Protein AF-A0A351WJM1-F1 (afdb_monomer)

pLDDT: mean 84.01, std 18.06, range [20.97, 98.75]

Sequence (1213 aa):
MSFNAVVCPFIAVACLSMVAAAKGDIVDPRYSNTIAQATAYITNAMAEQQVTGCSVALLDDQTVVWAQGFGLADAEAGLPATTSTVFHIGSVSKAFTAAAVLQYVGEDLLNLDEPLTNILPSLSWKLRYPSARPITLRDVLSHHSGLPGDLLRGGFVTRPMDNGYANITNDLAQTYPIFEPDTVYSYCNVGFVLAEAVIEAAAQSQGDFRPFTELVDSRIFEALGMEATSYLKDKPAIVDSLAVPYVAGQREPEEFISIYGTGSMYSRPTDLALFMSALFRGGAPILSNELFQAMVTDQSSNSLYDAWLWLKTGLGWDTVRDPRLDYAGRLCFKTGGTMAYSAMMELLLDHKLGVAIMTSSSCDIPVSGAPFILQRALYDKTGIPWPTNAVAFPTAAQTVSQVELDALAGIYVGAIGYDVVEANEGTLTYRMNVPENGLEVSNLVLRTNGWFMTDDSPASIVCFTNIHGQDVVLKKTAQGAAILPTILATRYDPPPLSAAWSNRLGKTWVARNIPVCDYMARVGGEPWLTLRQSNGVLHVLTGGYGANRALDPQNDQLAFLVGLNNRGDSSLQILSDGGQDYVLYAGYVFGPAPESLPATMSLTGSIARAGFSEWYEINPAAPAAPVGGVSNVFYELALSGAPSNFLLRLHGDGNVLLDELRGNGGLTVASGRGPLTLEVQPDVDGVQTGSFHVAFNIPLLVREMRKAGNASEIVWQGASNSTFGIESAERLTTADAFVPSITNIAATGLLGLHNQPASPDGALFYRLRDASAPANRLGRVIMLSDFHMSPFANAAITESLRTSAISEWDDLLAAATNGYFTKDATGQSVTTPMLFNSALTNAWAACPQPDGILMGGDFPYYDFGLYYQQVTGDSDPAHWKQLLIKTIGYSLLKINQTWPGAPVYFCMGNNDTYLADYDITVGDAFYADTAASLYDAGLGGLMNYSDFTATFTNAGNYTAPFGTGNVIALQSLYVSANYPRGMAEGSNQLAYLQERLADCDAQGKPAWLLFHIPPGVNAYDTWSHWRTGDTHTVCTDWHADYLQPFCEIVARYSNTVAGIFCGHSHLRNWALINDPSTSNAVAAAQIANGLLFNHGNNPAFSVFTYDRATLALRREYSYSLDYNAWKGRTGSAVWDLRYSESQGYDLADLSPSSLLTAWNNMAVAGSAGYGYYSAEYTGGRTPYAPTTTNWPVYHGALRWILPEQFIENVTSP

Structure (mmCIF, N/CA/C/O backbone):
data_AF-A0A351WJM1-F1
#
_entry.id   AF-A0A351WJM1-F1
#
loop_
_atom_site.group_PDB
_atom_site.id
_atom_site.type_symbol
_atom_site.label_atom_id
_atom_site.label_alt_id
_atom_site.label_comp_id
_atom_site.label_asym_id
_atom_site.label_entity_id
_atom_site.label_seq_id
_atom_site.pdbx_PDB_ins_code
_atom_site.Cartn_x
_atom_site.Cartn_y
_atom_site.Cartn_z
_atom_site.occupancy
_atom_site.B_iso_or_equiv
_atom_site.auth_seq_id
_atom_site.auth_comp_id
_atom_site.auth_asym_id
_atom_site.auth_atom_id
_atom_site.pdbx_PDB_model_num
ATOM 1 N N . MET A 1 1 ? -72.136 -23.032 14.921 1.00 30.28 1 MET A N 1
ATOM 2 C CA . MET A 1 1 ? -71.385 -24.206 15.413 1.00 30.28 1 MET A CA 1
ATOM 3 C C . MET A 1 1 ? -69.915 -23.841 15.216 1.00 30.28 1 MET A C 1
ATOM 5 O O . MET A 1 1 ? -69.556 -23.641 14.069 1.00 30.28 1 MET A O 1
ATOM 9 N N . SER A 1 2 ? -69.177 -23.348 16.223 1.00 23.69 2 SER A N 1
ATOM 10 C CA . SER A 1 2 ? -68.610 -24.074 17.393 1.00 23.69 2 SER A CA 1
ATOM 11 C C . SER A 1 2 ? -67.555 -25.099 16.929 1.00 23.69 2 SER A C 1
ATOM 13 O O . SER A 1 2 ? -67.934 -25.940 16.125 1.00 23.69 2 SER A O 1
ATOM 15 N N . PHE A 1 3 ? -66.274 -25.138 17.338 1.00 22.30 3 PHE A N 1
ATOM 16 C CA . PHE A 1 3 ? -65.437 -24.470 18.374 1.00 22.30 3 PHE A CA 1
ATOM 17 C C . PHE A 1 3 ? -64.092 -24.010 17.727 1.00 22.30 3 PHE A C 1
ATOM 19 O O . PHE A 1 3 ? -63.745 -24.554 16.688 1.00 22.30 3 PHE A O 1
ATOM 26 N N . ASN A 1 4 ? -63.339 -22.969 18.125 1.00 23.95 4 ASN A N 1
ATOM 27 C CA . ASN A 1 4 ? -62.715 -22.532 19.401 1.00 23.95 4 ASN A CA 1
ATOM 28 C C . ASN A 1 4 ? -61.429 -23.282 19.860 1.00 23.95 4 ASN A C 1
ATOM 30 O O . ASN A 1 4 ? -61.553 -24.334 20.470 1.00 23.95 4 ASN A O 1
ATOM 34 N N . ALA A 1 5 ? -60.265 -22.621 19.658 1.00 24.78 5 ALA A N 1
ATOM 35 C CA . ALA A 1 5 ? -59.020 -22.541 20.475 1.00 24.78 5 ALA A CA 1
ATOM 36 C C . ALA A 1 5 ? -58.294 -23.843 20.941 1.00 24.78 5 ALA A C 1
ATOM 38 O O . ALA A 1 5 ? -58.923 -24.821 21.309 1.00 24.78 5 ALA A O 1
ATOM 39 N N . VAL A 1 6 ? -56.952 -23.929 21.001 1.00 23.97 6 VAL A N 1
ATOM 40 C CA . VAL A 1 6 ? -56.023 -23.119 21.830 1.00 23.97 6 VAL A CA 1
ATOM 41 C C . VAL A 1 6 ? -54.570 -23.160 21.299 1.00 23.97 6 VAL A C 1
ATOM 43 O O . VAL A 1 6 ? -54.143 -24.119 20.666 1.00 23.97 6 VAL A O 1
ATOM 46 N N . VAL A 1 7 ? -53.820 -22.097 21.608 1.00 24.81 7 VAL A N 1
ATOM 47 C CA . VAL A 1 7 ? -52.394 -21.836 21.325 1.00 24.81 7 VAL A CA 1
ATOM 48 C C . VAL A 1 7 ? -51.444 -22.605 22.265 1.00 24.81 7 VAL A C 1
ATOM 50 O O . VAL A 1 7 ? -51.676 -22.621 23.471 1.00 24.81 7 VAL A O 1
ATOM 53 N N . CYS A 1 8 ? -50.325 -23.140 21.752 1.00 20.97 8 CYS A N 1
ATOM 54 C CA . CYS A 1 8 ? -49.148 -23.490 22.568 1.00 20.97 8 CYS A CA 1
ATOM 55 C C . CYS A 1 8 ? -47.836 -23.459 21.738 1.00 20.97 8 CYS A C 1
ATOM 57 O O . CYS A 1 8 ? -47.586 -24.391 20.975 1.00 20.97 8 CYS A O 1
ATOM 59 N N . PRO A 1 9 ? -47.018 -22.391 21.836 1.00 32.12 9 PRO A N 1
ATOM 60 C CA . PRO A 1 9 ? -45.698 -22.281 21.218 1.00 32.12 9 PRO A CA 1
ATOM 61 C C . PRO A 1 9 ? -44.565 -22.407 22.260 1.00 32.12 9 PRO A C 1
ATOM 63 O O . PRO A 1 9 ? -44.816 -22.335 23.459 1.00 32.12 9 PRO A O 1
ATOM 66 N N . PHE A 1 10 ? -43.318 -22.508 21.782 1.00 28.64 10 PHE A N 1
ATOM 67 C CA . PHE A 1 10 ? -42.062 -22.539 22.559 1.00 28.64 10 PHE A CA 1
ATOM 68 C C . PHE A 1 10 ? -41.860 -23.733 23.518 1.00 28.64 10 PHE A C 1
ATOM 70 O O . PHE A 1 10 ? -42.374 -23.736 24.627 1.00 28.64 10 PHE A O 1
ATOM 77 N N . ILE A 1 11 ? -41.008 -24.686 23.105 1.00 26.27 11 ILE A N 1
ATOM 78 C CA . ILE A 1 11 ? -39.930 -25.373 23.867 1.00 26.27 11 ILE A CA 1
ATOM 79 C C . ILE A 1 11 ? -39.202 -26.264 22.835 1.00 26.27 11 ILE A C 1
ATOM 81 O O . ILE A 1 11 ? -39.638 -27.376 22.561 1.00 26.27 11 ILE A O 1
ATOM 85 N N . ALA A 1 12 ? -38.151 -25.733 22.189 1.00 26.73 12 ALA A N 1
ATOM 86 C CA . ALA A 1 12 ? -37.248 -26.485 21.285 1.00 26.73 12 ALA A CA 1
ATOM 87 C C . ALA A 1 12 ? -35.977 -25.720 20.833 1.00 26.73 12 ALA A C 1
ATOM 89 O O . ALA A 1 12 ? -35.058 -26.346 20.324 1.00 26.73 12 ALA A O 1
ATOM 90 N N . VAL A 1 13 ? -35.899 -24.390 21.000 1.00 30.25 13 VAL A N 1
ATOM 91 C CA . VAL A 1 13 ? -34.789 -23.552 20.466 1.00 30.25 13 VAL A CA 1
ATOM 92 C C . VAL A 1 13 ? -33.751 -23.153 21.541 1.00 30.25 13 VAL A C 1
ATOM 94 O O . VAL A 1 13 ? -32.679 -22.639 21.241 1.00 30.25 13 VAL A O 1
ATOM 97 N N . ALA A 1 14 ? -34.018 -23.433 22.820 1.00 27.17 14 ALA A N 1
ATOM 98 C CA . ALA A 1 14 ? -33.304 -22.852 23.967 1.00 27.17 14 ALA A CA 1
ATOM 99 C C . ALA A 1 14 ? -31.943 -23.498 24.341 1.00 27.17 14 ALA A C 1
ATOM 101 O O . ALA A 1 14 ? -31.578 -23.502 25.515 1.00 27.17 14 ALA A O 1
ATOM 102 N N . CYS A 1 15 ? -31.187 -24.031 23.373 1.00 27.91 15 CYS A N 1
ATOM 103 C CA . CYS A 1 15 ? -29.820 -24.548 23.589 1.00 27.91 15 CYS A CA 1
ATOM 104 C C . CYS A 1 15 ? -28.769 -24.025 22.588 1.00 27.91 15 CYS A C 1
ATOM 106 O O . CYS A 1 15 ? -27.628 -24.471 22.638 1.00 27.91 15 CYS A O 1
ATOM 108 N N . LEU A 1 16 ? -29.122 -23.074 21.715 1.00 35.19 16 LEU A N 1
ATOM 109 C CA . LEU A 1 16 ? -28.201 -22.447 20.747 1.00 35.19 16 LEU A CA 1
ATOM 110 C C . LEU A 1 16 ? -27.914 -20.961 21.043 1.00 35.19 16 LEU A C 1
ATOM 112 O O . LEU A 1 16 ? -27.252 -20.292 20.263 1.00 35.19 16 LEU A O 1
ATOM 116 N N . SER A 1 17 ? -28.388 -20.440 22.180 1.00 30.98 17 SER A N 1
ATOM 117 C CA . SER A 1 17 ? -28.382 -19.005 22.497 1.00 30.98 17 SER A CA 1
ATOM 118 C C . SER A 1 17 ? -27.725 -18.681 23.850 1.00 30.98 17 SER A C 1
ATOM 120 O O . SER A 1 17 ? -28.373 -18.124 24.736 1.00 30.98 17 SER A O 1
ATOM 122 N N . MET A 1 18 ? -26.447 -19.040 24.021 1.00 32.28 18 MET A N 1
ATOM 123 C CA . MET A 1 18 ? -25.558 -18.481 25.061 1.00 32.28 18 MET A CA 1
ATOM 124 C C . MET A 1 18 ? -24.098 -18.394 24.580 1.00 32.28 18 MET A C 1
ATOM 126 O O . MET A 1 18 ? -23.186 -18.919 25.212 1.00 32.28 18 MET A O 1
ATOM 130 N N . VAL A 1 19 ? -23.867 -17.670 23.484 1.00 38.19 19 VAL A N 1
ATOM 131 C CA . VAL A 1 19 ? -22.588 -16.975 23.267 1.00 38.19 19 VAL A CA 1
ATOM 132 C C . VAL A 1 19 ? -22.895 -15.484 23.283 1.00 38.19 19 VAL A C 1
ATOM 134 O O . VAL A 1 19 ? -23.081 -14.851 22.251 1.00 38.19 19 VAL A O 1
ATOM 137 N N . ALA A 1 20 ? -23.020 -14.920 24.485 1.00 31.03 20 ALA A N 1
ATOM 138 C CA . ALA A 1 20 ? -22.952 -13.473 24.622 1.00 31.03 20 ALA A CA 1
ATOM 139 C C . ALA A 1 20 ? -21.519 -13.063 24.262 1.00 31.03 20 ALA A C 1
ATOM 141 O O . ALA A 1 20 ? -20.581 -13.528 24.911 1.00 31.03 20 ALA A O 1
ATOM 142 N N . ALA A 1 21 ? -21.354 -12.234 23.229 1.00 36.59 21 ALA A N 1
ATOM 143 C CA . ALA A 1 21 ? -20.049 -11.755 22.789 1.00 36.59 21 ALA A CA 1
ATOM 144 C C . ALA A 1 21 ? -19.373 -10.947 23.911 1.00 36.59 21 ALA A C 1
ATOM 146 O O . ALA A 1 21 ? -19.646 -9.762 24.116 1.00 36.59 21 ALA A O 1
ATOM 147 N N . ALA A 1 22 ? -18.507 -11.609 24.677 1.00 34.47 22 ALA A N 1
ATOM 148 C CA . ALA A 1 22 ? -17.698 -10.961 25.692 1.00 34.47 22 ALA A CA 1
ATOM 149 C C . ALA A 1 22 ? -16.661 -10.073 24.992 1.00 34.47 22 ALA A C 1
ATOM 151 O O . ALA A 1 22 ? -15.846 -10.564 24.217 1.00 34.47 22 ALA A O 1
ATOM 152 N N . LYS A 1 23 ? -16.669 -8.767 25.289 1.00 52.59 23 LYS A N 1
ATOM 153 C CA . LYS A 1 23 ? -15.697 -7.780 24.775 1.00 52.59 23 LYS A CA 1
ATOM 154 C C . LYS A 1 23 ? -14.290 -7.926 25.394 1.00 52.59 23 LYS A C 1
ATOM 156 O O . LYS A 1 23 ? -13.622 -6.930 25.643 1.00 52.59 23 LYS A O 1
ATOM 161 N N . GLY A 1 24 ? -13.873 -9.142 25.727 1.00 64.56 24 GLY A N 1
ATOM 162 C CA . GLY A 1 24 ? -12.612 -9.422 26.404 1.00 64.56 24 GLY A CA 1
ATOM 163 C C . GLY A 1 24 ? -12.032 -10.762 25.978 1.00 64.56 24 GLY A C 1
ATOM 164 O O . GLY A 1 24 ? -12.702 -11.557 25.314 1.00 64.56 24 GLY A O 1
ATOM 165 N N . ASP A 1 25 ? -10.783 -10.990 26.370 1.00 84.25 25 ASP A N 1
ATOM 166 C CA . ASP A 1 25 ? -10.061 -12.210 26.034 1.00 84.25 25 ASP A CA 1
ATOM 167 C C . ASP A 1 25 ? -10.747 -13.445 26.632 1.00 84.25 25 ASP A C 1
ATOM 169 O O . ASP A 1 25 ? -11.191 -13.456 27.786 1.00 84.25 25 ASP A O 1
ATOM 173 N N . ILE A 1 26 ? -10.797 -14.515 25.845 1.00 90.94 26 ILE A N 1
ATOM 174 C CA . ILE A 1 26 ? -11.225 -15.837 26.298 1.00 90.94 26 ILE A CA 1
ATOM 175 C C . ILE A 1 26 ? -9.957 -16.611 26.649 1.00 90.94 26 ILE A C 1
ATOM 177 O O . ILE A 1 26 ? -9.034 -16.654 25.842 1.00 90.94 26 ILE A O 1
ATOM 181 N N . VAL A 1 27 ? -9.891 -17.214 27.839 1.00 92.12 27 VAL A N 1
ATOM 182 C CA . VAL A 1 27 ? -8.724 -17.978 28.315 1.00 92.12 27 VAL A CA 1
ATOM 183 C C . VAL A 1 27 ? -9.192 -19.189 29.122 1.00 92.12 27 VAL A C 1
ATOM 185 O O . VAL A 1 27 ? -9.691 -19.047 30.239 1.00 92.12 27 VAL A O 1
ATOM 188 N N . ASP A 1 28 ? -8.996 -20.393 28.587 1.00 95.12 28 ASP A N 1
ATOM 189 C CA . ASP A 1 28 ? -9.181 -21.648 29.314 1.00 95.12 28 ASP A CA 1
ATOM 190 C C . ASP A 1 28 ? -7.860 -22.073 29.994 1.00 95.12 28 ASP A C 1
ATOM 192 O O . ASP A 1 28 ? -6.855 -22.296 29.307 1.00 95.12 28 ASP A O 1
ATOM 196 N N . PRO A 1 29 ? -7.827 -22.247 31.333 1.00 93.69 29 PRO A N 1
ATOM 197 C CA . PRO A 1 29 ? -6.627 -22.668 32.058 1.00 93.69 29 PRO A CA 1
ATOM 198 C C . PRO A 1 29 ? -5.992 -23.976 31.563 1.00 93.69 29 PRO A C 1
ATOM 200 O O . PRO A 1 29 ? -4.782 -24.153 31.740 1.00 93.69 29 PRO A O 1
ATOM 203 N N . ARG A 1 30 ? -6.763 -24.873 30.923 1.00 96.56 30 ARG A N 1
ATOM 204 C CA . ARG A 1 30 ? -6.265 -26.125 30.320 1.00 96.56 30 ARG A CA 1
ATOM 205 C C . ARG A 1 30 ? -5.191 -25.882 29.255 1.00 96.56 30 ARG A C 1
ATOM 207 O O . ARG A 1 30 ? -4.314 -26.721 29.103 1.00 96.56 30 ARG A O 1
ATOM 214 N N . TYR A 1 31 ? -5.238 -24.734 28.578 1.00 97.81 31 TYR A N 1
ATOM 215 C CA . TYR A 1 31 ? -4.323 -24.346 27.498 1.00 97.81 31 TYR A CA 1
ATOM 216 C C . TYR A 1 31 ? -3.339 -23.243 27.920 1.00 97.81 31 TYR A C 1
ATOM 218 O O . TYR A 1 31 ? -2.709 -22.607 27.080 1.00 97.81 31 TYR A O 1
ATOM 226 N N . SER A 1 32 ? -3.190 -22.987 29.225 1.00 95.69 32 SER A N 1
ATOM 227 C CA . SER A 1 32 ? -2.366 -21.886 29.756 1.00 95.69 32 SER A CA 1
ATOM 228 C C . SER A 1 32 ? -0.906 -21.895 29.273 1.00 95.69 32 SER A C 1
ATOM 230 O O . SER A 1 32 ? -0.330 -20.829 29.055 1.00 95.69 32 SER A O 1
ATOM 232 N N . ASN A 1 33 ? -0.320 -23.074 29.046 1.00 95.69 33 ASN A N 1
ATOM 233 C CA . ASN A 1 33 ? 1.017 -23.226 28.470 1.00 95.69 33 ASN A CA 1
ATOM 234 C C . ASN A 1 33 ? 1.041 -22.854 26.975 1.00 95.69 33 ASN A C 1
ATOM 236 O O . ASN A 1 33 ? 1.857 -22.025 26.569 1.00 95.69 33 ASN A O 1
ATOM 240 N N . THR A 1 34 ? 0.115 -23.395 26.174 1.00 97.88 34 THR A N 1
ATOM 241 C CA . THR A 1 34 ? -0.092 -22.997 24.769 1.00 97.88 34 THR A CA 1
ATOM 242 C C . THR A 1 34 ? -0.243 -21.485 24.629 1.00 97.88 34 THR A C 1
ATOM 244 O O . THR A 1 34 ? 0.490 -20.873 23.856 1.00 97.88 34 THR A O 1
ATOM 247 N N . ILE A 1 35 ? -1.139 -20.884 25.415 1.00 98.25 35 ILE A N 1
ATOM 248 C CA . ILE A 1 35 ? -1.466 -19.454 25.374 1.00 98.25 35 ILE A CA 1
ATOM 249 C C . ILE A 1 35 ? -0.234 -18.608 25.714 1.00 98.25 35 ILE A C 1
ATOM 251 O O . ILE A 1 35 ? 0.121 -17.716 24.950 1.00 98.25 35 ILE A O 1
ATOM 255 N N . ALA A 1 36 ? 0.481 -18.914 26.802 1.00 97.62 36 ALA A N 1
ATOM 256 C CA . ALA A 1 36 ? 1.675 -18.159 27.188 1.00 97.62 36 ALA A CA 1
ATOM 257 C C . ALA A 1 36 ? 2.781 -18.201 26.114 1.00 97.62 36 ALA A C 1
ATOM 259 O O . ALA A 1 36 ? 3.409 -17.182 25.823 1.00 97.62 36 ALA A O 1
ATOM 260 N N . GLN A 1 37 ? 3.005 -19.370 25.504 1.00 98.00 37 GLN A N 1
ATOM 261 C CA . GLN A 1 37 ? 4.002 -19.547 24.443 1.00 98.00 37 GLN A CA 1
ATOM 262 C C . GLN A 1 37 ? 3.580 -18.864 23.134 1.00 98.00 37 GLN A C 1
ATOM 264 O O . GLN A 1 37 ? 4.415 -18.259 22.465 1.00 98.00 37 GLN A O 1
ATOM 269 N N . ALA A 1 38 ? 2.298 -18.944 22.770 1.00 98.06 38 ALA A N 1
ATOM 270 C CA . ALA A 1 38 ? 1.753 -18.331 21.563 1.00 98.06 38 ALA A CA 1
ATOM 271 C C . ALA A 1 38 ? 1.710 -16.801 21.657 1.00 98.06 38 ALA A C 1
ATOM 273 O O . ALA A 1 38 ? 2.114 -16.132 20.714 1.00 98.06 38 ALA A O 1
ATOM 274 N N . THR A 1 39 ? 1.329 -16.243 22.808 1.00 98.06 39 THR A N 1
ATOM 275 C CA . THR A 1 39 ? 1.406 -14.801 23.079 1.00 98.06 39 THR A CA 1
ATOM 276 C C . THR A 1 39 ? 2.836 -14.278 22.950 1.00 98.06 39 THR A C 1
ATOM 278 O O . THR A 1 39 ? 3.060 -13.277 22.277 1.00 98.06 39 THR A O 1
ATOM 281 N N . ALA A 1 40 ? 3.826 -14.964 23.534 1.00 97.75 40 ALA A N 1
ATOM 282 C CA . ALA A 1 40 ? 5.229 -14.569 23.387 1.00 97.75 40 ALA A CA 1
ATOM 283 C C . ALA A 1 40 ? 5.703 -14.640 21.922 1.00 97.75 40 ALA A C 1
ATOM 285 O O . ALA A 1 40 ? 6.416 -13.751 21.462 1.00 97.75 40 ALA A O 1
ATOM 286 N N . TYR A 1 41 ? 5.279 -15.671 21.186 1.00 97.69 41 TYR A N 1
ATOM 287 C CA . TYR A 1 41 ? 5.584 -15.824 19.766 1.00 97.69 41 TYR A CA 1
ATOM 288 C C . TYR A 1 41 ? 4.989 -14.693 18.912 1.00 97.69 41 TYR A C 1
ATOM 290 O O . TYR A 1 41 ? 5.728 -14.036 18.182 1.00 97.69 41 TYR A O 1
ATOM 298 N N . ILE A 1 42 ? 3.682 -14.433 19.041 1.00 97.94 42 ILE A N 1
ATOM 299 C CA . ILE A 1 42 ? 2.973 -13.402 18.271 1.00 97.94 42 ILE A CA 1
ATOM 300 C C . ILE A 1 42 ? 3.559 -12.019 18.568 1.00 97.94 42 ILE A C 1
ATOM 302 O O . ILE A 1 42 ? 3.912 -11.310 17.632 1.00 97.94 42 ILE A O 1
ATOM 306 N N . THR A 1 43 ? 3.747 -11.651 19.840 1.00 97.25 43 THR A N 1
ATOM 307 C CA . THR A 1 43 ? 4.303 -10.337 20.211 1.00 97.25 43 THR A CA 1
ATOM 308 C C . THR A 1 43 ? 5.704 -10.109 19.634 1.00 97.25 43 THR A C 1
ATOM 310 O O . THR A 1 43 ? 5.981 -9.022 19.128 1.00 97.25 43 THR A O 1
ATOM 313 N N . ASN A 1 44 ? 6.579 -11.121 19.660 1.00 96.44 44 ASN A N 1
ATOM 314 C CA . ASN A 1 44 ? 7.913 -11.006 19.066 1.00 96.44 44 ASN A CA 1
ATOM 315 C C . ASN A 1 44 ? 7.835 -10.874 17.538 1.00 96.44 44 ASN A C 1
ATOM 317 O O . ASN A 1 44 ? 8.437 -9.966 16.973 1.00 96.44 44 ASN A O 1
ATOM 321 N N . ALA A 1 45 ? 7.046 -11.726 16.875 1.00 95.00 45 ALA A N 1
ATOM 322 C CA . ALA A 1 45 ? 6.912 -11.704 15.422 1.00 95.00 45 ALA A CA 1
ATOM 323 C C . ALA A 1 45 ? 6.262 -10.403 14.908 1.00 95.00 45 ALA A C 1
ATOM 325 O O . ALA A 1 45 ? 6.658 -9.900 13.860 1.00 95.00 45 ALA A O 1
ATOM 326 N N . MET A 1 46 ? 5.321 -9.814 15.660 1.00 95.00 46 MET A N 1
ATOM 327 C CA . MET A 1 46 ? 4.751 -8.498 15.343 1.00 95.00 46 MET A CA 1
ATOM 328 C C . MET A 1 46 ? 5.805 -7.389 15.394 1.00 95.00 46 MET A C 1
ATOM 330 O O . MET A 1 46 ? 5.831 -6.540 14.507 1.00 95.00 46 MET A O 1
ATOM 334 N N . ALA A 1 47 ? 6.694 -7.414 16.392 1.00 91.44 47 ALA A N 1
ATOM 335 C CA . ALA A 1 47 ? 7.785 -6.448 16.503 1.00 91.44 47 ALA A CA 1
ATOM 336 C C . ALA A 1 47 ? 8.846 -6.631 15.401 1.00 91.44 47 ALA A C 1
ATOM 338 O O . ALA A 1 47 ? 9.338 -5.645 14.859 1.00 91.44 47 ALA A O 1
ATOM 339 N N . GLU A 1 48 ? 9.178 -7.877 15.047 1.00 90.50 48 GLU A N 1
ATOM 340 C CA . GLU A 1 48 ? 10.140 -8.206 13.984 1.00 90.50 48 GLU A CA 1
ATOM 341 C C . GLU A 1 48 ? 9.632 -7.842 12.580 1.00 90.50 48 GLU A C 1
ATOM 343 O O . GLU A 1 48 ? 10.416 -7.394 11.747 1.00 90.50 48 GLU A O 1
ATOM 348 N N . GLN A 1 49 ? 8.332 -8.020 12.317 1.00 89.75 49 GLN A N 1
ATOM 349 C CA . GLN A 1 49 ? 7.714 -7.835 10.994 1.00 89.75 49 GLN A CA 1
ATOM 350 C C . GLN A 1 49 ? 6.904 -6.530 10.869 1.00 89.75 49 GLN A C 1
ATOM 352 O O . GLN A 1 49 ? 6.206 -6.340 9.877 1.00 89.75 49 GLN A O 1
ATOM 357 N N . GLN A 1 50 ? 6.987 -5.633 11.861 1.00 89.06 50 GLN A N 1
ATOM 358 C CA . GLN A 1 50 ? 6.276 -4.344 11.904 1.00 89.06 50 GLN A CA 1
ATOM 359 C C . GLN A 1 50 ? 4.750 -4.464 11.701 1.00 89.06 50 GLN A C 1
ATOM 361 O O . GLN A 1 50 ? 4.137 -3.666 10.995 1.00 89.06 50 GLN A O 1
ATOM 366 N N . VAL A 1 51 ? 4.133 -5.473 12.322 1.00 94.12 51 VAL A N 1
ATOM 367 C CA . VAL A 1 51 ? 2.691 -5.746 12.199 1.00 94.12 51 VAL A CA 1
ATOM 368 C C . VAL A 1 51 ? 1.911 -4.917 13.211 1.00 94.12 51 VAL A C 1
ATOM 370 O O . VAL A 1 51 ? 2.127 -5.049 14.416 1.00 94.12 51 VAL A O 1
ATOM 373 N N . THR A 1 52 ? 0.971 -4.105 12.730 1.00 95.00 52 THR A N 1
ATOM 374 C CA . THR A 1 52 ? 0.220 -3.164 13.574 1.00 95.00 52 THR A CA 1
ATOM 375 C C . THR A 1 52 ? -0.772 -3.861 14.504 1.00 95.00 52 THR A C 1
ATOM 377 O O . THR A 1 52 ? -0.762 -3.628 15.715 1.00 95.00 52 THR A O 1
ATOM 380 N N . GLY A 1 53 ? -1.613 -4.739 13.952 1.00 96.81 53 GLY A N 1
ATOM 381 C CA . GLY A 1 53 ? -2.678 -5.429 14.674 1.00 96.81 53 GLY A CA 1
ATOM 382 C C . GLY A 1 53 ? -2.749 -6.906 14.322 1.00 96.81 53 GLY A C 1
ATOM 383 O O . GLY A 1 53 ? -2.545 -7.296 13.172 1.00 96.81 53 GLY A O 1
ATOM 384 N N . CYS A 1 54 ? -3.057 -7.731 15.319 1.00 98.25 54 CYS A N 1
ATOM 385 C CA . CYS A 1 54 ? -3.268 -9.167 15.182 1.00 98.25 54 CYS A CA 1
ATOM 386 C C . CYS A 1 54 ? -4.432 -9.617 16.078 1.00 98.25 54 CYS A C 1
ATOM 388 O O . CYS A 1 54 ? -4.635 -9.074 17.163 1.00 98.25 54 CYS A O 1
ATOM 390 N N . SER A 1 55 ? -5.201 -10.616 15.653 1.00 98.38 55 SER A N 1
ATOM 391 C CA . SER A 1 55 ? -6.224 -11.266 16.477 1.00 98.38 55 SER A CA 1
ATOM 392 C C . SER A 1 55 ? -6.247 -12.769 16.209 1.00 98.38 55 SER A C 1
ATOM 394 O O . SER A 1 55 ? -6.029 -13.214 15.080 1.00 98.38 55 SER A O 1
ATOM 396 N N . VAL A 1 56 ? -6.491 -13.562 17.253 1.00 98.69 56 VAL A N 1
ATOM 397 C CA . VAL A 1 56 ? -6.442 -15.032 17.216 1.00 98.69 56 VAL A CA 1
ATOM 398 C C . VAL A 1 56 ? -7.625 -15.653 17.955 1.00 98.69 56 VAL A C 1
ATOM 400 O O . VAL A 1 56 ? -8.110 -15.100 18.942 1.00 98.69 56 VAL A O 1
ATOM 403 N N . ALA A 1 57 ? -8.061 -16.832 17.509 1.00 98.62 57 ALA A N 1
ATOM 404 C CA . ALA A 1 57 ? -8.935 -17.732 18.254 1.00 98.62 57 ALA A CA 1
ATOM 405 C C . ALA A 1 57 ? -8.483 -19.196 18.110 1.00 98.62 57 ALA A C 1
ATOM 407 O O . ALA A 1 57 ? -8.166 -19.650 17.013 1.00 98.62 57 ALA A O 1
ATOM 408 N N . LEU A 1 58 ? -8.503 -19.939 19.219 1.00 98.75 58 LEU A N 1
ATOM 409 C CA . LEU A 1 58 ? -8.295 -21.385 19.314 1.00 98.75 58 LEU A CA 1
ATOM 410 C C . LEU A 1 58 ? -9.599 -22.048 19.778 1.00 98.75 58 LEU A C 1
ATOM 412 O O . LEU A 1 58 ? -10.156 -21.707 20.824 1.00 98.75 58 LEU A O 1
ATOM 416 N N . LEU A 1 59 ? -10.056 -23.023 19.005 1.00 98.56 59 LEU A N 1
ATOM 417 C CA . LEU A 1 59 ? -11.273 -23.802 19.189 1.00 98.56 59 LEU A CA 1
ATOM 418 C C . LEU A 1 59 ? -10.929 -25.232 19.635 1.00 98.56 59 LEU A C 1
ATOM 420 O O . LEU A 1 59 ? -10.129 -25.910 18.990 1.00 98.56 59 LEU A O 1
ATOM 424 N N . ASP A 1 60 ? -11.583 -25.698 20.698 1.00 98.44 60 ASP A N 1
ATOM 425 C CA . ASP A 1 60 ? -11.571 -27.082 21.183 1.00 98.44 60 ASP A CA 1
ATOM 426 C C . ASP A 1 60 ? -12.980 -27.680 21.031 1.00 98.44 60 ASP A C 1
ATOM 428 O O . ASP A 1 60 ? -13.901 -27.342 21.778 1.00 98.44 60 ASP A O 1
ATOM 432 N N . ASP A 1 61 ? -13.155 -28.546 20.030 1.00 97.25 61 ASP A N 1
ATOM 433 C CA . ASP A 1 61 ? -14.434 -29.107 19.575 1.00 97.25 61 ASP A CA 1
ATOM 434 C C . ASP A 1 61 ? -15.501 -28.038 19.267 1.00 97.25 61 ASP A C 1
ATOM 436 O O . ASP A 1 61 ? -15.604 -27.571 18.138 1.00 97.25 61 ASP A O 1
ATOM 440 N N . GLN A 1 62 ? -16.305 -27.649 20.255 1.00 97.56 62 GLN A N 1
ATOM 441 C CA . GLN A 1 62 ? -17.406 -26.691 20.096 1.00 97.56 62 GLN A CA 1
ATOM 442 C C . GLN A 1 62 ? -17.192 -25.401 20.906 1.00 97.56 62 GLN A C 1
ATOM 444 O O . GLN A 1 62 ? -18.068 -24.539 20.915 1.00 97.56 62 GLN A O 1
ATOM 449 N N . THR A 1 63 ? -16.050 -25.264 21.587 1.00 97.19 63 THR A N 1
ATOM 450 C CA . THR A 1 63 ? -15.788 -24.192 22.555 1.00 97.19 63 THR A CA 1
ATOM 451 C C . THR A 1 63 ? -14.521 -23.436 22.187 1.00 97.19 63 THR A C 1
ATOM 453 O O . THR A 1 63 ? -13.446 -24.028 22.096 1.00 97.19 63 THR A O 1
ATOM 456 N N . VAL A 1 64 ? -14.621 -22.118 22.006 1.00 98.12 64 VAL A N 1
ATOM 457 C CA . VAL A 1 64 ? -13.439 -21.250 21.906 1.00 98.12 64 VAL A CA 1
ATOM 458 C C . VAL A 1 64 ? -12.739 -21.265 23.266 1.00 98.12 64 VAL A C 1
ATOM 460 O O . VAL A 1 64 ? -13.319 -20.848 24.266 1.00 98.12 64 VAL A O 1
ATOM 463 N N . VAL A 1 65 ? -11.524 -21.809 23.315 1.00 98.25 65 VAL A N 1
ATOM 464 C CA . VAL A 1 65 ? -10.718 -21.973 24.541 1.00 98.25 65 VAL A CA 1
ATOM 465 C C . VAL A 1 65 ? -9.651 -20.899 24.692 1.00 98.25 65 VAL A C 1
ATOM 467 O O . VAL A 1 65 ? -9.157 -20.671 25.793 1.00 98.25 65 VAL A O 1
ATOM 470 N N . TRP A 1 66 ? -9.321 -20.206 23.607 1.00 98.56 66 TRP A N 1
ATOM 471 C CA . TRP A 1 66 ? -8.571 -18.961 23.655 1.00 98.56 66 TRP A CA 1
ATOM 472 C C . TRP A 1 66 ? -9.061 -18.030 22.556 1.00 98.56 66 TRP A C 1
ATOM 474 O O . TRP A 1 66 ? -9.312 -18.482 21.443 1.00 98.56 66 TRP A O 1
ATOM 484 N N . ALA A 1 67 ? -9.205 -16.747 22.856 1.00 98.31 67 ALA A N 1
ATOM 485 C CA . ALA A 1 67 ? -9.332 -15.704 21.849 1.00 98.31 67 ALA A CA 1
ATOM 486 C C . ALA A 1 67 ? -8.746 -14.415 22.412 1.00 98.31 67 ALA A C 1
ATOM 488 O O . ALA A 1 67 ? -9.038 -14.078 23.559 1.00 98.31 67 ALA A O 1
ATOM 489 N N . GLN A 1 68 ? -7.922 -13.724 21.626 1.00 97.88 68 GLN A N 1
ATOM 490 C CA . GLN A 1 68 ? -7.171 -12.557 22.085 1.00 97.88 68 GLN A CA 1
ATOM 491 C C . GLN A 1 68 ? -6.775 -11.648 20.917 1.00 97.88 68 GLN A C 1
ATOM 493 O O . GLN A 1 68 ? -6.514 -12.131 19.814 1.00 97.88 68 GLN A O 1
ATOM 498 N N . GLY A 1 69 ? -6.711 -10.341 21.172 1.00 97.75 69 GLY A N 1
ATOM 499 C CA . GLY A 1 69 ? -6.115 -9.358 20.264 1.00 97.75 69 GLY A CA 1
ATOM 500 C C . GLY A 1 69 ? -4.738 -8.874 20.734 1.00 97.75 69 GLY A C 1
ATOM 501 O O . GLY A 1 69 ? -4.435 -8.886 21.928 1.00 97.75 69 GLY A O 1
ATOM 502 N N . PHE A 1 70 ? -3.904 -8.448 19.786 1.00 97.94 70 PHE A N 1
ATOM 503 C CA . PHE A 1 70 ? -2.545 -7.949 19.998 1.00 97.94 70 PHE A CA 1
ATOM 504 C C . PHE A 1 70 ? -2.286 -6.711 19.139 1.00 97.94 70 PHE A C 1
ATOM 506 O O . PHE A 1 70 ? -2.672 -6.669 17.971 1.00 97.94 70 PHE A O 1
ATOM 513 N N . GLY A 1 71 ? -1.587 -5.721 19.695 1.00 96.88 71 GLY A N 1
ATOM 514 C CA . GLY A 1 71 ? -1.346 -4.452 19.008 1.00 96.88 71 GLY A CA 1
ATOM 515 C C . GLY A 1 71 ? -2.629 -3.639 18.820 1.00 96.88 71 GLY A C 1
ATOM 516 O O . GLY A 1 71 ? -3.508 -3.640 19.687 1.00 96.88 71 GLY A O 1
ATOM 517 N N . LEU A 1 72 ? -2.720 -2.921 17.704 1.00 95.69 72 LEU A N 1
ATOM 518 C CA . LEU A 1 72 ? -3.753 -1.922 17.437 1.00 95.69 72 LEU A CA 1
ATOM 519 C C . LEU A 1 72 ? -4.554 -2.284 16.177 1.00 95.69 72 LEU A C 1
ATOM 521 O O . LEU A 1 72 ? -3.992 -2.683 15.162 1.00 95.69 72 LEU A O 1
ATOM 525 N N . ALA A 1 73 ? -5.876 -2.145 16.243 1.00 93.06 73 ALA A N 1
ATOM 526 C CA . ALA A 1 73 ? -6.757 -2.199 15.079 1.00 93.06 73 ALA A CA 1
ATOM 527 C C . ALA A 1 73 ? -6.639 -0.916 14.240 1.00 93.06 73 ALA A C 1
ATOM 529 O O . ALA A 1 73 ? -6.745 -0.971 13.022 1.00 93.06 73 ALA A O 1
ATOM 530 N N . ASP A 1 74 ? -6.393 0.217 14.896 1.00 93.25 74 ASP A N 1
ATOM 531 C CA . ASP A 1 74 ? -6.101 1.516 14.291 1.00 93.25 74 ASP A CA 1
ATOM 532 C C . ASP A 1 74 ? -4.991 2.153 15.143 1.00 93.25 74 ASP A C 1
ATOM 534 O O . ASP A 1 74 ? -5.186 2.424 16.335 1.00 93.25 74 ASP A O 1
ATOM 538 N N . ALA A 1 75 ? -3.795 2.273 14.560 1.00 86.38 75 ALA A N 1
ATOM 539 C CA . ALA A 1 75 ? -2.601 2.786 15.224 1.00 86.38 75 ALA A CA 1
ATOM 540 C C . ALA A 1 75 ? -2.714 4.271 15.541 1.00 86.38 75 ALA A C 1
ATOM 542 O O . ALA A 1 75 ? -2.323 4.690 16.630 1.00 86.38 75 ALA A O 1
ATOM 543 N N . GLU A 1 76 ? -3.272 5.044 14.611 1.00 86.62 76 GLU A N 1
ATOM 544 C CA . GLU A 1 76 ? -3.538 6.457 14.795 1.00 86.62 76 GLU A CA 1
ATOM 545 C C . GLU A 1 76 ? -4.540 6.629 15.944 1.00 86.62 76 GLU A C 1
ATOM 547 O O . GLU A 1 76 ? -4.208 7.249 16.950 1.00 86.62 76 GLU A O 1
ATOM 552 N N . ALA A 1 77 ? -5.727 6.013 15.872 1.00 77.25 77 ALA A N 1
ATOM 553 C CA . ALA A 1 77 ? -6.778 6.098 16.901 1.00 77.25 77 ALA A CA 1
ATOM 554 C C . ALA A 1 77 ? -6.413 5.468 18.254 1.00 77.25 77 ALA A C 1
ATOM 556 O O . ALA A 1 77 ? -7.143 5.655 19.234 1.00 77.25 77 ALA A O 1
ATOM 557 N N . GLY A 1 78 ? -5.302 4.730 18.334 1.00 86.12 78 GLY A N 1
ATOM 558 C CA . GLY A 1 78 ? -4.907 3.983 19.526 1.00 86.12 78 GLY A CA 1
ATOM 559 C C . GLY A 1 78 ? -5.919 2.898 19.906 1.00 86.12 78 GLY A C 1
ATOM 560 O O . GLY A 1 78 ? -5.991 2.505 21.073 1.00 86.12 78 GLY A O 1
ATOM 561 N N . LEU A 1 79 ? -6.729 2.435 18.947 1.00 89.06 79 LEU A N 1
ATOM 562 C CA . LEU A 1 79 ? -7.755 1.426 19.184 1.00 89.06 79 LEU A CA 1
ATOM 563 C C . LEU A 1 79 ? -7.086 0.050 19.253 1.00 89.06 79 LEU A C 1
ATOM 565 O O . LEU A 1 79 ? -6.463 -0.360 18.273 1.00 89.06 79 LEU A O 1
ATOM 569 N N . PRO A 1 80 ? -7.198 -0.692 20.368 1.00 95.25 80 PRO A N 1
ATOM 570 C CA . PRO A 1 80 ? -6.575 -2.004 20.486 1.00 95.25 80 PRO A CA 1
ATOM 571 C C . PRO A 1 80 ? -7.203 -2.999 19.509 1.00 95.25 80 PRO A C 1
ATOM 573 O O . PRO A 1 80 ? -8.415 -2.989 19.284 1.00 95.25 80 PRO A O 1
ATOM 576 N N . ALA A 1 81 ? -6.391 -3.910 18.974 1.00 96.50 81 ALA A N 1
ATOM 577 C CA . ALA A 1 81 ? -6.932 -5.114 18.361 1.00 96.50 81 ALA A CA 1
ATOM 578 C C . ALA A 1 81 ? -7.568 -5.983 19.458 1.00 96.50 81 ALA A C 1
ATOM 580 O O . ALA A 1 81 ? -7.026 -6.122 20.554 1.00 96.50 81 ALA A O 1
ATOM 581 N N . THR A 1 82 ? -8.730 -6.568 19.174 1.00 96.50 82 THR A N 1
ATOM 582 C CA . THR A 1 82 ? -9.519 -7.356 20.132 1.00 96.50 82 THR A CA 1
ATOM 583 C C . THR A 1 82 ? -10.079 -8.624 19.485 1.00 96.50 82 THR A C 1
ATOM 585 O O . THR A 1 82 ? -9.964 -8.840 18.277 1.00 96.50 82 THR A O 1
ATOM 588 N N . THR A 1 83 ? -10.766 -9.444 20.281 1.00 94.56 83 THR A N 1
ATOM 589 C CA . THR A 1 83 ? -11.571 -10.590 19.818 1.00 94.56 83 THR A CA 1
ATOM 590 C C . THR A 1 83 ? -12.751 -10.207 18.913 1.00 94.56 83 THR A C 1
ATOM 592 O O . THR A 1 83 ? -13.311 -11.082 18.247 1.00 94.56 83 THR A O 1
ATOM 595 N N . SER A 1 84 ? -13.122 -8.921 18.880 1.00 94.75 84 SER A N 1
ATOM 596 C CA . SER A 1 84 ? -14.181 -8.362 18.031 1.00 94.75 84 SER A CA 1
ATOM 597 C C . SER A 1 84 ? -13.659 -7.673 16.770 1.00 94.75 84 SER A C 1
ATOM 599 O O . SER A 1 84 ? -14.465 -7.372 15.896 1.00 94.75 84 SER A O 1
ATOM 601 N N . THR A 1 85 ? -12.351 -7.416 16.668 1.00 97.56 85 THR A N 1
ATOM 602 C CA . THR A 1 85 ? -11.754 -6.736 15.512 1.00 97.56 85 THR A CA 1
ATOM 603 C C . THR A 1 85 ? -11.892 -7.594 14.257 1.00 97.56 85 THR A C 1
ATOM 605 O O . THR A 1 85 ? -11.571 -8.784 14.264 1.00 97.56 85 THR A O 1
ATOM 608 N N . VAL A 1 86 ? -12.371 -6.965 13.190 1.00 98.31 86 VAL A N 1
ATOM 609 C CA . VAL A 1 86 ? -12.596 -7.553 11.871 1.00 98.31 86 VAL A CA 1
ATOM 610 C C . VAL A 1 86 ? -11.426 -7.202 10.955 1.00 98.31 86 VAL A C 1
ATOM 612 O O . VAL A 1 86 ? -10.863 -6.115 11.034 1.00 98.31 86 VAL A O 1
ATOM 615 N N . PHE A 1 87 ? -11.062 -8.125 10.074 1.00 97.81 87 PHE A N 1
ATOM 616 C CA . PHE A 1 87 ? -10.003 -7.964 9.080 1.00 97.81 87 PHE A CA 1
ATOM 617 C C . PHE A 1 87 ? -10.508 -8.487 7.732 1.00 97.81 87 PHE A C 1
ATOM 619 O O . PHE A 1 87 ? -11.396 -9.347 7.696 1.00 97.81 87 PHE A O 1
ATOM 626 N N . HIS A 1 88 ? -9.900 -8.042 6.630 1.00 96.75 88 HIS A N 1
ATOM 627 C CA . HIS A 1 88 ? -9.970 -8.807 5.383 1.00 96.75 88 HIS A CA 1
ATOM 628 C C . HIS A 1 88 ? -9.294 -10.163 5.587 1.00 96.75 88 HIS A C 1
ATOM 630 O O . HIS A 1 88 ? -8.183 -10.247 6.110 1.00 96.75 88 HIS A O 1
ATOM 636 N N . ILE A 1 89 ? -9.957 -11.237 5.164 1.00 96.88 89 ILE A N 1
ATOM 637 C CA . ILE A 1 89 ? -9.446 -12.610 5.311 1.00 96.88 89 ILE A CA 1
ATOM 638 C C . ILE A 1 89 ? -8.816 -13.138 4.028 1.00 96.88 89 ILE A C 1
ATOM 640 O O . ILE A 1 89 ? -8.360 -14.285 3.981 1.00 96.88 89 ILE A O 1
ATOM 644 N N . GLY A 1 90 ? -8.833 -12.328 2.966 1.00 95.31 90 GLY A N 1
ATOM 645 C CA . GLY A 1 90 ? -8.345 -12.694 1.650 1.00 95.31 90 GLY A CA 1
ATOM 646 C C . GLY A 1 90 ? -8.901 -14.044 1.210 1.00 95.31 90 GLY A C 1
ATOM 647 O O . GLY A 1 90 ? -10.098 -14.334 1.275 1.00 95.31 90 GLY A O 1
ATOM 648 N N . SER A 1 91 ? -7.993 -14.920 0.796 1.00 96.19 91 SER A N 1
ATOM 649 C CA . SER A 1 91 ? -8.317 -16.240 0.262 1.00 96.19 91 SER A CA 1
ATOM 650 C C . SER A 1 91 ? -8.830 -17.291 1.255 1.00 96.19 91 SER A C 1
ATOM 652 O O . SER A 1 91 ? -9.169 -18.383 0.797 1.00 96.19 91 SER A O 1
ATOM 654 N N . VAL A 1 92 ? -8.969 -17.002 2.557 1.00 98.12 92 VAL A N 1
ATOM 655 C CA . VAL A 1 92 ? -9.737 -17.889 3.463 1.00 98.12 92 VAL A CA 1
ATOM 656 C C . VAL A 1 92 ? -11.201 -18.002 2.997 1.00 98.12 92 VAL A C 1
ATOM 658 O O . VAL A 1 92 ? -11.810 -19.064 3.129 1.00 98.12 92 VAL A O 1
ATOM 661 N N . SER A 1 93 ? -11.714 -16.967 2.319 1.00 97.12 93 SER A N 1
ATOM 662 C CA . SER A 1 93 ? -13.004 -16.953 1.607 1.00 97.12 93 SER A CA 1
ATOM 663 C C . SER A 1 93 ? -13.257 -18.168 0.705 1.00 97.12 93 SER A C 1
ATOM 665 O O . SER A 1 93 ? -14.384 -18.650 0.636 1.00 97.12 93 SER A O 1
ATOM 667 N N . LYS A 1 94 ? -12.220 -18.730 0.068 1.00 97.94 94 LYS A N 1
ATOM 668 C CA . LYS A 1 94 ? -12.357 -19.855 -0.872 1.00 97.94 94 LYS A CA 1
ATOM 669 C C . LYS A 1 94 ? -12.972 -21.108 -0.239 1.00 97.94 94 LYS A C 1
ATOM 671 O O . LYS A 1 94 ? -13.717 -21.819 -0.912 1.00 97.94 94 LYS A O 1
ATOM 676 N N . ALA A 1 95 ? -12.732 -21.352 1.051 1.00 97.69 95 ALA A N 1
ATOM 677 C CA . ALA A 1 95 ? -13.364 -22.457 1.774 1.00 97.69 95 ALA A CA 1
ATOM 678 C C . ALA A 1 95 ? -14.888 -22.253 1.907 1.00 97.69 95 ALA A C 1
ATOM 680 O O . ALA A 1 95 ? -15.658 -23.204 1.783 1.00 97.69 95 ALA A O 1
ATOM 681 N N . PHE A 1 96 ? -15.337 -21.009 2.084 1.00 98.38 96 PHE A N 1
ATOM 682 C CA . PHE A 1 96 ? -16.755 -20.650 2.145 1.00 98.38 96 PHE A CA 1
ATOM 683 C C . PHE A 1 96 ? -17.412 -20.712 0.762 1.00 98.38 96 PHE A C 1
ATOM 685 O O . PHE A 1 96 ? -18.487 -21.292 0.633 1.00 98.38 96 PHE A O 1
ATOM 692 N N . THR A 1 97 ? -16.747 -20.206 -0.283 1.00 98.06 97 THR A N 1
ATOM 693 C CA . THR A 1 97 ? -17.189 -20.345 -1.684 1.00 98.06 97 THR A CA 1
ATOM 694 C C . THR A 1 97 ? -17.368 -21.818 -2.065 1.00 98.06 97 THR A C 1
ATOM 696 O O . THR A 1 97 ? -18.403 -22.197 -2.608 1.00 98.06 97 THR A O 1
ATOM 699 N N . ALA A 1 98 ? -16.407 -22.682 -1.717 1.00 98.25 98 ALA A N 1
ATOM 700 C CA . ALA A 1 98 ? -16.507 -24.120 -1.961 1.00 98.25 98 ALA A CA 1
ATOM 701 C C . ALA A 1 98 ? -17.642 -24.780 -1.158 1.00 98.25 98 ALA A C 1
ATOM 703 O O . ALA A 1 98 ? -18.367 -25.610 -1.705 1.00 98.25 98 ALA A O 1
ATOM 704 N N . ALA A 1 99 ? -17.844 -24.398 0.108 1.00 98.38 99 ALA A N 1
ATOM 705 C CA . ALA A 1 99 ? -18.968 -24.888 0.906 1.00 98.38 99 ALA A CA 1
ATOM 706 C C . ALA A 1 99 ? -20.327 -24.477 0.306 1.00 98.38 99 ALA A C 1
ATOM 708 O O . ALA A 1 99 ? -21.235 -25.302 0.248 1.00 98.38 99 ALA A O 1
ATOM 709 N N . ALA A 1 100 ? -20.451 -23.250 -0.208 1.00 98.25 100 ALA A N 1
ATOM 710 C CA . ALA A 1 100 ? -21.657 -22.786 -0.888 1.00 98.25 100 ALA A CA 1
ATOM 711 C C . ALA A 1 100 ? -21.918 -23.558 -2.194 1.00 98.25 100 ALA A C 1
ATOM 713 O O . ALA A 1 100 ? -23.039 -24.008 -2.411 1.00 98.25 100 ALA A O 1
ATOM 714 N N . VAL A 1 101 ? -20.894 -23.816 -3.021 1.00 98.44 101 VAL A N 1
ATOM 715 C CA . VAL A 1 101 ? -21.034 -24.714 -4.186 1.00 98.44 101 VAL A CA 1
ATOM 716 C C . VAL A 1 101 ? -21.510 -26.107 -3.752 1.00 98.44 101 VAL A C 1
ATOM 718 O O . VAL A 1 101 ? -22.441 -26.655 -4.340 1.00 98.44 101 VAL A O 1
ATOM 721 N N . LEU A 1 102 ? -20.910 -26.676 -2.702 1.00 98.62 102 LEU A N 1
ATOM 722 C CA . LEU A 1 102 ? -21.266 -28.008 -2.208 1.00 98.62 102 LEU A CA 1
ATOM 723 C C . LEU A 1 102 ? -22.693 -28.086 -1.641 1.00 98.62 102 LEU A C 1
ATOM 725 O O . LEU A 1 102 ? -23.291 -29.157 -1.711 1.00 98.62 102 LEU A O 1
ATOM 729 N N . GLN A 1 103 ? -23.276 -26.987 -1.149 1.00 98.44 103 GLN A N 1
ATOM 730 C CA . GLN A 1 103 ? -24.704 -26.941 -0.803 1.00 98.44 103 GLN A CA 1
ATOM 731 C C . GLN A 1 103 ? -25.589 -27.186 -2.031 1.00 98.44 103 GLN A C 1
ATOM 733 O O . GLN A 1 103 ? -26.463 -28.046 -1.976 1.00 98.44 103 GLN A O 1
ATOM 738 N N . TYR A 1 104 ? -25.316 -26.520 -3.157 1.00 98.31 104 TYR A N 1
ATOM 739 C CA . TYR A 1 104 ? -26.050 -26.743 -4.410 1.00 98.31 104 TYR A CA 1
ATOM 740 C C . TYR A 1 104 ? -25.796 -28.136 -5.017 1.00 98.31 104 TYR A C 1
ATOM 742 O O . TYR A 1 104 ? -26.699 -28.705 -5.628 1.00 98.31 104 TYR A O 1
ATOM 750 N N . VAL A 1 105 ? -24.618 -28.734 -4.792 1.00 98.44 105 VAL A N 1
ATOM 751 C CA . VAL A 1 105 ? -24.371 -30.157 -5.115 1.00 98.44 105 VAL A CA 1
ATOM 752 C C . VAL A 1 105 ? -25.244 -31.077 -4.250 1.00 98.44 105 VAL A C 1
ATOM 754 O O . VAL A 1 105 ? -25.812 -32.038 -4.753 1.00 98.44 105 VAL A O 1
ATOM 757 N N . GLY A 1 106 ? -25.411 -30.767 -2.960 1.00 97.62 106 GLY A N 1
ATOM 758 C CA . GLY A 1 106 ? -26.317 -31.489 -2.056 1.00 97.62 106 GLY A CA 1
ATOM 759 C C . GLY A 1 106 ? -27.811 -31.305 -2.342 1.00 97.62 106 GLY A C 1
ATOM 760 O O . GLY A 1 106 ? -28.622 -32.068 -1.821 1.00 97.62 106 GLY A O 1
ATOM 761 N N . GLU A 1 107 ? -28.167 -30.311 -3.156 1.00 97.38 107 GLU A N 1
ATOM 762 C CA . GLU A 1 107 ? -29.523 -30.049 -3.656 1.00 97.38 107 GLU A CA 1
ATOM 763 C C . GLU A 1 107 ? -29.774 -30.695 -5.040 1.00 97.38 107 GLU A C 1
ATOM 765 O O . GLU A 1 107 ? -30.828 -30.467 -5.630 1.00 97.38 107 GLU A O 1
ATOM 770 N N . ASP A 1 108 ? -28.832 -31.502 -5.558 1.00 96.88 108 ASP A N 1
ATOM 771 C CA . ASP A 1 108 ? -28.826 -32.082 -6.916 1.00 96.88 108 ASP A CA 1
ATOM 772 C C . ASP A 1 108 ? -28.888 -31.025 -8.052 1.00 96.88 108 ASP A C 1
ATOM 774 O O . ASP A 1 108 ? -29.284 -31.325 -9.182 1.00 96.88 108 ASP A O 1
ATOM 778 N N . LEU A 1 109 ? -28.486 -29.775 -7.771 1.00 97.50 109 LEU A N 1
ATOM 779 C CA . LEU A 1 109 ? -28.508 -28.648 -8.721 1.00 97.50 109 LEU A CA 1
ATOM 780 C C . LEU A 1 109 ? -27.179 -28.431 -9.456 1.00 97.50 109 LEU A C 1
ATOM 782 O O . LEU A 1 109 ? -27.160 -27.757 -10.484 1.00 97.50 109 LEU A O 1
ATOM 786 N N . LEU A 1 110 ? -26.086 -28.989 -8.934 1.00 97.69 110 LEU A N 1
ATOM 787 C CA . LEU A 1 110 ? -24.748 -28.961 -9.525 1.00 97.69 110 LEU A CA 1
ATOM 788 C C . LEU A 1 110 ? -24.087 -30.333 -9.399 1.00 97.69 110 LEU A C 1
ATOM 790 O O . LEU A 1 110 ? -24.302 -31.050 -8.422 1.00 97.69 110 LEU A O 1
ATOM 794 N N . ASN A 1 111 ? -23.201 -30.665 -10.331 1.00 97.00 111 ASN A N 1
ATOM 795 C CA . ASN A 1 111 ? -22.338 -31.835 -10.249 1.00 97.00 111 ASN A CA 1
ATOM 796 C C . ASN A 1 111 ? -20.863 -31.410 -10.322 1.00 97.00 111 ASN A C 1
ATOM 798 O O . ASN A 1 111 ? -20.438 -30.743 -11.260 1.00 97.00 111 ASN A O 1
ATOM 802 N N . LEU A 1 112 ? -20.053 -31.835 -9.348 1.00 97.12 112 LEU A N 1
ATOM 803 C CA . LEU A 1 112 ? -18.619 -31.520 -9.306 1.00 97.12 112 LEU A CA 1
ATOM 804 C C . LEU A 1 112 ? -17.875 -31.947 -10.582 1.00 97.12 112 LEU A C 1
ATOM 806 O O . LEU A 1 112 ? -16.948 -31.262 -11.001 1.00 97.12 112 LEU A O 1
ATOM 810 N N . ASP A 1 113 ? -18.283 -33.053 -11.201 1.00 95.94 113 ASP A N 1
ATOM 811 C CA . ASP A 1 113 ? -17.595 -33.650 -12.348 1.00 95.94 113 ASP A CA 1
ATOM 812 C C . ASP A 1 113 ? -18.187 -33.225 -13.707 1.00 95.94 113 ASP A C 1
ATOM 814 O O . ASP A 1 113 ? -17.800 -33.761 -14.749 1.00 95.94 113 ASP A O 1
ATOM 818 N N . GLU A 1 114 ? -19.124 -32.268 -13.735 1.00 93.12 114 GLU A N 1
ATOM 819 C CA . GLU A 1 114 ? -19.665 -31.747 -14.994 1.00 93.12 114 GLU A CA 1
ATOM 820 C C . GLU A 1 114 ? -18.803 -30.617 -15.592 1.00 93.12 114 GLU A C 1
ATOM 822 O O . GLU A 1 114 ? -18.191 -29.841 -14.853 1.00 93.12 114 GLU A O 1
ATOM 827 N N . PRO A 1 115 ? -18.746 -30.489 -16.934 1.00 95.69 115 PRO A N 1
ATOM 828 C CA . PRO A 1 115 ? -18.065 -29.381 -17.597 1.00 95.69 115 PRO A CA 1
ATOM 829 C C . PRO A 1 115 ? -18.603 -28.011 -17.170 1.00 95.69 115 PRO A C 1
ATOM 831 O O . PRO A 1 115 ? -19.794 -27.734 -17.299 1.00 95.69 115 PRO A O 1
ATOM 834 N N . LEU A 1 116 ? -17.709 -27.106 -16.771 1.00 94.81 116 LEU A N 1
ATOM 835 C CA . LEU A 1 116 ? -18.047 -25.757 -16.305 1.00 94.81 116 LEU A CA 1
ATOM 836 C C . LEU A 1 116 ? -18.836 -24.939 -17.347 1.00 94.81 116 LEU A C 1
ATOM 838 O O . LEU A 1 116 ? -19.716 -24.153 -17.002 1.00 94.81 116 LEU A O 1
ATOM 842 N N . THR A 1 117 ? -18.569 -25.163 -18.636 1.00 93.88 117 THR A N 1
ATOM 843 C CA . THR A 1 117 ? -19.274 -24.525 -19.760 1.00 93.88 117 THR A CA 1
ATOM 844 C C . THR A 1 117 ? -20.706 -25.029 -19.971 1.00 93.88 117 THR A C 1
ATOM 846 O O . THR A 1 117 ? -21.459 -24.388 -20.699 1.00 93.88 117 THR A O 1
ATOM 849 N N . ASN A 1 118 ? -21.119 -26.133 -19.334 1.00 94.69 118 ASN A N 1
ATOM 850 C CA . ASN A 1 118 ? -22.532 -26.526 -19.291 1.00 94.69 118 ASN A CA 1
ATOM 851 C C . ASN A 1 118 ? -23.320 -25.643 -18.312 1.00 94.69 118 ASN A C 1
ATOM 853 O O . ASN A 1 118 ? -24.467 -25.302 -18.594 1.00 94.69 118 ASN A O 1
ATOM 857 N N . ILE A 1 119 ? -22.694 -25.263 -17.190 1.00 93.94 119 ILE A N 1
ATOM 858 C CA . ILE A 1 119 ? -23.281 -24.403 -16.151 1.00 93.94 119 ILE A CA 1
ATOM 859 C C . ILE A 1 119 ? -23.251 -22.933 -16.596 1.00 93.94 119 ILE A C 1
ATOM 861 O O . ILE A 1 119 ? -24.223 -22.204 -16.407 1.00 93.94 119 ILE A O 1
ATOM 865 N N . LEU A 1 120 ? -22.152 -22.506 -17.232 1.00 93.81 120 LEU A N 1
ATOM 866 C CA . LEU A 1 120 ? -21.933 -21.141 -17.722 1.00 93.81 120 LEU A CA 1
ATOM 867 C C . LEU A 1 120 ? -21.712 -21.124 -19.254 1.00 93.81 120 LEU A C 1
ATOM 869 O O . LEU A 1 120 ? -20.571 -21.021 -19.705 1.00 93.81 120 LEU A O 1
ATOM 873 N N . PRO A 1 121 ? -22.767 -21.188 -20.096 1.00 91.62 121 PRO A N 1
ATOM 874 C CA . PRO A 1 121 ? -22.615 -21.328 -21.554 1.00 91.62 121 PRO A CA 1
ATOM 875 C C . PRO A 1 121 ? -21.979 -20.137 -22.287 1.00 91.62 121 PRO A C 1
ATOM 877 O O . PRO A 1 121 ? -21.569 -20.274 -23.437 1.00 91.62 121 PRO A O 1
ATOM 880 N N . SER A 1 122 ? -21.921 -18.959 -21.658 1.00 88.62 122 SER A N 1
ATOM 881 C CA . SER A 1 122 ? -21.240 -17.765 -22.186 1.00 88.62 122 SER A CA 1
ATOM 882 C C . SER A 1 122 ? -19.737 -17.733 -21.879 1.00 88.62 122 SER A C 1
ATOM 884 O O . SER A 1 122 ? -19.020 -16.887 -22.416 1.00 88.62 122 SER A O 1
ATOM 886 N N . LEU A 1 123 ? -19.254 -18.637 -21.023 1.00 92.44 123 LEU A N 1
ATOM 887 C CA . LEU A 1 123 ? -17.859 -18.717 -20.617 1.00 92.44 123 LEU A CA 1
ATOM 888 C C . LEU A 1 123 ? -16.980 -19.204 -21.775 1.00 92.44 123 LEU A C 1
ATOM 890 O O . LEU A 1 123 ? -17.290 -20.188 -22.445 1.00 92.44 123 LEU A O 1
ATOM 894 N N . SER A 1 124 ? -15.860 -18.521 -22.003 1.00 93.62 124 SER A N 1
ATOM 895 C CA . SER A 1 124 ? -14.905 -18.882 -23.050 1.00 93.62 124 SER A CA 1
ATOM 896 C C . SER A 1 124 ? -13.480 -18.452 -22.700 1.00 93.62 124 SER A C 1
ATOM 898 O O . SER A 1 124 ? -13.263 -17.607 -21.834 1.00 93.62 124 SER A O 1
ATOM 900 N N . TRP A 1 125 ? -12.518 -19.062 -23.389 1.00 94.56 125 TRP A N 1
ATOM 901 C CA . TRP A 1 125 ? -11.085 -18.758 -23.398 1.00 94.56 125 TRP A CA 1
ATOM 902 C C . TRP A 1 125 ? -10.500 -19.266 -24.723 1.00 94.56 125 TRP A C 1
ATOM 904 O O . TRP A 1 125 ? -11.138 -20.040 -25.447 1.00 94.56 125 TRP A O 1
ATOM 914 N N . LYS A 1 126 ? -9.280 -18.852 -25.070 1.00 95.06 126 LYS A N 1
ATOM 915 C CA . LYS A 1 126 ? -8.616 -19.288 -26.303 1.00 95.06 126 LYS A CA 1
ATOM 916 C C . LYS A 1 126 ? -8.109 -20.726 -26.183 1.00 95.06 126 LYS A C 1
ATOM 918 O O . LYS A 1 126 ? -7.594 -21.160 -25.152 1.00 95.06 126 LYS A O 1
ATOM 923 N N . LEU A 1 127 ? -8.239 -21.482 -27.271 1.00 93.50 127 LEU A N 1
ATOM 924 C CA . LEU A 1 127 ? -7.883 -22.897 -27.309 1.00 93.50 127 LEU A CA 1
ATOM 925 C C . LEU A 1 127 ? -6.359 -23.087 -27.381 1.00 93.50 127 LEU A C 1
ATOM 927 O O . LEU A 1 127 ? -5.734 -22.668 -28.354 1.00 93.50 127 LEU A O 1
ATOM 931 N N . ARG A 1 128 ? -5.780 -23.753 -26.373 1.00 94.06 128 ARG A N 1
ATOM 932 C CA . ARG A 1 128 ? -4.364 -24.181 -26.352 1.00 94.06 128 ARG A CA 1
ATOM 933 C C . ARG A 1 128 ? -4.204 -25.698 -26.439 1.00 94.06 128 ARG A C 1
ATOM 935 O O . ARG A 1 128 ? -3.372 -26.177 -27.200 1.00 94.06 128 ARG A O 1
ATOM 942 N N . TYR A 1 129 ? -5.043 -26.436 -25.713 1.00 95.25 129 TYR A N 1
ATOM 943 C CA . TYR A 1 129 ? -4.980 -27.893 -25.591 1.00 95.25 129 TYR A CA 1
ATOM 944 C C . TYR A 1 129 ? -6.235 -28.545 -26.201 1.00 95.25 129 TYR A C 1
ATOM 946 O O . TYR A 1 129 ? -7.196 -28.821 -25.486 1.00 95.25 129 TYR A O 1
ATOM 954 N N . PRO A 1 130 ? -6.284 -28.769 -27.529 1.00 92.06 130 PRO A N 1
ATOM 955 C CA . PRO A 1 130 ? -7.479 -29.281 -28.213 1.00 92.06 130 PRO A CA 1
ATOM 956 C C . PRO A 1 130 ? -7.834 -30.736 -27.867 1.00 92.06 130 PRO A C 1
ATOM 958 O O . PRO A 1 130 ? -8.953 -31.160 -28.140 1.00 92.06 130 PRO A O 1
ATOM 961 N N . SER A 1 131 ? -6.892 -31.491 -27.297 1.00 94.12 131 SER A N 1
ATOM 962 C CA . SER A 1 131 ? -7.077 -32.888 -26.879 1.00 94.12 131 SER A CA 1
ATOM 963 C C . SER A 1 131 ? -7.437 -33.042 -25.398 1.00 94.12 131 SER A C 1
ATOM 965 O O . SER A 1 131 ? -7.741 -34.156 -24.974 1.00 94.12 131 SER A O 1
ATOM 967 N N . ALA A 1 132 ? -7.383 -31.959 -24.615 1.00 93.75 132 ALA A N 1
ATOM 968 C CA . ALA A 1 132 ? -7.660 -31.997 -23.185 1.00 93.75 132 ALA A CA 1
ATOM 969 C C . ALA A 1 132 ? -9.143 -32.291 -22.911 1.00 93.75 132 ALA A C 1
ATOM 971 O O . ALA A 1 132 ? -10.031 -31.917 -23.685 1.00 93.75 132 ALA A O 1
ATOM 972 N N . ARG A 1 133 ? -9.423 -32.928 -21.769 1.00 94.50 133 ARG A N 1
ATOM 973 C CA . ARG A 1 133 ? -10.797 -33.052 -21.262 1.00 94.50 133 ARG A CA 1
ATOM 974 C C . ARG A 1 133 ? -11.372 -31.664 -20.916 1.00 94.50 133 ARG A C 1
ATOM 976 O O . ARG A 1 133 ? -10.600 -30.756 -20.606 1.00 94.50 133 ARG A O 1
ATOM 983 N N . PRO A 1 134 ? -12.705 -31.480 -20.916 1.00 95.12 134 PRO A N 1
ATOM 984 C CA . PRO A 1 134 ? -13.309 -30.255 -20.401 1.00 95.12 134 PRO A CA 1
ATOM 985 C C . PRO A 1 134 ? -12.909 -29.988 -18.944 1.00 95.12 134 PRO A C 1
ATOM 987 O O . PRO A 1 134 ? -12.739 -30.928 -18.164 1.00 95.12 134 PRO A O 1
ATOM 990 N N . ILE A 1 135 ? -12.809 -28.705 -18.591 1.00 96.94 135 ILE A N 1
ATOM 991 C CA . ILE A 1 135 ? -12.636 -28.240 -17.210 1.00 96.94 135 ILE A CA 1
ATOM 992 C C . ILE A 1 135 ? -13.950 -28.448 -16.458 1.00 96.94 135 ILE A C 1
ATOM 994 O O . ILE A 1 135 ? -15.007 -28.032 -16.938 1.00 96.94 135 ILE A O 1
ATOM 998 N N . THR A 1 136 ? -13.873 -29.072 -15.289 1.00 96.94 136 THR A N 1
ATOM 999 C CA . THR A 1 136 ? -14.997 -29.347 -14.392 1.00 96.94 136 THR A CA 1
ATOM 1000 C C . THR A 1 136 ? -15.025 -28.393 -13.200 1.00 96.94 136 THR A C 1
ATOM 1002 O O . THR A 1 136 ? -14.060 -27.677 -12.912 1.00 96.94 136 THR A O 1
ATOM 1005 N N . LEU A 1 137 ? -16.140 -28.403 -12.472 1.00 96.44 137 LEU A N 1
ATOM 1006 C CA . LEU A 1 137 ? -16.293 -27.657 -11.226 1.00 96.44 137 LEU A CA 1
ATOM 1007 C C . LEU A 1 137 ? -15.348 -28.164 -10.114 1.00 96.44 137 LEU A C 1
ATOM 1009 O O . LEU A 1 137 ? -14.854 -27.366 -9.315 1.00 96.44 137 LEU A O 1
ATOM 1013 N N . ARG A 1 138 ? -15.016 -29.463 -10.097 1.00 97.44 138 ARG A N 1
ATOM 1014 C CA . ARG A 1 138 ? -14.002 -30.051 -9.208 1.00 97.44 138 ARG A CA 1
ATOM 1015 C C . ARG A 1 138 ? -12.633 -29.422 -9.437 1.00 97.44 138 ARG A C 1
ATOM 1017 O O . ARG A 1 138 ? -11.995 -29.026 -8.467 1.00 97.44 138 ARG A O 1
ATOM 1024 N N . ASP A 1 139 ? -12.214 -29.293 -10.695 1.00 96.88 139 ASP A N 1
ATOM 1025 C CA . ASP A 1 139 ? -10.898 -28.749 -11.064 1.00 96.88 139 ASP A CA 1
ATOM 1026 C C . ASP A 1 139 ? -10.753 -27.285 -10.632 1.00 96.88 139 ASP A C 1
ATOM 1028 O O . ASP A 1 139 ? -9.679 -26.838 -10.231 1.00 96.88 139 ASP A O 1
ATOM 1032 N N . VAL A 1 140 ? -11.850 -26.527 -10.714 1.00 96.06 140 VAL A N 1
ATOM 1033 C CA . VAL A 1 140 ? -11.926 -25.147 -10.230 1.00 96.06 140 VAL A CA 1
ATOM 1034 C C . VAL A 1 140 ? -11.710 -25.090 -8.718 1.00 96.06 140 VAL A C 1
ATOM 1036 O O . VAL A 1 140 ? -10.833 -24.360 -8.255 1.00 96.06 140 VAL A O 1
ATOM 1039 N N . LEU A 1 141 ? -12.472 -25.878 -7.953 1.00 97.38 141 LEU A N 1
ATOM 1040 C CA . LEU A 1 141 ? -12.419 -25.855 -6.490 1.00 97.38 141 LEU A CA 1
ATOM 1041 C C . LEU A 1 141 ? -11.140 -26.475 -5.908 1.00 97.38 141 LEU A C 1
ATOM 1043 O O . LEU A 1 141 ? -10.796 -26.167 -4.768 1.00 97.38 141 LEU A O 1
ATOM 1047 N N . SER A 1 142 ? -10.448 -27.338 -6.656 1.00 96.81 142 SER A N 1
ATOM 1048 C CA . SER A 1 142 ? -9.205 -27.997 -6.238 1.00 96.81 142 SER A CA 1
ATOM 1049 C C . SER A 1 142 ? -7.927 -27.325 -6.756 1.00 96.81 142 SER A C 1
ATOM 1051 O O . SER A 1 142 ? -6.847 -27.837 -6.484 1.00 96.81 142 SER A O 1
ATOM 1053 N N . HIS A 1 143 ? -8.018 -26.217 -7.504 1.00 96.38 143 HIS A N 1
ATOM 1054 C CA . HIS A 1 143 ? -6.878 -25.556 -8.167 1.00 96.38 143 HIS A CA 1
ATOM 1055 C C . HIS A 1 143 ? -6.152 -26.415 -9.237 1.00 96.38 143 HIS A C 1
ATOM 1057 O O . HIS A 1 143 ? -4.945 -26.290 -9.438 1.00 96.38 143 HIS A O 1
ATOM 1063 N N . HIS A 1 144 ? -6.901 -27.250 -9.968 1.00 96.25 144 HIS A N 1
ATOM 1064 C CA . HIS A 1 144 ? -6.411 -28.121 -11.053 1.00 96.25 144 HIS A CA 1
ATOM 1065 C C . HIS A 1 144 ? -6.994 -27.798 -12.442 1.00 96.25 144 HIS A C 1
ATOM 1067 O O . HIS A 1 144 ? -6.767 -28.536 -13.399 1.00 96.25 144 HIS A O 1
ATOM 1073 N N . SER A 1 145 ? -7.732 -26.691 -12.589 1.00 95.69 145 SER A N 1
ATOM 1074 C CA . SER A 1 145 ? -8.384 -26.296 -13.853 1.00 95.69 145 SER A CA 1
ATOM 1075 C C . SER A 1 145 ? -7.419 -25.956 -14.993 1.00 95.69 145 SER A C 1
ATOM 1077 O O . SER A 1 145 ? -7.823 -25.948 -16.154 1.00 95.69 145 SER A O 1
ATOM 1079 N N . GLY A 1 146 ? -6.165 -25.621 -14.677 1.00 94.88 146 GLY A N 1
ATOM 1080 C CA . GLY A 1 146 ? -5.183 -25.140 -15.651 1.00 94.88 146 GLY A CA 1
ATOM 1081 C C . GLY A 1 146 ? -5.489 -23.750 -16.228 1.00 94.88 146 GLY A C 1
ATOM 1082 O O . GLY A 1 146 ? -4.794 -23.326 -17.146 1.00 94.88 146 GLY A O 1
ATOM 1083 N N . LEU A 1 147 ? -6.500 -23.028 -15.726 1.00 95.69 147 LEU A N 1
ATOM 1084 C CA . LEU A 1 147 ? -6.799 -21.645 -16.128 1.00 95.69 147 LEU A CA 1
ATOM 1085 C C . LEU A 1 147 ? -5.724 -20.656 -15.627 1.00 95.69 147 LEU A C 1
ATOM 1087 O O . LEU A 1 147 ? -5.010 -20.975 -14.676 1.00 95.69 147 LEU A O 1
ATOM 1091 N N . PRO A 1 148 ? -5.622 -19.445 -16.217 1.00 93.25 148 PRO A N 1
ATOM 1092 C CA . PRO A 1 148 ? -4.848 -18.341 -15.648 1.00 93.25 148 PRO A CA 1
ATOM 1093 C C . PRO A 1 148 ? -5.164 -18.140 -14.168 1.00 93.25 148 PRO A C 1
ATOM 1095 O O . PRO A 1 148 ? -6.334 -18.140 -13.775 1.00 93.25 148 PRO A O 1
ATOM 1098 N N . GLY A 1 149 ? -4.134 -17.995 -13.337 1.00 89.69 149 GLY A N 1
ATOM 1099 C CA . GLY A 1 149 ? -4.344 -17.919 -11.895 1.00 89.69 149 GLY A CA 1
ATOM 1100 C C . GLY A 1 149 ? -4.795 -16.530 -11.453 1.00 89.69 149 GLY A C 1
ATOM 1101 O O . GLY A 1 149 ? -5.775 -16.408 -10.716 1.00 89.69 149 GLY A O 1
ATOM 1102 N N . ASP A 1 150 ? -4.132 -15.496 -11.975 1.00 84.12 150 ASP A N 1
ATOM 1103 C CA . ASP A 1 150 ? -4.286 -14.092 -11.591 1.00 84.12 150 ASP A CA 1
ATOM 1104 C C . ASP A 1 150 ? -4.581 -13.192 -12.811 1.00 84.12 150 ASP A C 1
ATOM 1106 O O . ASP A 1 150 ? -3.697 -12.930 -13.624 1.00 84.12 150 ASP A O 1
ATOM 1110 N N . LEU A 1 151 ? -5.814 -12.674 -12.914 1.00 86.19 151 LEU A N 1
ATOM 1111 C CA . LEU A 1 151 ? -6.242 -11.655 -13.898 1.00 86.19 151 LEU A CA 1
ATOM 1112 C C . LEU A 1 151 ? -6.827 -10.423 -13.181 1.00 86.19 151 LEU A C 1
ATOM 1114 O O . LEU A 1 151 ? -7.943 -9.995 -13.441 1.00 86.19 151 LEU A O 1
ATOM 1118 N N . LEU A 1 152 ? -6.110 -9.891 -12.192 1.00 75.81 152 LEU A N 1
ATOM 1119 C CA . LEU A 1 152 ? -6.677 -9.093 -11.089 1.00 75.81 152 LEU A CA 1
ATOM 1120 C C . LEU A 1 152 ? -7.066 -7.635 -11.436 1.00 75.81 152 LEU A C 1
ATOM 1122 O O . LEU A 1 152 ? -7.185 -6.802 -10.537 1.00 75.81 152 LEU A O 1
ATOM 1126 N N . ARG A 1 153 ? -7.289 -7.308 -12.715 1.00 82.81 153 ARG A N 1
ATOM 1127 C CA . ARG A 1 153 ? -7.526 -5.939 -13.198 1.00 82.81 153 ARG A CA 1
ATOM 1128 C C . ARG A 1 153 ? -8.823 -5.333 -12.665 1.00 82.81 153 ARG A C 1
ATOM 1130 O O . ARG A 1 153 ? -9.920 -5.752 -13.032 1.00 82.81 153 ARG A O 1
ATOM 1137 N N . GLY A 1 154 ? -8.692 -4.309 -11.817 1.00 79.62 154 GLY A N 1
ATOM 1138 C CA . GLY A 1 154 ? -9.819 -3.734 -11.070 1.00 79.62 154 GLY A CA 1
ATOM 1139 C C . GLY A 1 154 ? -10.384 -4.659 -9.985 1.00 79.62 154 GLY A C 1
ATOM 1140 O O . GLY A 1 154 ? -11.447 -4.375 -9.438 1.00 79.62 154 GLY A O 1
ATOM 1141 N N . GLY A 1 155 ? -9.685 -5.758 -9.680 1.00 84.50 155 GLY A N 1
ATOM 1142 C CA . GLY A 1 155 ? -10.023 -6.707 -8.622 1.00 84.50 155 GLY A CA 1
ATOM 1143 C C . GLY A 1 155 ? -9.733 -6.168 -7.222 1.00 84.50 155 GLY A C 1
ATOM 1144 O O . GLY A 1 155 ? -10.482 -6.475 -6.304 1.00 84.50 155 GLY A O 1
ATOM 1145 N N . PHE A 1 156 ? -8.693 -5.338 -7.078 1.00 85.88 156 PHE A N 1
ATOM 1146 C CA . PHE A 1 156 ? -8.302 -4.650 -5.842 1.00 85.88 156 PHE A CA 1
ATOM 1147 C C . PHE A 1 156 ? -8.311 -3.140 -6.086 1.00 85.88 156 PHE A C 1
ATOM 1149 O O . PHE A 1 156 ? -7.583 -2.647 -6.950 1.00 85.88 156 PHE A O 1
ATOM 1156 N N . VAL A 1 157 ? -9.137 -2.401 -5.350 1.00 87.19 157 VAL A N 1
ATOM 1157 C CA . VAL A 1 157 ? -9.401 -0.978 -5.598 1.00 87.19 157 VAL A CA 1
ATOM 1158 C C . VAL A 1 157 ? -9.577 -0.181 -4.301 1.00 87.19 157 VAL A C 1
ATOM 1160 O O . VAL A 1 157 ? -9.990 -0.721 -3.282 1.00 87.19 157 VAL A O 1
ATOM 1163 N N . THR A 1 158 ? -9.279 1.122 -4.325 1.00 86.50 158 THR A N 1
ATOM 1164 C CA . THR A 1 158 ? -9.400 2.027 -3.157 1.00 86.50 158 THR A CA 1
ATOM 1165 C C . THR A 1 158 ? -10.814 2.599 -2.955 1.00 86.50 158 THR A C 1
ATOM 1167 O O . THR A 1 158 ? -11.006 3.508 -2.151 1.00 86.50 158 THR A O 1
ATOM 1170 N N . ARG A 1 159 ? -11.789 2.163 -3.760 1.00 85.19 159 ARG A N 1
ATOM 1171 C CA . ARG A 1 159 ? -13.230 2.452 -3.642 1.00 85.19 159 ARG A CA 1
ATOM 1172 C C . ARG A 1 159 ? -14.025 1.369 -4.387 1.00 85.19 159 ARG A C 1
ATOM 1174 O O . ARG A 1 159 ? -13.449 0.761 -5.290 1.00 85.19 159 ARG A O 1
ATOM 1181 N N . PRO A 1 160 ? -15.311 1.136 -4.070 1.00 82.50 160 PRO A N 1
ATOM 1182 C CA . PRO A 1 160 ? -16.141 0.150 -4.769 1.00 82.50 160 PRO A CA 1
ATOM 1183 C C . PRO A 1 160 ? -16.171 0.320 -6.300 1.00 82.50 160 PRO A C 1
ATOM 1185 O O . PRO A 1 160 ? -16.141 1.441 -6.808 1.00 82.50 160 PRO A O 1
ATOM 1188 N N . MET A 1 161 ? -16.262 -0.801 -7.026 1.00 76.00 161 MET A N 1
ATOM 1189 C CA . MET A 1 161 ? -16.447 -0.858 -8.484 1.00 76.00 161 MET A CA 1
ATOM 1190 C C . MET A 1 161 ? -17.359 -2.030 -8.879 1.00 76.00 161 MET A C 1
ATOM 1192 O O . MET A 1 161 ? -17.030 -3.191 -8.631 1.00 76.00 161 MET A O 1
ATOM 1196 N N . ASP A 1 162 ? -18.454 -1.735 -9.583 1.00 64.75 162 ASP A N 1
ATOM 1197 C CA . ASP A 1 162 ? -19.530 -2.692 -9.895 1.00 64.75 162 ASP A CA 1
ATOM 1198 C C . ASP A 1 162 ? -19.271 -3.532 -11.168 1.00 64.75 162 ASP A C 1
ATOM 1200 O O . ASP A 1 162 ? -20.124 -3.632 -12.053 1.00 64.75 162 ASP A O 1
ATOM 1204 N N . ASN A 1 163 ? -18.066 -4.096 -11.334 1.00 68.00 163 ASN A N 1
ATOM 1205 C CA . ASN A 1 163 ? -17.725 -4.850 -12.554 1.00 68.00 163 ASN A CA 1
ATOM 1206 C C . ASN A 1 163 ? -16.658 -5.958 -12.428 1.00 68.00 163 ASN A C 1
ATOM 1208 O O . ASN A 1 163 ? -16.235 -6.483 -13.461 1.00 68.00 163 ASN A O 1
ATOM 1212 N N . GLY A 1 164 ? -16.239 -6.355 -11.221 1.00 69.75 164 GLY A N 1
ATOM 1213 C CA . GLY A 1 164 ? -15.136 -7.311 -11.012 1.00 69.75 164 GLY A CA 1
ATOM 1214 C C . GLY A 1 164 ? -15.275 -8.627 -11.791 1.00 69.75 164 GLY A C 1
ATOM 1215 O O . GLY A 1 164 ? -14.444 -8.919 -12.654 1.00 69.75 164 GLY A O 1
ATOM 1216 N N . TYR A 1 165 ? -16.366 -9.375 -11.583 1.00 75.94 165 TYR A N 1
ATOM 1217 C CA . TYR A 1 165 ? -16.661 -10.606 -12.339 1.00 75.94 165 TYR A CA 1
ATOM 1218 C C . TYR A 1 165 ? -16.659 -10.386 -13.864 1.00 75.94 165 TYR A C 1
ATOM 1220 O O . TYR A 1 165 ? -16.043 -11.145 -14.615 1.00 75.94 165 TYR A O 1
ATOM 1228 N N . ALA A 1 166 ? -17.300 -9.309 -14.331 1.00 72.69 166 ALA A N 1
ATOM 1229 C CA . ALA A 1 166 ? -17.403 -8.999 -15.754 1.00 72.69 166 ALA A CA 1
ATOM 1230 C C . ALA A 1 166 ? -16.033 -8.680 -16.384 1.00 72.69 166 ALA A C 1
ATOM 1232 O O . ALA A 1 166 ? -15.783 -9.076 -17.526 1.00 72.69 166 ALA A O 1
ATOM 1233 N N . ASN A 1 167 ? -15.128 -8.014 -15.658 1.00 78.31 167 ASN A N 1
ATOM 1234 C CA . ASN A 1 167 ? -13.746 -7.808 -16.100 1.00 78.31 167 ASN A CA 1
ATOM 1235 C C . ASN A 1 167 ? -13.020 -9.152 -16.242 1.00 78.31 167 ASN A C 1
ATOM 1237 O O . ASN A 1 167 ? -12.479 -9.430 -17.312 1.00 78.31 167 ASN A O 1
ATOM 1241 N N . ILE A 1 168 ? -13.092 -10.009 -15.216 1.00 84.88 168 ILE A N 1
ATOM 1242 C CA . ILE A 1 168 ? -12.440 -11.327 -15.201 1.00 84.88 168 ILE A CA 1
ATOM 1243 C C . ILE A 1 168 ? -12.893 -12.191 -16.379 1.00 84.88 168 ILE A C 1
ATOM 1245 O O . ILE A 1 168 ? -12.051 -12.737 -17.088 1.00 84.88 168 ILE A O 1
ATOM 1249 N N . THR A 1 169 ? -14.199 -12.299 -16.644 1.00 86.62 169 THR A N 1
ATOM 1250 C CA . THR A 1 169 ? -14.690 -13.134 -17.754 1.00 86.62 169 THR A CA 1
ATOM 1251 C C . THR A 1 169 ? -14.315 -12.592 -19.133 1.00 86.62 169 THR A C 1
ATOM 1253 O O . THR A 1 169 ? -14.041 -13.375 -20.042 1.00 86.62 169 THR A O 1
ATOM 1256 N N . ASN A 1 170 ? -14.270 -11.265 -19.299 1.00 87.56 170 ASN A N 1
ATOM 1257 C CA . ASN A 1 170 ? -13.851 -10.644 -20.558 1.00 87.56 170 ASN A CA 1
ATOM 1258 C C . ASN A 1 170 ? -12.348 -10.828 -20.812 1.00 87.56 170 ASN A C 1
ATOM 1260 O O . ASN A 1 170 ? -11.953 -11.113 -21.944 1.00 87.56 170 ASN A O 1
ATOM 1264 N N . ASP A 1 171 ? -11.522 -10.707 -19.771 1.00 88.75 171 ASP A N 1
ATOM 1265 C CA . ASP A 1 171 ? -10.075 -10.902 -19.871 1.00 88.75 171 ASP A CA 1
ATOM 1266 C C . ASP A 1 171 ? -9.748 -12.392 -20.079 1.00 88.75 171 ASP A C 1
ATOM 1268 O O . ASP A 1 171 ? -8.966 -12.733 -20.970 1.00 88.75 171 ASP A O 1
ATOM 1272 N N . LEU A 1 172 ? -10.437 -13.299 -19.371 1.00 92.69 172 LEU A N 1
ATOM 1273 C CA . LEU A 1 172 ? -10.317 -14.749 -19.552 1.00 92.69 172 LEU A CA 1
ATOM 1274 C C . LEU A 1 172 ? -10.600 -15.174 -21.004 1.00 92.69 172 LEU A C 1
ATOM 1276 O O . LEU A 1 172 ? -9.811 -15.925 -21.581 1.00 92.69 172 LEU A O 1
ATOM 1280 N N . ALA A 1 173 ? -11.634 -14.610 -21.639 1.00 93.44 173 ALA A N 1
ATOM 1281 C CA . ALA A 1 173 ? -11.957 -14.855 -23.048 1.00 93.44 173 ALA A CA 1
ATOM 1282 C C . ALA A 1 173 ? -10.821 -14.487 -24.028 1.00 93.44 173 ALA A C 1
ATOM 1284 O O . ALA A 1 173 ? -10.794 -14.982 -25.158 1.00 93.44 173 ALA A O 1
ATOM 1285 N N . GLN A 1 174 ? -9.862 -13.649 -23.614 1.00 92.38 174 GLN A N 1
ATOM 1286 C CA . GLN A 1 174 ? -8.694 -13.265 -24.413 1.00 92.38 174 GLN A CA 1
ATOM 1287 C C . GLN A 1 174 ? -7.405 -14.029 -24.075 1.00 92.38 174 GLN A C 1
ATOM 1289 O O . GLN A 1 174 ? -6.422 -13.895 -24.814 1.00 92.38 174 GLN A O 1
ATOM 1294 N N . THR A 1 175 ? -7.407 -14.842 -23.022 1.00 93.25 175 THR A N 1
ATOM 1295 C CA . THR A 1 175 ? -6.254 -15.629 -22.544 1.00 93.25 175 THR A CA 1
ATOM 1296 C C . THR A 1 175 ? -6.391 -17.113 -22.895 1.00 93.25 175 THR A C 1
ATOM 1298 O O . THR A 1 175 ? -7.388 -17.532 -23.484 1.00 93.25 175 THR A O 1
ATOM 1301 N N . TYR A 1 176 ? -5.375 -17.912 -22.576 1.00 95.06 176 TYR A N 1
ATOM 1302 C CA . TYR A 1 176 ? -5.341 -19.359 -22.791 1.00 95.06 176 TYR A CA 1
ATOM 1303 C C . TYR A 1 176 ? -5.279 -20.089 -21.437 1.00 95.06 176 TYR A C 1
ATOM 1305 O O . TYR A 1 176 ? -4.897 -19.486 -20.440 1.00 95.06 176 TYR A O 1
ATOM 1313 N N . PRO A 1 177 ? -5.558 -21.399 -21.360 1.00 95.06 177 PRO A N 1
ATOM 1314 C CA . PRO A 1 177 ? -5.128 -22.202 -20.219 1.00 95.06 177 PRO A CA 1
ATOM 1315 C C . PRO A 1 177 ? -3.591 -22.211 -20.092 1.00 95.06 177 PRO A C 1
ATOM 1317 O O . PRO A 1 177 ? -2.871 -22.310 -21.093 1.00 95.06 177 PRO A O 1
ATOM 1320 N N . ILE A 1 178 ? -3.076 -22.130 -18.864 1.00 94.75 178 ILE A N 1
ATOM 1321 C CA . ILE A 1 178 ? -1.659 -22.345 -18.538 1.00 94.75 178 ILE A CA 1
ATOM 1322 C C . ILE A 1 178 ? -1.279 -23.818 -18.751 1.00 94.75 178 ILE A C 1
ATOM 1324 O O . ILE A 1 178 ? -0.198 -24.089 -19.273 1.00 94.75 178 ILE A O 1
ATOM 1328 N N . PHE A 1 179 ? -2.172 -24.743 -18.389 1.00 95.00 179 PHE A N 1
ATOM 1329 C CA . PHE A 1 179 ? -1.945 -26.190 -18.416 1.00 95.00 179 PHE A CA 1
ATOM 1330 C C . PHE A 1 179 ? -3.176 -26.952 -18.933 1.00 95.00 179 PHE A C 1
ATOM 1332 O O . PHE A 1 179 ? -4.261 -26.380 -19.064 1.00 95.00 179 PHE A O 1
ATOM 1339 N N . GLU A 1 180 ? -3.019 -28.251 -19.202 1.00 95.44 180 GLU A N 1
ATOM 1340 C CA . GLU A 1 180 ? -4.167 -29.164 -19.272 1.00 95.44 180 GLU A CA 1
ATOM 1341 C C . GLU A 1 180 ? -4.729 -29.390 -17.855 1.00 95.44 180 GLU A C 1
ATOM 1343 O O . GLU A 1 180 ? -3.953 -29.341 -16.889 1.00 95.44 180 GLU A O 1
ATOM 1348 N N . PRO A 1 181 ? -6.040 -29.651 -17.693 1.00 95.12 181 PRO A N 1
ATOM 1349 C CA . PRO A 1 181 ? -6.605 -29.997 -16.391 1.00 95.12 181 PRO A CA 1
ATOM 1350 C C . PRO A 1 181 ? -5.884 -31.205 -15.782 1.00 95.12 181 PRO A C 1
ATOM 1352 O O . PRO A 1 181 ? -5.481 -32.109 -16.513 1.00 95.12 181 PRO A O 1
ATOM 1355 N N . ASP A 1 182 ? -5.707 -31.207 -14.462 1.00 93.62 182 ASP A N 1
ATOM 1356 C CA . ASP A 1 182 ? -4.924 -32.210 -13.715 1.00 93.62 182 ASP A CA 1
ATOM 1357 C C . ASP A 1 182 ? -3.430 -32.325 -14.106 1.00 93.62 182 ASP A C 1
ATOM 1359 O O . ASP A 1 182 ? -2.777 -33.323 -13.801 1.00 93.62 182 ASP A O 1
ATOM 1363 N N . THR A 1 183 ? -2.825 -31.323 -14.758 1.00 94.56 183 THR A N 1
ATOM 1364 C CA . THR A 1 183 ? -1.360 -31.351 -14.964 1.00 94.56 183 THR A CA 1
ATOM 1365 C C . THR A 1 183 ? -0.623 -31.201 -13.631 1.00 94.56 183 THR A C 1
ATOM 1367 O O . THR A 1 183 ? 0.193 -32.040 -13.259 1.00 94.56 183 THR A O 1
ATOM 1370 N N . VAL A 1 184 ? -0.880 -30.100 -12.928 1.00 94.56 184 VAL A N 1
ATOM 1371 C CA . VAL A 1 184 ? -0.240 -29.729 -11.663 1.00 94.56 184 VAL A CA 1
ATOM 1372 C C . VAL A 1 184 ? -1.167 -28.775 -10.917 1.00 94.56 184 VAL A C 1
ATOM 1374 O O . VAL A 1 184 ? -1.882 -27.996 -11.555 1.00 94.56 184 VAL A O 1
ATOM 1377 N N . TYR A 1 185 ? -1.134 -28.800 -9.588 1.00 94.50 185 TYR A N 1
ATOM 1378 C CA . TYR A 1 185 ? -1.687 -27.739 -8.756 1.00 94.50 185 TYR A CA 1
ATOM 1379 C C . TYR A 1 185 ? -1.180 -26.362 -9.217 1.00 94.50 185 TYR A C 1
ATOM 1381 O O . TYR A 1 185 ? 0.019 -26.074 -9.174 1.00 94.50 185 TYR A O 1
ATOM 1389 N N . SER A 1 186 ? -2.104 -25.490 -9.623 1.00 93.50 186 SER A N 1
ATOM 1390 C CA . SER A 1 186 ? -1.820 -24.090 -9.943 1.00 93.50 186 SER A CA 1
ATOM 1391 C C . SER A 1 186 ? -2.878 -23.201 -9.301 1.00 93.50 186 SER A C 1
ATOM 1393 O O . SER A 1 186 ? -4.066 -23.255 -9.628 1.00 93.50 186 SER A O 1
ATOM 1395 N N . TYR A 1 187 ? -2.435 -22.398 -8.333 1.00 93.69 187 TYR A N 1
ATOM 1396 C CA . TYR A 1 187 ? -3.314 -21.552 -7.537 1.00 93.69 187 TYR A CA 1
ATOM 1397 C C . TYR A 1 187 ? -4.092 -20.574 -8.421 1.00 93.69 187 TYR A C 1
ATOM 1399 O O . TYR A 1 187 ? -3.500 -19.787 -9.158 1.00 93.69 187 TYR A O 1
ATOM 1407 N N . CYS A 1 188 ? -5.421 -20.615 -8.331 1.00 93.69 188 CYS A N 1
ATOM 1408 C CA . CYS A 1 188 ? -6.294 -19.952 -9.293 1.00 93.69 188 CYS A CA 1
ATOM 1409 C C . CYS A 1 188 ? -7.379 -19.117 -8.606 1.00 93.69 188 CYS A C 1
ATOM 1411 O O . CYS A 1 188 ? -8.301 -19.656 -7.993 1.00 93.69 188 CYS A O 1
ATOM 1413 N N . ASN A 1 189 ? -7.271 -17.794 -8.734 1.00 93.56 189 ASN A N 1
ATOM 1414 C CA . ASN A 1 189 ? -8.272 -16.830 -8.283 1.00 93.56 189 ASN A CA 1
ATOM 1415 C C . ASN A 1 189 ? -9.419 -16.718 -9.297 1.00 93.56 189 ASN A C 1
ATOM 1417 O O . ASN A 1 189 ? -10.581 -16.719 -8.899 1.00 93.56 189 ASN A O 1
ATOM 1421 N N . VAL A 1 190 ? -9.106 -16.733 -10.602 1.00 93.12 190 VAL A N 1
ATOM 1422 C CA . VAL A 1 190 ? -10.097 -16.721 -11.698 1.00 93.12 190 VAL A CA 1
ATOM 1423 C C . VAL A 1 190 ? -11.126 -17.844 -11.541 1.00 93.12 190 VAL A C 1
ATOM 1425 O O . VAL A 1 190 ? -12.321 -17.601 -11.664 1.00 93.12 190 VAL A O 1
ATOM 1428 N N . GLY A 1 191 ? -10.691 -19.060 -11.200 1.00 94.62 191 GLY A N 1
ATOM 1429 C CA . GLY A 1 191 ? -11.591 -20.190 -10.961 1.00 94.62 191 GLY A CA 1
ATOM 1430 C C . GLY A 1 191 ? -12.607 -19.915 -9.849 1.00 94.62 191 GLY A C 1
ATOM 1431 O O . GLY A 1 191 ? -13.789 -20.196 -10.017 1.00 94.62 191 GLY A O 1
ATOM 1432 N N . PHE A 1 192 ? -12.183 -19.306 -8.742 1.00 95.25 192 PHE A N 1
ATOM 1433 C CA . PHE A 1 192 ? -13.093 -18.980 -7.641 1.00 95.25 192 PHE A CA 1
ATOM 1434 C C . PHE A 1 192 ? -14.044 -17.827 -7.971 1.00 95.25 192 PHE A C 1
ATOM 1436 O O . PHE A 1 192 ? -15.176 -17.854 -7.503 1.00 95.25 192 PHE A O 1
ATOM 1443 N N . VAL A 1 193 ? -13.652 -16.905 -8.857 1.00 92.62 193 VAL A N 1
ATOM 1444 C CA . VAL A 1 193 ? -14.574 -15.914 -9.439 1.00 92.62 193 VAL A CA 1
ATOM 1445 C C . VAL A 1 193 ? -15.629 -16.581 -10.330 1.00 92.62 193 VAL A C 1
ATOM 1447 O O . VAL A 1 193 ? -16.797 -16.208 -10.300 1.00 92.62 193 VAL A O 1
ATOM 1450 N N . LEU A 1 194 ? -15.269 -17.629 -11.076 1.00 94.56 194 LEU A N 1
ATOM 1451 C CA . LEU A 1 194 ? -16.247 -18.426 -11.828 1.00 94.56 194 LEU A CA 1
ATOM 1452 C C . LEU A 1 194 ? -17.179 -19.229 -10.905 1.00 94.56 194 LEU A C 1
ATOM 1454 O O . LEU A 1 194 ? -18.342 -19.434 -11.250 1.00 94.56 194 LEU A O 1
ATOM 1458 N N . ALA A 1 195 ? -16.711 -19.641 -9.722 1.00 96.00 195 ALA A N 1
ATOM 1459 C CA . ALA A 1 195 ? -17.545 -20.308 -8.722 1.00 96.00 195 ALA A CA 1
ATOM 1460 C C . ALA A 1 195 ? -18.647 -19.390 -8.146 1.00 96.00 195 ALA A C 1
ATOM 1462 O O . ALA A 1 195 ? -19.724 -19.888 -7.821 1.00 96.00 195 ALA A O 1
ATOM 1463 N N . GLU A 1 196 ? -18.426 -18.068 -8.090 1.00 94.50 196 GLU A N 1
ATOM 1464 C CA . GLU A 1 196 ? -19.461 -17.077 -7.737 1.00 94.50 196 GLU A CA 1
ATOM 1465 C C . GLU A 1 196 ? -20.653 -17.171 -8.705 1.00 94.50 196 GLU A C 1
ATOM 1467 O O . GLU A 1 196 ? -21.791 -17.388 -8.290 1.00 94.50 196 GLU A O 1
ATOM 1472 N N . ALA A 1 197 ? -20.383 -17.121 -10.013 1.00 92.88 197 ALA A N 1
ATOM 1473 C CA . ALA A 1 197 ? -21.422 -17.215 -11.036 1.00 92.88 197 ALA A CA 1
ATOM 1474 C C . ALA A 1 197 ? -22.034 -18.617 -11.173 1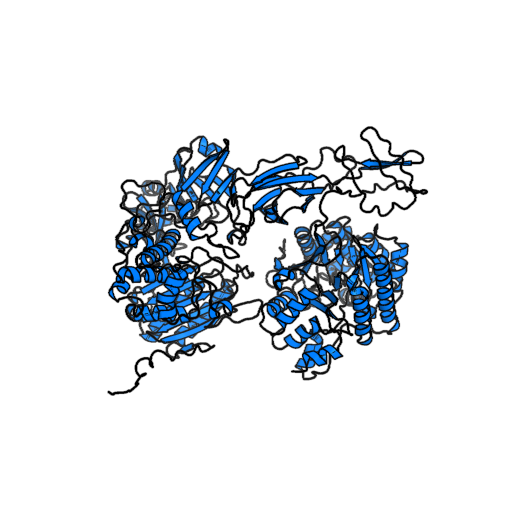.00 92.88 197 ALA A C 1
ATOM 1476 O O . ALA A 1 197 ? -23.193 -18.734 -11.560 1.00 92.88 197 ALA A O 1
ATOM 1477 N N . VAL A 1 198 ? -21.303 -19.687 -10.838 1.00 96.38 198 VAL A N 1
ATOM 1478 C CA . VAL A 1 198 ? -21.878 -21.042 -10.728 1.00 96.38 198 VAL A CA 1
ATOM 1479 C C . VAL A 1 198 ? -22.943 -21.095 -9.626 1.00 96.38 198 VAL A C 1
ATOM 1481 O O . VAL A 1 198 ? -24.008 -21.673 -9.840 1.00 96.38 198 VAL A O 1
ATOM 1484 N N . ILE A 1 199 ? -22.692 -20.459 -8.476 1.00 97.38 199 ILE A N 1
ATOM 1485 C CA . ILE A 1 199 ? -23.667 -20.334 -7.380 1.00 97.38 199 ILE A CA 1
ATOM 1486 C C . ILE A 1 199 ? -24.890 -19.521 -7.821 1.00 97.38 199 ILE A C 1
ATOM 1488 O O . ILE A 1 199 ? -26.021 -19.955 -7.598 1.00 97.38 199 ILE A O 1
ATOM 1492 N N . GLU A 1 200 ? -24.684 -18.381 -8.485 1.00 96.00 200 GLU A N 1
ATOM 1493 C CA . GLU A 1 200 ? -25.787 -17.564 -9.006 1.00 96.00 200 GLU A CA 1
ATOM 1494 C C . GLU A 1 200 ? -26.605 -18.308 -10.072 1.00 96.00 200 GLU A C 1
ATOM 1496 O O . GLU A 1 200 ? -27.832 -18.294 -10.019 1.00 96.00 200 GLU A O 1
ATOM 1501 N N . ALA A 1 201 ? -25.963 -19.014 -11.006 1.00 96.25 201 ALA A N 1
ATOM 1502 C CA . ALA A 1 201 ? -26.646 -19.801 -12.033 1.00 96.25 201 ALA A CA 1
ATOM 1503 C C . ALA A 1 201 ? -27.479 -20.948 -11.427 1.00 96.25 201 ALA A C 1
ATOM 1505 O O . ALA A 1 201 ? -28.621 -21.173 -11.841 1.00 96.25 201 ALA A O 1
ATOM 1506 N N . ALA A 1 202 ? -26.946 -21.638 -10.411 1.00 97.38 202 ALA A N 1
ATOM 1507 C CA . ALA A 1 202 ? -27.671 -22.674 -9.679 1.00 97.38 202 ALA A CA 1
ATOM 1508 C C . ALA A 1 202 ? -28.903 -22.103 -8.953 1.00 97.38 202 ALA A C 1
ATOM 1510 O O . ALA A 1 202 ? -29.997 -22.659 -9.075 1.00 97.38 202 ALA A O 1
ATOM 1511 N N . ALA A 1 203 ? -28.761 -20.962 -8.272 1.00 97.88 203 ALA A N 1
ATOM 1512 C CA . ALA A 1 203 ? -29.860 -20.262 -7.602 1.00 97.88 203 ALA A CA 1
ATOM 1513 C C . ALA A 1 203 ? -30.940 -19.778 -8.591 1.00 97.88 203 ALA A C 1
ATOM 1515 O O . ALA A 1 203 ? -32.134 -20.039 -8.401 1.00 97.88 203 ALA A O 1
ATOM 1516 N N . GLN A 1 204 ? -30.523 -19.170 -9.706 1.00 96.81 204 GLN A N 1
ATOM 1517 C CA . GLN A 1 204 ? -31.415 -18.683 -10.762 1.00 96.81 204 GLN A CA 1
ATOM 1518 C C . GLN A 1 204 ? -32.210 -19.817 -11.419 1.00 96.81 204 GLN A C 1
ATOM 1520 O O . GLN A 1 204 ? -33.366 -19.607 -11.793 1.00 96.81 204 GLN A O 1
ATOM 1525 N N . SER A 1 205 ? -31.656 -21.036 -11.492 1.00 96.31 205 SER A N 1
ATOM 1526 C CA . SER A 1 205 ? -32.390 -22.222 -11.968 1.00 96.31 205 SER A CA 1
ATOM 1527 C C . SER A 1 205 ? -33.645 -22.533 -11.134 1.00 96.31 205 SER A C 1
ATOM 1529 O O . SER A 1 205 ? -34.611 -23.084 -11.663 1.00 96.31 205 SER A O 1
ATOM 1531 N N . GLN A 1 206 ? -33.649 -22.137 -9.854 1.00 96.62 206 GLN A N 1
ATOM 1532 C CA . GLN A 1 206 ? -34.770 -22.276 -8.917 1.00 96.62 206 GLN A CA 1
ATOM 1533 C C . GLN A 1 206 ? -35.606 -20.991 -8.774 1.00 96.62 206 GLN A C 1
ATOM 1535 O O . GLN A 1 206 ? -36.579 -20.967 -8.021 1.00 96.62 206 GLN A O 1
ATOM 1540 N N . GLY A 1 207 ? -35.265 -19.929 -9.512 1.00 96.75 207 GLY A N 1
ATOM 1541 C CA . GLY A 1 207 ? -35.946 -18.634 -9.462 1.00 96.75 207 GLY A CA 1
ATOM 1542 C C . GLY A 1 207 ? -35.482 -17.698 -8.341 1.00 96.75 207 GLY A C 1
ATOM 1543 O O . GLY A 1 207 ? -36.179 -16.722 -8.063 1.00 96.75 207 GLY A O 1
ATOM 1544 N N . ASP A 1 208 ? -34.335 -17.967 -7.710 1.00 97.25 208 ASP A N 1
ATOM 1545 C CA . ASP A 1 208 ? -33.673 -17.032 -6.796 1.00 97.25 208 ASP A CA 1
ATOM 1546 C C . ASP A 1 208 ? -32.648 -16.192 -7.577 1.00 97.25 208 ASP A C 1
ATOM 1548 O O . ASP A 1 208 ? -31.700 -16.721 -8.152 1.00 97.25 208 ASP A O 1
ATOM 1552 N N . PHE A 1 209 ? -32.877 -14.880 -7.642 1.00 96.12 209 PHE A N 1
ATOM 1553 C CA . PHE A 1 209 ? -32.080 -13.929 -8.432 1.00 96.12 209 PHE A CA 1
ATOM 1554 C C . PHE A 1 209 ? -31.161 -13.056 -7.566 1.00 96.12 209 PHE A C 1
ATOM 1556 O O . PHE A 1 209 ? -30.671 -12.029 -8.037 1.00 96.12 209 PHE A O 1
ATOM 1563 N N . ARG A 1 210 ? -30.963 -13.422 -6.295 1.00 95.62 210 ARG A N 1
ATOM 1564 C CA . ARG A 1 210 ? -30.031 -12.725 -5.403 1.00 95.62 210 ARG A CA 1
ATOM 1565 C C . ARG A 1 210 ? -28.577 -12.910 -5.869 1.00 95.62 210 ARG A C 1
ATOM 1567 O O . ARG A 1 210 ? -28.254 -13.970 -6.409 1.00 95.62 210 ARG A O 1
ATOM 1574 N N . PRO A 1 211 ? -27.700 -11.913 -5.663 1.00 93.62 211 PRO A N 1
ATOM 1575 C CA . PRO A 1 211 ? -26.281 -12.026 -5.985 1.00 93.62 211 PRO A CA 1
ATOM 1576 C C . PRO A 1 211 ? -25.571 -13.033 -5.069 1.00 93.62 211 PRO A C 1
ATOM 1578 O O . PRO A 1 211 ? -26.030 -13.327 -3.961 1.00 93.62 211 PRO A O 1
ATOM 1581 N N . PHE A 1 212 ? -24.402 -13.507 -5.502 1.00 94.81 212 PHE A N 1
ATOM 1582 C CA . PHE A 1 212 ? -23.523 -14.421 -4.764 1.00 94.81 212 PHE A CA 1
ATOM 1583 C C . PHE A 1 212 ? -23.352 -14.036 -3.285 1.00 94.81 212 PHE A C 1
ATOM 1585 O O . PHE A 1 212 ? -23.437 -14.896 -2.407 1.00 94.81 212 PHE A O 1
ATOM 1592 N N . THR A 1 213 ? -23.157 -12.746 -3.000 1.00 94.31 213 THR A N 1
ATOM 1593 C CA . THR A 1 213 ? -22.925 -12.228 -1.646 1.00 94.31 213 THR A CA 1
ATOM 1594 C C . THR A 1 213 ? -24.103 -12.513 -0.705 1.00 94.31 213 THR A C 1
ATOM 1596 O O . THR A 1 213 ? -23.898 -13.096 0.357 1.00 94.31 213 THR A O 1
ATOM 1599 N N . GLU A 1 214 ? -25.338 -12.211 -1.120 1.00 96.25 214 GLU A N 1
ATOM 1600 C CA . GLU A 1 214 ? -26.574 -12.501 -0.370 1.00 96.25 214 GLU A CA 1
ATOM 1601 C C . GLU A 1 214 ? -26.883 -14.007 -0.280 1.00 96.25 214 GLU A C 1
ATOM 1603 O O . GLU A 1 214 ? -27.410 -14.499 0.729 1.00 96.25 214 GLU A O 1
ATOM 1608 N N . LEU A 1 215 ? -26.569 -14.761 -1.341 1.00 97.88 215 LEU A N 1
ATOM 1609 C CA . LEU A 1 215 ? -26.758 -16.212 -1.372 1.00 97.88 215 LEU A CA 1
ATOM 1610 C C . LEU A 1 215 ? -25.877 -16.905 -0.327 1.00 97.88 215 LEU A C 1
ATOM 1612 O O . LEU A 1 215 ? -26.374 -17.766 0.399 1.00 97.88 215 LEU A O 1
ATOM 1616 N N . VAL A 1 216 ? -24.599 -16.525 -0.210 1.00 97.62 216 VAL A N 1
ATOM 1617 C CA . VAL A 1 216 ? -23.703 -17.097 0.809 1.00 97.62 216 VAL A CA 1
ATOM 1618 C C . VAL A 1 216 ? -24.009 -16.558 2.206 1.00 97.62 216 VAL A C 1
ATOM 1620 O O . VAL A 1 216 ? -23.972 -17.336 3.161 1.00 97.62 216 VAL A O 1
ATOM 1623 N N . ASP A 1 217 ? -24.364 -15.276 2.337 1.00 96.75 217 ASP A N 1
ATOM 1624 C CA . ASP A 1 217 ? -24.711 -14.682 3.632 1.00 96.75 217 ASP A CA 1
ATOM 1625 C C . ASP A 1 217 ? -25.847 -15.451 4.317 1.00 96.75 217 ASP A C 1
ATOM 1627 O O . ASP A 1 217 ? -25.669 -16.012 5.400 1.00 96.75 217 ASP A O 1
ATOM 1631 N N . SER A 1 218 ? -26.969 -15.612 3.615 1.00 96.00 218 SER A N 1
ATOM 1632 C CA . SER A 1 218 ? -28.137 -16.330 4.140 1.00 96.00 218 SER A CA 1
ATOM 1633 C C . SER A 1 218 ? -27.922 -17.841 4.328 1.00 96.00 218 SER A C 1
ATOM 1635 O O . SER A 1 218 ? -28.435 -18.430 5.282 1.00 96.00 218 SER A O 1
ATOM 1637 N N . ARG A 1 219 ? -27.156 -18.501 3.446 1.00 96.12 219 ARG A N 1
ATOM 1638 C CA . ARG A 1 219 ? -26.952 -19.964 3.497 1.00 96.12 219 ARG A CA 1
ATOM 1639 C C . ARG A 1 219 ? -25.822 -20.420 4.426 1.00 96.12 219 ARG A C 1
ATOM 1641 O O . ARG A 1 219 ? -25.796 -21.600 4.792 1.00 96.12 219 ARG A O 1
ATOM 1648 N N . ILE A 1 220 ? -24.889 -19.536 4.791 1.00 98.31 220 ILE A N 1
ATOM 1649 C CA . ILE A 1 220 ? -23.731 -19.869 5.637 1.00 98.31 220 ILE A CA 1
ATOM 1650 C C . ILE A 1 220 ? -23.592 -18.920 6.830 1.00 98.31 220 ILE A C 1
ATOM 1652 O O . ILE A 1 220 ? -23.578 -19.404 7.960 1.00 98.31 220 ILE A O 1
ATOM 1656 N N . PHE A 1 221 ? -23.480 -17.604 6.627 1.00 98.25 221 PHE A N 1
ATOM 1657 C CA . PHE A 1 221 ? -23.138 -16.691 7.727 1.00 98.25 221 PHE A CA 1
ATOM 1658 C C . PHE A 1 221 ? -24.298 -16.533 8.718 1.00 98.25 221 PHE A C 1
ATOM 1660 O O . PHE A 1 221 ? -24.110 -16.776 9.911 1.00 98.25 221 PHE A O 1
ATOM 1667 N N . GLU A 1 222 ? -25.513 -16.238 8.244 1.00 97.31 222 GLU A N 1
ATOM 1668 C CA . GLU A 1 222 ? -26.723 -16.208 9.079 1.00 97.31 222 GLU A CA 1
ATOM 1669 C C . GLU A 1 222 ? -27.000 -17.581 9.713 1.00 97.31 222 GLU A C 1
ATOM 1671 O O . GLU A 1 222 ? -27.268 -17.680 10.912 1.00 97.31 222 GLU A O 1
ATOM 1676 N N . ALA A 1 223 ? -26.860 -18.659 8.932 1.00 97.19 223 ALA A N 1
ATOM 1677 C CA . ALA A 1 223 ? -27.090 -20.037 9.374 1.00 97.19 223 ALA A CA 1
ATOM 1678 C C . ALA A 1 223 ? -26.133 -20.509 10.491 1.00 97.19 223 ALA A C 1
ATOM 1680 O O . ALA A 1 223 ? -26.458 -21.446 11.227 1.00 97.19 223 ALA A O 1
ATOM 1681 N N . LEU A 1 224 ? -24.960 -19.878 10.620 1.00 98.06 224 LEU A N 1
ATOM 1682 C CA . LEU A 1 224 ? -23.963 -20.150 11.659 1.00 98.06 224 LEU A CA 1
ATOM 1683 C C . LEU A 1 224 ? -23.906 -19.084 12.766 1.00 98.06 224 LEU A C 1
ATOM 1685 O O . LEU A 1 224 ? -23.246 -19.325 13.776 1.00 98.06 224 LEU A O 1
ATOM 1689 N N . GLY A 1 225 ? -24.582 -17.941 12.610 1.00 97.31 225 GLY A N 1
ATOM 1690 C CA . GLY A 1 225 ? -24.494 -16.806 13.538 1.00 97.31 225 GLY A CA 1
ATOM 1691 C C . GLY A 1 225 ? -23.209 -15.977 13.397 1.00 97.31 225 GLY A C 1
ATOM 1692 O O . GLY A 1 225 ? -22.737 -15.400 14.374 1.00 97.31 225 GLY A O 1
ATOM 1693 N N . MET A 1 226 ? -22.620 -15.931 12.200 1.00 98.06 226 MET A N 1
ATOM 1694 C CA . MET A 1 226 ? -21.409 -15.160 11.887 1.00 98.06 226 MET A CA 1
ATOM 1695 C C . MET A 1 226 ? -21.756 -13.684 11.605 1.00 98.06 226 MET A C 1
ATOM 1697 O O . MET A 1 226 ? -21.719 -13.200 10.472 1.00 98.06 226 MET A O 1
ATOM 1701 N N . GLU A 1 227 ? -22.163 -12.971 12.658 1.00 94.38 227 GLU A N 1
ATOM 1702 C CA . GLU A 1 227 ? -22.666 -11.587 12.605 1.00 94.38 227 GLU A CA 1
ATOM 1703 C C . GLU A 1 227 ? -21.632 -10.549 12.124 1.00 94.38 227 GLU A C 1
ATOM 1705 O O . GLU A 1 227 ? -22.016 -9.478 11.655 1.00 94.38 227 GLU A O 1
ATOM 1710 N N . ALA A 1 228 ? -20.334 -10.848 12.225 1.00 97.12 228 ALA A N 1
ATOM 1711 C CA . ALA A 1 228 ? -19.231 -9.971 11.829 1.00 97.12 228 ALA A CA 1
ATOM 1712 C C . ALA A 1 228 ? -18.519 -10.460 10.553 1.00 97.12 228 ALA A C 1
ATOM 1714 O O . ALA A 1 228 ? -17.358 -10.121 10.325 1.00 97.12 228 ALA A O 1
ATOM 1715 N N . THR A 1 229 ? -19.211 -11.265 9.737 1.00 98.31 229 THR A N 1
ATOM 1716 C CA . THR A 1 229 ? -18.684 -11.853 8.499 1.00 98.31 229 THR A CA 1
ATOM 1717 C C . THR A 1 229 ? -19.552 -11.499 7.297 1.00 98.31 229 THR A C 1
ATOM 1719 O O . THR A 1 229 ? -20.771 -11.656 7.355 1.00 98.31 229 THR A O 1
ATOM 1722 N N . SER A 1 230 ? -18.941 -11.030 6.208 1.00 97.19 230 SER A N 1
ATOM 1723 C CA . SER A 1 230 ? -19.607 -10.744 4.925 1.00 97.19 230 SER A CA 1
ATOM 1724 C C . SER A 1 230 ? -18.574 -10.631 3.799 1.00 97.19 230 SER A C 1
ATOM 1726 O O . SER A 1 230 ? -17.394 -10.400 4.056 1.00 97.19 230 SER A O 1
ATOM 1728 N N . TYR A 1 231 ? -19.005 -10.764 2.543 1.00 94.56 231 TYR A N 1
ATOM 1729 C CA . TYR A 1 231 ? -18.188 -10.416 1.367 1.00 94.56 231 TYR A CA 1
ATOM 1730 C C . TYR A 1 231 ? -18.157 -8.907 1.077 1.00 94.56 231 TYR A C 1
ATOM 1732 O O . TYR A 1 231 ? -17.358 -8.464 0.252 1.00 94.56 231 TYR A O 1
ATOM 1740 N N . LEU A 1 232 ? -19.023 -8.134 1.734 1.00 92.75 232 LEU A N 1
ATOM 1741 C CA . LEU A 1 232 ? -19.165 -6.688 1.593 1.00 92.75 232 LEU A CA 1
ATOM 1742 C C . LEU A 1 232 ? -18.977 -6.007 2.957 1.00 92.75 232 LEU A C 1
ATOM 1744 O O . LEU A 1 232 ? -19.106 -6.629 4.009 1.00 92.75 232 LEU A O 1
ATOM 1748 N N . LYS A 1 233 ? -18.709 -4.699 2.954 1.00 92.25 233 LYS A N 1
ATOM 1749 C CA . LYS A 1 233 ? -18.696 -3.875 4.172 1.00 92.25 233 LYS A CA 1
ATOM 1750 C C . LYS A 1 233 ? -20.105 -3.349 4.469 1.00 92.25 233 LYS A C 1
ATOM 1752 O O . LYS A 1 233 ? -20.372 -2.155 4.382 1.00 92.25 233 LYS A O 1
ATOM 1757 N N . ASP A 1 234 ? -21.024 -4.268 4.751 1.00 91.62 234 ASP A N 1
ATOM 1758 C CA . ASP A 1 234 ? -22.470 -4.015 4.840 1.00 91.62 234 ASP A CA 1
ATOM 1759 C C . ASP A 1 234 ? -23.075 -4.232 6.240 1.00 91.62 234 ASP A C 1
ATOM 1761 O O . ASP A 1 234 ? -24.169 -3.741 6.522 1.00 91.62 234 ASP A O 1
ATOM 1765 N N . LYS A 1 235 ? -22.359 -4.904 7.152 1.00 93.56 235 LYS A N 1
ATOM 1766 C CA . LYS A 1 235 ? -22.811 -5.151 8.534 1.00 93.56 235 LYS A CA 1
ATOM 1767 C C . LYS A 1 235 ? -22.204 -4.154 9.531 1.00 93.56 235 LYS A C 1
ATOM 1769 O O . LYS A 1 235 ? -20.999 -3.901 9.455 1.00 93.56 235 LYS A O 1
ATOM 1774 N N . PRO A 1 236 ? -22.958 -3.672 10.544 1.00 91.62 236 PRO A N 1
ATOM 1775 C CA . PRO A 1 236 ? -22.420 -2.799 11.595 1.00 91.62 236 PRO A CA 1
ATOM 1776 C C . PRO A 1 236 ? -21.192 -3.386 12.300 1.00 91.62 236 PRO A C 1
ATOM 1778 O O . PRO A 1 236 ? -20.192 -2.706 12.469 1.00 91.62 236 PRO A O 1
ATOM 1781 N N . ALA A 1 237 ? -21.203 -4.690 12.601 1.00 91.75 237 ALA A N 1
ATOM 1782 C CA . ALA A 1 237 ? -20.070 -5.370 13.234 1.00 91.75 237 ALA A CA 1
ATOM 1783 C C . ALA A 1 237 ? -18.788 -5.416 12.371 1.00 91.75 237 ALA A C 1
ATOM 1785 O O . ALA A 1 237 ? -17.720 -5.700 12.906 1.00 91.75 237 ALA A O 1
ATOM 1786 N N . ILE A 1 238 ? -18.883 -5.137 11.066 1.00 95.38 238 ILE A N 1
ATOM 1787 C CA . ILE A 1 238 ? -17.740 -4.950 10.162 1.00 95.38 238 ILE A CA 1
ATOM 1788 C C . ILE A 1 238 ? -17.372 -3.463 10.119 1.00 95.38 238 ILE A C 1
ATOM 1790 O O . ILE A 1 238 ? -16.225 -3.112 10.372 1.00 95.38 238 ILE A O 1
ATOM 1794 N N . VAL A 1 239 ? -18.343 -2.582 9.850 1.00 92.31 239 VAL A N 1
ATOM 1795 C CA . VAL A 1 239 ? -18.134 -1.123 9.752 1.00 92.31 239 VAL A CA 1
ATOM 1796 C C . VAL A 1 239 ? -17.499 -0.545 11.023 1.00 92.31 239 VAL A C 1
ATOM 1798 O O . VAL A 1 239 ? -16.540 0.216 10.926 1.00 92.31 239 VAL A O 1
ATOM 1801 N N . ASP A 1 240 ? -17.984 -0.953 12.196 1.00 91.25 240 ASP A N 1
ATOM 1802 C CA . ASP A 1 240 ? -17.595 -0.414 13.505 1.00 91.25 240 ASP A CA 1
ATOM 1803 C C . ASP A 1 240 ? -16.318 -1.059 14.084 1.00 91.25 240 ASP A C 1
ATOM 1805 O O . ASP A 1 240 ? -15.914 -0.741 15.205 1.00 91.25 240 ASP A O 1
ATOM 1809 N N . SER A 1 241 ? -15.724 -2.057 13.416 1.00 94.62 241 SER A N 1
ATOM 1810 C CA . SER A 1 241 ? -14.622 -2.859 13.989 1.00 94.62 241 SER A CA 1
ATOM 1811 C C . SER A 1 241 ? -13.592 -3.380 12.980 1.00 94.62 241 SER A C 1
ATOM 1813 O O . SER A 1 241 ? -12.715 -4.154 13.371 1.00 94.62 241 SER A O 1
ATOM 1815 N N . LEU A 1 242 ? -13.658 -2.960 11.714 1.00 96.81 242 LEU A N 1
ATOM 1816 C CA . LEU A 1 242 ? -12.627 -3.223 10.711 1.00 96.81 242 LEU A CA 1
ATOM 1817 C C . LEU A 1 242 ? -11.302 -2.563 11.121 1.00 96.81 242 LEU A C 1
ATOM 1819 O O . LEU A 1 242 ? -11.249 -1.354 11.338 1.00 96.81 242 LEU A O 1
ATOM 1823 N N . ALA A 1 243 ? -10.235 -3.355 11.216 1.00 97.25 243 ALA A N 1
ATOM 1824 C CA . ALA A 1 243 ? -8.884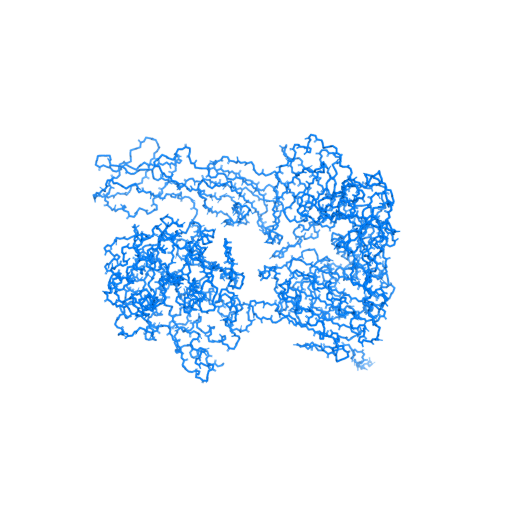 -2.841 11.396 1.00 97.25 243 ALA A CA 1
ATOM 1825 C C . ALA A 1 243 ? -8.444 -2.031 10.169 1.00 97.25 243 ALA A C 1
ATOM 1827 O O . ALA A 1 243 ? -8.737 -2.408 9.040 1.00 97.25 243 ALA A O 1
ATOM 1828 N N . VAL A 1 244 ? -7.713 -0.944 10.392 1.00 95.50 244 VAL A N 1
ATOM 1829 C CA . VAL A 1 244 ? -7.101 -0.115 9.349 1.00 95.50 244 VAL A CA 1
ATOM 1830 C C . VAL A 1 244 ? -5.943 -0.888 8.691 1.00 95.50 244 VAL A C 1
ATOM 1832 O O . VAL A 1 244 ? -5.211 -1.576 9.403 1.00 95.50 244 VAL A O 1
ATOM 1835 N N . PRO A 1 245 ? -5.751 -0.808 7.360 1.00 93.12 245 PRO A N 1
ATOM 1836 C CA . PRO A 1 245 ? -4.647 -1.480 6.675 1.00 93.12 245 PRO A CA 1
ATOM 1837 C C . PRO A 1 245 ? -3.306 -0.763 6.877 1.00 93.12 245 PRO A C 1
ATOM 1839 O O . PRO A 1 245 ? -3.235 0.464 6.775 1.00 93.12 245 PRO A O 1
ATOM 1842 N N . TYR A 1 246 ? -2.230 -1.535 7.076 1.00 88.12 246 TYR A N 1
ATOM 1843 C CA . TYR A 1 246 ? -0.860 -1.015 7.128 1.00 88.12 246 TYR A CA 1
ATOM 1844 C C . TYR A 1 246 ? 0.108 -1.810 6.245 1.00 88.12 246 TYR A C 1
ATOM 1846 O O . TYR A 1 246 ? 0.117 -3.044 6.251 1.00 88.12 246 TYR A O 1
ATOM 1854 N N . VAL A 1 247 ? 0.989 -1.097 5.540 1.00 82.06 247 VAL A N 1
ATOM 1855 C CA . VAL A 1 247 ? 2.091 -1.659 4.742 1.00 82.06 247 VAL A CA 1
ATOM 1856 C C . VAL A 1 247 ? 3.402 -1.042 5.226 1.00 82.06 247 VAL A C 1
ATOM 1858 O O . VAL A 1 247 ? 3.533 0.175 5.310 1.00 82.06 247 VAL A O 1
ATOM 1861 N N . ALA A 1 248 ? 4.371 -1.882 5.609 1.00 75.12 248 ALA A N 1
ATOM 1862 C CA . ALA A 1 248 ? 5.648 -1.454 6.206 1.00 75.12 248 ALA A CA 1
ATOM 1863 C C . ALA A 1 248 ? 5.500 -0.467 7.396 1.00 75.12 248 ALA A C 1
ATOM 1865 O O . ALA A 1 248 ? 6.347 0.400 7.614 1.00 75.12 248 ALA A O 1
ATOM 1866 N N . GLY A 1 249 ? 4.408 -0.589 8.161 1.00 74.25 249 GLY A N 1
ATOM 1867 C CA . GLY A 1 249 ? 4.066 0.300 9.277 1.00 74.25 249 GLY A CA 1
ATOM 1868 C C . GLY A 1 249 ? 3.446 1.650 8.884 1.00 74.25 249 GLY A C 1
ATOM 1869 O O . GLY A 1 249 ? 3.119 2.426 9.777 1.00 74.25 249 GLY A O 1
ATOM 1870 N N . GLN A 1 250 ? 3.256 1.937 7.592 1.00 79.31 250 GLN A N 1
ATOM 1871 C CA . GLN A 1 250 ? 2.522 3.114 7.116 1.00 79.31 250 GLN A CA 1
ATOM 1872 C C . GLN A 1 250 ? 1.045 2.778 6.907 1.00 79.31 250 GLN A C 1
ATOM 1874 O O . GLN A 1 250 ? 0.713 1.667 6.492 1.00 79.31 250 GLN A O 1
ATOM 1879 N N . ARG A 1 251 ? 0.163 3.735 7.205 1.00 87.56 251 ARG A N 1
ATOM 1880 C CA . ARG A 1 251 ? -1.284 3.614 7.004 1.00 87.56 251 ARG A CA 1
ATOM 1881 C C . ARG A 1 251 ? -1.628 3.685 5.520 1.00 87.56 251 ARG A C 1
ATOM 1883 O O . ARG A 1 251 ? -1.254 4.645 4.850 1.00 87.56 251 ARG A O 1
ATOM 1890 N N . GLU A 1 252 ? -2.417 2.733 5.041 1.00 85.75 252 GLU A N 1
ATOM 1891 C CA . GLU A 1 252 ? -2.904 2.712 3.661 1.00 85.75 252 GLU A CA 1
ATOM 1892 C C . GLU A 1 252 ? -4.389 3.126 3.546 1.00 85.75 252 GLU A C 1
ATOM 1894 O O . GLU A 1 252 ? -5.118 3.146 4.547 1.00 85.75 252 GLU A O 1
ATOM 1899 N N . PRO A 1 253 ? -4.877 3.468 2.335 1.00 86.56 253 PRO A N 1
ATOM 1900 C CA . PRO A 1 253 ? -6.306 3.580 2.051 1.00 86.56 253 PRO A CA 1
ATOM 1901 C C . PRO A 1 253 ? -7.050 2.264 2.302 1.00 86.56 253 PRO A C 1
ATOM 1903 O O . PRO A 1 253 ? -6.464 1.188 2.311 1.00 86.56 253 PRO A O 1
ATOM 1906 N N . GLU A 1 254 ? -8.373 2.324 2.431 1.00 88.94 254 GLU A N 1
ATOM 1907 C CA . GLU A 1 254 ? -9.182 1.112 2.562 1.00 88.94 254 GLU A CA 1
ATOM 1908 C C . GLU A 1 254 ? -9.156 0.242 1.288 1.00 88.94 254 GLU A C 1
ATOM 1910 O O . GLU A 1 254 ? -9.280 0.740 0.165 1.00 88.94 254 GLU A O 1
ATOM 1915 N N . GLU A 1 255 ? -9.030 -1.075 1.475 1.00 89.06 255 GLU A N 1
ATOM 1916 C CA . GLU A 1 255 ? -9.120 -2.073 0.408 1.00 89.06 255 GLU A CA 1
ATOM 1917 C C . GLU A 1 255 ? -10.573 -2.466 0.123 1.00 89.06 255 GLU A C 1
ATOM 1919 O O . GLU A 1 255 ? -11.281 -2.974 0.999 1.00 89.06 255 GLU A O 1
ATOM 1924 N N . PHE A 1 256 ? -10.978 -2.339 -1.139 1.00 89.44 256 PHE A N 1
ATOM 1925 C CA . PHE A 1 256 ? -12.200 -2.920 -1.685 1.00 89.44 256 PHE A CA 1
ATOM 1926 C C . PHE A 1 256 ? -11.826 -3.967 -2.735 1.00 89.44 256 PHE A C 1
ATOM 1928 O O . PHE A 1 256 ? -11.006 -3.715 -3.620 1.00 89.44 256 PHE A O 1
ATOM 1935 N N . ILE A 1 257 ? -12.428 -5.153 -2.642 1.00 89.75 257 ILE A N 1
ATOM 1936 C CA . ILE A 1 257 ? -12.112 -6.285 -3.516 1.00 89.75 257 ILE A CA 1
ATOM 1937 C C . ILE A 1 257 ? -13.379 -6.682 -4.275 1.00 89.75 257 ILE A C 1
ATOM 1939 O O . ILE A 1 257 ? -14.357 -7.111 -3.669 1.00 89.75 257 ILE A O 1
ATOM 1943 N N . SER A 1 258 ? -13.368 -6.518 -5.600 1.00 83.88 258 SER A N 1
ATOM 1944 C CA . SER A 1 258 ? -14.531 -6.722 -6.489 1.00 83.88 258 SER A CA 1
ATOM 1945 C C . SER A 1 258 ? -14.659 -8.158 -7.026 1.00 83.88 258 SER A C 1
ATOM 1947 O O . SER A 1 258 ? -15.570 -8.475 -7.789 1.00 83.88 258 SER A O 1
ATOM 1949 N N . ILE A 1 259 ? -13.719 -9.020 -6.636 1.00 87.25 259 ILE A N 1
ATOM 1950 C CA . ILE A 1 259 ? -13.635 -10.447 -6.958 1.00 87.25 259 ILE A CA 1
ATOM 1951 C C . ILE A 1 259 ? -13.893 -11.232 -5.663 1.00 87.25 259 ILE A C 1
ATOM 1953 O O . ILE A 1 259 ? -12.979 -11.552 -4.896 1.00 87.25 259 ILE A O 1
ATOM 1957 N N . TYR A 1 260 ? -15.171 -11.421 -5.339 1.00 90.69 260 TYR A N 1
ATOM 1958 C CA . TYR A 1 260 ? -15.610 -11.646 -3.963 1.00 90.69 260 TYR A CA 1
ATOM 1959 C C . TYR A 1 260 ? -15.161 -13.001 -3.403 1.00 90.69 260 TYR A C 1
ATOM 1961 O O . TYR A 1 260 ? -14.430 -13.063 -2.409 1.00 90.69 260 TYR A O 1
ATOM 1969 N N . GLY A 1 261 ? -15.514 -14.085 -4.094 1.00 89.38 261 GLY A N 1
ATOM 1970 C CA . GLY A 1 261 ? -15.309 -15.486 -3.711 1.00 89.38 261 GLY A CA 1
ATOM 1971 C C . GLY A 1 261 ? -13.847 -15.934 -3.661 1.00 89.38 261 GLY A C 1
ATOM 1972 O O . GLY A 1 261 ? -13.564 -17.077 -3.290 1.00 89.38 261 GLY A O 1
ATOM 1973 N N . THR A 1 262 ? -12.920 -15.044 -4.026 1.00 87.56 262 THR A N 1
ATOM 1974 C CA . THR A 1 262 ? -11.473 -15.257 -3.979 1.00 87.56 262 THR A CA 1
ATOM 1975 C C . THR A 1 262 ? -10.748 -14.419 -2.916 1.00 87.56 262 THR A C 1
ATOM 1977 O O . THR A 1 262 ? -9.646 -14.819 -2.518 1.00 87.56 262 THR A O 1
ATOM 1980 N N . GLY A 1 263 ? -11.316 -13.298 -2.442 1.00 85.62 263 GLY A N 1
ATOM 1981 C CA . GLY A 1 263 ? -10.566 -12.361 -1.596 1.00 85.62 263 GLY A CA 1
ATOM 1982 C C . GLY A 1 263 ? -11.324 -11.355 -0.721 1.00 85.62 263 GLY A C 1
ATOM 1983 O O . GLY A 1 263 ? -10.722 -10.892 0.239 1.00 85.62 263 GLY A O 1
ATOM 1984 N N . SER A 1 264 ? -12.586 -11.004 -0.990 1.00 89.69 264 SER A N 1
ATOM 1985 C CA . SER A 1 264 ? -13.190 -9.799 -0.373 1.00 89.69 264 SER A CA 1
ATOM 1986 C C . SER A 1 264 ? -13.736 -9.962 1.043 1.00 89.69 264 SER A C 1
ATOM 1988 O O . SER A 1 264 ? -14.236 -8.995 1.613 1.00 89.69 264 SER A O 1
ATOM 1990 N N . MET A 1 265 ? -13.739 -11.182 1.579 1.00 95.75 265 MET A N 1
ATOM 1991 C CA . MET A 1 265 ? -14.467 -11.465 2.809 1.00 95.75 265 MET A CA 1
ATOM 1992 C C . MET A 1 265 ? -13.826 -10.787 4.021 1.00 95.75 265 MET A C 1
ATOM 1994 O O . MET A 1 265 ? -12.646 -10.975 4.317 1.00 95.75 265 MET A O 1
ATOM 1998 N N . TYR A 1 266 ? -14.659 -10.072 4.764 1.00 97.75 266 TYR A N 1
ATOM 1999 C CA . TYR A 1 266 ? -14.388 -9.556 6.094 1.00 97.75 266 TYR A CA 1
ATOM 2000 C C . TYR A 1 266 ? -14.797 -10.612 7.127 1.00 97.75 266 TYR A C 1
ATOM 2002 O O . TYR A 1 266 ? -15.852 -11.226 6.978 1.00 97.75 266 TYR A O 1
ATOM 2010 N N . SER A 1 267 ? -13.995 -10.832 8.171 1.00 98.38 267 SER A N 1
ATOM 2011 C CA . SER A 1 267 ? -14.371 -11.644 9.344 1.00 98.38 267 SER A CA 1
ATOM 2012 C C . SER A 1 267 ? -13.496 -11.295 10.552 1.00 98.38 267 SER A C 1
ATOM 2014 O O . SER A 1 267 ? -12.462 -10.638 10.431 1.00 98.38 267 SER A O 1
ATOM 2016 N N . ARG A 1 268 ? -13.869 -11.812 11.723 1.00 97.50 268 ARG A N 1
ATOM 2017 C CA . ARG A 1 268 ? -13.031 -11.905 12.934 1.00 97.50 268 ARG A CA 1
ATOM 2018 C C . ARG A 1 268 ? -12.702 -13.375 13.269 1.00 97.50 268 ARG A C 1
ATOM 2020 O O . ARG A 1 268 ? -13.412 -14.264 12.783 1.00 97.50 268 ARG A O 1
ATOM 2027 N N . PRO A 1 269 ? -11.696 -13.680 14.117 1.00 97.81 269 PRO A N 1
ATOM 2028 C CA . PRO A 1 269 ? -11.292 -15.067 14.390 1.00 97.81 269 PRO A CA 1
ATOM 2029 C C . PRO A 1 269 ? -12.381 -15.903 15.079 1.00 97.81 269 PRO A C 1
ATOM 2031 O O . PRO A 1 269 ? -12.484 -17.112 14.873 1.00 97.81 269 PRO A O 1
ATOM 2034 N N . THR A 1 270 ? -13.212 -15.254 15.896 1.00 97.00 270 THR A N 1
ATOM 2035 C CA . THR A 1 270 ? -14.311 -15.878 16.647 1.00 97.00 270 THR A CA 1
ATOM 2036 C C . THR A 1 270 ? -15.478 -16.307 15.755 1.00 97.00 270 THR A C 1
ATOM 2038 O O . THR A 1 270 ? -16.090 -17.334 16.037 1.00 97.00 270 THR A O 1
ATOM 2041 N N . ASP A 1 271 ? -15.730 -15.610 14.644 1.00 98.38 271 ASP A N 1
ATOM 2042 C CA . ASP A 1 271 ? -16.710 -16.035 13.635 1.00 98.38 271 ASP A CA 1
ATOM 2043 C C . ASP A 1 271 ? -16.166 -17.213 12.813 1.00 98.38 271 ASP A C 1
ATOM 2045 O O . ASP A 1 271 ? -16.869 -18.205 12.619 1.00 98.38 271 ASP A O 1
ATOM 2049 N N . LEU A 1 272 ? -14.885 -17.180 12.413 1.00 98.50 272 LEU A N 1
ATOM 2050 C CA . LEU A 1 272 ? -14.238 -18.325 11.751 1.00 98.50 272 LEU A CA 1
ATOM 2051 C C . LEU A 1 272 ? -14.294 -19.592 12.625 1.00 98.50 272 LEU A C 1
ATOM 2053 O O . LEU A 1 272 ? -14.471 -20.696 12.109 1.00 98.50 272 LEU A O 1
ATOM 2057 N N . ALA A 1 273 ? -14.245 -19.452 13.954 1.00 98.38 273 ALA A N 1
ATOM 2058 C CA . ALA A 1 273 ? -14.450 -20.569 14.874 1.00 98.38 273 ALA A CA 1
ATOM 2059 C C . ALA A 1 273 ? -15.866 -21.185 14.812 1.00 98.38 273 ALA A C 1
ATOM 2061 O O . ALA A 1 273 ? -16.006 -22.382 15.063 1.00 98.38 273 ALA A O 1
ATOM 2062 N N . LEU A 1 274 ? -16.907 -20.443 14.416 1.00 98.50 274 LEU A N 1
ATOM 2063 C CA . LEU A 1 274 ? -18.253 -20.997 14.192 1.00 98.50 274 LEU A CA 1
ATOM 2064 C C . LEU A 1 274 ? -18.289 -21.893 12.943 1.00 98.50 274 LEU A C 1
ATOM 2066 O O . LEU A 1 274 ? -18.879 -22.977 12.975 1.00 98.50 274 LEU A O 1
ATOM 2070 N N . PHE A 1 275 ? -17.583 -21.497 11.878 1.00 98.50 275 PHE A N 1
ATOM 2071 C CA . PHE A 1 275 ? -17.387 -22.332 10.690 1.00 98.50 275 PHE A CA 1
ATOM 2072 C C . PHE A 1 275 ? -16.562 -23.587 11.012 1.00 98.50 275 PHE A C 1
ATOM 2074 O O . PHE A 1 275 ? -17.004 -24.700 10.726 1.00 98.50 275 PHE A O 1
ATOM 2081 N N . MET A 1 276 ? -15.427 -23.446 11.710 1.00 98.44 276 MET A N 1
ATOM 2082 C CA . MET A 1 276 ? -14.628 -24.597 12.161 1.00 98.44 276 MET A CA 1
ATOM 2083 C C . MET A 1 276 ? -15.441 -25.564 13.043 1.00 98.44 276 MET A C 1
ATOM 2085 O O . MET A 1 276 ? -15.374 -26.782 12.874 1.00 98.44 276 MET A O 1
ATOM 2089 N N . SER A 1 277 ? -16.279 -25.024 13.932 1.00 98.38 277 SER A N 1
ATOM 2090 C CA . SER A 1 277 ? -17.201 -25.778 14.789 1.00 98.38 277 SER A CA 1
ATOM 2091 C C . SER A 1 277 ? -18.225 -26.592 13.979 1.00 98.38 277 SER A C 1
ATOM 2093 O O . SER A 1 277 ? -18.504 -27.742 14.328 1.00 98.38 277 SER A O 1
ATOM 2095 N N . ALA A 1 278 ? -18.728 -26.060 12.856 1.00 98.25 278 ALA A N 1
ATOM 2096 C CA . ALA A 1 278 ? -19.585 -26.800 11.924 1.00 98.25 278 ALA A CA 1
ATOM 2097 C C . ALA A 1 278 ? -18.848 -27.948 11.222 1.00 98.25 278 ALA A C 1
ATOM 2099 O O . ALA A 1 278 ? -19.372 -29.062 11.147 1.00 98.25 278 ALA A O 1
ATOM 2100 N N . LEU A 1 279 ? -17.604 -27.731 10.787 1.00 97.69 279 LEU A N 1
ATOM 2101 C CA . LEU A 1 279 ? -16.775 -28.790 10.201 1.00 97.69 279 LEU A CA 1
ATOM 2102 C C . LEU A 1 279 ? -16.500 -29.919 11.214 1.00 97.69 279 LEU A C 1
ATOM 2104 O O . LEU A 1 279 ? -16.655 -31.095 10.881 1.00 97.69 279 LEU A O 1
ATOM 2108 N N . PHE A 1 280 ? -16.241 -29.598 12.487 1.00 98.19 280 PHE A N 1
ATOM 2109 C CA . PHE A 1 280 ? -16.101 -30.595 13.563 1.00 98.19 280 PHE A CA 1
ATOM 2110 C C . PHE A 1 280 ? -17.398 -31.348 13.926 1.00 98.19 280 PHE A C 1
ATOM 2112 O O . PHE A 1 280 ? -17.334 -32.389 14.590 1.00 98.19 280 PHE A O 1
ATOM 2119 N N . ARG A 1 281 ? -18.566 -30.883 13.458 1.00 97.00 281 ARG A N 1
ATOM 2120 C CA . ARG A 1 281 ? -19.850 -31.615 13.488 1.00 97.00 281 ARG A CA 1
ATOM 2121 C C . ARG A 1 281 ? -20.110 -32.440 12.219 1.00 97.00 281 ARG A C 1
ATOM 2123 O O . ARG A 1 281 ? -21.232 -32.895 12.010 1.00 97.00 281 ARG A O 1
ATOM 2130 N N . GLY A 1 282 ? -19.103 -32.635 11.368 1.00 96.31 282 GLY A N 1
ATOM 2131 C CA . GLY A 1 282 ? -19.271 -33.311 10.083 1.00 96.31 282 GLY A CA 1
ATOM 2132 C C . GLY A 1 282 ? -19.968 -32.432 9.041 1.00 96.31 282 GLY A C 1
ATOM 2133 O O . GLY A 1 282 ? -20.758 -32.939 8.254 1.00 96.31 282 GLY A O 1
ATOM 2134 N N . GLY A 1 283 ? -19.746 -31.115 9.081 1.00 96.69 283 GLY A N 1
ATOM 2135 C CA . GLY A 1 283 ? -20.352 -30.132 8.176 1.00 96.69 283 GLY A CA 1
ATOM 2136 C C . GLY A 1 283 ? -21.670 -29.517 8.662 1.00 96.69 283 GLY A C 1
ATOM 2137 O O . GLY A 1 283 ? -22.062 -28.464 8.167 1.00 96.69 283 GLY A O 1
ATOM 2138 N N . ALA A 1 284 ? -22.358 -30.103 9.645 1.00 95.88 284 ALA A N 1
ATOM 2139 C CA . ALA A 1 284 ? -23.682 -29.630 10.055 1.00 95.88 284 ALA A CA 1
ATOM 2140 C C . ALA A 1 284 ? -23.651 -28.251 10.772 1.00 95.88 284 ALA A C 1
ATOM 2142 O O . ALA A 1 284 ? -22.828 -28.037 11.674 1.00 95.88 284 ALA A O 1
ATOM 2143 N N . PRO A 1 285 ? -24.586 -27.323 10.473 1.00 95.56 285 PRO A N 1
ATOM 2144 C CA . PRO A 1 285 ? -25.779 -27.495 9.633 1.00 95.56 285 PRO A CA 1
ATOM 2145 C C . PRO A 1 285 ? -25.580 -27.199 8.134 1.00 95.56 285 PRO A C 1
ATOM 2147 O O . PRO A 1 285 ? -26.507 -27.429 7.367 1.00 95.56 285 PRO A O 1
ATOM 2150 N N . ILE A 1 286 ? -24.420 -26.682 7.716 1.00 96.94 286 ILE A N 1
ATOM 2151 C CA . ILE A 1 286 ? -24.221 -26.142 6.360 1.00 96.94 286 ILE A CA 1
ATOM 2152 C C . ILE A 1 286 ? -24.004 -27.212 5.283 1.00 96.94 286 ILE A C 1
ATOM 2154 O O . ILE A 1 286 ? -24.355 -26.969 4.136 1.00 96.94 286 ILE A O 1
ATOM 2158 N N . LEU A 1 287 ? -23.451 -28.378 5.629 1.00 97.88 287 LEU A N 1
ATOM 2159 C CA . LEU A 1 287 ? -23.167 -29.487 4.713 1.00 97.88 287 LEU A CA 1
ATOM 2160 C C . LEU A 1 287 ? -23.585 -30.831 5.322 1.00 97.88 287 LEU A C 1
ATOM 2162 O O . LEU A 1 287 ? -23.601 -31.005 6.544 1.00 97.88 287 LEU A O 1
ATOM 2166 N N . SER A 1 288 ? -23.858 -31.813 4.459 1.00 98.00 288 SER A N 1
ATOM 2167 C CA . SER A 1 288 ? -23.925 -33.217 4.871 1.00 98.00 288 SER A CA 1
ATOM 2168 C C . SER A 1 288 ? -22.519 -33.749 5.184 1.00 98.00 288 SER A C 1
ATOM 2170 O O . SER A 1 288 ? -21.522 -33.260 4.650 1.00 98.00 288 SER A O 1
ATOM 2172 N N . ASN A 1 289 ? -22.424 -34.806 5.998 1.00 97.88 289 ASN A N 1
ATOM 2173 C CA . ASN A 1 289 ? -21.128 -35.420 6.308 1.00 97.88 289 ASN A CA 1
ATOM 2174 C C . ASN A 1 289 ? -20.415 -35.983 5.067 1.00 97.88 289 ASN A C 1
ATOM 2176 O O . ASN A 1 289 ? -19.188 -35.998 5.029 1.00 97.88 289 ASN A O 1
ATOM 2180 N N . GLU A 1 290 ? -21.163 -36.422 4.054 1.00 98.12 290 GLU A N 1
ATOM 2181 C CA . GLU A 1 290 ? -20.613 -36.886 2.776 1.00 98.12 290 GLU A CA 1
ATOM 2182 C C . GLU A 1 290 ? -19.946 -35.743 2.002 1.00 98.12 290 GLU A C 1
ATOM 2184 O O . GLU A 1 290 ? -18.779 -35.854 1.627 1.00 98.12 290 GLU A O 1
ATOM 2189 N N . LEU A 1 291 ? -20.634 -34.605 1.862 1.00 98.19 291 LEU A N 1
ATOM 2190 C CA . LEU A 1 291 ? -20.099 -33.411 1.201 1.00 98.19 291 LEU A CA 1
ATOM 2191 C C . LEU A 1 291 ? -18.931 -32.803 1.983 1.00 98.19 291 LEU A C 1
ATOM 2193 O O . LEU A 1 291 ? -17.950 -32.373 1.385 1.00 98.19 291 LEU A O 1
ATOM 2197 N N . PHE A 1 292 ? -18.986 -32.834 3.317 1.00 97.81 292 PHE A N 1
ATOM 2198 C CA . PHE A 1 292 ? -17.851 -32.466 4.158 1.00 97.81 292 PHE A CA 1
ATOM 2199 C C . PHE A 1 292 ? -16.643 -33.389 3.931 1.00 97.81 292 PHE A C 1
ATOM 2201 O O . PHE A 1 292 ? -15.540 -32.881 3.741 1.00 97.81 292 PHE A O 1
ATOM 2208 N N . GLN A 1 293 ? -16.816 -34.721 3.881 1.00 97.31 293 GLN A N 1
ATOM 2209 C CA . GLN A 1 293 ? -15.697 -35.613 3.542 1.00 97.31 293 GLN A CA 1
ATOM 2210 C C . GLN A 1 293 ? -15.155 -35.319 2.136 1.00 97.31 293 GLN A C 1
ATOM 2212 O O . GLN A 1 293 ? -13.939 -35.275 1.974 1.00 97.31 293 GLN A O 1
ATOM 2217 N N . ALA A 1 294 ? -16.013 -35.068 1.141 1.00 96.56 294 ALA A N 1
ATOM 2218 C CA . ALA A 1 294 ? -15.577 -34.683 -0.203 1.00 96.56 294 ALA A CA 1
ATOM 2219 C C . ALA A 1 294 ? -14.754 -33.380 -0.192 1.00 96.56 294 ALA A C 1
ATOM 2221 O O . ALA A 1 294 ? -13.712 -33.310 -0.842 1.00 96.56 294 ALA A O 1
ATOM 2222 N N . MET A 1 295 ? -15.170 -32.386 0.602 1.00 97.44 295 MET A N 1
ATOM 2223 C CA . MET A 1 295 ? -14.467 -31.113 0.772 1.00 97.44 295 MET A CA 1
ATOM 2224 C C . MET A 1 295 ? -13.044 -31.295 1.319 1.00 97.44 295 MET A C 1
ATOM 2226 O O . MET A 1 295 ? -12.114 -30.665 0.819 1.00 97.44 295 MET A O 1
ATOM 2230 N N . VAL A 1 296 ? -12.867 -32.173 2.316 1.00 96.44 296 VAL A N 1
ATOM 2231 C CA . VAL A 1 296 ? -11.571 -32.431 2.978 1.00 96.44 296 VAL A CA 1
ATOM 2232 C C . VAL A 1 296 ? -10.826 -33.672 2.454 1.00 96.44 296 VAL A C 1
ATOM 2234 O O . VAL A 1 296 ? -9.904 -34.163 3.103 1.00 96.44 296 VAL A O 1
ATOM 2237 N N . THR A 1 297 ? -11.207 -34.200 1.288 1.00 95.50 297 THR A N 1
ATOM 2238 C CA . THR A 1 297 ? -10.492 -35.305 0.626 1.00 95.50 297 THR A CA 1
ATOM 2239 C C . THR A 1 297 ? -9.382 -34.762 -0.272 1.00 95.50 297 THR A C 1
ATOM 2241 O O . THR A 1 297 ? -9.598 -33.803 -1.009 1.00 95.50 297 THR A O 1
ATOM 2244 N N . ASP A 1 298 ? -8.219 -35.417 -0.258 1.00 95.56 298 ASP A N 1
ATOM 2245 C CA . ASP A 1 298 ? -7.055 -35.079 -1.088 1.00 95.56 298 ASP A CA 1
ATOM 2246 C C . ASP A 1 298 ? -7.360 -35.244 -2.590 1.00 95.56 298 ASP A C 1
ATOM 2248 O O . ASP A 1 298 ? -7.418 -36.358 -3.118 1.00 95.56 298 ASP A O 1
ATOM 2252 N N . GLN A 1 299 ? -7.549 -34.117 -3.280 1.00 95.00 299 GLN A N 1
ATOM 2253 C CA . GLN A 1 299 ? -7.800 -34.065 -4.723 1.00 95.00 299 GLN A CA 1
ATOM 2254 C C . GLN A 1 299 ? -6.511 -34.182 -5.555 1.00 95.00 299 GLN A C 1
ATOM 2256 O O . GLN A 1 299 ? -6.589 -34.410 -6.761 1.00 95.00 299 GLN A O 1
ATOM 2261 N N . SER A 1 300 ? -5.331 -34.056 -4.937 1.00 90.12 300 SER A N 1
ATOM 2262 C CA . SER A 1 300 ? -4.045 -34.010 -5.647 1.00 90.12 300 SER A CA 1
ATOM 2263 C C . SER A 1 300 ? -3.665 -35.345 -6.299 1.00 90.12 300 SER A C 1
ATOM 2265 O O . SER A 1 300 ? -2.864 -35.388 -7.227 1.00 90.12 300 SER A O 1
ATOM 2267 N N . SER A 1 301 ? -4.285 -36.445 -5.858 1.00 86.38 301 SER A N 1
ATOM 2268 C CA . SER A 1 301 ? -4.119 -37.779 -6.452 1.00 86.38 301 SER A CA 1
ATOM 2269 C C . SER A 1 301 ? -4.610 -37.893 -7.904 1.00 86.38 301 SER A C 1
ATOM 2271 O O . SER A 1 301 ? -4.240 -38.850 -8.584 1.00 86.38 301 SER A O 1
ATOM 2273 N N . ASN A 1 302 ? -5.394 -36.923 -8.388 1.00 78.69 302 ASN A N 1
ATOM 2274 C CA . ASN A 1 302 ? -5.804 -36.833 -9.791 1.00 78.69 302 ASN A CA 1
ATOM 2275 C C . ASN A 1 302 ? -4.715 -36.220 -10.692 1.00 78.69 302 ASN A C 1
ATOM 2277 O O . ASN A 1 302 ? -4.748 -36.429 -11.901 1.00 78.69 302 ASN A O 1
ATOM 2281 N N . SER A 1 303 ? -3.760 -35.481 -10.113 1.00 91.56 303 SER A N 1
ATOM 2282 C CA . SER A 1 303 ? -2.793 -34.646 -10.831 1.00 91.56 303 SER A CA 1
ATOM 2283 C C . SER A 1 303 ? -1.481 -35.363 -11.160 1.00 91.56 303 SER A C 1
ATOM 2285 O O . SER A 1 303 ? -0.965 -36.151 -10.362 1.00 91.56 303 SER A O 1
ATOM 2287 N N . LEU A 1 304 ? -0.909 -35.066 -12.333 1.00 92.06 304 LEU A N 1
ATOM 2288 C CA . LEU A 1 304 ? 0.323 -35.700 -12.813 1.00 92.06 304 LEU A CA 1
ATOM 2289 C C . LEU A 1 304 ? 1.540 -35.366 -11.943 1.00 92.06 304 LEU A C 1
ATOM 2291 O O . LEU A 1 304 ? 2.318 -36.265 -11.642 1.00 92.06 304 LEU A O 1
ATOM 2295 N N . TYR A 1 305 ? 1.732 -34.103 -11.550 1.00 94.81 305 TYR A N 1
ATOM 2296 C CA . TYR A 1 305 ? 2.959 -33.644 -10.871 1.00 94.81 305 TYR A CA 1
ATOM 2297 C C . TYR A 1 305 ? 2.824 -33.465 -9.347 1.00 94.81 305 TYR A C 1
ATOM 2299 O O . TYR A 1 305 ? 3.820 -33.250 -8.647 1.00 94.81 305 TYR A O 1
ATOM 2307 N N . ASP A 1 306 ? 1.624 -33.606 -8.792 1.00 94.44 306 ASP A N 1
ATOM 2308 C CA . ASP A 1 306 ? 1.360 -33.315 -7.379 1.00 94.44 306 ASP A CA 1
ATOM 2309 C C . ASP A 1 306 ? 1.980 -34.309 -6.391 1.00 94.44 306 ASP A C 1
ATOM 2311 O O . ASP A 1 306 ? 2.187 -33.974 -5.220 1.00 94.44 306 ASP A O 1
ATOM 2315 N N . ALA A 1 307 ? 2.342 -35.516 -6.834 1.00 92.12 307 ALA A N 1
ATOM 2316 C CA . ALA A 1 307 ? 3.028 -36.504 -5.997 1.00 92.12 307 ALA A CA 1
ATOM 2317 C C . ALA A 1 307 ? 4.372 -35.991 -5.427 1.00 92.12 307 ALA A C 1
ATOM 2319 O O . ALA A 1 307 ? 4.863 -36.521 -4.427 1.00 92.12 307 ALA A O 1
ATOM 2320 N N . TRP A 1 308 ? 4.946 -34.942 -6.030 1.00 92.19 308 TRP A N 1
ATOM 2321 C CA . TRP A 1 308 ? 6.194 -34.295 -5.609 1.00 92.19 308 TRP A CA 1
ATOM 2322 C C . TRP A 1 308 ? 5.995 -32.928 -4.934 1.00 92.19 308 TRP A C 1
ATOM 2324 O O . TRP A 1 308 ? 6.977 -32.271 -4.582 1.00 92.19 308 TRP A O 1
ATOM 2334 N N . LEU A 1 309 ? 4.743 -32.521 -4.703 1.00 92.25 309 LEU A N 1
ATOM 2335 C CA . LEU A 1 309 ? 4.373 -31.341 -3.924 1.00 92.25 309 LEU A CA 1
ATOM 2336 C C . LEU A 1 309 ? 3.909 -31.745 -2.518 1.00 92.25 309 LEU A C 1
ATOM 2338 O O . LEU A 1 309 ? 3.247 -32.768 -2.326 1.00 92.25 309 LEU A O 1
ATOM 2342 N N . TRP A 1 310 ? 4.249 -30.931 -1.518 1.00 91.12 310 TRP A N 1
ATOM 2343 C CA . TRP A 1 310 ? 3.802 -31.135 -0.137 1.00 91.12 310 TRP A CA 1
ATOM 2344 C C . TRP A 1 310 ? 2.335 -30.753 0.090 1.00 91.12 310 TRP A C 1
ATOM 2346 O O . TRP A 1 310 ? 1.694 -31.347 0.956 1.00 91.12 310 TRP A O 1
ATOM 2356 N N . LEU A 1 311 ? 1.815 -29.799 -0.692 1.00 91.06 311 LEU A N 1
ATOM 2357 C CA . LEU A 1 311 ? 0.401 -29.426 -0.707 1.00 91.06 311 LEU A CA 1
ATOM 2358 C C . LEU A 1 311 ? -0.441 -30.575 -1.271 1.00 91.06 311 LEU A C 1
ATOM 2360 O O . LEU A 1 311 ? -0.030 -31.275 -2.198 1.00 91.06 311 LEU A O 1
ATOM 2364 N N . LYS A 1 312 ? -1.614 -30.778 -0.675 1.00 94.06 312 LYS A N 1
ATOM 2365 C CA . LYS A 1 312 ? -2.562 -31.857 -0.967 1.00 94.06 312 LYS A CA 1
ATOM 2366 C C . LYS A 1 312 ? -3.959 -31.240 -0.956 1.00 94.06 312 LYS A C 1
ATOM 2368 O O . LYS A 1 312 ? -4.621 -31.268 0.073 1.00 94.06 312 LYS A O 1
ATOM 2373 N N . THR A 1 313 ? -4.360 -30.547 -2.020 1.00 94.88 313 THR A N 1
ATOM 2374 C CA . THR A 1 313 ? -5.555 -29.676 -1.997 1.00 94.88 313 THR A CA 1
ATOM 2375 C C . THR A 1 313 ? -6.843 -30.420 -1.647 1.00 94.88 313 THR A C 1
ATOM 2377 O O . THR A 1 313 ? -7.070 -31.537 -2.117 1.00 94.88 313 THR A O 1
ATOM 2380 N N . GLY A 1 314 ? -7.725 -29.750 -0.907 1.00 96.62 314 GLY A N 1
ATOM 2381 C CA . GLY A 1 314 ? -9.145 -30.103 -0.812 1.00 96.62 314 GLY A CA 1
ATOM 2382 C C . GLY A 1 314 ? -9.988 -29.182 -1.696 1.00 96.62 314 GLY A C 1
ATOM 2383 O O . GLY A 1 314 ? -9.454 -28.295 -2.360 1.00 96.62 314 GLY A O 1
ATOM 2384 N N . LEU A 1 315 ? -11.313 -29.335 -1.679 1.00 97.69 315 LEU A N 1
ATOM 2385 C CA . LEU A 1 315 ? -12.204 -28.390 -2.362 1.00 97.69 315 LEU A CA 1
ATOM 2386 C C . LEU A 1 315 ? -12.279 -27.093 -1.539 1.00 97.69 315 LEU A C 1
ATOM 2388 O O . LEU A 1 315 ? -12.851 -27.083 -0.450 1.00 97.69 315 LEU A O 1
ATOM 2392 N N . GLY A 1 316 ? -11.672 -26.014 -2.038 1.00 96.50 316 GLY A N 1
ATOM 2393 C CA . GLY A 1 316 ? -11.558 -24.735 -1.327 1.00 96.50 316 GLY A CA 1
ATOM 2394 C C . GLY A 1 316 ? -10.461 -24.667 -0.258 1.00 96.50 316 GLY A C 1
ATOM 2395 O O . GLY A 1 316 ? -10.427 -23.689 0.486 1.00 96.50 316 GLY A O 1
ATOM 2396 N N . TRP A 1 317 ? -9.565 -25.659 -0.178 1.00 97.06 317 TRP A N 1
ATOM 2397 C CA . TRP A 1 317 ? -8.472 -25.727 0.807 1.00 97.06 317 TRP A CA 1
ATOM 2398 C C . TRP A 1 317 ? -7.102 -25.738 0.123 1.00 97.06 317 TRP A C 1
ATOM 2400 O O . TRP A 1 317 ? -6.916 -26.476 -0.843 1.00 97.06 317 TRP A O 1
ATOM 2410 N N . ASP A 1 318 ? -6.119 -25.010 0.672 1.00 94.25 318 ASP A N 1
ATOM 2411 C CA . ASP A 1 318 ? -4.730 -25.064 0.170 1.00 94.25 318 ASP A CA 1
ATOM 2412 C C . ASP A 1 318 ? -4.153 -26.468 0.363 1.00 94.25 318 ASP A C 1
ATOM 2414 O O . ASP A 1 318 ? -3.446 -26.998 -0.492 1.00 94.25 318 ASP A O 1
ATOM 2418 N N . THR A 1 319 ? -4.473 -27.090 1.500 1.00 94.12 319 THR A N 1
ATOM 2419 C CA . THR A 1 319 ? -4.123 -28.480 1.760 1.00 94.12 319 THR A CA 1
ATOM 2420 C C . THR A 1 319 ? -5.057 -29.126 2.781 1.00 94.12 319 THR A C 1
ATOM 2422 O O . THR A 1 319 ? -5.538 -28.476 3.711 1.00 94.12 319 THR A O 1
ATOM 2425 N N . VAL A 1 320 ? -5.257 -30.435 2.634 1.00 95.44 320 VAL A N 1
ATOM 2426 C CA . VAL A 1 320 ? -5.839 -31.353 3.626 1.00 95.44 320 VAL A CA 1
ATOM 2427 C C . VAL A 1 320 ? -4.749 -32.192 4.318 1.00 95.44 320 VAL A C 1
ATOM 2429 O O . VAL A 1 320 ? -4.989 -33.278 4.849 1.00 95.44 320 VAL A O 1
ATOM 2432 N N . ARG A 1 321 ? -3.504 -31.697 4.269 1.00 90.62 321 ARG A N 1
ATOM 2433 C CA . ARG A 1 321 ? -2.331 -32.286 4.916 1.00 90.62 321 ARG A CA 1
ATOM 2434 C C . ARG A 1 321 ? -1.208 -31.263 5.093 1.00 90.62 321 ARG A C 1
ATOM 2436 O O . ARG A 1 321 ? -0.693 -30.728 4.113 1.00 90.62 321 ARG A O 1
ATOM 2443 N N . ASP A 1 322 ? -0.759 -31.071 6.325 1.00 89.56 322 ASP A N 1
ATOM 2444 C CA . ASP A 1 322 ? 0.481 -30.356 6.640 1.00 89.56 322 ASP A CA 1
ATOM 2445 C C . ASP A 1 322 ? 1.506 -31.343 7.231 1.00 89.56 322 ASP A C 1
ATOM 2447 O O . ASP A 1 322 ? 1.275 -31.888 8.316 1.00 89.56 322 ASP A O 1
ATOM 2451 N N . PRO A 1 323 ? 2.660 -31.571 6.574 1.00 89.00 323 PRO A N 1
ATOM 2452 C CA . PRO A 1 323 ? 3.719 -32.430 7.101 1.00 89.00 323 PRO A CA 1
ATOM 2453 C C . PRO A 1 323 ? 4.259 -32.042 8.489 1.00 89.00 323 PRO A C 1
ATOM 2455 O O . PRO A 1 323 ? 4.829 -32.887 9.178 1.00 89.00 323 PRO A O 1
ATOM 2458 N N . ARG A 1 324 ? 4.062 -30.795 8.943 1.00 87.62 324 ARG A N 1
ATOM 2459 C CA . ARG A 1 324 ? 4.385 -30.315 10.305 1.00 87.62 324 ARG A CA 1
ATOM 2460 C C . ARG A 1 324 ? 3.479 -30.913 11.389 1.00 87.62 324 ARG A C 1
ATOM 2462 O O . ARG A 1 324 ? 3.822 -30.846 12.571 1.00 87.62 324 ARG A O 1
ATOM 2469 N N . LEU A 1 325 ? 2.345 -31.491 10.990 1.00 91.12 325 LEU A N 1
ATOM 2470 C CA . LEU A 1 325 ? 1.298 -32.056 11.844 1.00 91.12 325 LEU A CA 1
ATOM 2471 C C . LEU A 1 325 ? 0.889 -33.491 11.441 1.00 91.12 325 LEU A C 1
ATOM 2473 O O . LEU A 1 325 ? -0.002 -34.052 12.067 1.00 91.12 325 LEU A O 1
ATOM 2477 N N . ASP A 1 326 ? 1.580 -34.138 10.489 1.00 89.75 326 ASP A N 1
ATOM 2478 C CA . ASP A 1 326 ? 1.333 -35.533 10.048 1.00 89.75 326 ASP A CA 1
ATOM 2479 C C . ASP A 1 326 ? 1.176 -36.540 11.211 1.00 89.75 326 ASP A C 1
ATOM 2481 O O . ASP A 1 326 ? 0.399 -37.492 11.138 1.00 89.75 326 ASP A O 1
ATOM 2485 N N . TYR A 1 327 ? 1.922 -36.339 12.303 1.00 91.94 327 TYR A N 1
ATOM 2486 C CA . TYR A 1 327 ? 1.900 -37.195 13.498 1.00 91.94 327 TYR A CA 1
ATOM 2487 C C . TYR A 1 327 ? 0.587 -37.108 14.303 1.00 91.94 327 TYR A C 1
ATOM 2489 O O . TYR A 1 327 ? 0.367 -37.926 15.197 1.00 91.94 327 TYR A O 1
ATOM 2497 N N . ALA A 1 328 ? -0.251 -36.113 14.011 1.00 92.69 328 ALA A N 1
ATOM 2498 C CA . ALA A 1 328 ? -1.479 -35.779 14.720 1.00 92.69 328 ALA A CA 1
ATOM 2499 C C . ALA A 1 328 ? -2.763 -36.169 13.956 1.00 92.69 328 ALA A C 1
ATOM 2501 O O . ALA A 1 328 ? -3.863 -35.931 14.446 1.00 92.69 328 ALA A O 1
ATOM 2502 N N . GLY A 1 329 ? -2.653 -36.785 12.775 1.00 91.88 329 GLY A N 1
ATOM 2503 C CA . GLY A 1 329 ? -3.805 -37.216 11.976 1.00 91.88 329 GLY A CA 1
ATOM 2504 C C . GLY A 1 329 ? -4.251 -36.191 10.930 1.00 91.88 329 GLY A C 1
ATOM 2505 O O . GLY A 1 329 ? -3.466 -35.360 10.477 1.00 91.88 329 GLY A O 1
ATOM 2506 N N . ARG A 1 330 ? -5.508 -36.293 10.484 1.00 93.62 330 ARG A N 1
ATOM 2507 C CA . ARG A 1 330 ? -6.046 -35.462 9.396 1.00 93.62 330 ARG A CA 1
ATOM 2508 C C . ARG A 1 330 ? -6.193 -34.009 9.823 1.00 93.62 330 ARG A C 1
ATOM 2510 O O . ARG A 1 330 ? -6.704 -33.724 10.909 1.00 93.62 330 ARG A O 1
ATOM 2517 N N . LEU A 1 331 ? -5.858 -33.101 8.914 1.00 94.12 331 LEU A N 1
ATOM 2518 C CA . LEU A 1 331 ? -6.096 -31.673 9.075 1.00 94.12 331 LEU A CA 1
ATOM 2519 C C . LEU A 1 331 ? -6.516 -31.023 7.756 1.00 94.12 331 LEU A C 1
ATOM 2521 O O . LEU A 1 331 ? -6.408 -31.643 6.706 1.00 94.12 331 LEU A O 1
ATOM 2525 N N . CYS A 1 332 ? -6.952 -29.772 7.789 1.00 95.31 332 CYS A N 1
ATOM 2526 C CA . CYS A 1 332 ? -6.995 -28.919 6.605 1.00 95.31 332 CYS A CA 1
ATOM 2527 C C . CYS A 1 332 ? -6.671 -27.472 6.974 1.00 95.31 332 CYS A C 1
ATOM 2529 O O . CYS A 1 332 ? -6.940 -27.045 8.097 1.00 95.31 332 CYS A O 1
ATOM 2531 N N . PHE A 1 333 ? -6.098 -26.713 6.039 1.00 95.44 333 PHE A N 1
ATOM 2532 C CA . PHE A 1 333 ? -5.950 -25.269 6.206 1.00 95.44 333 PHE A CA 1
ATOM 2533 C C . PHE A 1 333 ? -6.221 -24.486 4.931 1.00 95.44 333 PHE A C 1
ATOM 2535 O O . PHE A 1 333 ? -6.080 -24.978 3.805 1.00 95.44 333 PHE A O 1
ATOM 2542 N N . LYS A 1 334 ? -6.573 -23.216 5.131 1.00 96.94 334 LYS A N 1
ATOM 2543 C CA . LYS A 1 334 ? -6.558 -22.193 4.094 1.00 96.94 334 LYS A CA 1
ATOM 2544 C C . LYS A 1 334 ? -5.845 -20.953 4.626 1.00 96.94 334 LYS A C 1
ATOM 2546 O O . LYS A 1 334 ? -6.158 -20.456 5.706 1.00 96.94 334 LYS A O 1
ATOM 2551 N N . THR A 1 335 ? -4.886 -20.465 3.852 1.00 96.31 335 THR A N 1
ATOM 2552 C CA . THR A 1 335 ? -4.233 -19.168 4.040 1.00 96.31 335 THR A CA 1
ATOM 2553 C C . THR A 1 335 ? -4.997 -18.078 3.292 1.00 96.31 335 THR A C 1
ATOM 2555 O O . THR A 1 335 ? -5.698 -18.333 2.307 1.00 96.31 335 THR A O 1
ATOM 2558 N N . GLY A 1 336 ? -4.862 -16.845 3.748 1.00 95.62 336 GLY A N 1
ATOM 2559 C CA . GLY A 1 336 ? -5.440 -15.665 3.139 1.00 95.62 336 GLY A CA 1
ATOM 2560 C C . GLY A 1 336 ? -4.456 -14.515 3.190 1.00 95.62 336 GLY A C 1
ATOM 2561 O O . GLY A 1 336 ? -3.769 -14.318 4.186 1.00 95.62 336 GLY A O 1
ATOM 2562 N N . GLY A 1 337 ? -4.402 -13.755 2.110 1.00 92.81 337 GLY A N 1
ATOM 2563 C CA . GLY A 1 337 ? -3.700 -12.488 2.054 1.00 92.81 337 GLY A CA 1
ATOM 2564 C C . GLY A 1 337 ? -4.434 -11.561 1.103 1.00 92.81 337 GLY A C 1
ATOM 2565 O O . GLY A 1 337 ? -5.079 -12.025 0.154 1.00 92.81 337 GLY A O 1
ATOM 2566 N N . THR A 1 338 ? -4.344 -10.273 1.387 1.00 90.88 338 THR A N 1
ATOM 2567 C CA . THR A 1 338 ? -4.648 -9.190 0.450 1.00 90.88 338 THR A CA 1
ATOM 2568 C C . THR A 1 338 ? -3.388 -8.319 0.340 1.00 90.88 338 THR A C 1
ATOM 2570 O O . THR A 1 338 ? -2.293 -8.882 0.395 1.00 90.88 338 THR A O 1
ATOM 2573 N N . MET A 1 339 ? -3.473 -6.996 0.168 1.00 85.19 339 MET A N 1
ATOM 2574 C CA . MET A 1 339 ? -2.260 -6.167 0.071 1.00 85.19 339 MET A CA 1
ATOM 2575 C C . MET A 1 339 ? -1.706 -5.769 1.440 1.00 85.19 339 MET A C 1
ATOM 2577 O O . MET A 1 339 ? -0.491 -5.757 1.631 1.00 85.19 339 MET A O 1
ATOM 2581 N N . ALA A 1 340 ? -2.593 -5.508 2.395 1.00 89.81 340 ALA A N 1
ATOM 2582 C CA . ALA A 1 340 ? -2.277 -5.060 3.743 1.00 89.81 340 ALA A CA 1
ATOM 2583 C C . ALA A 1 340 ? -2.870 -5.954 4.846 1.00 89.81 340 ALA A C 1
ATOM 2585 O O . ALA A 1 340 ? -2.761 -5.611 6.016 1.00 89.81 340 ALA A O 1
ATOM 2586 N N . TYR A 1 341 ? -3.469 -7.105 4.519 1.00 95.25 341 TYR A N 1
ATOM 2587 C CA . TYR A 1 341 ? -3.987 -8.055 5.513 1.00 95.25 341 TYR A CA 1
ATOM 2588 C C . TYR A 1 341 ? -3.460 -9.469 5.275 1.00 95.25 341 TYR A C 1
ATOM 2590 O O . TYR A 1 341 ? -3.230 -9.882 4.136 1.00 95.25 341 TYR A O 1
ATOM 2598 N N . SER A 1 342 ? -3.293 -10.239 6.350 1.00 97.19 342 SER A N 1
ATOM 2599 C CA . SER A 1 342 ? -2.982 -11.674 6.293 1.00 97.19 342 SER A CA 1
ATOM 2600 C C . SER A 1 342 ? -3.883 -12.458 7.243 1.00 97.19 342 SER A C 1
ATOM 2602 O O . SER A 1 342 ? -4.256 -11.980 8.310 1.00 97.19 342 SER A O 1
ATOM 2604 N N . ALA A 1 343 ? -4.248 -13.678 6.865 1.00 97.94 343 ALA A N 1
ATOM 2605 C CA . ALA A 1 343 ? -5.108 -14.550 7.652 1.00 97.94 343 ALA A CA 1
ATOM 2606 C C . ALA A 1 343 ? -4.767 -16.030 7.436 1.00 97.94 343 ALA A C 1
ATOM 2608 O O . ALA A 1 343 ? -4.240 -16.431 6.400 1.00 97.94 343 ALA A O 1
ATOM 2609 N N . MET A 1 344 ? -5.108 -16.874 8.403 1.00 97.06 344 MET A N 1
ATOM 2610 C CA . MET A 1 344 ? -5.081 -18.326 8.249 1.00 97.06 344 MET A CA 1
ATOM 2611 C C . MET A 1 344 ? -6.159 -18.966 9.114 1.00 97.06 344 MET A C 1
ATOM 2613 O O . MET A 1 344 ? -6.420 -18.518 10.230 1.00 97.06 344 MET A O 1
ATOM 2617 N N . MET A 1 345 ? -6.753 -20.035 8.590 1.00 97.44 345 MET A N 1
ATOM 2618 C CA . MET A 1 345 ? -7.637 -20.939 9.315 1.00 97.44 345 MET A CA 1
ATOM 2619 C C . MET A 1 345 ? -7.121 -22.368 9.131 1.00 97.44 345 MET A C 1
ATOM 2621 O O . MET A 1 345 ? -7.003 -22.830 7.996 1.00 97.44 345 MET A O 1
ATOM 2625 N N . GLU A 1 346 ? -6.812 -23.060 10.227 1.00 97.44 346 GLU A N 1
ATOM 2626 C CA . GLU A 1 346 ? -6.246 -24.416 10.236 1.00 97.44 346 GLU A CA 1
ATOM 2627 C C . GLU A 1 346 ? -6.967 -25.305 11.254 1.00 97.44 346 GLU A C 1
ATOM 2629 O O . GLU A 1 346 ? -7.205 -24.902 12.391 1.00 97.44 346 GLU A O 1
ATOM 2634 N N . LEU A 1 347 ? -7.333 -26.519 10.840 1.00 97.69 347 LEU A N 1
ATOM 2635 C CA . LEU A 1 347 ? -8.161 -27.448 11.602 1.00 97.69 347 LEU A CA 1
ATOM 2636 C C . LEU A 1 347 ? -7.519 -28.829 11.662 1.00 97.69 347 LEU A C 1
ATOM 2638 O O . LEU A 1 347 ? -7.458 -29.521 10.654 1.00 97.69 347 LEU A O 1
ATOM 2642 N N . LEU A 1 348 ? -7.159 -29.289 12.854 1.00 97.19 348 LEU A N 1
ATOM 2643 C CA . LEU A 1 348 ? -6.784 -30.668 13.142 1.00 97.19 348 LEU A CA 1
ATOM 2644 C C . LEU A 1 348 ? -8.052 -31.494 13.422 1.00 97.19 348 LEU A C 1
ATOM 2646 O O . LEU A 1 348 ? -8.562 -31.527 14.546 1.00 97.19 348 LEU A O 1
ATOM 2650 N N . LEU A 1 349 ? -8.584 -32.134 12.378 1.00 96.38 349 LEU A N 1
ATOM 2651 C CA . LEU A 1 349 ? -9.923 -32.735 12.339 1.00 96.38 349 LEU A CA 1
ATOM 2652 C C . LEU A 1 349 ? -10.100 -33.881 13.342 1.00 96.38 349 LEU A C 1
ATOM 2654 O O . LEU A 1 349 ? -11.087 -33.906 14.076 1.00 96.38 349 LEU A O 1
ATOM 2658 N N . ASP A 1 350 ? -9.141 -34.807 13.412 1.00 95.38 350 ASP A N 1
ATOM 2659 C CA . ASP A 1 350 ? -9.277 -36.024 14.230 1.00 95.38 350 ASP A CA 1
ATOM 2660 C C . ASP A 1 350 ? -9.179 -35.744 15.745 1.00 95.38 350 ASP A C 1
ATOM 2662 O O . ASP A 1 350 ? -9.726 -36.491 16.558 1.00 95.38 350 ASP A O 1
ATOM 2666 N N . HIS A 1 351 ? -8.557 -34.623 16.130 1.00 97.06 351 HIS A N 1
ATOM 2667 C CA . HIS A 1 351 ? -8.533 -34.122 17.509 1.00 97.06 351 HIS A CA 1
ATOM 2668 C C . HIS A 1 351 ? -9.511 -32.971 17.763 1.00 97.06 351 HIS A C 1
ATOM 2670 O O . HIS A 1 351 ? -9.626 -32.530 18.910 1.00 97.06 351 HIS A O 1
ATOM 2676 N N . LYS A 1 352 ? -10.213 -32.489 16.732 1.00 97.69 352 LYS A N 1
ATOM 2677 C CA . LYS A 1 352 ? -11.092 -31.315 16.766 1.00 97.69 352 LYS A CA 1
ATOM 2678 C C . LYS A 1 352 ? -10.457 -30.085 17.431 1.00 97.69 352 LYS A C 1
ATOM 2680 O O . LYS A 1 352 ? -11.017 -29.518 18.370 1.00 97.69 352 LYS A O 1
ATOM 2685 N N . LEU A 1 353 ? -9.256 -29.721 16.992 1.00 98.56 353 LEU A N 1
ATOM 2686 C CA . LEU A 1 353 ? -8.585 -28.481 17.393 1.00 98.56 353 LEU A CA 1
ATOM 2687 C C . LEU A 1 353 ? -8.490 -27.567 16.176 1.00 98.56 353 LEU A C 1
ATOM 2689 O O . LEU A 1 353 ? -8.018 -28.011 15.136 1.00 98.56 353 LEU A O 1
ATOM 2693 N N . GLY A 1 354 ? -8.948 -26.323 16.279 1.00 98.38 354 GLY A N 1
ATOM 2694 C CA . GLY A 1 354 ? -8.930 -25.371 15.165 1.00 98.38 354 GLY A CA 1
ATOM 2695 C C . GLY A 1 354 ? -8.370 -24.023 15.587 1.00 98.38 354 GLY A C 1
ATOM 2696 O O . GLY A 1 354 ? -8.630 -23.585 16.702 1.00 98.38 354 GLY A O 1
ATOM 2697 N N . VAL A 1 355 ? -7.612 -23.360 14.721 1.00 98.56 355 VAL A N 1
ATOM 2698 C CA . VAL A 1 355 ? -7.065 -22.024 14.969 1.00 98.56 355 VAL A CA 1
ATOM 2699 C C . VAL A 1 355 ? -7.394 -21.092 13.808 1.00 98.56 355 VAL A C 1
ATOM 2701 O O . VAL A 1 355 ? -7.298 -21.472 12.642 1.00 98.56 355 VAL A O 1
ATOM 2704 N N . ALA A 1 356 ? -7.775 -19.864 14.143 1.00 98.62 356 ALA A N 1
ATOM 2705 C CA . ALA A 1 356 ? -7.904 -18.753 13.214 1.00 98.62 356 ALA A CA 1
ATOM 2706 C C . ALA A 1 356 ? -7.015 -17.606 13.705 1.00 98.62 356 ALA A C 1
ATOM 2708 O O . ALA A 1 356 ? -7.058 -17.269 14.887 1.00 98.62 356 ALA A O 1
ATOM 2709 N N . ILE A 1 357 ? -6.205 -17.021 12.825 1.00 98.50 357 ILE A N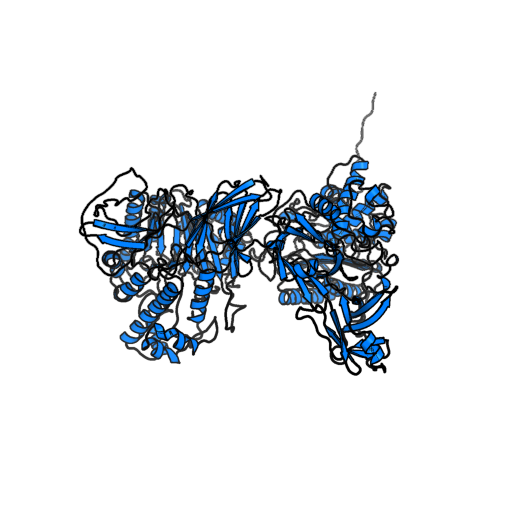 1
ATOM 2710 C CA . ILE A 1 357 ? -5.274 -15.928 13.148 1.00 98.50 357 ILE A CA 1
ATOM 2711 C C . ILE A 1 357 ? -5.211 -14.938 11.983 1.00 98.50 357 ILE A C 1
ATOM 2713 O O . ILE A 1 357 ? -5.222 -15.350 10.825 1.00 98.50 357 ILE A O 1
ATOM 2717 N N . MET A 1 358 ? -5.240 -13.640 12.292 1.00 98.06 358 MET A N 1
ATOM 2718 C CA . MET A 1 358 ? -5.562 -12.563 11.345 1.00 98.06 358 MET A CA 1
ATOM 2719 C C . MET A 1 358 ? -4.775 -11.297 11.699 1.00 98.06 358 MET A C 1
ATOM 2721 O O . MET A 1 358 ? -4.615 -11.012 12.885 1.00 98.06 358 MET A O 1
ATOM 2725 N N . THR A 1 359 ? -4.298 -10.542 10.709 1.00 97.94 359 THR A N 1
ATOM 2726 C CA . THR A 1 359 ? -3.463 -9.343 10.894 1.00 97.94 359 THR A CA 1
ATOM 2727 C C . THR A 1 359 ? -3.849 -8.204 9.953 1.00 97.94 359 THR A C 1
ATOM 2729 O O . THR A 1 359 ? -4.276 -8.436 8.823 1.00 97.94 359 THR A O 1
ATOM 2732 N N . SER A 1 360 ? -3.636 -6.963 10.400 1.00 95.12 360 SER A N 1
ATOM 2733 C CA . SER A 1 360 ? -3.771 -5.729 9.603 1.00 95.12 360 SER A CA 1
ATOM 2734 C C . SER A 1 360 ? -2.449 -5.280 8.964 1.00 95.12 360 SER A C 1
ATOM 2736 O O . SER A 1 360 ? -2.171 -4.090 8.796 1.00 95.12 360 SER A O 1
ATOM 2738 N N . SER A 1 361 ? -1.588 -6.249 8.653 1.00 92.62 361 SER A N 1
ATOM 2739 C CA . SER A 1 361 ? -0.379 -6.051 7.851 1.00 92.62 361 SER A CA 1
ATOM 2740 C C . SER A 1 361 ? -0.079 -7.332 7.072 1.00 92.62 361 SER A C 1
ATOM 2742 O O . SER A 1 361 ? -0.391 -8.428 7.552 1.00 92.62 361 SER A O 1
ATOM 2744 N N . SER A 1 362 ? 0.543 -7.206 5.897 1.00 88.19 362 SER A N 1
ATOM 2745 C CA . SER A 1 362 ? 1.074 -8.347 5.136 1.00 88.19 362 SER A CA 1
ATOM 2746 C C . SER A 1 362 ? 2.266 -8.967 5.876 1.00 88.19 362 SER A C 1
ATOM 2748 O O . SER A 1 362 ? 3.281 -8.294 6.059 1.00 88.19 362 SER A O 1
ATOM 2750 N N . CYS A 1 363 ? 2.135 -10.204 6.372 1.00 93.19 363 CYS A N 1
ATOM 2751 C CA . CYS A 1 363 ? 3.151 -10.840 7.220 1.00 93.19 363 CYS A CA 1
ATOM 2752 C C . CYS A 1 363 ? 3.034 -12.377 7.298 1.00 93.19 363 CYS A C 1
ATOM 2754 O O . CYS A 1 363 ? 1.996 -12.967 6.999 1.00 93.19 363 CYS A O 1
ATOM 2756 N N . ASP A 1 364 ? 4.091 -13.034 7.784 1.00 94.50 364 ASP A N 1
ATOM 2757 C CA . ASP A 1 364 ? 4.161 -14.498 7.917 1.00 94.50 364 ASP A CA 1
ATOM 2758 C C . ASP A 1 364 ? 3.500 -15.038 9.202 1.00 94.50 364 ASP A C 1
ATOM 2760 O O . ASP A 1 364 ? 3.413 -16.260 9.388 1.00 94.50 364 ASP A O 1
ATOM 2764 N N . ILE A 1 365 ? 3.038 -14.163 10.110 1.00 96.19 365 ILE A N 1
ATOM 2765 C CA . ILE A 1 365 ? 2.520 -14.547 11.439 1.00 96.19 365 ILE A CA 1
ATOM 2766 C C . ILE A 1 365 ? 1.401 -15.599 11.353 1.00 96.19 365 ILE A C 1
ATOM 2768 O O . ILE A 1 365 ? 1.471 -16.568 12.112 1.00 96.19 365 ILE A O 1
ATOM 2772 N N . PRO A 1 366 ? 0.409 -15.510 10.443 1.00 96.56 366 PRO A N 1
ATOM 2773 C CA . PRO A 1 366 ? -0.609 -16.550 10.332 1.00 96.56 366 PRO A CA 1
ATOM 2774 C C . PRO A 1 366 ? -0.037 -17.930 9.965 1.00 96.56 366 PRO A C 1
ATOM 2776 O O . PRO A 1 366 ? -0.303 -18.909 10.661 1.00 96.56 366 PRO A O 1
ATOM 2779 N N . VAL A 1 367 ? 0.814 -17.994 8.931 1.00 93.00 367 VAL A N 1
ATOM 2780 C CA . VAL A 1 367 ? 1.372 -19.230 8.325 1.00 93.00 367 VAL A CA 1
ATOM 2781 C C . VAL A 1 367 ? 2.317 -19.996 9.260 1.00 93.00 367 VAL A C 1
ATOM 2783 O O . VAL A 1 367 ? 2.501 -21.217 9.146 1.00 93.00 367 VAL A O 1
ATOM 2786 N N . SER A 1 368 ? 2.935 -19.267 10.184 1.00 92.56 368 SER A N 1
ATOM 2787 C CA . SER A 1 368 ? 3.921 -19.764 11.142 1.00 92.56 368 SER A CA 1
ATOM 2788 C C . SER A 1 368 ? 3.343 -19.940 12.554 1.00 92.56 368 SER A C 1
ATOM 2790 O O . SER A 1 368 ? 3.673 -20.914 13.235 1.00 92.56 368 SER A O 1
ATOM 2792 N N . GLY A 1 369 ? 2.425 -19.064 12.971 1.00 95.38 369 GLY A N 1
ATOM 2793 C CA . GLY A 1 369 ? 1.760 -19.089 14.272 1.00 95.38 369 GLY A CA 1
ATOM 2794 C C . GLY A 1 369 ? 0.674 -20.158 14.405 1.00 95.38 369 GLY A C 1
ATOM 2795 O O . GLY A 1 369 ? 0.634 -20.843 15.426 1.00 95.38 369 GLY A O 1
ATOM 2796 N N . ALA A 1 370 ? -0.170 -20.363 13.388 1.00 96.00 370 ALA A N 1
ATOM 2797 C CA . ALA A 1 370 ? -1.237 -21.373 13.417 1.00 96.00 370 ALA A CA 1
ATOM 2798 C C . ALA A 1 370 ? -0.746 -22.803 13.774 1.00 96.00 370 ALA A C 1
ATOM 2800 O O . ALA A 1 370 ? -1.192 -23.347 14.795 1.00 96.00 370 ALA A O 1
ATOM 2801 N N . PRO A 1 371 ? 0.244 -23.391 13.070 1.00 92.88 371 PRO A N 1
ATOM 2802 C CA . PRO A 1 371 ? 0.757 -24.721 13.406 1.00 92.88 371 PRO A CA 1
ATOM 2803 C C . PRO A 1 371 ? 1.497 -24.730 14.752 1.00 92.88 371 PRO A C 1
ATOM 2805 O O . PRO A 1 371 ? 1.402 -25.700 15.504 1.00 92.88 371 PRO A O 1
ATOM 2808 N N . PHE A 1 372 ? 2.195 -23.642 15.107 1.00 95.12 372 PHE A N 1
ATOM 2809 C CA . PHE A 1 372 ? 2.882 -23.489 16.396 1.00 95.12 372 PHE A CA 1
ATOM 2810 C C . PHE A 1 372 ? 1.901 -23.554 17.579 1.00 95.12 372 PHE A C 1
ATOM 2812 O O . PHE A 1 372 ? 2.224 -24.150 18.617 1.00 95.12 372 PHE A O 1
ATOM 2819 N N . ILE A 1 373 ? 0.716 -22.951 17.418 1.00 97.69 373 ILE A N 1
ATOM 2820 C CA . ILE A 1 373 ? -0.392 -22.986 18.376 1.00 97.69 373 ILE A CA 1
ATOM 2821 C C . ILE A 1 373 ? -0.978 -24.399 18.435 1.00 97.69 373 ILE A C 1
ATOM 2823 O O . ILE A 1 373 ? -1.072 -24.961 19.524 1.00 97.69 373 ILE A O 1
ATOM 2827 N N . LEU A 1 374 ? -1.320 -25.008 17.293 1.00 97.06 374 LEU A N 1
ATOM 2828 C CA . LEU A 1 374 ? -1.957 -26.331 17.261 1.00 97.06 374 LEU A CA 1
ATOM 2829 C C . LEU A 1 374 ? -1.067 -27.453 17.809 1.00 97.06 374 LEU A C 1
ATOM 2831 O O . LEU A 1 374 ? -1.565 -28.305 18.544 1.00 97.06 374 LEU A O 1
ATOM 2835 N N . GLN A 1 375 ? 0.241 -27.438 17.534 1.00 95.44 375 GLN A N 1
ATOM 2836 C CA . GLN A 1 375 ? 1.193 -28.401 18.108 1.00 95.44 375 GLN A CA 1
ATOM 2837 C C . GLN A 1 375 ? 1.177 -28.378 19.646 1.00 95.44 375 GLN A C 1
ATOM 2839 O O . GLN A 1 375 ? 1.209 -29.430 20.289 1.00 95.44 375 GLN A O 1
ATOM 2844 N N . ARG A 1 376 ? 1.086 -27.181 20.243 1.00 96.94 376 ARG A N 1
ATOM 2845 C CA . ARG A 1 376 ? 1.019 -26.991 21.701 1.00 96.94 376 ARG A CA 1
ATOM 2846 C C . ARG A 1 376 ? -0.363 -27.303 22.259 1.00 96.94 376 ARG A C 1
ATOM 2848 O O . ARG A 1 376 ? -0.447 -28.027 23.246 1.00 96.94 376 ARG A O 1
ATOM 2855 N N . ALA A 1 377 ? -1.426 -26.864 21.587 1.00 98.00 377 ALA A N 1
ATOM 2856 C CA . ALA A 1 377 ? -2.799 -27.164 21.974 1.00 98.00 377 ALA A CA 1
ATOM 2857 C C . ALA A 1 377 ? -3.055 -28.678 21.994 1.00 98.00 377 ALA A C 1
ATOM 2859 O O . ALA A 1 377 ? -3.676 -29.196 22.919 1.00 98.00 377 ALA A O 1
ATOM 2860 N N . LEU A 1 378 ? -2.519 -29.412 21.015 1.00 97.69 378 LEU A N 1
ATOM 2861 C CA . LEU A 1 378 ? -2.579 -30.869 20.990 1.00 97.69 378 LEU A CA 1
ATOM 2862 C C . LEU A 1 378 ? -1.852 -31.490 22.186 1.00 97.69 378 LEU A C 1
ATOM 2864 O O . LEU A 1 378 ? -2.397 -32.399 22.816 1.00 97.69 378 LEU A O 1
ATOM 2868 N N . TYR A 1 379 ? -0.654 -31.002 22.517 1.00 97.50 379 TYR A N 1
ATOM 2869 C CA . TYR A 1 379 ? 0.102 -31.480 23.673 1.00 97.50 379 TYR A CA 1
ATOM 2870 C C . TYR A 1 379 ? -0.633 -31.202 24.992 1.00 97.50 379 TYR A C 1
ATOM 2872 O O . TYR A 1 379 ? -0.822 -32.127 25.778 1.00 97.50 379 TYR A O 1
ATOM 2880 N N . ASP A 1 380 ? -1.128 -29.980 25.203 1.00 97.56 380 ASP A N 1
ATOM 2881 C CA . ASP A 1 380 ? -1.901 -29.613 26.397 1.00 97.56 380 ASP A CA 1
ATOM 2882 C C . ASP A 1 380 ? -3.215 -30.433 26.495 1.00 97.56 380 ASP A C 1
ATOM 2884 O O . ASP A 1 380 ? -3.612 -30.843 27.587 1.00 97.56 380 ASP A O 1
ATOM 2888 N N . LYS A 1 381 ? -3.863 -30.758 25.361 1.00 97.44 381 LYS A N 1
ATOM 2889 C CA . LYS A 1 381 ? -5.102 -31.563 25.299 1.00 97.44 381 LYS A CA 1
ATOM 2890 C C . LYS A 1 381 ? -4.895 -33.071 25.497 1.00 97.44 381 LYS A C 1
ATOM 2892 O O . LYS A 1 381 ? -5.771 -33.735 26.049 1.00 97.44 381 LYS A O 1
ATOM 2897 N N . THR A 1 382 ? -3.800 -33.639 24.985 1.00 96.69 382 THR A N 1
ATOM 2898 C CA . THR A 1 382 ? -3.646 -35.105 24.818 1.00 96.69 382 THR A CA 1
ATOM 2899 C C . THR A 1 382 ? -2.361 -35.695 25.397 1.00 96.69 382 THR A C 1
ATOM 2901 O O . THR A 1 382 ? -2.259 -36.913 25.534 1.00 96.69 382 THR A O 1
ATOM 2904 N N . GLY A 1 383 ? -1.366 -34.864 25.709 1.00 95.56 383 GLY A N 1
ATOM 2905 C CA . GLY A 1 383 ? -0.014 -35.288 26.067 1.00 95.56 383 GLY A CA 1
ATOM 2906 C C . GLY A 1 383 ? 0.828 -35.818 24.898 1.00 95.56 383 GLY A C 1
ATOM 2907 O O . GLY A 1 383 ? 1.944 -36.274 25.138 1.00 95.56 383 GLY A O 1
ATOM 2908 N N . ILE A 1 384 ? 0.335 -35.781 23.650 1.00 94.19 384 ILE A N 1
ATOM 2909 C CA . ILE A 1 384 ? 1.088 -36.211 22.460 1.00 94.19 384 ILE A CA 1
ATOM 2910 C C . ILE A 1 384 ? 2.134 -35.134 22.118 1.00 94.19 384 ILE A C 1
ATOM 2912 O O . ILE A 1 384 ? 1.750 -34.026 21.736 1.00 94.19 384 ILE A O 1
ATOM 2916 N N . PRO A 1 385 ? 3.448 -35.407 22.246 1.00 91.75 385 PRO A N 1
ATOM 2917 C CA . PRO A 1 385 ? 4.482 -34.435 21.907 1.00 91.75 385 PRO A CA 1
ATOM 2918 C C . PRO A 1 385 ? 4.633 -34.309 20.389 1.00 91.75 385 PRO A C 1
ATOM 2920 O O . PRO A 1 385 ? 4.547 -35.302 19.664 1.00 91.75 385 PRO A O 1
ATOM 2923 N N . TRP A 1 386 ? 4.931 -33.102 19.906 1.00 90.38 386 TRP A N 1
ATOM 2924 C CA . TRP A 1 386 ? 5.347 -32.921 18.516 1.00 90.38 386 TRP A CA 1
ATOM 2925 C C . TRP A 1 386 ? 6.768 -33.474 18.293 1.00 90.38 386 TRP A C 1
ATOM 2927 O O . TRP A 1 386 ? 7.610 -33.401 19.196 1.00 90.38 386 TRP A O 1
ATOM 2937 N N . PRO A 1 387 ? 7.083 -34.019 17.104 1.00 88.00 387 PRO A N 1
ATOM 2938 C CA . PRO A 1 387 ? 8.433 -34.464 16.783 1.00 88.00 387 PRO A CA 1
ATOM 2939 C C . PRO A 1 387 ? 9.434 -33.297 16.800 1.00 88.00 387 PRO A C 1
ATOM 2941 O O . PRO A 1 387 ? 9.267 -32.304 16.095 1.00 88.00 387 PRO A O 1
ATOM 2944 N N . THR A 1 388 ? 10.502 -33.431 17.589 1.00 82.62 388 THR A N 1
ATOM 2945 C CA . THR A 1 388 ? 11.580 -32.428 17.726 1.00 82.62 388 THR A CA 1
ATOM 2946 C C . THR A 1 388 ? 12.902 -32.852 17.083 1.00 82.62 388 THR A C 1
ATOM 2948 O O . THR A 1 388 ? 13.836 -32.055 17.016 1.00 82.62 388 THR A O 1
ATOM 2951 N N . ASN A 1 389 ? 13.001 -34.096 16.607 1.00 77.81 389 ASN A N 1
ATOM 2952 C CA . ASN A 1 389 ? 14.198 -34.596 15.939 1.00 77.81 389 ASN A CA 1
ATOM 2953 C C . ASN A 1 389 ? 14.416 -33.832 14.628 1.00 77.81 389 ASN A C 1
ATOM 2955 O O . ASN A 1 389 ? 13.573 -33.894 13.735 1.00 77.81 389 ASN A O 1
ATOM 2959 N N . ALA A 1 390 ? 15.556 -33.153 14.504 1.00 71.06 390 ALA A N 1
ATOM 2960 C CA . ALA A 1 390 ? 15.954 -32.526 13.251 1.00 71.06 390 ALA A CA 1
ATOM 2961 C C . ALA A 1 390 ? 16.026 -33.570 12.125 1.00 71.06 390 ALA A C 1
ATOM 2963 O O . ALA A 1 390 ? 16.478 -34.700 12.338 1.00 71.06 390 ALA A O 1
ATOM 2964 N N . VAL A 1 391 ? 15.607 -33.180 10.921 1.00 73.50 391 VAL A N 1
ATOM 2965 C CA . VAL A 1 391 ? 15.717 -34.029 9.732 1.00 73.50 391 VAL A CA 1
ATOM 2966 C C . VAL A 1 391 ? 17.192 -34.340 9.469 1.00 73.50 391 VAL A C 1
ATOM 2968 O O . VAL A 1 391 ? 17.975 -33.463 9.110 1.00 73.50 391 VAL A O 1
ATOM 2971 N N . ALA A 1 392 ? 17.576 -35.605 9.639 1.00 72.69 392 ALA A N 1
ATOM 2972 C CA . ALA A 1 392 ? 18.924 -36.061 9.338 1.00 72.69 392 ALA A CA 1
ATOM 2973 C C . ALA A 1 392 ? 19.089 -36.243 7.824 1.00 72.69 392 ALA A C 1
ATOM 2975 O O . ALA A 1 392 ? 18.557 -37.192 7.241 1.00 72.69 392 ALA A O 1
ATOM 2976 N N . PHE A 1 393 ? 19.854 -35.358 7.187 1.00 73.25 393 PHE A N 1
ATOM 2977 C CA . PHE A 1 393 ? 20.252 -35.530 5.794 1.00 73.25 393 PHE A CA 1
ATOM 2978 C C . PHE A 1 393 ? 21.618 -36.245 5.696 1.00 73.25 393 PHE A C 1
ATOM 2980 O O . PHE A 1 393 ? 22.537 -35.907 6.445 1.00 73.25 393 PHE A O 1
ATOM 2987 N N . PRO A 1 394 ? 21.794 -37.235 4.796 1.00 72.69 394 PRO A N 1
ATOM 2988 C CA . PRO A 1 394 ? 23.071 -37.924 4.617 1.00 72.69 394 PRO A CA 1
ATOM 2989 C C . PRO A 1 394 ? 24.173 -36.988 4.108 1.00 72.69 394 PRO A C 1
ATOM 2991 O O . PRO A 1 394 ? 24.046 -36.400 3.039 1.00 72.69 394 PRO A O 1
ATOM 2994 N N . THR A 1 395 ? 25.283 -36.904 4.841 1.00 75.81 395 THR A N 1
ATOM 2995 C CA . THR A 1 395 ? 26.451 -36.084 4.472 1.00 75.81 395 THR A CA 1
ATOM 2996 C C . THR A 1 395 ? 27.474 -36.829 3.612 1.00 75.81 395 THR A C 1
ATOM 2998 O O . THR A 1 395 ? 28.346 -36.204 3.013 1.00 75.81 395 THR A O 1
ATOM 3001 N N . ALA A 1 396 ? 27.382 -38.159 3.508 1.00 86.38 396 ALA A N 1
ATOM 3002 C CA . ALA A 1 396 ? 28.299 -38.956 2.699 1.00 86.38 396 ALA A CA 1
ATOM 3003 C C . ALA A 1 396 ? 28.186 -38.582 1.211 1.00 86.38 396 ALA A C 1
ATOM 3005 O O . ALA A 1 396 ? 27.122 -38.734 0.607 1.00 86.38 396 ALA A O 1
ATOM 3006 N N . ALA A 1 397 ? 29.289 -38.113 0.627 1.00 87.56 397 ALA A N 1
ATOM 3007 C CA . ALA A 1 397 ? 29.383 -37.831 -0.800 1.00 87.56 397 ALA A CA 1
ATOM 3008 C C . ALA A 1 397 ? 29.303 -39.123 -1.629 1.00 87.56 397 ALA A C 1
ATOM 3010 O O . ALA A 1 397 ? 29.829 -40.169 -1.240 1.00 87.56 397 ALA A O 1
ATOM 3011 N N . GLN A 1 398 ? 28.660 -39.034 -2.788 1.00 91.25 398 GLN A N 1
ATOM 3012 C CA . GLN A 1 398 ? 28.623 -40.071 -3.810 1.00 91.25 398 GLN A CA 1
ATOM 3013 C C . GLN A 1 398 ? 29.588 -39.697 -4.939 1.00 91.25 398 GLN A C 1
ATOM 3015 O O . GLN A 1 398 ? 29.648 -38.544 -5.357 1.00 91.25 398 GLN A O 1
ATOM 3020 N N . THR A 1 399 ? 30.333 -40.673 -5.461 1.00 87.75 399 THR A N 1
ATOM 3021 C CA . THR A 1 399 ? 31.148 -40.463 -6.663 1.00 87.75 399 THR A CA 1
ATOM 3022 C C . THR A 1 399 ? 30.245 -40.217 -7.870 1.00 87.75 399 THR A C 1
ATOM 3024 O O . THR A 1 399 ? 29.354 -41.018 -8.147 1.00 87.75 399 THR A O 1
ATOM 3027 N N . VAL A 1 400 ? 30.509 -39.130 -8.589 1.00 92.81 400 VAL A N 1
ATOM 3028 C CA . VAL A 1 400 ? 29.836 -38.721 -9.826 1.00 92.81 400 VAL A CA 1
ATOM 3029 C C . VAL A 1 400 ? 30.908 -38.325 -10.841 1.00 92.81 400 VAL A C 1
ATOM 3031 O O . VAL A 1 400 ? 31.951 -37.789 -10.461 1.00 92.81 400 VAL A O 1
ATOM 3034 N N . SER A 1 401 ? 30.707 -38.646 -12.115 1.00 95.12 401 SER A N 1
ATOM 3035 C CA . SER A 1 401 ? 31.617 -38.244 -13.189 1.00 95.12 401 SER A CA 1
ATOM 3036 C C . SER A 1 401 ? 31.304 -36.831 -13.682 1.00 95.12 401 SER A C 1
ATOM 3038 O O . SER A 1 401 ? 30.166 -36.372 -13.599 1.00 95.12 401 SER A O 1
ATOM 3040 N N . GLN A 1 402 ? 32.299 -36.149 -14.256 1.00 95.25 402 GLN A N 1
ATOM 3041 C CA . GLN A 1 402 ? 32.082 -34.802 -14.792 1.00 95.25 402 GLN A CA 1
ATOM 3042 C C . GLN A 1 402 ? 31.002 -34.783 -15.884 1.00 95.25 402 GLN A C 1
ATOM 3044 O O . GLN A 1 402 ? 30.157 -33.902 -15.884 1.00 95.25 402 GLN A O 1
ATOM 3049 N N . VAL A 1 403 ? 30.948 -35.814 -16.734 1.00 96.38 403 VAL A N 1
ATOM 3050 C CA . VAL A 1 403 ? 29.937 -35.946 -17.802 1.00 96.38 403 VAL A CA 1
ATOM 3051 C C . VAL A 1 403 ? 28.508 -36.013 -17.246 1.00 96.38 403 VAL A C 1
ATOM 3053 O O . VAL A 1 403 ? 27.584 -35.499 -17.870 1.00 96.38 403 VAL A O 1
ATOM 3056 N N . GLU A 1 404 ? 28.310 -36.624 -16.073 1.00 95.00 404 GLU A N 1
ATOM 3057 C CA . GLU A 1 404 ? 27.004 -36.649 -15.402 1.00 95.00 404 GLU A CA 1
ATOM 3058 C C . GLU A 1 404 ? 26.631 -35.276 -14.827 1.00 95.00 404 GLU A C 1
ATOM 3060 O O . GLU A 1 404 ? 25.461 -34.912 -14.869 1.00 95.00 404 GLU A O 1
ATOM 3065 N N . LEU A 1 405 ? 27.602 -34.493 -14.338 1.00 96.25 405 LEU A N 1
ATOM 3066 C CA . LEU A 1 405 ? 27.372 -33.116 -13.880 1.00 96.25 405 LEU A CA 1
ATOM 3067 C C . LEU A 1 405 ? 27.090 -32.167 -15.052 1.00 96.25 405 LEU A C 1
ATOM 3069 O O . LEU A 1 405 ? 26.131 -31.400 -15.004 1.00 96.25 405 LEU A O 1
ATOM 3073 N N . ASP A 1 406 ? 27.873 -32.264 -16.127 1.00 96.31 406 ASP A N 1
ATOM 3074 C CA . ASP A 1 406 ? 27.733 -31.445 -17.335 1.00 96.31 406 ASP A CA 1
ATOM 3075 C C . ASP A 1 406 ? 26.357 -31.646 -18.003 1.00 96.31 406 ASP A C 1
ATOM 3077 O O . ASP A 1 406 ? 25.802 -30.712 -18.575 1.00 96.31 406 ASP A O 1
ATOM 3081 N N . ALA A 1 407 ? 25.761 -32.842 -17.894 1.00 95.62 407 ALA A N 1
ATOM 3082 C CA . ALA A 1 407 ? 24.417 -33.134 -18.403 1.00 95.62 407 ALA A CA 1
ATOM 3083 C C . ALA A 1 407 ? 23.279 -32.440 -17.616 1.00 95.62 407 ALA A C 1
ATOM 3085 O O . ALA A 1 407 ? 22.192 -32.223 -18.170 1.00 95.62 407 ALA A O 1
ATOM 3086 N N . LEU A 1 408 ? 23.531 -32.095 -16.346 1.00 96.56 408 LEU A N 1
ATOM 3087 C CA . LEU A 1 408 ? 22.624 -31.345 -15.465 1.00 96.56 408 LEU A CA 1
ATOM 3088 C C . LEU A 1 408 ? 22.811 -29.825 -15.574 1.00 96.56 408 LEU A C 1
ATOM 3090 O O . LEU A 1 408 ? 21.962 -29.070 -15.107 1.00 96.56 408 LEU A O 1
ATOM 3094 N N . ALA A 1 409 ? 23.911 -29.362 -16.170 1.00 96.56 409 ALA A N 1
ATOM 3095 C CA . ALA A 1 409 ? 24.114 -27.944 -16.425 1.00 96.56 409 ALA A CA 1
ATOM 3096 C C . ALA A 1 409 ? 23.136 -27.433 -17.498 1.00 96.56 409 ALA A C 1
ATOM 3098 O O . ALA A 1 409 ? 22.804 -28.133 -18.461 1.00 96.56 409 ALA A O 1
ATOM 3099 N N . GLY A 1 410 ? 22.677 -26.192 -17.339 1.00 95.94 410 GLY A N 1
ATOM 3100 C CA . GLY A 1 410 ? 21.708 -25.584 -18.245 1.00 95.94 410 GLY A CA 1
ATOM 3101 C C . GLY A 1 410 ? 20.807 -24.550 -17.582 1.00 95.94 410 GLY A C 1
ATOM 3102 O O . GLY A 1 410 ? 21.094 -24.034 -16.500 1.00 95.94 410 GLY A O 1
ATOM 3103 N N . ILE A 1 411 ? 19.712 -24.246 -18.274 1.00 95.69 411 ILE A N 1
ATOM 3104 C CA . ILE A 1 411 ? 18.694 -23.283 -17.856 1.00 95.69 411 ILE A CA 1
ATOM 3105 C C . ILE A 1 411 ? 17.465 -24.045 -17.368 1.00 95.69 411 ILE A C 1
ATOM 3107 O O . ILE A 1 411 ? 17.028 -25.028 -17.972 1.00 95.69 411 ILE A O 1
ATOM 3111 N N . TYR A 1 412 ? 16.900 -23.569 -16.266 1.00 96.00 412 TYR A N 1
ATOM 3112 C CA . TYR A 1 412 ? 15.678 -24.093 -15.675 1.00 96.00 412 TYR A CA 1
ATOM 3113 C C . TYR A 1 412 ? 14.717 -22.924 -15.421 1.00 96.00 412 TYR A C 1
ATOM 3115 O O . TYR A 1 412 ? 15.158 -21.805 -15.201 1.00 96.00 412 TYR A O 1
ATOM 3123 N N . VAL A 1 413 ? 13.403 -23.136 -15.463 1.00 93.69 413 VAL A N 1
ATOM 3124 C CA . VAL A 1 413 ? 12.402 -22.084 -15.210 1.00 93.69 413 VAL A CA 1
ATOM 3125 C C . VAL A 1 413 ? 11.573 -22.444 -13.985 1.00 93.69 413 VAL A C 1
ATOM 3127 O O . VAL A 1 413 ? 10.916 -23.489 -13.958 1.00 93.69 413 VAL A O 1
ATOM 3130 N N . GLY A 1 414 ? 11.650 -21.586 -12.967 1.00 89.19 414 GLY A N 1
ATOM 3131 C CA . GLY A 1 414 ? 10.886 -21.668 -11.724 1.00 89.19 414 GLY A CA 1
ATOM 3132 C C . GLY A 1 414 ? 9.693 -20.711 -11.710 1.00 89.19 414 GLY A C 1
ATOM 3133 O O . GLY A 1 414 ? 9.052 -20.483 -12.731 1.00 89.19 414 GLY A O 1
ATOM 3134 N N . ALA A 1 415 ? 9.379 -20.159 -10.536 1.00 81.56 415 ALA A N 1
ATOM 3135 C CA . ALA A 1 415 ? 8.276 -19.206 -10.372 1.00 81.56 415 ALA A CA 1
ATOM 3136 C C . ALA A 1 415 ? 8.634 -17.766 -10.792 1.00 81.56 415 ALA A C 1
ATOM 3138 O O . ALA A 1 415 ? 7.736 -16.992 -11.112 1.00 81.56 415 ALA A O 1
ATOM 3139 N N . ILE A 1 416 ? 9.920 -17.396 -10.740 1.00 85.19 416 ILE A N 1
ATOM 3140 C CA . ILE A 1 416 ? 10.451 -16.046 -10.984 1.00 85.19 416 ILE A CA 1
ATOM 3141 C C . ILE A 1 416 ? 11.677 -16.167 -11.893 1.00 85.19 416 ILE A C 1
ATOM 3143 O O . ILE A 1 416 ? 12.550 -16.995 -11.648 1.00 85.19 416 ILE A O 1
ATOM 3147 N N . GLY A 1 417 ? 11.738 -15.340 -12.936 1.00 87.12 417 GLY A N 1
ATOM 3148 C CA . GLY A 1 417 ? 12.830 -15.305 -13.905 1.00 87.12 417 GLY A CA 1
ATOM 3149 C C . GLY A 1 417 ? 13.150 -16.672 -14.499 1.00 87.12 417 GLY A C 1
ATOM 3150 O O . GLY A 1 417 ? 12.274 -17.353 -15.036 1.00 87.12 417 GLY A O 1
ATOM 3151 N N . TYR A 1 418 ? 14.423 -17.045 -14.419 1.00 91.75 418 TYR A N 1
ATOM 3152 C CA . TYR A 1 418 ? 14.914 -18.388 -14.697 1.00 91.75 418 TYR A CA 1
ATOM 3153 C C . TYR A 1 418 ? 16.123 -18.687 -13.803 1.00 91.75 418 TYR A C 1
ATOM 3155 O O . TYR A 1 418 ? 16.799 -17.785 -13.314 1.00 91.75 418 TYR A O 1
ATOM 3163 N N . ASP A 1 419 ? 16.419 -19.962 -13.623 1.00 93.25 419 ASP A N 1
ATOM 3164 C CA . ASP A 1 419 ? 17.545 -20.466 -12.856 1.00 93.25 419 ASP A CA 1
ATOM 3165 C C . ASP A 1 419 ? 18.665 -20.924 -13.801 1.00 93.25 419 ASP A C 1
ATOM 3167 O O . ASP A 1 419 ? 18.417 -21.362 -14.931 1.00 93.25 419 ASP A O 1
ATOM 3171 N N . VAL A 1 420 ? 19.910 -20.852 -13.331 1.00 94.12 420 VAL A N 1
ATOM 3172 C CA . VAL A 1 420 ? 21.094 -21.326 -14.062 1.00 94.12 420 VAL A CA 1
ATOM 3173 C C . VAL A 1 420 ? 21.839 -22.344 -13.213 1.00 94.12 420 VAL A C 1
ATOM 3175 O O . VAL A 1 420 ? 22.157 -22.084 -12.051 1.00 94.12 420 VAL A O 1
ATOM 3178 N N . VAL A 1 421 ? 22.144 -23.492 -13.814 1.00 95.94 421 VAL A N 1
ATOM 3179 C CA . VAL A 1 421 ? 22.934 -24.559 -13.197 1.00 95.94 421 VAL A CA 1
ATOM 3180 C C . VAL A 1 421 ? 24.238 -24.715 -13.961 1.00 95.94 421 VAL A C 1
ATOM 3182 O O . VAL A 1 421 ? 24.242 -24.940 -15.171 1.00 95.94 421 VAL A O 1
ATOM 3185 N N . GLU A 1 422 ? 25.347 -24.589 -13.243 1.00 95.88 422 GLU A N 1
ATOM 3186 C CA . GLU A 1 422 ? 26.706 -24.648 -13.775 1.00 95.88 422 GLU A CA 1
ATOM 3187 C C . GLU A 1 422 ? 27.423 -25.869 -13.192 1.00 95.88 422 GLU A C 1
ATOM 3189 O O . GLU A 1 422 ? 27.387 -26.098 -11.979 1.00 95.88 422 GLU A O 1
ATOM 3194 N N . ALA A 1 423 ? 28.087 -26.649 -14.046 1.00 96.75 423 ALA A N 1
ATOM 3195 C CA . ALA A 1 423 ? 28.925 -27.761 -13.618 1.00 96.75 423 ALA A CA 1
ATOM 3196 C C . ALA A 1 423 ? 30.367 -27.291 -13.381 1.00 96.75 423 ALA A C 1
ATOM 3198 O O . ALA A 1 423 ? 30.984 -26.667 -14.244 1.00 96.75 423 ALA A O 1
ATOM 3199 N N . ASN A 1 424 ? 30.905 -27.625 -12.211 1.00 94.38 424 ASN A N 1
ATOM 3200 C CA . ASN A 1 424 ? 32.306 -27.449 -11.837 1.00 94.38 424 ASN A CA 1
ATOM 3201 C C . ASN A 1 424 ? 32.950 -28.832 -11.641 1.00 94.38 424 ASN A C 1
ATOM 3203 O O . ASN A 1 424 ? 32.260 -29.850 -11.700 1.00 94.38 424 ASN A O 1
ATOM 3207 N N . GLU A 1 425 ? 34.258 -28.886 -11.368 1.00 91.94 425 GLU A N 1
ATOM 3208 C CA . GLU A 1 425 ? 34.957 -30.152 -11.105 1.00 91.94 425 GLU A CA 1
ATOM 3209 C C . GLU A 1 425 ? 34.401 -30.842 -9.842 1.00 91.94 425 GLU A C 1
ATOM 3211 O O . GLU A 1 425 ? 34.702 -30.460 -8.711 1.00 91.94 425 GLU A O 1
ATOM 3216 N N . GLY A 1 426 ? 33.554 -31.856 -10.041 1.00 90.62 426 GLY A N 1
ATOM 3217 C CA . GLY A 1 426 ? 32.942 -32.650 -8.968 1.00 90.62 426 GLY A CA 1
ATOM 3218 C C . GLY A 1 426 ? 31.783 -31.992 -8.197 1.00 90.62 426 GLY A C 1
ATOM 3219 O O . GLY A 1 426 ? 31.262 -32.619 -7.273 1.00 90.62 426 GLY A O 1
ATOM 3220 N N . THR A 1 427 ? 31.353 -30.773 -8.549 1.00 93.69 427 THR A N 1
ATOM 3221 C CA . THR A 1 427 ? 30.253 -30.050 -7.873 1.00 93.69 427 THR A CA 1
ATOM 3222 C C . THR A 1 427 ? 29.369 -29.275 -8.855 1.00 93.69 427 THR A C 1
ATOM 3224 O O . THR A 1 427 ? 29.753 -29.038 -9.998 1.00 93.69 427 THR A O 1
ATOM 3227 N N . LEU A 1 428 ? 28.185 -28.845 -8.407 1.00 95.44 428 LEU A N 1
ATOM 3228 C CA . LEU A 1 428 ? 27.344 -27.881 -9.129 1.00 95.44 428 LEU A CA 1
ATOM 3229 C C . LEU A 1 428 ? 27.320 -26.512 -8.426 1.00 95.44 428 LEU A C 1
ATOM 3231 O O . LEU A 1 428 ? 27.483 -26.421 -7.205 1.00 95.44 428 LEU A O 1
ATOM 3235 N N . THR A 1 429 ? 27.044 -25.462 -9.196 1.00 93.44 429 THR A N 1
ATOM 3236 C CA . THR A 1 429 ? 26.539 -24.174 -8.701 1.00 93.44 429 THR A CA 1
ATOM 3237 C C . THR A 1 429 ? 25.123 -23.973 -9.228 1.00 93.44 429 THR A C 1
ATOM 3239 O O . THR A 1 429 ? 24.878 -24.146 -10.419 1.00 93.44 429 THR A O 1
ATOM 3242 N N . TYR A 1 430 ? 24.193 -23.606 -8.349 1.00 92.94 430 TYR A N 1
ATOM 3243 C CA . TYR A 1 430 ? 22.807 -23.285 -8.692 1.00 92.94 430 TYR A CA 1
ATOM 3244 C C . TYR A 1 430 ? 22.545 -21.809 -8.392 1.00 92.94 430 TYR A C 1
ATOM 3246 O O . TYR A 1 430 ? 22.672 -21.389 -7.243 1.00 92.94 430 TYR A O 1
ATOM 3254 N N . ARG A 1 431 ? 22.154 -21.022 -9.397 1.00 90.88 431 ARG A N 1
ATOM 3255 C CA . ARG A 1 431 ? 21.768 -19.610 -9.246 1.00 90.88 431 ARG A CA 1
ATOM 3256 C C . ARG A 1 431 ? 20.270 -19.475 -9.508 1.00 90.88 431 ARG A C 1
ATOM 3258 O O . ARG A 1 431 ? 19.829 -19.765 -10.618 1.00 90.88 431 ARG A O 1
ATOM 3265 N N . MET A 1 432 ? 19.501 -19.080 -8.493 1.00 87.94 432 MET A N 1
ATOM 3266 C CA . MET A 1 432 ? 18.049 -18.876 -8.608 1.00 87.94 432 MET A CA 1
ATOM 3267 C C . MET A 1 432 ? 17.702 -17.469 -9.119 1.00 87.94 432 MET A C 1
ATOM 3269 O O . MET A 1 432 ? 18.424 -16.521 -8.816 1.00 87.94 432 MET A O 1
ATOM 3273 N N . ASN A 1 433 ? 16.566 -17.318 -9.807 1.00 85.00 433 ASN A N 1
ATOM 3274 C CA . ASN A 1 433 ? 15.947 -16.027 -10.175 1.00 85.00 433 ASN A CA 1
ATOM 3275 C C . ASN A 1 433 ? 16.838 -15.067 -11.010 1.00 85.00 433 ASN A C 1
ATOM 3277 O O . ASN A 1 433 ? 16.767 -13.844 -10.878 1.00 85.00 433 ASN A O 1
ATOM 3281 N N . VAL A 1 434 ? 17.682 -15.592 -11.895 1.00 81.50 434 VAL A N 1
ATOM 3282 C CA . VAL A 1 434 ? 18.539 -14.807 -12.802 1.00 81.50 434 VAL A CA 1
ATOM 3283 C C . VAL A 1 434 ? 17.669 -13.934 -13.741 1.00 81.50 434 VAL A C 1
ATOM 3285 O O . VAL A 1 434 ? 16.606 -14.379 -14.191 1.00 81.50 434 VAL A O 1
ATOM 3288 N N . PRO A 1 435 ? 18.068 -12.685 -14.078 1.00 64.38 435 PRO A N 1
ATOM 3289 C CA . PRO A 1 435 ? 19.305 -11.973 -13.737 1.00 64.38 435 PRO A CA 1
ATOM 3290 C C . PRO A 1 435 ? 19.191 -11.059 -12.505 1.00 64.38 435 PRO A C 1
ATOM 3292 O O . PRO A 1 435 ? 19.956 -10.104 -12.386 1.00 64.38 435 PRO A O 1
ATOM 3295 N N . GLU A 1 436 ? 18.235 -11.300 -11.608 1.00 65.56 436 GLU A N 1
ATOM 3296 C CA . GLU A 1 436 ? 18.190 -10.589 -10.328 1.00 65.56 436 GLU A CA 1
ATOM 3297 C C . GLU A 1 436 ? 19.326 -11.087 -9.414 1.00 65.56 436 GLU A C 1
ATOM 3299 O O . GLU A 1 436 ? 19.951 -12.115 -9.687 1.00 65.56 436 GLU A O 1
ATOM 3304 N N . ASN A 1 437 ? 19.604 -10.377 -8.314 1.00 61.72 437 ASN A N 1
ATOM 3305 C CA . ASN A 1 437 ? 20.594 -10.787 -7.303 1.00 61.72 437 ASN A CA 1
ATOM 3306 C C . ASN A 1 437 ? 20.061 -11.952 -6.438 1.00 61.72 437 ASN A C 1
ATOM 3308 O O . ASN A 1 437 ? 20.040 -11.875 -5.209 1.00 61.72 437 ASN A O 1
ATOM 3312 N N . GLY A 1 438 ? 19.547 -12.997 -7.088 1.00 65.19 438 GLY A N 1
ATOM 3313 C CA . GLY A 1 438 ? 18.950 -14.159 -6.453 1.00 65.19 438 GLY A CA 1
ATOM 3314 C C . GLY A 1 438 ? 19.973 -15.043 -5.744 1.00 65.19 438 GLY A C 1
ATOM 3315 O O . GLY A 1 438 ? 21.187 -14.887 -5.877 1.00 65.19 438 GLY A O 1
ATOM 3316 N N . LEU A 1 439 ? 19.462 -15.982 -4.947 1.00 79.50 439 LEU A N 1
ATOM 3317 C CA . LEU A 1 439 ? 20.293 -16.837 -4.111 1.00 79.50 439 LEU A CA 1
ATOM 3318 C C . LEU A 1 439 ? 21.164 -17.769 -4.969 1.00 79.50 439 LEU A C 1
ATOM 3320 O O . LEU A 1 439 ? 20.657 -18.615 -5.710 1.00 79.50 439 LEU A O 1
ATOM 3324 N N . GLU A 1 440 ? 22.478 -17.644 -4.807 1.00 86.69 440 GLU A N 1
ATOM 3325 C CA . GLU A 1 440 ? 23.468 -18.573 -5.340 1.00 86.69 440 GLU A CA 1
ATOM 3326 C C . GLU A 1 440 ? 23.830 -19.633 -4.296 1.00 86.69 440 GLU A C 1
ATOM 3328 O O . GLU A 1 440 ? 24.139 -19.325 -3.145 1.00 86.69 440 GLU A O 1
ATOM 3333 N N . VAL A 1 441 ? 23.813 -20.895 -4.719 1.00 87.81 441 VAL A N 1
ATOM 3334 C CA . VAL A 1 441 ? 24.214 -22.055 -3.925 1.00 87.81 441 VAL A CA 1
ATOM 3335 C C . VAL A 1 441 ? 25.309 -22.794 -4.692 1.00 87.81 441 VAL A C 1
ATOM 3337 O O . VAL A 1 441 ? 25.038 -23.602 -5.581 1.00 87.81 441 VAL A O 1
ATOM 3340 N N . SER A 1 442 ? 26.561 -22.473 -4.375 1.00 89.75 442 SER A N 1
ATOM 3341 C CA . SER A 1 442 ? 27.764 -23.113 -4.919 1.00 89.75 442 SER A CA 1
ATOM 3342 C C . SER A 1 442 ? 28.201 -24.314 -4.070 1.00 89.75 442 SER A C 1
ATOM 3344 O O . SER A 1 442 ? 27.716 -24.511 -2.958 1.00 89.75 442 SER A O 1
ATOM 3346 N N . ASN A 1 443 ? 29.116 -25.141 -4.589 1.00 90.69 443 ASN A N 1
ATOM 3347 C CA . ASN A 1 443 ? 29.611 -26.359 -3.925 1.00 90.69 443 ASN A CA 1
ATOM 3348 C C . ASN A 1 443 ? 28.508 -27.387 -3.596 1.00 90.69 443 ASN A C 1
ATOM 3350 O O . ASN A 1 443 ? 28.548 -28.067 -2.567 1.00 90.69 443 ASN A O 1
ATOM 3354 N N . LEU A 1 444 ? 27.517 -27.531 -4.479 1.00 91.56 444 LEU A N 1
ATOM 3355 C CA . LEU A 1 444 ? 26.518 -28.590 -4.378 1.00 91.56 444 LEU A CA 1
ATOM 3356 C C . LEU A 1 444 ? 27.162 -29.942 -4.709 1.00 91.56 444 LEU A C 1
ATOM 3358 O O . LEU A 1 444 ? 27.477 -30.232 -5.864 1.00 91.56 444 LEU A O 1
ATOM 3362 N N . VAL A 1 445 ? 27.339 -30.777 -3.684 1.00 92.44 445 VAL A N 1
ATOM 3363 C CA . VAL A 1 445 ? 27.911 -32.128 -3.784 1.00 92.44 445 VAL A CA 1
ATOM 3364 C C . VAL A 1 445 ? 26.787 -33.160 -3.762 1.00 92.44 445 VAL A C 1
ATOM 3366 O O . VAL A 1 445 ? 25.926 -33.118 -2.876 1.00 92.44 445 VAL A O 1
ATOM 3369 N N . LEU A 1 446 ? 26.814 -34.113 -4.700 1.00 93.19 446 LEU A N 1
ATOM 3370 C CA . LEU A 1 446 ? 25.895 -35.253 -4.719 1.00 93.19 446 LEU A CA 1
ATOM 3371 C C . LEU A 1 446 ? 26.147 -36.163 -3.509 1.00 93.19 446 LEU A C 1
ATOM 3373 O O . LEU A 1 446 ? 27.272 -36.604 -3.267 1.00 93.19 446 LEU A O 1
ATOM 3377 N N . ARG A 1 447 ? 25.094 -36.478 -2.756 1.00 91.69 447 ARG A N 1
ATOM 3378 C CA . ARG A 1 447 ? 25.139 -37.371 -1.590 1.00 91.69 447 ARG A CA 1
ATOM 3379 C C . ARG A 1 447 ? 24.573 -38.748 -1.927 1.00 91.69 447 ARG A C 1
ATOM 3381 O O . ARG A 1 447 ? 23.812 -38.903 -2.879 1.00 91.69 447 ARG A O 1
ATOM 3388 N N . THR A 1 448 ? 24.903 -39.754 -1.117 1.00 89.25 448 THR A N 1
ATOM 3389 C CA . THR A 1 448 ? 24.542 -41.177 -1.330 1.00 89.25 448 THR A CA 1
ATOM 3390 C C . THR A 1 448 ? 23.041 -41.499 -1.358 1.00 89.25 448 THR A C 1
ATOM 3392 O O . THR A 1 448 ? 22.665 -42.647 -1.584 1.00 89.25 448 THR A O 1
ATOM 3395 N N . ASN A 1 449 ? 22.170 -40.513 -1.134 1.00 85.25 449 ASN A N 1
ATOM 3396 C CA . ASN A 1 449 ? 20.718 -40.616 -1.284 1.00 85.25 449 ASN A CA 1
ATOM 3397 C C . ASN A 1 449 ? 20.184 -40.026 -2.607 1.00 85.25 449 ASN A C 1
ATOM 3399 O O . ASN A 1 449 ? 18.967 -39.962 -2.772 1.00 85.25 449 ASN A O 1
ATOM 3403 N N . GLY A 1 450 ? 21.052 -39.559 -3.512 1.00 87.88 450 GLY A N 1
ATOM 3404 C CA . GLY A 1 450 ? 20.665 -38.936 -4.783 1.00 87.88 450 GLY A CA 1
ATOM 3405 C C . GLY A 1 450 ? 20.294 -37.448 -4.698 1.00 87.88 450 GLY A C 1
ATOM 3406 O O . GLY A 1 450 ? 19.702 -36.921 -5.638 1.00 87.88 450 GLY A O 1
ATOM 3407 N N . TRP A 1 451 ? 20.603 -36.767 -3.588 1.00 91.19 451 TRP A N 1
ATOM 3408 C CA . TRP A 1 451 ? 20.351 -35.329 -3.412 1.00 91.19 451 TRP A CA 1
ATOM 3409 C C . TRP A 1 451 ? 21.662 -34.540 -3.399 1.00 91.19 451 TRP A C 1
ATOM 3411 O O . TRP A 1 451 ? 22.669 -34.997 -2.860 1.00 91.19 451 TRP A O 1
ATOM 3421 N N . PHE A 1 452 ? 21.635 -33.342 -3.971 1.00 92.12 452 PHE A N 1
ATOM 3422 C CA . PHE A 1 452 ? 22.721 -32.372 -3.937 1.00 92.12 452 PHE A CA 1
ATOM 3423 C C . PHE A 1 452 ? 22.573 -31.446 -2.724 1.00 92.12 452 PHE A C 1
ATOM 3425 O O . PHE A 1 452 ? 21.475 -30.973 -2.416 1.00 92.12 452 PHE A O 1
ATOM 3432 N N . MET A 1 453 ? 23.687 -31.197 -2.032 1.00 89.06 453 MET A N 1
ATOM 3433 C CA . MET A 1 453 ? 23.742 -30.440 -0.776 1.00 89.06 453 MET A CA 1
ATOM 3434 C C . MET A 1 453 ? 25.120 -29.788 -0.601 1.00 89.06 453 MET A C 1
ATOM 3436 O O . MET A 1 453 ? 26.133 -30.406 -0.944 1.00 89.06 453 MET A O 1
ATOM 3440 N N . THR A 1 454 ? 25.168 -28.591 -0.016 1.00 84.88 454 THR A N 1
ATOM 3441 C CA . THR A 1 454 ? 26.408 -27.947 0.452 1.00 84.88 454 THR A CA 1
ATOM 3442 C C . THR A 1 454 ? 26.700 -28.342 1.903 1.00 84.88 454 THR A C 1
ATOM 3444 O O . THR A 1 454 ? 25.774 -28.532 2.691 1.00 84.88 454 THR A O 1
ATOM 3447 N N . ASP A 1 455 ? 27.973 -28.465 2.287 1.00 77.75 455 ASP A N 1
ATOM 3448 C CA . ASP A 1 455 ? 28.314 -28.756 3.693 1.00 77.75 455 ASP A CA 1
ATOM 3449 C C . ASP A 1 455 ? 27.998 -27.567 4.628 1.00 77.75 455 ASP A C 1
ATOM 3451 O O . ASP A 1 455 ? 27.703 -27.771 5.805 1.00 77.75 455 ASP A O 1
ATOM 3455 N N . ASP A 1 456 ? 27.985 -26.341 4.091 1.00 70.38 456 ASP A N 1
ATOM 3456 C CA . ASP A 1 456 ? 27.752 -25.100 4.842 1.00 70.38 456 ASP A CA 1
ATOM 3457 C C . ASP A 1 456 ? 26.263 -24.788 5.102 1.00 70.38 456 ASP A C 1
ATOM 3459 O O . ASP A 1 456 ? 25.947 -24.004 5.997 1.00 70.38 456 ASP A O 1
ATOM 3463 N N . SER A 1 457 ? 25.328 -25.372 4.336 1.00 65.44 457 SER A N 1
ATOM 3464 C CA . SER A 1 457 ? 23.883 -25.103 4.466 1.00 65.44 457 SER A CA 1
ATOM 3465 C C . SER A 1 457 ? 23.019 -26.353 4.204 1.00 65.44 457 SER A C 1
ATOM 3467 O O . SER A 1 457 ? 22.298 -26.441 3.206 1.00 65.44 457 SER A O 1
ATOM 3469 N N . PRO A 1 458 ? 23.029 -27.343 5.119 1.00 61.31 458 PRO A N 1
ATOM 3470 C CA . PRO A 1 458 ? 22.353 -28.632 4.921 1.00 61.31 458 PRO A CA 1
ATOM 3471 C C . PRO A 1 458 ? 20.812 -28.566 4.928 1.00 61.31 458 PRO A C 1
ATOM 3473 O O . PRO A 1 458 ? 20.157 -29.577 4.686 1.00 61.31 458 PRO A O 1
ATOM 3476 N N . ALA A 1 459 ? 20.211 -27.406 5.222 1.00 60.12 459 ALA A N 1
ATOM 3477 C CA . ALA A 1 459 ? 18.759 -27.236 5.363 1.00 60.12 459 ALA A CA 1
ATOM 3478 C C . ALA A 1 459 ? 18.002 -27.016 4.034 1.00 60.12 459 ALA A C 1
ATOM 3480 O O . ALA A 1 459 ? 16.770 -27.074 4.018 1.00 60.12 459 ALA A O 1
ATOM 3481 N N . SER A 1 460 ? 18.713 -26.759 2.929 1.00 66.75 460 SER A N 1
ATOM 3482 C CA . SER A 1 460 ? 18.145 -26.643 1.579 1.00 66.75 460 SER A CA 1
ATOM 3483 C C . SER A 1 460 ? 18.869 -27.587 0.626 1.00 66.75 460 SER A C 1
ATOM 3485 O O . SER A 1 460 ? 20.016 -27.347 0.262 1.00 66.75 460 SER A O 1
ATOM 3487 N N . ILE A 1 461 ? 18.181 -28.650 0.203 1.00 85.94 461 ILE A N 1
ATOM 3488 C CA . ILE A 1 461 ? 18.719 -29.639 -0.740 1.00 85.94 461 ILE A CA 1
ATOM 3489 C C . ILE A 1 461 ? 17.898 -29.691 -2.021 1.00 85.94 461 ILE A C 1
ATOM 3491 O O . ILE A 1 461 ? 16.679 -29.488 -1.997 1.00 85.94 461 ILE A O 1
ATOM 3495 N N . VAL A 1 462 ? 18.568 -30.017 -3.126 1.00 92.38 462 VAL A N 1
ATOM 3496 C CA . VAL A 1 462 ? 17.945 -30.161 -4.448 1.00 92.38 462 VAL A CA 1
ATOM 3497 C C . VAL A 1 462 ? 18.218 -31.534 -5.057 1.00 92.38 462 VAL A C 1
ATOM 3499 O O . VAL A 1 462 ? 19.195 -32.200 -4.719 1.00 92.38 462 VAL A O 1
ATOM 3502 N N . CYS A 1 463 ? 17.343 -31.983 -5.948 1.00 93.25 463 CYS A N 1
ATOM 3503 C CA . CYS A 1 463 ? 17.505 -33.210 -6.719 1.00 93.25 463 CYS A CA 1
ATOM 3504 C C . CYS A 1 463 ? 17.093 -32.943 -8.164 1.00 93.25 463 CYS A C 1
ATOM 3506 O O . CYS A 1 463 ? 16.028 -32.377 -8.409 1.00 93.25 463 CYS A O 1
ATOM 3508 N N . PHE A 1 464 ? 17.936 -33.364 -9.100 1.00 94.94 464 PHE A N 1
ATOM 3509 C CA . PHE A 1 464 ? 17.656 -33.325 -10.527 1.00 94.94 464 PHE A CA 1
ATOM 3510 C C . PHE A 1 464 ? 17.107 -34.684 -10.945 1.00 94.94 464 PHE A C 1
ATOM 3512 O O . PHE A 1 464 ? 17.720 -35.713 -10.658 1.00 94.94 464 PHE A O 1
ATOM 3519 N N . THR A 1 465 ? 15.941 -34.704 -11.581 1.00 94.69 465 THR A N 1
ATOM 3520 C CA . THR A 1 465 ? 15.263 -35.949 -11.954 1.00 94.69 465 THR A CA 1
ATOM 3521 C C . THR A 1 465 ? 14.362 -35.736 -13.167 1.00 94.69 465 THR A C 1
ATOM 3523 O O . THR A 1 465 ? 14.022 -34.602 -13.493 1.00 94.69 465 THR A O 1
ATOM 3526 N N . ASN A 1 466 ? 13.954 -36.819 -13.826 1.00 94.75 466 ASN A N 1
ATOM 3527 C CA . ASN A 1 466 ? 12.985 -36.774 -14.917 1.00 94.75 466 ASN A CA 1
ATOM 3528 C C . ASN A 1 466 ? 11.627 -37.301 -14.430 1.00 94.75 466 ASN A C 1
ATOM 3530 O O . ASN A 1 466 ? 11.546 -38.389 -13.854 1.00 94.75 466 ASN A O 1
ATOM 3534 N N . ILE A 1 467 ? 10.568 -36.526 -14.651 1.00 93.94 467 ILE A N 1
ATOM 3535 C CA . ILE A 1 467 ? 9.191 -36.851 -14.273 1.00 93.94 467 ILE A CA 1
ATOM 3536 C C . ILE A 1 467 ? 8.325 -36.734 -15.522 1.00 93.94 467 ILE A C 1
ATOM 3538 O O . ILE A 1 467 ? 8.277 -35.680 -16.146 1.00 93.94 467 ILE A O 1
ATOM 3542 N N . HIS A 1 468 ? 7.653 -37.823 -15.901 1.00 91.31 468 HIS A N 1
ATOM 3543 C CA . HIS A 1 468 ? 6.776 -37.882 -17.081 1.00 91.31 468 HIS A CA 1
ATOM 3544 C C . HIS A 1 468 ? 7.411 -37.372 -18.397 1.00 91.31 468 HIS A C 1
ATOM 3546 O O . HIS A 1 468 ? 6.703 -36.959 -19.311 1.00 91.31 468 HIS A O 1
ATOM 3552 N N . GLY A 1 469 ? 8.742 -37.452 -18.525 1.00 90.69 469 GLY A N 1
ATOM 3553 C CA . GLY A 1 469 ? 9.502 -36.963 -19.679 1.00 90.69 469 GLY A CA 1
ATOM 3554 C C . GLY A 1 469 ? 10.114 -35.571 -19.489 1.00 90.69 469 GLY A C 1
ATOM 3555 O O . GLY A 1 469 ? 11.040 -35.234 -20.222 1.00 90.69 469 GLY A O 1
ATOM 3556 N N . GLN A 1 470 ? 9.681 -34.801 -18.488 1.00 92.25 470 GLN A N 1
ATOM 3557 C CA . GLN A 1 470 ? 10.220 -33.479 -18.170 1.00 92.25 470 GLN A CA 1
ATOM 3558 C C . GLN A 1 470 ? 11.390 -33.579 -17.182 1.00 92.25 470 GLN A C 1
ATOM 3560 O O . GLN A 1 470 ? 11.252 -34.160 -16.105 1.00 92.25 470 GLN A O 1
ATOM 3565 N N . ASP A 1 471 ? 12.526 -32.959 -17.506 1.00 96.19 471 ASP A N 1
ATOM 3566 C CA . ASP A 1 471 ? 13.614 -32.751 -16.544 1.00 96.19 471 ASP A CA 1
ATOM 3567 C C . ASP A 1 471 ? 13.206 -31.663 -15.536 1.00 96.19 471 ASP A C 1
ATOM 3569 O O . ASP A 1 471 ? 12.864 -30.537 -15.915 1.00 96.19 471 ASP A O 1
ATOM 3573 N N . VAL A 1 472 ? 13.254 -31.985 -14.244 1.00 95.94 472 VAL A N 1
ATOM 3574 C CA . VAL A 1 472 ? 12.846 -31.097 -13.150 1.00 95.94 472 VAL A CA 1
ATOM 3575 C C . VAL A 1 472 ? 13.891 -31.021 -12.041 1.00 95.94 472 VAL A C 1
ATOM 3577 O O . VAL A 1 472 ? 14.649 -31.962 -11.789 1.00 95.94 472 VAL A O 1
ATOM 3580 N N . VAL A 1 473 ? 13.864 -29.902 -11.323 1.00 95.81 473 VAL A N 1
ATOM 3581 C CA . VAL A 1 473 ? 14.555 -29.709 -10.051 1.00 95.81 473 VAL A CA 1
ATOM 3582 C C . VAL A 1 473 ? 13.523 -29.807 -8.938 1.00 95.81 473 VAL A C 1
ATOM 3584 O O . VAL A 1 473 ? 12.596 -29.000 -8.864 1.00 95.81 473 VAL A O 1
ATOM 3587 N N . LEU A 1 474 ? 13.694 -30.775 -8.045 1.00 94.31 474 LEU A N 1
ATOM 3588 C CA . LEU A 1 474 ? 12.945 -30.858 -6.795 1.00 94.31 474 LEU A CA 1
ATOM 3589 C C . LEU A 1 474 ? 13.753 -30.206 -5.676 1.00 94.31 474 LEU A C 1
ATOM 3591 O O . LEU A 1 474 ? 14.947 -30.471 -5.550 1.00 94.31 474 LEU A O 1
ATOM 3595 N N . LYS A 1 475 ? 13.101 -29.424 -4.816 1.00 91.06 475 LYS A N 1
ATOM 3596 C CA . LYS A 1 475 ? 13.672 -28.915 -3.564 1.00 91.06 475 LYS A CA 1
ATOM 3597 C C . LYS A 1 475 ? 13.035 -29.633 -2.379 1.00 91.06 475 LYS A C 1
ATOM 3599 O O . LYS A 1 475 ? 11.854 -29.974 -2.403 1.00 91.06 475 LYS A O 1
ATOM 3604 N N . LYS A 1 476 ? 13.812 -29.845 -1.318 1.00 87.81 476 LYS A N 1
ATOM 3605 C CA . LYS A 1 476 ? 13.293 -30.184 0.011 1.00 87.81 476 LYS A CA 1
ATOM 3606 C C . LYS A 1 476 ? 13.747 -29.132 1.008 1.00 87.81 476 LYS A C 1
ATOM 3608 O O . LYS A 1 476 ? 14.946 -28.901 1.161 1.00 87.81 476 LYS A O 1
ATOM 3613 N N . THR A 1 477 ? 12.777 -28.548 1.698 1.00 85.31 477 THR A N 1
ATOM 3614 C CA . THR A 1 477 ? 13.000 -27.608 2.799 1.00 85.31 477 THR A CA 1
ATOM 3615 C C . THR A 1 477 ? 12.636 -28.300 4.108 1.00 85.31 477 THR A C 1
ATOM 3617 O O . THR A 1 477 ? 11.550 -28.874 4.217 1.00 85.31 477 THR A O 1
ATOM 3620 N N . ALA A 1 478 ? 13.528 -28.266 5.098 1.00 83.06 478 ALA A N 1
ATOM 3621 C CA . ALA A 1 478 ? 13.211 -28.734 6.445 1.00 83.06 478 ALA A CA 1
ATOM 3622 C C . ALA A 1 478 ? 12.472 -27.641 7.236 1.00 83.06 478 ALA A C 1
ATOM 3624 O O . ALA A 1 478 ? 12.921 -26.497 7.273 1.00 83.06 478 ALA A O 1
ATOM 3625 N N . GLN A 1 479 ? 11.370 -27.994 7.901 1.00 80.44 479 GLN A N 1
ATOM 3626 C CA . GLN A 1 479 ? 10.699 -27.140 8.889 1.00 80.44 479 GLN A CA 1
ATOM 3627 C C . GLN A 1 479 ? 10.497 -27.944 10.178 1.00 80.44 479 GLN A C 1
ATOM 3629 O O . GLN A 1 479 ? 9.614 -28.797 10.276 1.00 80.44 479 GLN A O 1
ATOM 3634 N N . GLY A 1 480 ? 11.373 -27.720 11.162 1.00 79.25 480 GLY A N 1
ATOM 3635 C CA . GLY A 1 480 ? 11.462 -28.569 12.352 1.00 79.25 480 GLY A CA 1
ATOM 3636 C C . GLY A 1 480 ? 11.818 -30.013 11.978 1.00 79.25 480 GLY A C 1
ATOM 3637 O O . GLY A 1 480 ? 12.863 -30.266 11.379 1.00 79.25 480 GLY A O 1
ATOM 3638 N N . ALA A 1 481 ? 10.937 -30.953 12.321 1.00 81.94 481 ALA A N 1
ATOM 3639 C CA . ALA A 1 481 ? 11.058 -32.366 11.955 1.00 81.94 481 ALA A CA 1
ATOM 3640 C C . ALA A 1 481 ? 10.408 -32.723 10.599 1.00 81.94 481 ALA A C 1
ATOM 3642 O O . ALA A 1 481 ? 10.526 -33.862 10.147 1.00 81.94 481 ALA A O 1
ATOM 3643 N N . ALA A 1 482 ? 9.710 -31.781 9.956 1.00 85.12 482 ALA A N 1
ATOM 3644 C CA . ALA A 1 482 ? 9.008 -32.009 8.697 1.00 85.12 482 ALA A CA 1
ATOM 3645 C C . ALA A 1 482 ? 9.887 -31.707 7.475 1.00 85.12 482 ALA A C 1
ATOM 3647 O O . ALA A 1 482 ? 10.756 -30.833 7.509 1.00 85.12 482 ALA A O 1
ATOM 3648 N N . ILE A 1 483 ? 9.610 -32.402 6.369 1.00 86.12 483 ILE A N 1
ATOM 3649 C CA . ILE A 1 483 ? 10.191 -32.128 5.051 1.00 86.12 483 ILE A CA 1
ATOM 3650 C C . ILE A 1 483 ? 9.070 -31.671 4.124 1.00 86.12 483 ILE A C 1
ATOM 3652 O O . ILE A 1 483 ? 8.121 -32.419 3.896 1.00 86.12 483 ILE A O 1
ATOM 3656 N N . LEU A 1 484 ? 9.221 -30.484 3.542 1.00 88.56 484 LEU A N 1
ATOM 3657 C CA . LEU A 1 484 ? 8.320 -29.948 2.527 1.00 88.56 484 LEU A CA 1
ATOM 3658 C C . LEU A 1 484 ? 8.975 -30.105 1.141 1.00 88.56 484 LEU A C 1
ATOM 3660 O O . LEU A 1 484 ? 9.876 -29.325 0.812 1.00 88.56 484 LEU A O 1
ATOM 3664 N N . PRO A 1 485 ? 8.614 -31.136 0.347 1.00 90.12 485 PRO A N 1
ATOM 3665 C CA . PRO A 1 485 ? 9.023 -31.236 -1.051 1.00 90.12 485 PRO A CA 1
ATOM 3666 C C . PRO A 1 485 ? 8.267 -30.235 -1.939 1.00 90.12 485 PRO A C 1
ATOM 3668 O O . PRO A 1 485 ? 7.051 -30.084 -1.823 1.00 90.12 485 PRO A O 1
ATOM 3671 N N . THR A 1 486 ? 8.982 -29.583 -2.852 1.00 92.56 486 THR A N 1
ATOM 3672 C CA . THR A 1 486 ? 8.402 -28.762 -3.923 1.00 92.56 486 THR A CA 1
ATOM 3673 C C . THR A 1 486 ? 9.106 -29.029 -5.249 1.00 92.56 486 THR A C 1
ATOM 3675 O O . THR A 1 486 ? 10.289 -29.376 -5.284 1.00 92.56 486 THR A O 1
ATOM 3678 N N . ILE A 1 487 ? 8.402 -28.794 -6.355 1.00 94.00 487 ILE A N 1
ATOM 3679 C CA . ILE A 1 487 ? 9.039 -28.557 -7.651 1.00 94.00 487 ILE A CA 1
ATOM 3680 C C . ILE A 1 487 ? 9.615 -27.137 -7.592 1.00 94.00 487 ILE A C 1
ATOM 3682 O O . ILE A 1 487 ? 8.909 -26.196 -7.232 1.00 94.00 487 ILE A O 1
ATOM 3686 N N . LEU A 1 488 ? 10.909 -26.977 -7.867 1.00 92.06 488 LEU A N 1
ATOM 3687 C CA . LEU A 1 488 ? 11.590 -25.679 -7.851 1.00 92.06 488 LEU A CA 1
ATOM 3688 C C . LEU A 1 488 ? 11.576 -25.046 -9.245 1.00 92.06 488 LEU A C 1
ATOM 3690 O O . LEU A 1 488 ? 11.147 -23.904 -9.402 1.00 92.06 488 LEU A O 1
ATOM 3694 N N . ALA A 1 489 ? 11.997 -25.819 -10.247 1.00 94.94 489 ALA A N 1
ATOM 3695 C CA . ALA A 1 489 ? 12.097 -25.386 -11.633 1.00 94.94 489 ALA A CA 1
ATOM 3696 C C . ALA A 1 489 ? 12.065 -26.579 -12.603 1.00 94.94 489 ALA A C 1
ATOM 3698 O O . ALA A 1 489 ? 12.301 -27.724 -12.209 1.00 94.94 489 ALA A O 1
ATOM 3699 N N . THR A 1 490 ? 11.808 -26.320 -13.884 1.00 95.94 490 THR A N 1
ATOM 3700 C CA . THR A 1 490 ? 11.867 -27.321 -14.968 1.00 95.94 490 THR A CA 1
ATOM 3701 C C . THR A 1 490 ? 12.887 -26.927 -16.024 1.00 95.94 490 THR A C 1
ATOM 3703 O O . THR A 1 490 ? 12.968 -25.746 -16.350 1.00 95.94 490 THR A O 1
ATOM 3706 N N . ARG A 1 491 ? 13.629 -27.884 -16.593 1.00 96.44 491 ARG A N 1
ATOM 3707 C CA . ARG A 1 491 ? 14.615 -27.609 -17.652 1.00 96.44 491 ARG A CA 1
ATOM 3708 C C . ARG A 1 491 ? 13.947 -26.903 -18.828 1.00 96.44 491 ARG A C 1
ATOM 3710 O O . ARG A 1 491 ? 12.835 -27.270 -19.214 1.00 96.44 491 ARG A O 1
ATOM 3717 N N . TYR A 1 492 ? 14.631 -25.914 -19.385 1.00 95.81 492 TYR A N 1
ATOM 3718 C CA . TYR A 1 492 ? 14.173 -25.155 -20.538 1.00 95.81 492 TYR A CA 1
ATOM 3719 C C . TYR A 1 492 ? 15.355 -24.827 -21.445 1.00 95.81 492 TYR A C 1
ATOM 3721 O O . TYR A 1 492 ? 16.302 -24.168 -21.022 1.00 95.81 492 TYR A O 1
ATOM 3729 N N . ASP A 1 493 ? 15.275 -25.266 -22.698 1.00 94.69 493 ASP A N 1
ATOM 3730 C CA . ASP A 1 493 ? 16.253 -24.950 -23.733 1.00 94.69 493 ASP A CA 1
ATOM 3731 C C . ASP A 1 493 ? 15.675 -23.814 -24.604 1.00 94.69 493 ASP A C 1
ATOM 3733 O O . ASP A 1 493 ? 14.834 -24.081 -25.467 1.00 94.69 493 ASP A O 1
ATOM 3737 N N . PRO A 1 494 ? 16.043 -22.535 -24.368 1.00 93.56 494 PRO A N 1
ATOM 3738 C CA . PRO A 1 494 ? 15.382 -21.402 -25.012 1.00 93.56 494 PRO A CA 1
ATOM 3739 C C . PRO A 1 494 ? 15.609 -21.392 -26.535 1.00 93.56 494 PRO A C 1
ATOM 3741 O O . PRO A 1 494 ? 16.756 -21.498 -26.988 1.00 93.56 494 PRO A O 1
ATOM 3744 N N . PRO A 1 495 ? 14.552 -21.218 -27.353 1.00 93.75 495 PRO A N 1
ATOM 3745 C CA . PRO A 1 495 ? 14.688 -21.181 -28.802 1.00 93.75 495 PRO A CA 1
ATOM 3746 C C . PRO A 1 495 ? 15.366 -19.881 -29.277 1.00 93.75 495 PRO A C 1
ATOM 3748 O O . PRO A 1 495 ? 15.248 -18.835 -28.630 1.00 93.75 495 PRO A O 1
ATOM 3751 N N . PRO A 1 496 ? 16.034 -19.886 -30.448 1.00 92.62 496 PRO A N 1
ATOM 3752 C CA . PRO A 1 496 ? 16.519 -18.659 -31.073 1.00 92.62 496 PRO A CA 1
ATOM 3753 C C . PRO A 1 496 ? 15.367 -17.686 -31.355 1.00 92.62 496 PRO A C 1
ATOM 3755 O O . PRO A 1 496 ? 14.367 -18.061 -31.969 1.00 92.62 496 PRO A O 1
ATOM 3758 N N . LEU A 1 497 ? 15.516 -16.422 -30.952 1.00 94.94 497 LEU A N 1
ATOM 3759 C CA . LEU A 1 497 ? 14.481 -15.413 -31.176 1.00 94.94 497 LEU A CA 1
ATOM 3760 C C . LEU A 1 497 ? 14.364 -15.038 -32.654 1.00 94.94 497 LEU A C 1
ATOM 3762 O O . LEU A 1 497 ? 15.359 -14.846 -33.355 1.00 94.94 497 LEU A O 1
ATOM 3766 N N . SER A 1 498 ? 13.124 -14.862 -33.112 1.00 95.75 498 SER A N 1
ATOM 3767 C CA . SER A 1 498 ? 12.853 -14.285 -34.425 1.00 95.75 498 SER A CA 1
ATOM 3768 C C . SER A 1 498 ? 13.294 -12.818 -34.489 1.00 95.75 498 SER A C 1
ATOM 3770 O O . SER A 1 498 ? 13.520 -12.153 -33.469 1.00 95.75 498 SER A O 1
ATOM 3772 N N . ALA A 1 499 ? 13.368 -12.275 -35.707 1.00 95.75 499 ALA A N 1
ATOM 3773 C CA . ALA A 1 499 ? 13.636 -10.854 -35.905 1.00 95.75 499 ALA A CA 1
ATOM 3774 C C . ALA A 1 499 ? 12.561 -9.969 -35.244 1.00 95.75 499 ALA A C 1
ATOM 3776 O O . ALA A 1 499 ? 12.896 -8.913 -34.715 1.00 95.75 499 ALA A O 1
ATOM 3777 N N . ALA A 1 500 ? 11.293 -10.402 -35.213 1.00 94.56 500 ALA A N 1
ATOM 3778 C CA . ALA A 1 500 ? 10.214 -9.649 -34.574 1.00 94.56 500 ALA A CA 1
ATOM 3779 C C . ALA A 1 500 ? 10.415 -9.537 -33.054 1.00 94.56 500 ALA A C 1
ATOM 3781 O O . ALA A 1 500 ? 10.350 -8.435 -32.514 1.00 94.56 500 ALA A O 1
ATOM 3782 N N . TRP A 1 501 ? 10.735 -10.644 -32.372 1.00 95.69 501 TRP A N 1
ATOM 3783 C CA . TRP A 1 501 ? 11.038 -10.622 -30.935 1.00 95.69 501 TRP A CA 1
ATOM 3784 C C . TRP A 1 501 ? 12.335 -9.875 -30.621 1.00 95.69 501 TRP A C 1
ATOM 3786 O O . TRP A 1 501 ? 12.360 -9.069 -29.695 1.00 95.69 501 TRP A O 1
ATOM 3796 N N . SER A 1 502 ? 13.378 -10.049 -31.435 1.00 95.75 502 SER A N 1
ATOM 3797 C CA . SER A 1 502 ? 14.637 -9.302 -31.293 1.00 95.75 502 SER A CA 1
ATOM 3798 C C . SER A 1 502 ? 14.419 -7.785 -31.408 1.00 95.75 502 SER A C 1
ATOM 3800 O O . SER A 1 502 ? 14.928 -7.023 -30.593 1.00 95.75 502 SER A O 1
ATOM 3802 N N . ASN A 1 503 ? 13.573 -7.343 -32.347 1.00 93.88 503 ASN A N 1
ATOM 3803 C CA . ASN A 1 503 ? 13.189 -5.936 -32.542 1.00 93.88 503 ASN A CA 1
ATOM 3804 C C . ASN A 1 503 ? 12.269 -5.368 -31.438 1.00 93.88 503 ASN A C 1
ATOM 3806 O O . ASN A 1 503 ? 11.860 -4.202 -31.511 1.00 93.88 503 ASN A O 1
ATOM 3810 N N . ARG A 1 504 ? 11.893 -6.182 -30.446 1.00 94.12 504 ARG A N 1
ATOM 3811 C CA . ARG A 1 504 ? 11.089 -5.795 -29.279 1.00 94.12 504 ARG A CA 1
ATOM 3812 C C . ARG A 1 504 ? 11.904 -5.702 -27.988 1.00 94.12 504 ARG A C 1
ATOM 3814 O O . ARG A 1 504 ? 11.436 -5.086 -27.035 1.00 94.12 504 ARG A O 1
ATOM 3821 N N . LEU A 1 505 ? 13.109 -6.267 -27.949 1.00 94.81 505 LEU A N 1
ATOM 3822 C CA . LEU A 1 505 ? 13.967 -6.218 -26.766 1.00 94.81 505 LEU A CA 1
ATOM 3823 C C . LEU A 1 505 ? 14.355 -4.775 -26.416 1.00 94.81 505 LEU A C 1
ATOM 3825 O O . LEU A 1 505 ? 14.651 -3.967 -27.295 1.00 94.81 505 LEU A O 1
ATOM 3829 N N . GLY A 1 506 ? 14.356 -4.455 -25.123 1.00 88.62 506 GLY A N 1
ATOM 3830 C CA . GLY A 1 506 ? 14.708 -3.133 -24.602 1.00 88.62 506 GLY A CA 1
ATOM 3831 C C . GLY A 1 506 ? 13.662 -2.039 -24.839 1.00 88.62 506 GLY A C 1
ATOM 3832 O O . GLY A 1 506 ? 13.867 -0.921 -24.377 1.00 88.62 506 GLY A O 1
ATOM 3833 N N . LYS A 1 507 ? 12.546 -2.335 -25.520 1.00 89.50 507 LYS A N 1
ATOM 3834 C CA . LYS A 1 507 ? 11.398 -1.425 -25.582 1.00 89.50 507 LYS A CA 1
ATOM 3835 C C . LYS A 1 507 ? 10.606 -1.479 -24.282 1.00 89.50 507 LYS A C 1
ATOM 3837 O O . LYS A 1 507 ? 10.447 -2.548 -23.689 1.00 89.50 507 LYS A O 1
ATOM 3842 N N . THR A 1 508 ? 10.060 -0.327 -23.918 1.00 87.56 508 THR A N 1
ATOM 3843 C CA . THR A 1 508 ? 9.096 -0.175 -22.833 1.00 87.56 508 THR A CA 1
ATOM 3844 C C . THR A 1 508 ? 7.702 0.024 -23.426 1.00 87.56 508 THR A C 1
ATOM 3846 O O . THR A 1 508 ? 7.525 0.746 -24.411 1.00 87.56 508 THR A O 1
ATOM 3849 N N . TRP A 1 509 ? 6.709 -0.601 -22.810 1.00 90.94 509 TRP A N 1
ATOM 3850 C CA . TRP A 1 509 ? 5.287 -0.379 -23.033 1.00 90.94 509 TRP A CA 1
ATOM 3851 C C . TRP A 1 509 ? 4.643 0.138 -21.745 1.00 90.94 509 TRP A C 1
ATOM 3853 O O . TRP A 1 509 ? 5.150 -0.084 -20.649 1.00 90.94 509 TRP A O 1
ATOM 3863 N N . VAL A 1 510 ? 3.521 0.827 -21.895 1.00 89.38 510 VAL A N 1
ATOM 3864 C CA . VAL A 1 510 ? 2.785 1.566 -20.862 1.00 89.38 510 VAL A CA 1
ATOM 3865 C C . VAL A 1 510 ? 1.364 1.060 -20.802 1.00 89.38 510 VAL A C 1
ATOM 3867 O O . VAL A 1 510 ? 0.665 1.054 -21.818 1.00 89.38 510 VAL A O 1
ATOM 3870 N N . ALA A 1 511 ? 0.925 0.658 -19.619 1.00 88.81 511 ALA A N 1
ATOM 3871 C CA . ALA A 1 511 ? -0.421 0.182 -19.393 1.00 88.81 511 ALA A CA 1
ATOM 3872 C C . ALA A 1 511 ? -1.436 1.267 -19.776 1.00 88.81 511 ALA A C 1
ATOM 3874 O O . ALA A 1 511 ? -1.280 2.446 -19.464 1.00 88.81 511 ALA A O 1
ATOM 3875 N N . ARG A 1 512 ? -2.468 0.852 -20.506 1.00 89.81 512 ARG A N 1
ATOM 3876 C CA . ARG A 1 512 ? -3.545 1.718 -20.981 1.00 89.81 512 ARG A CA 1
ATOM 3877 C C . ARG A 1 512 ? -4.808 1.534 -20.154 1.00 89.81 512 ARG A C 1
ATOM 3879 O O . ARG A 1 512 ? -5.512 2.499 -19.950 1.00 89.81 512 ARG A O 1
ATOM 3886 N N . ASN A 1 513 ? -5.120 0.332 -19.673 1.00 88.38 513 ASN A N 1
ATOM 3887 C CA . ASN A 1 513 ? -6.421 0.005 -19.067 1.00 88.38 513 ASN A CA 1
ATOM 3888 C C . ASN A 1 513 ? -6.379 -0.257 -17.547 1.00 88.38 513 ASN A C 1
ATOM 3890 O O . ASN A 1 513 ? -7.214 -1.008 -17.037 1.00 88.38 513 ASN A O 1
ATOM 3894 N N . ILE A 1 514 ? -5.417 0.332 -16.828 1.00 85.44 514 ILE A N 1
ATOM 3895 C CA . ILE A 1 514 ? -5.423 0.341 -15.355 1.00 85.44 514 ILE A CA 1
ATOM 3896 C C . ILE A 1 514 ? -6.581 1.244 -14.885 1.00 85.44 514 ILE A C 1
ATOM 3898 O O . ILE A 1 514 ? -6.709 2.354 -15.401 1.00 85.44 514 ILE A O 1
ATOM 3902 N N . PRO A 1 515 ? -7.430 0.824 -13.929 1.00 84.56 515 PRO A N 1
ATOM 3903 C CA . PRO A 1 515 ? -8.400 1.713 -13.285 1.00 84.56 515 PRO A CA 1
ATOM 3904 C C . PRO A 1 515 ? -7.733 2.800 -12.429 1.00 84.56 515 PRO A C 1
ATOM 3906 O O . PRO A 1 515 ? -6.772 2.540 -11.714 1.00 84.56 515 PRO A O 1
ATOM 3909 N N . VAL A 1 516 ? -8.291 4.013 -12.407 1.00 82.88 516 VAL A N 1
ATOM 3910 C CA . VAL A 1 516 ? -7.766 5.153 -11.618 1.00 82.88 516 VAL A CA 1
ATOM 3911 C C . VAL A 1 516 ? -7.618 4.872 -10.111 1.00 82.88 516 VAL A C 1
ATOM 3913 O O . VAL A 1 516 ? -6.830 5.518 -9.423 1.00 82.88 516 VAL A O 1
ATOM 3916 N N . CYS A 1 517 ? -8.423 3.944 -9.593 1.00 84.56 517 CYS A N 1
ATOM 3917 C CA . CYS A 1 517 ? -8.482 3.537 -8.195 1.00 84.56 517 CYS A CA 1
ATOM 3918 C C . CYS A 1 517 ? -7.885 2.145 -7.954 1.00 84.56 517 CYS A C 1
ATOM 3920 O O . CYS A 1 517 ? -8.129 1.588 -6.890 1.00 84.56 517 CYS A O 1
ATOM 3922 N N . ASP A 1 518 ? -7.147 1.575 -8.914 1.00 84.19 518 ASP A N 1
ATOM 3923 C CA . ASP A 1 518 ? -6.434 0.302 -8.748 1.00 84.19 518 ASP A CA 1
ATOM 3924 C C . ASP A 1 518 ? -5.461 0.397 -7.562 1.00 84.19 518 ASP A C 1
ATOM 3926 O O . ASP A 1 518 ? -4.608 1.288 -7.493 1.00 84.19 518 ASP A O 1
ATOM 3930 N N . TYR A 1 519 ? -5.625 -0.502 -6.593 1.00 81.19 519 TYR A N 1
ATOM 3931 C CA . TYR A 1 519 ? -4.873 -0.460 -5.343 1.00 81.19 519 TYR A CA 1
ATOM 3932 C C . TYR A 1 519 ? -3.391 -0.805 -5.563 1.00 81.19 519 TYR A C 1
ATOM 3934 O O . TYR A 1 519 ? -2.538 -0.321 -4.820 1.00 81.19 519 TYR A O 1
ATOM 3942 N N . MET A 1 520 ? -3.037 -1.571 -6.609 1.00 71.88 520 MET A N 1
ATOM 3943 C CA . MET A 1 520 ? -1.632 -1.927 -6.855 1.00 71.88 520 MET A CA 1
ATOM 3944 C C . MET A 1 520 ? -0.791 -0.693 -7.180 1.00 71.88 520 MET A C 1
ATOM 3946 O O . MET A 1 520 ? 0.366 -0.614 -6.775 1.00 71.88 520 MET A O 1
ATOM 3950 N N . ALA A 1 521 ? -1.378 0.292 -7.866 1.00 69.94 521 ALA A N 1
ATOM 3951 C CA . ALA A 1 521 ? -0.705 1.545 -8.191 1.00 69.94 521 ALA A CA 1
ATOM 3952 C C . ALA A 1 521 ? -0.393 2.397 -6.944 1.00 69.94 521 ALA A C 1
ATOM 3954 O O . ALA A 1 521 ? 0.502 3.239 -6.993 1.00 69.94 521 ALA A O 1
ATOM 3955 N N . ARG A 1 522 ? -1.101 2.188 -5.818 1.00 67.69 522 ARG A N 1
ATOM 3956 C CA . ARG A 1 522 ? -0.796 2.853 -4.538 1.00 67.69 522 ARG A CA 1
ATOM 3957 C C . ARG A 1 522 ? 0.425 2.250 -3.858 1.00 67.69 522 ARG A C 1
ATOM 3959 O O . ARG A 1 522 ? 1.329 2.993 -3.498 1.00 67.69 522 ARG A O 1
ATOM 3966 N N . VAL A 1 523 ? 0.501 0.923 -3.786 1.00 63.97 523 VAL A N 1
ATOM 3967 C CA . VAL A 1 523 ? 1.612 0.197 -3.141 1.00 63.97 523 VAL A CA 1
ATOM 3968 C C . VAL A 1 523 ? 2.843 0.010 -4.049 1.00 63.97 523 VAL A C 1
ATOM 3970 O O . VAL A 1 523 ? 3.602 -0.945 -3.898 1.00 63.97 523 VAL A O 1
ATOM 3973 N N . GLY A 1 524 ? 3.055 0.915 -5.012 1.00 59.06 524 GLY A N 1
ATOM 3974 C CA . GLY A 1 524 ? 4.262 0.951 -5.848 1.00 59.06 524 GLY A CA 1
ATOM 3975 C C . GLY A 1 524 ? 4.282 0.020 -7.069 1.00 59.06 524 GLY A C 1
ATOM 3976 O O . GLY A 1 524 ? 5.351 -0.206 -7.632 1.00 59.06 524 GLY A O 1
ATOM 3977 N N . GLY A 1 525 ? 3.141 -0.514 -7.515 1.00 66.62 525 GLY A N 1
ATOM 3978 C CA . GLY A 1 525 ? 3.046 -1.194 -8.811 1.00 66.62 525 GLY A CA 1
ATOM 3979 C C . GLY A 1 525 ? 3.265 -0.215 -9.972 1.00 66.62 525 GLY A C 1
ATOM 3980 O O . GLY A 1 525 ? 2.546 0.778 -10.090 1.00 66.62 525 GLY A O 1
ATOM 3981 N N . GLU A 1 526 ? 4.248 -0.476 -10.836 1.00 70.31 526 GLU A N 1
ATOM 3982 C CA . GLU A 1 526 ? 4.569 0.420 -11.954 1.00 70.31 526 GLU A CA 1
ATOM 3983 C C . GLU A 1 526 ? 3.740 0.093 -13.218 1.00 70.31 526 GLU A C 1
ATOM 3985 O O . GLU A 1 526 ? 3.585 -1.074 -13.575 1.00 70.31 526 GLU A O 1
ATOM 3990 N N . PRO A 1 527 ? 3.283 1.092 -13.994 1.00 78.75 527 PRO A N 1
ATOM 3991 C CA . PRO A 1 527 ? 2.467 0.872 -15.193 1.00 78.75 527 PRO A CA 1
ATOM 3992 C C . PRO A 1 527 ? 3.265 0.375 -16.417 1.00 78.75 527 PRO A C 1
ATOM 3994 O O . PRO A 1 527 ? 2.763 0.443 -17.539 1.00 78.75 527 PRO A O 1
ATOM 3997 N N . TRP A 1 528 ? 4.507 -0.089 -16.252 1.00 83.69 528 TRP A N 1
ATOM 3998 C CA . TRP A 1 528 ? 5.419 -0.392 -17.360 1.00 83.69 528 TRP A CA 1
ATOM 3999 C C . TRP A 1 528 ? 5.585 -1.895 -17.594 1.00 83.69 528 TRP A C 1
ATOM 4001 O O . TRP A 1 528 ? 5.607 -2.701 -16.663 1.00 83.69 528 TRP A O 1
ATOM 4011 N N . LEU A 1 529 ? 5.780 -2.257 -18.861 1.00 89.69 529 LEU A N 1
ATOM 4012 C CA . LEU A 1 529 ? 6.176 -3.589 -19.311 1.00 89.69 529 LEU A CA 1
ATOM 4013 C C . LEU A 1 529 ? 7.431 -3.461 -20.178 1.00 89.69 529 LEU A C 1
ATOM 4015 O O . LEU A 1 529 ? 7.491 -2.612 -21.061 1.00 89.69 529 LEU A O 1
ATOM 4019 N N . THR A 1 530 ? 8.439 -4.300 -19.955 1.00 91.06 530 THR A N 1
ATOM 4020 C CA . THR A 1 530 ? 9.666 -4.358 -20.766 1.00 91.06 530 THR A CA 1
ATOM 4021 C C . THR A 1 530 ? 9.961 -5.797 -21.171 1.00 91.06 530 THR A C 1
ATOM 4023 O O . THR A 1 530 ? 9.808 -6.717 -20.367 1.00 91.06 530 THR A O 1
ATOM 4026 N N . LEU A 1 531 ? 10.442 -5.996 -22.399 1.00 92.94 531 LEU A N 1
ATOM 4027 C CA . LEU A 1 531 ? 10.981 -7.281 -22.850 1.00 92.94 531 LEU A CA 1
ATOM 4028 C C . LEU A 1 531 ? 12.508 -7.246 -22.848 1.00 92.94 531 LEU A C 1
ATOM 4030 O O . LEU A 1 531 ? 13.121 -6.311 -23.365 1.00 92.94 531 LEU A O 1
ATOM 4034 N N . ARG A 1 532 ? 13.135 -8.277 -22.283 1.00 91.62 532 ARG A N 1
ATOM 4035 C CA . ARG A 1 532 ? 14.596 -8.444 -22.273 1.00 91.62 532 ARG A CA 1
ATOM 4036 C C . ARG A 1 532 ? 14.978 -9.863 -22.692 1.00 91.62 532 ARG A C 1
ATOM 4038 O O . ARG A 1 532 ? 14.127 -10.747 -22.796 1.00 91.62 532 ARG A O 1
ATOM 4045 N N . GLN A 1 533 ? 16.262 -10.052 -22.974 1.00 92.19 533 GLN A N 1
ATOM 4046 C CA . GLN A 1 533 ? 16.844 -11.366 -23.193 1.00 92.19 533 GLN A CA 1
ATOM 4047 C C . GLN A 1 533 ? 18.140 -11.483 -22.393 1.00 92.19 533 GLN A C 1
ATOM 4049 O O . GLN A 1 533 ? 19.016 -10.625 -22.508 1.00 92.19 533 GLN A O 1
ATOM 4054 N N . SER A 1 534 ? 18.286 -12.559 -21.627 1.00 90.50 534 SER A N 1
ATOM 4055 C CA . SER A 1 534 ? 19.544 -12.923 -20.970 1.00 90.50 534 SER A CA 1
ATOM 4056 C C . SER A 1 534 ? 19.726 -14.440 -21.000 1.00 90.50 534 SER A C 1
ATOM 4058 O O . SER A 1 534 ? 18.762 -15.194 -20.923 1.00 90.50 534 SER A O 1
ATOM 4060 N N . ASN A 1 535 ? 20.962 -14.901 -21.213 1.00 90.06 535 ASN A N 1
ATOM 4061 C CA . ASN A 1 535 ? 21.303 -16.317 -21.436 1.00 90.06 535 ASN A CA 1
ATOM 4062 C C . ASN A 1 535 ? 20.432 -17.017 -22.507 1.00 90.06 535 ASN A C 1
ATOM 4064 O O . ASN A 1 535 ? 20.158 -18.207 -22.420 1.00 90.06 535 ASN A O 1
ATOM 4068 N N . GLY A 1 536 ? 19.971 -16.275 -23.519 1.00 91.19 536 GLY A N 1
ATOM 4069 C CA . GLY A 1 536 ? 19.067 -16.774 -24.563 1.00 91.19 536 GLY A CA 1
ATOM 4070 C C . GLY A 1 536 ? 17.574 -16.719 -24.207 1.00 91.19 536 GLY A C 1
ATOM 4071 O O . GLY A 1 536 ? 16.757 -16.615 -25.118 1.00 91.19 536 GLY A O 1
ATOM 4072 N N . VAL A 1 537 ? 17.212 -16.694 -22.921 1.00 94.00 537 VAL A N 1
ATOM 4073 C CA . VAL A 1 537 ? 15.822 -16.659 -22.438 1.00 94.00 537 VAL A CA 1
ATOM 4074 C C . VAL A 1 537 ? 15.183 -15.304 -22.732 1.00 94.00 537 VAL A C 1
ATOM 4076 O O . VAL A 1 537 ? 15.696 -14.278 -22.293 1.00 94.00 537 VAL A O 1
ATOM 4079 N N . LEU A 1 538 ? 14.051 -15.298 -23.442 1.00 94.94 538 LEU A N 1
ATOM 4080 C CA . LEU A 1 538 ? 13.142 -14.149 -23.496 1.00 94.94 538 LEU A CA 1
ATOM 4081 C C . LEU A 1 538 ? 12.366 -14.079 -22.179 1.00 94.94 538 LEU A C 1
ATOM 4083 O O . LEU A 1 538 ? 11.815 -15.085 -21.735 1.00 94.94 538 LEU A O 1
ATOM 4087 N N . HIS A 1 539 ? 12.275 -12.896 -21.582 1.00 91.38 539 HIS A N 1
ATOM 4088 C CA . HIS A 1 539 ? 11.432 -12.671 -20.410 1.00 91.38 539 HIS A CA 1
ATOM 4089 C C . HIS A 1 539 ? 10.705 -11.327 -20.460 1.00 91.38 539 HIS A C 1
ATOM 4091 O O . HIS A 1 539 ? 11.171 -10.359 -21.073 1.00 91.38 539 HIS A O 1
ATOM 4097 N N . VAL A 1 540 ? 9.549 -11.291 -19.801 1.00 90.06 540 VAL A N 1
ATOM 4098 C CA . VAL A 1 540 ? 8.781 -10.075 -19.538 1.00 90.06 540 VAL A CA 1
ATOM 4099 C C . VAL A 1 540 ? 9.040 -9.587 -18.119 1.00 90.06 540 VAL A C 1
ATOM 4101 O O . VAL A 1 540 ? 9.082 -10.363 -17.164 1.00 90.06 540 VAL A O 1
ATOM 4104 N N . LEU A 1 541 ? 9.225 -8.278 -18.004 1.00 87.25 541 LEU A N 1
ATOM 4105 C CA . LEU A 1 541 ? 9.385 -7.545 -16.760 1.00 87.25 541 LEU A CA 1
ATOM 4106 C C . LEU A 1 541 ? 8.220 -6.564 -16.665 1.00 87.25 541 LEU A C 1
ATOM 4108 O O . LEU A 1 541 ? 8.089 -5.699 -17.529 1.00 87.25 541 LEU A O 1
ATOM 4112 N N . THR A 1 542 ? 7.390 -6.706 -15.638 1.00 77.19 542 THR A N 1
ATOM 4113 C CA . THR A 1 542 ? 6.352 -5.737 -15.272 1.00 77.19 542 THR A CA 1
ATOM 4114 C C . THR A 1 542 ? 6.671 -5.140 -13.911 1.00 77.19 542 THR A C 1
ATOM 4116 O O . THR A 1 542 ? 7.211 -5.830 -13.041 1.00 77.19 542 THR A O 1
ATOM 4119 N N . GLY A 1 543 ? 6.332 -3.868 -13.725 1.00 58.44 543 GLY A N 1
ATOM 4120 C CA . GLY A 1 543 ? 6.335 -3.245 -12.409 1.00 58.44 543 GLY A CA 1
ATOM 4121 C C . GLY A 1 543 ? 5.147 -3.740 -11.587 1.00 58.44 543 GLY A C 1
ATOM 4122 O O . GLY A 1 543 ? 3.997 -3.500 -11.937 1.00 58.44 543 GLY A O 1
ATOM 4123 N N . GLY A 1 544 ? 5.399 -4.478 -10.507 1.00 51.59 544 GLY A N 1
ATOM 4124 C CA . GLY A 1 544 ? 4.340 -5.268 -9.870 1.00 51.59 544 GLY A CA 1
ATOM 4125 C C . GLY A 1 544 ? 3.866 -6.447 -10.742 1.00 51.59 544 GLY A C 1
ATOM 4126 O O . GLY A 1 544 ? 4.377 -6.695 -11.835 1.00 51.59 544 GLY A O 1
ATOM 4127 N N . TYR A 1 545 ? 2.904 -7.222 -10.232 1.00 48.28 545 TYR A N 1
ATOM 4128 C CA . TYR A 1 545 ? 2.374 -8.443 -10.875 1.00 48.28 545 TYR A CA 1
ATOM 4129 C C . TYR A 1 545 ? 3.396 -9.569 -11.120 1.00 48.28 545 TYR A C 1
ATOM 4131 O O . TYR A 1 545 ? 3.344 -10.281 -12.121 1.00 48.28 545 TYR A O 1
ATOM 4139 N N . GLY A 1 546 ? 4.294 -9.785 -10.154 1.00 52.47 546 GLY A N 1
ATOM 4140 C CA . GLY A 1 546 ? 5.229 -10.909 -10.181 1.00 52.47 546 GLY A CA 1
ATOM 4141 C C . GLY A 1 546 ? 6.396 -10.658 -11.128 1.00 52.47 546 GLY A C 1
ATOM 4142 O O . GLY A 1 546 ? 6.453 -11.235 -12.211 1.00 52.47 546 GLY A O 1
ATOM 4143 N N . ALA A 1 547 ? 7.337 -9.831 -10.663 1.00 67.75 547 ALA A N 1
ATOM 4144 C CA . ALA A 1 547 ? 8.580 -9.479 -11.344 1.00 67.75 547 ALA A CA 1
ATOM 4145 C C . ALA A 1 547 ? 9.213 -10.666 -12.091 1.00 67.75 547 ALA A C 1
ATOM 4147 O O . ALA A 1 547 ? 9.326 -11.755 -11.527 1.00 67.75 547 ALA A O 1
ATOM 4148 N N . ASN A 1 548 ? 9.625 -10.412 -13.340 1.00 85.50 548 ASN A N 1
ATOM 4149 C CA . ASN A 1 548 ? 10.402 -11.296 -14.214 1.00 85.50 548 ASN A CA 1
ATOM 4150 C C . ASN A 1 548 ? 9.747 -12.672 -14.504 1.00 85.50 548 ASN A C 1
ATOM 4152 O O . ASN A 1 548 ? 9.686 -13.559 -13.650 1.00 85.50 548 ASN A O 1
ATOM 4156 N N . ARG A 1 549 ? 9.270 -12.897 -15.735 1.00 89.25 549 ARG A N 1
ATOM 4157 C CA . ARG A 1 549 ? 8.710 -14.191 -16.186 1.00 89.25 549 ARG A CA 1
ATOM 4158 C C . ARG A 1 549 ? 9.309 -14.631 -17.516 1.00 89.25 549 ARG A C 1
ATOM 4160 O O . ARG A 1 549 ? 9.255 -13.883 -18.491 1.00 89.25 549 ARG A O 1
ATOM 4167 N N . ALA A 1 550 ? 9.845 -15.852 -17.562 1.00 92.75 550 ALA A N 1
ATOM 4168 C CA . ALA A 1 550 ? 10.358 -16.466 -18.785 1.00 92.75 550 ALA A CA 1
ATOM 4169 C C . ALA A 1 550 ? 9.234 -16.800 -19.783 1.00 92.75 550 ALA A C 1
ATOM 4171 O O . ALA A 1 550 ? 8.139 -17.220 -19.401 1.00 92.75 550 ALA A O 1
ATOM 4172 N N . LEU A 1 551 ? 9.539 -16.625 -21.069 1.00 94.25 551 LEU A N 1
ATOM 4173 C CA . LEU A 1 551 ? 8.618 -16.769 -22.190 1.00 94.25 551 LEU A CA 1
ATOM 4174 C C . LEU A 1 551 ? 9.167 -17.733 -23.254 1.00 94.25 551 LEU A C 1
ATOM 4176 O O . LEU A 1 551 ? 10.350 -17.686 -23.603 1.00 94.25 551 LEU A O 1
ATOM 4180 N N . ASP A 1 552 ? 8.276 -18.552 -23.814 1.00 95.31 552 ASP A N 1
ATOM 4181 C CA . ASP A 1 552 ? 8.514 -19.422 -24.970 1.00 95.31 552 ASP A CA 1
ATOM 4182 C C . ASP A 1 552 ? 7.758 -18.889 -26.206 1.00 95.31 552 ASP A C 1
ATOM 4184 O O . ASP A 1 552 ? 6.523 -19.008 -26.280 1.00 95.31 552 ASP A O 1
ATOM 4188 N N . PRO A 1 553 ? 8.452 -18.237 -27.161 1.00 96.62 553 PRO A N 1
ATOM 4189 C CA . PRO A 1 553 ? 7.839 -17.628 -28.336 1.00 96.62 553 PRO A CA 1
ATOM 4190 C C . PRO A 1 553 ? 7.367 -18.683 -29.348 1.00 96.62 553 PRO A C 1
ATOM 4192 O O . PRO A 1 553 ? 8.163 -19.340 -30.012 1.00 96.62 553 PRO A O 1
ATOM 4195 N N . GLN A 1 554 ? 6.051 -18.775 -29.539 1.00 96.19 554 GLN A N 1
ATOM 4196 C CA . GLN A 1 554 ? 5.424 -19.716 -30.479 1.00 96.19 554 GLN A CA 1
ATOM 4197 C C . GLN A 1 554 ? 5.429 -19.196 -31.921 1.00 96.19 554 GLN A C 1
ATOM 4199 O O . GLN A 1 554 ? 5.452 -19.963 -32.882 1.00 96.19 554 GLN A O 1
ATOM 4204 N N . ASN A 1 555 ? 5.326 -17.875 -32.076 1.00 95.50 555 ASN A N 1
ATOM 4205 C CA . ASN A 1 555 ? 5.365 -17.145 -33.342 1.00 95.50 555 ASN A CA 1
ATOM 4206 C C . ASN A 1 555 ? 5.621 -15.652 -33.060 1.00 95.50 555 ASN A C 1
ATOM 4208 O O . ASN A 1 555 ? 5.778 -15.252 -31.908 1.00 95.50 555 ASN A O 1
ATOM 4212 N N . ASP A 1 556 ? 5.632 -14.809 -34.093 1.00 95.69 556 ASP A N 1
ATOM 4213 C CA . ASP A 1 556 ? 5.930 -13.372 -33.985 1.00 95.69 556 ASP A CA 1
ATOM 4214 C C . ASP A 1 556 ? 4.886 -12.532 -33.213 1.00 95.69 556 ASP A C 1
ATOM 4216 O O . ASP A 1 556 ? 5.102 -11.331 -33.040 1.00 95.69 556 ASP A O 1
ATOM 4220 N N . GLN A 1 557 ? 3.777 -13.117 -32.746 1.00 95.94 557 GLN A N 1
ATOM 4221 C CA . GLN A 1 557 ? 2.713 -12.431 -31.997 1.00 95.94 557 GLN A CA 1
ATOM 4222 C C . GLN A 1 557 ? 2.319 -13.106 -30.671 1.00 95.94 557 GLN A C 1
ATOM 4224 O O . GLN A 1 557 ? 1.545 -12.527 -29.913 1.00 95.94 557 GLN A O 1
ATOM 4229 N N . LEU A 1 558 ? 2.827 -14.302 -30.364 1.00 96.69 558 LEU A N 1
ATOM 4230 C CA . LEU A 1 558 ? 2.438 -15.067 -29.176 1.00 96.69 558 LEU A CA 1
ATOM 4231 C C . LEU A 1 558 ? 3.652 -15.726 -28.525 1.00 96.69 558 LEU A C 1
ATOM 4233 O O . LEU A 1 558 ? 4.375 -16.483 -29.176 1.00 96.69 558 LEU A O 1
ATOM 4237 N N . ALA A 1 559 ? 3.813 -15.501 -27.224 1.00 96.56 559 ALA A N 1
ATOM 4238 C CA . ALA A 1 559 ? 4.696 -16.279 -26.368 1.00 96.56 559 ALA A CA 1
ATOM 4239 C C . ALA A 1 559 ? 3.923 -16.788 -25.145 1.00 96.56 559 ALA A C 1
ATOM 4241 O O . ALA A 1 559 ? 3.104 -16.060 -24.582 1.00 96.56 559 ALA A O 1
ATOM 4242 N N . PHE A 1 560 ? 4.163 -18.031 -24.734 1.00 95.69 560 PHE A N 1
ATOM 4243 C CA . PHE A 1 560 ? 3.586 -18.584 -23.506 1.00 95.69 560 PHE A CA 1
ATOM 4244 C C . PHE A 1 560 ? 4.549 -18.425 -22.335 1.00 95.69 560 PHE A C 1
ATOM 4246 O O . PHE A 1 560 ? 5.762 -18.418 -22.531 1.00 95.69 560 PHE A O 1
ATOM 4253 N N . LEU A 1 561 ? 4.018 -18.336 -21.118 1.00 93.00 561 LEU A N 1
ATOM 4254 C CA . LEU A 1 561 ? 4.831 -18.449 -19.911 1.00 93.00 561 LEU A CA 1
ATOM 4255 C C . LEU A 1 561 ? 5.279 -19.904 -19.732 1.00 93.00 561 LEU A C 1
ATOM 4257 O O . LEU A 1 561 ? 4.543 -20.841 -20.058 1.00 93.00 561 LEU A O 1
ATOM 4261 N N . VAL A 1 562 ? 6.499 -20.075 -19.227 1.00 90.94 562 VAL A N 1
ATOM 4262 C CA . VAL A 1 562 ? 7.189 -21.370 -19.120 1.00 90.94 562 VAL A CA 1
ATOM 4263 C C . VAL A 1 562 ? 7.283 -21.812 -17.658 1.00 90.94 562 VAL A C 1
ATOM 4265 O O . VAL A 1 562 ? 7.315 -20.980 -16.755 1.00 90.94 562 VAL A O 1
ATOM 4268 N N . GLY A 1 563 ? 7.372 -23.124 -17.434 1.00 90.94 563 GLY A N 1
ATOM 4269 C CA . GLY A 1 563 ? 7.617 -23.724 -16.121 1.00 90.94 563 GLY A CA 1
ATOM 4270 C C . GLY A 1 563 ? 6.351 -24.193 -15.401 1.00 90.94 563 GLY A C 1
ATOM 4271 O O . GLY A 1 563 ? 5.276 -23.610 -15.532 1.00 90.94 563 GLY A O 1
ATOM 4272 N N . LEU A 1 564 ? 6.485 -25.262 -14.607 1.00 92.62 564 LEU A N 1
ATOM 4273 C CA . LEU A 1 564 ? 5.372 -25.841 -13.833 1.00 92.62 564 LEU A CA 1
ATOM 4274 C C . LEU A 1 564 ? 4.910 -24.955 -12.663 1.00 92.62 564 LEU A C 1
ATOM 4276 O O . LEU A 1 564 ? 3.800 -25.125 -12.178 1.00 92.62 564 LEU A O 1
ATOM 4280 N N . ASN A 1 565 ? 5.723 -23.982 -12.243 1.00 88.38 565 ASN A N 1
ATOM 4281 C CA . ASN A 1 565 ? 5.401 -23.050 -11.157 1.00 88.38 565 ASN A CA 1
ATOM 4282 C C . ASN A 1 565 ? 4.673 -21.773 -11.635 1.00 88.38 565 ASN A C 1
ATOM 4284 O O . ASN A 1 565 ? 4.666 -20.762 -10.928 1.00 88.38 565 ASN A O 1
ATOM 4288 N N . ASN A 1 566 ? 4.063 -21.787 -12.827 1.00 87.94 566 ASN A N 1
ATOM 4289 C CA . ASN A 1 566 ? 3.282 -20.650 -13.310 1.00 87.94 566 ASN A CA 1
ATOM 4290 C C . ASN A 1 566 ? 1.880 -20.586 -12.663 1.00 87.94 566 ASN A C 1
ATOM 4292 O O . ASN A 1 566 ? 1.117 -21.553 -12.690 1.00 87.94 566 ASN A O 1
ATOM 4296 N N . ARG A 1 567 ? 1.544 -19.398 -12.142 1.00 83.62 567 ARG A N 1
ATOM 4297 C CA . ARG A 1 567 ? 0.228 -18.992 -11.603 1.00 83.62 567 ARG A CA 1
ATOM 4298 C C . ARG A 1 567 ? -0.295 -17.661 -12.173 1.00 83.62 567 ARG A C 1
ATOM 4300 O O . ARG A 1 567 ? -1.316 -17.165 -11.719 1.00 83.62 567 ARG A O 1
ATOM 4307 N N . GLY A 1 568 ? 0.439 -17.025 -13.088 1.00 79.69 568 GLY A N 1
ATOM 4308 C CA . GLY A 1 568 ? 0.100 -15.702 -13.625 1.00 79.69 568 GLY A CA 1
ATOM 4309 C C . GLY A 1 568 ? -0.878 -15.781 -14.798 1.00 79.69 568 GLY A C 1
ATOM 4310 O O . GLY A 1 568 ? -1.778 -16.623 -14.822 1.00 79.69 568 GLY A O 1
ATOM 4311 N N . ASP A 1 569 ? -0.659 -14.940 -15.812 1.00 85.44 569 ASP A N 1
ATOM 4312 C CA . ASP A 1 569 ? -1.228 -15.189 -17.138 1.00 85.44 569 ASP A CA 1
ATOM 4313 C C . ASP A 1 569 ? -0.580 -16.444 -17.764 1.00 85.44 569 ASP A C 1
ATOM 4315 O O . ASP A 1 569 ? 0.530 -16.878 -17.447 1.00 85.44 569 ASP A O 1
ATOM 4319 N N . SER A 1 570 ? -1.301 -17.014 -18.709 1.00 90.06 570 SER A N 1
ATOM 4320 C CA . SER A 1 570 ? -0.848 -17.992 -19.687 1.00 90.06 570 SER A CA 1
ATOM 4321 C C . SER A 1 570 ? 0.162 -17.460 -20.706 1.00 90.06 570 SER A C 1
ATOM 4323 O O . SER A 1 570 ? 1.017 -18.218 -21.168 1.00 90.06 570 SER A O 1
ATOM 4325 N N . SER A 1 571 ? 0.037 -16.195 -21.120 1.00 93.31 571 SER A N 1
ATOM 4326 C CA . SER A 1 571 ? 0.638 -15.717 -22.369 1.00 93.31 571 SER A CA 1
ATOM 4327 C C . SER A 1 571 ? 0.972 -14.232 -22.372 1.00 93.31 571 SER A C 1
ATOM 4329 O O . SER A 1 571 ? 0.317 -13.431 -21.712 1.00 93.31 571 SER A O 1
ATOM 4331 N N . LEU A 1 572 ? 1.939 -13.870 -23.212 1.00 94.12 572 LEU A N 1
ATOM 4332 C CA . LEU A 1 572 ? 2.126 -12.519 -23.714 1.00 94.12 572 LEU A CA 1
ATOM 4333 C C . LEU A 1 572 ? 1.714 -12.488 -25.189 1.00 94.12 572 LEU A C 1
ATOM 4335 O O . LEU A 1 572 ? 2.232 -13.249 -26.012 1.00 94.12 572 LEU A O 1
ATOM 4339 N N . GLN A 1 573 ? 0.770 -11.608 -25.517 1.00 95.81 573 GLN A N 1
ATOM 4340 C CA . GLN A 1 573 ? 0.187 -11.488 -26.852 1.00 95.81 573 GLN A CA 1
ATOM 4341 C C . GLN A 1 573 ? 0.474 -10.110 -27.442 1.00 95.81 573 GLN A C 1
ATOM 4343 O O . GLN A 1 573 ? 0.247 -9.094 -26.791 1.00 95.81 573 GLN A O 1
ATOM 4348 N N . ILE A 1 574 ? 0.931 -10.067 -28.690 1.00 95.94 574 ILE A N 1
ATOM 4349 C CA . ILE A 1 574 ? 1.124 -8.826 -29.438 1.00 95.94 574 ILE A CA 1
ATOM 4350 C C . ILE A 1 574 ? -0.137 -8.534 -30.247 1.00 95.94 574 ILE A C 1
ATOM 4352 O O . ILE A 1 574 ? -0.537 -9.320 -31.107 1.00 95.94 574 ILE A O 1
ATOM 4356 N N . LEU A 1 575 ? -0.748 -7.384 -29.982 1.00 93.62 575 LEU A N 1
ATOM 4357 C CA . LEU A 1 575 ? -1.874 -6.846 -30.733 1.00 93.62 575 LEU A CA 1
ATOM 4358 C C . LEU A 1 575 ? -1.343 -5.731 -31.640 1.00 93.62 575 LEU A C 1
ATOM 4360 O O . LEU A 1 575 ? -0.729 -4.788 -31.150 1.00 93.62 575 LEU A O 1
ATOM 4364 N N . SER A 1 576 ? -1.580 -5.811 -32.947 1.00 87.56 576 SER A N 1
ATOM 4365 C CA . SER A 1 576 ? -1.157 -4.758 -33.878 1.00 87.56 576 SER A CA 1
ATOM 4366 C C . SER A 1 576 ? -2.335 -3.841 -34.219 1.00 87.56 576 SER A C 1
ATOM 4368 O O . SER A 1 576 ? -3.316 -4.301 -34.803 1.00 87.56 576 SER A O 1
ATOM 4370 N N . ASP A 1 577 ? -2.223 -2.550 -33.902 1.00 81.94 577 ASP A N 1
ATOM 4371 C CA . ASP A 1 577 ? -3.199 -1.512 -34.272 1.00 81.94 577 ASP A CA 1
ATOM 4372 C C . ASP A 1 577 ? -2.478 -0.291 -34.856 1.00 81.94 577 ASP A C 1
ATOM 4374 O O . ASP A 1 577 ? -1.411 0.096 -34.386 1.00 81.94 577 ASP A O 1
ATOM 4378 N N . GLY A 1 578 ? -2.997 0.274 -35.947 1.00 78.31 578 GLY A N 1
ATOM 4379 C CA . GLY A 1 578 ? -2.357 1.379 -36.679 1.00 78.31 578 GLY A CA 1
ATOM 4380 C C . GLY A 1 578 ? -0.936 1.106 -37.212 1.00 78.31 578 GLY A C 1
ATOM 4381 O O . GLY A 1 578 ? -0.285 2.029 -37.693 1.00 78.31 578 GLY A O 1
ATOM 4382 N N . GLY A 1 579 ? -0.443 -0.137 -37.136 1.00 81.75 579 GLY A N 1
ATOM 4383 C CA . GLY A 1 579 ? 0.956 -0.500 -37.406 1.00 81.75 579 GLY A CA 1
ATOM 4384 C C . GLY A 1 579 ? 1.886 -0.451 -36.183 1.00 81.75 579 GLY A C 1
ATOM 4385 O O . GLY A 1 579 ? 3.085 -0.662 -36.344 1.00 81.75 579 GLY A O 1
ATOM 4386 N N . GLN A 1 580 ? 1.351 -0.201 -34.984 1.00 85.44 580 GLN A N 1
ATOM 4387 C CA . GLN A 1 580 ? 2.064 -0.236 -33.705 1.00 85.44 580 GLN A CA 1
ATOM 4388 C C . GLN A 1 580 ? 1.761 -1.529 -32.934 1.00 85.44 580 GLN A C 1
ATOM 4390 O O . GLN A 1 580 ? 0.637 -2.034 -32.970 1.00 85.44 580 GLN A O 1
ATOM 4395 N N . ASP A 1 581 ? 2.759 -2.036 -32.206 1.00 92.19 581 ASP A N 1
ATOM 4396 C CA . ASP A 1 581 ? 2.634 -3.219 -31.346 1.00 92.19 581 ASP A CA 1
ATOM 4397 C C . ASP A 1 581 ? 2.191 -2.817 -29.929 1.00 92.19 581 ASP A C 1
ATOM 4399 O O . ASP A 1 581 ? 2.955 -2.213 -29.171 1.00 92.19 581 ASP A O 1
ATOM 4403 N N . TYR A 1 582 ? 0.977 -3.218 -29.562 1.00 93.81 582 TYR A N 1
ATOM 4404 C CA . TYR A 1 582 ? 0.470 -3.267 -28.191 1.00 93.81 582 TYR A CA 1
ATOM 4405 C C . TYR A 1 582 ? 0.711 -4.663 -27.604 1.00 93.81 582 TYR A C 1
ATOM 4407 O O . TYR A 1 582 ? 0.770 -5.654 -28.332 1.00 93.81 582 TYR A O 1
ATOM 4415 N N . VAL A 1 583 ? 0.799 -4.761 -26.282 1.00 94.00 583 VAL A N 1
ATOM 4416 C CA . VAL A 1 583 ? 0.986 -6.018 -25.551 1.00 94.00 583 VAL A CA 1
ATOM 4417 C C . VAL A 1 583 ? -0.232 -6.280 -24.671 1.00 94.00 583 VAL A C 1
ATOM 4419 O O . VAL A 1 583 ? -0.593 -5.434 -23.863 1.00 94.00 583 VAL A O 1
ATOM 4422 N N . LEU A 1 584 ? -0.859 -7.446 -24.800 1.00 92.06 584 LEU A N 1
ATOM 4423 C CA . LEU A 1 584 ? -1.841 -7.961 -23.845 1.00 92.06 584 LEU A CA 1
ATOM 4424 C C . LEU A 1 584 ? -1.145 -8.961 -22.913 1.00 92.06 584 LEU A C 1
ATOM 4426 O O . LEU A 1 584 ? -0.550 -9.933 -23.387 1.00 92.06 584 LEU A O 1
ATOM 4430 N N . TYR A 1 585 ? -1.221 -8.699 -21.607 1.00 89.62 585 TYR A N 1
ATOM 4431 C CA . TYR A 1 585 ? -0.612 -9.506 -20.550 1.00 89.62 585 TYR A CA 1
ATOM 4432 C C . TYR A 1 585 ? -1.329 -9.272 -19.207 1.00 89.62 585 TYR A C 1
ATOM 4434 O O . TYR A 1 585 ? -1.529 -8.128 -18.805 1.00 89.62 585 TYR A O 1
ATOM 4442 N N . ALA A 1 586 ? -1.721 -10.343 -18.514 1.00 83.69 586 ALA A N 1
ATOM 4443 C CA . ALA A 1 586 ? -2.415 -10.339 -17.218 1.00 83.69 586 ALA A CA 1
ATOM 4444 C C . ALA A 1 586 ? -3.739 -9.538 -17.191 1.00 83.69 586 ALA A C 1
ATOM 4446 O O . ALA A 1 586 ? -4.090 -8.928 -16.184 1.00 83.69 586 ALA A O 1
ATOM 4447 N N . GLY A 1 587 ? -4.468 -9.505 -18.314 1.00 83.69 587 GLY A N 1
ATOM 4448 C CA . GLY A 1 587 ? -5.673 -8.673 -18.502 1.00 83.69 587 GLY A CA 1
ATOM 4449 C C . GLY A 1 587 ? -5.385 -7.193 -18.812 1.00 83.69 587 GLY A C 1
ATOM 4450 O O . GLY A 1 587 ? -6.270 -6.451 -19.252 1.00 83.69 587 GLY A O 1
ATOM 4451 N N . TYR A 1 588 ? -4.134 -6.753 -18.667 1.00 87.25 588 TYR A N 1
ATOM 4452 C CA . TYR A 1 588 ? -3.702 -5.402 -19.004 1.00 87.25 588 TYR A CA 1
ATOM 4453 C C . TYR A 1 588 ? -3.273 -5.296 -20.471 1.00 87.25 588 TYR A C 1
ATOM 4455 O O . TYR A 1 588 ? -2.630 -6.184 -21.032 1.00 87.25 588 TYR A O 1
ATOM 4463 N N . VAL A 1 589 ? -3.630 -4.179 -21.098 1.00 91.12 589 VAL A N 1
ATOM 4464 C CA . VAL A 1 589 ? -3.191 -3.785 -22.438 1.00 91.12 589 VAL A CA 1
ATOM 4465 C C . VAL A 1 589 ? -2.155 -2.686 -22.277 1.00 91.12 589 VAL A C 1
ATOM 4467 O O . VAL A 1 589 ? -2.481 -1.596 -21.816 1.00 91.12 589 VAL A O 1
ATOM 4470 N N . PHE A 1 590 ? -0.923 -2.952 -22.690 1.00 92.00 590 PHE A N 1
ATOM 4471 C CA . PHE A 1 590 ? 0.171 -1.995 -22.698 1.00 92.00 590 PHE A CA 1
ATOM 4472 C C . PHE A 1 590 ? 0.378 -1.468 -24.125 1.00 92.00 590 PHE A C 1
ATOM 4474 O O . PHE A 1 590 ? 0.603 -2.241 -25.055 1.00 92.00 590 PHE A O 1
ATOM 4481 N N . GLY A 1 591 ? 0.282 -0.155 -24.319 1.00 91.75 591 GLY A N 1
ATOM 4482 C CA . GLY A 1 591 ? 0.644 0.506 -25.576 1.00 91.75 591 GLY A CA 1
ATOM 4483 C C . GLY A 1 591 ? 2.136 0.821 -25.639 1.00 91.75 591 GLY A C 1
ATOM 4484 O O . GLY A 1 591 ? 2.809 0.729 -24.614 1.00 91.75 591 GLY A O 1
ATOM 4485 N N . PRO A 1 592 ? 2.687 1.187 -26.807 1.00 88.69 592 PRO A N 1
ATOM 4486 C CA . PRO A 1 592 ? 4.072 1.648 -26.883 1.00 88.69 592 PRO A CA 1
ATOM 4487 C C . PRO A 1 592 ? 4.310 2.808 -25.903 1.00 88.69 592 PRO A C 1
ATOM 4489 O O . PRO A 1 592 ? 3.427 3.657 -25.723 1.00 88.69 592 PRO A O 1
ATOM 4492 N N . ALA A 1 593 ? 5.494 2.848 -25.273 1.00 84.50 593 ALA A N 1
ATOM 4493 C CA . ALA A 1 593 ? 5.955 4.055 -24.588 1.00 84.50 593 ALA A CA 1
ATOM 4494 C C . ALA A 1 593 ? 5.807 5.253 -25.537 1.00 84.50 593 ALA A C 1
ATOM 4496 O O . ALA A 1 593 ? 6.110 5.114 -26.728 1.00 84.50 593 ALA A O 1
ATOM 4497 N N . PRO A 1 594 ? 5.286 6.393 -25.055 1.00 80.38 594 PRO A N 1
ATOM 4498 C CA . PRO A 1 594 ? 5.125 7.550 -25.914 1.00 80.38 594 PRO A CA 1
ATOM 4499 C C . PRO A 1 594 ? 6.478 7.967 -26.484 1.00 80.38 594 PRO A C 1
ATOM 4501 O O . PRO A 1 594 ? 7.472 8.019 -25.764 1.00 80.38 594 PRO A O 1
ATOM 4504 N N . GLU A 1 595 ? 6.518 8.252 -27.784 1.00 69.75 595 GLU A N 1
ATOM 4505 C CA . GLU A 1 595 ? 7.723 8.802 -28.400 1.00 69.75 595 GLU A CA 1
ATOM 4506 C C . GLU A 1 595 ? 8.059 10.152 -27.755 1.00 69.75 595 GLU A C 1
ATOM 4508 O O . GLU A 1 595 ? 7.156 10.917 -27.407 1.00 69.75 595 GLU A O 1
ATOM 4513 N N . SER A 1 596 ? 9.356 10.452 -27.633 1.00 65.31 596 SER A N 1
ATOM 4514 C CA . SER A 1 596 ? 9.840 11.746 -27.149 1.00 65.31 596 SER A CA 1
ATOM 4515 C C . SER A 1 596 ? 9.358 12.855 -28.082 1.00 65.31 596 SER A C 1
ATOM 4517 O O . SER A 1 596 ? 9.944 13.107 -29.142 1.00 65.31 596 SER A O 1
ATOM 4519 N N . LEU A 1 597 ? 8.251 13.501 -27.716 1.00 57.06 597 LEU A N 1
ATOM 4520 C CA . LEU A 1 597 ? 7.729 14.617 -28.480 1.00 57.06 597 LEU A CA 1
ATOM 4521 C C . LEU A 1 597 ? 8.663 15.817 -28.265 1.00 57.06 597 LEU A C 1
ATOM 4523 O O . LEU A 1 597 ? 8.963 16.173 -27.119 1.00 57.06 597 LEU A O 1
ATOM 4527 N N . PRO A 1 598 ? 9.097 16.504 -29.341 1.00 52.50 598 PRO A N 1
ATOM 4528 C CA . PRO A 1 598 ? 9.597 17.865 -29.204 1.00 52.50 598 PRO A CA 1
ATOM 4529 C C . PRO A 1 598 ? 8.549 18.699 -28.459 1.00 52.50 598 PRO A C 1
ATOM 4531 O O . PRO A 1 598 ? 7.359 18.419 -28.588 1.00 52.50 598 PRO A O 1
ATOM 4534 N N . ALA A 1 599 ? 8.958 19.752 -27.749 1.00 54.12 599 ALA A N 1
ATOM 4535 C CA . ALA A 1 599 ? 8.030 20.684 -27.105 1.00 54.12 599 ALA A CA 1
ATOM 4536 C C . ALA A 1 599 ? 7.170 21.444 -28.144 1.00 54.12 599 ALA A C 1
ATOM 4538 O O . ALA A 1 599 ? 7.432 22.599 -28.487 1.00 54.12 599 ALA A O 1
ATOM 4539 N N . THR A 1 600 ? 6.148 20.779 -28.683 1.00 53.28 600 THR A N 1
ATOM 4540 C CA . THR A 1 600 ? 5.124 21.352 -29.550 1.00 53.28 600 THR A CA 1
ATOM 4541 C C . THR A 1 600 ? 4.196 22.191 -28.689 1.00 53.28 600 THR A C 1
ATOM 4543 O O . THR A 1 600 ? 3.717 21.724 -27.663 1.00 53.28 600 THR A O 1
ATOM 4546 N N . MET A 1 601 ? 3.903 23.427 -29.106 1.00 62.03 601 MET A N 1
ATOM 4547 C CA . MET A 1 601 ? 3.102 24.367 -28.302 1.00 62.03 601 MET A CA 1
ATOM 4548 C C . MET A 1 601 ? 1.685 23.867 -27.976 1.00 62.03 601 MET A C 1
ATOM 4550 O O . MET A 1 601 ? 1.040 24.413 -27.089 1.00 62.03 601 MET A O 1
ATOM 4554 N N . SER A 1 602 ? 1.196 22.821 -28.644 1.00 72.88 602 SER A N 1
ATOM 4555 C CA . SER A 1 602 ? 0.047 22.043 -28.185 1.00 72.88 602 SER A CA 1
ATOM 4556 C C . SER A 1 602 ? 0.002 20.638 -28.791 1.00 72.88 602 SER A C 1
ATOM 4558 O O . SER A 1 602 ? 0.640 20.369 -29.811 1.00 72.88 602 SER A O 1
ATOM 4560 N N . LEU A 1 603 ? -0.772 19.754 -28.158 1.00 79.44 603 LEU A N 1
ATOM 4561 C CA . LEU A 1 603 ? -1.231 18.470 -28.686 1.00 79.44 603 LEU A CA 1
ATOM 4562 C C . LEU A 1 603 ? -2.755 18.371 -28.523 1.00 79.44 603 LEU A C 1
ATOM 4564 O O . LEU A 1 603 ? -3.325 18.884 -27.560 1.00 79.44 603 LEU A O 1
ATOM 4568 N N . THR A 1 604 ? -3.416 17.668 -29.438 1.00 84.12 604 THR A N 1
ATOM 4569 C CA . THR A 1 604 ? -4.814 17.246 -29.274 1.00 84.12 604 THR A CA 1
ATOM 4570 C C . THR A 1 604 ? -4.837 15.728 -29.232 1.00 84.12 604 THR A C 1
ATOM 4572 O O . THR A 1 604 ? -4.346 15.086 -30.159 1.00 84.12 604 THR A O 1
ATOM 4575 N N . GLY A 1 605 ? -5.398 15.172 -28.164 1.00 85.06 605 GLY A N 1
ATOM 4576 C CA . GLY A 1 605 ? -5.560 13.738 -27.963 1.00 85.06 605 GLY A CA 1
ATOM 4577 C C . GLY A 1 605 ? -7.032 13.348 -27.879 1.00 85.06 605 GLY A C 1
ATOM 4578 O O . GLY A 1 605 ? -7.931 14.194 -27.823 1.00 85.06 605 GLY A O 1
ATOM 4579 N N . SER A 1 606 ? -7.293 12.046 -27.873 1.00 88.00 606 SER A N 1
ATOM 4580 C CA . SER A 1 606 ? -8.622 11.520 -27.581 1.00 88.00 606 SER A CA 1
ATOM 4581 C C . SER A 1 606 ? -8.536 10.121 -27.010 1.00 88.00 606 SER A C 1
ATOM 4583 O O . SER A 1 606 ? -7.969 9.235 -27.645 1.00 88.00 606 SER A O 1
ATOM 4585 N N . ILE A 1 607 ? -9.188 9.911 -25.872 1.00 89.44 607 ILE A N 1
ATOM 4586 C CA . ILE A 1 607 ? -9.379 8.590 -25.287 1.00 89.44 607 ILE A CA 1
ATOM 4587 C C . ILE A 1 607 ? -10.494 7.909 -26.081 1.00 89.44 607 ILE A C 1
ATOM 4589 O O . ILE A 1 607 ? -11.681 8.163 -25.864 1.00 89.44 607 ILE A O 1
ATOM 4593 N N . ALA A 1 608 ? -10.101 7.110 -27.075 1.00 86.00 608 ALA A N 1
ATOM 4594 C CA . ALA A 1 608 ? -11.018 6.496 -28.038 1.00 86.00 608 ALA A CA 1
ATOM 4595 C C . ALA A 1 608 ? -11.703 5.221 -27.510 1.00 86.00 608 ALA A C 1
ATOM 4597 O O . ALA A 1 608 ? -12.723 4.796 -28.055 1.00 86.00 608 ALA A O 1
ATOM 4598 N N . ARG A 1 609 ? -11.161 4.611 -26.448 1.00 87.25 609 ARG A N 1
ATOM 4599 C CA . ARG A 1 609 ? -11.657 3.372 -25.838 1.00 87.25 609 ARG A CA 1
ATOM 4600 C C . ARG A 1 609 ? -11.968 3.599 -24.360 1.00 87.25 609 ARG A C 1
ATOM 4602 O O . ARG A 1 609 ? -11.184 4.216 -23.653 1.00 87.25 609 ARG A O 1
ATOM 4609 N N . ALA A 1 610 ? -13.118 3.107 -23.905 1.00 82.81 610 ALA A N 1
ATOM 4610 C CA . ALA A 1 610 ? -13.561 3.301 -22.528 1.00 82.81 610 ALA A CA 1
ATOM 4611 C C . ALA A 1 610 ? -12.575 2.683 -21.521 1.00 82.81 610 ALA A C 1
ATOM 4613 O O . ALA A 1 610 ? -12.118 1.556 -21.725 1.00 82.81 610 ALA A O 1
ATOM 4614 N N . GLY A 1 611 ? -12.270 3.422 -20.451 1.00 77.81 611 GLY A N 1
ATOM 4615 C CA . GLY A 1 611 ? -11.353 2.996 -19.391 1.00 77.81 611 GLY A CA 1
ATOM 4616 C C . GLY A 1 611 ? -9.880 2.934 -19.809 1.00 77.81 611 GLY A C 1
ATOM 4617 O O . GLY A 1 611 ? -9.102 2.276 -19.126 1.00 77.81 611 GLY A O 1
ATOM 4618 N N . PHE A 1 612 ? -9.499 3.553 -20.934 1.00 90.38 612 PHE A N 1
ATOM 4619 C CA . PHE A 1 612 ? -8.098 3.665 -21.351 1.00 90.38 612 PHE A CA 1
ATOM 4620 C C . PHE A 1 612 ? -7.505 5.013 -20.908 1.00 90.38 612 PHE A C 1
ATOM 4622 O O . PHE A 1 612 ? -8.209 6.017 -20.921 1.00 90.38 612 PHE A O 1
ATOM 4629 N N . SER A 1 613 ? -6.217 5.057 -20.568 1.00 90.75 613 SER A N 1
ATOM 4630 C CA . SER A 1 613 ? -5.420 6.276 -20.448 1.00 90.75 613 SER A CA 1
ATOM 4631 C C . SER A 1 613 ? -4.519 6.476 -21.664 1.00 90.75 613 SER A C 1
ATOM 4633 O O . SER A 1 613 ? -4.045 5.518 -22.274 1.00 90.75 613 SER A O 1
ATOM 4635 N N . GLU A 1 614 ? -4.284 7.732 -22.024 1.00 89.25 614 GLU A N 1
ATOM 4636 C CA . GLU A 1 614 ? -3.316 8.137 -23.041 1.00 89.25 614 GLU A CA 1
ATOM 4637 C C . GLU A 1 614 ? -2.078 8.715 -22.361 1.00 89.25 614 GLU A C 1
ATOM 4639 O O . GLU A 1 614 ? -2.187 9.480 -21.405 1.00 89.25 614 GLU A O 1
ATOM 4644 N N . TRP A 1 615 ? -0.898 8.348 -22.855 1.00 88.88 615 TRP A N 1
ATOM 4645 C CA . TRP A 1 615 ? 0.381 8.760 -22.278 1.00 88.88 615 TRP A CA 1
ATOM 4646 C C . TRP A 1 615 ? 1.178 9.570 -23.292 1.00 88.88 615 TRP A C 1
ATOM 4648 O O . TRP A 1 615 ? 1.203 9.226 -24.473 1.00 88.88 615 TRP A O 1
ATOM 4658 N N . TYR A 1 616 ? 1.876 10.599 -22.818 1.00 85.12 616 TYR A N 1
ATOM 4659 C CA . TYR A 1 616 ? 2.751 11.451 -23.622 1.00 85.12 616 TYR A CA 1
ATOM 4660 C C . TYR A 1 616 ? 4.081 11.655 -22.897 1.00 85.12 616 TYR A C 1
ATOM 4662 O O . TYR A 1 616 ? 4.086 11.986 -21.714 1.00 85.12 616 TYR A O 1
ATOM 4670 N N . GLU A 1 617 ? 5.209 11.482 -23.586 1.00 84.06 617 GLU A N 1
ATOM 4671 C CA . GLU A 1 617 ? 6.495 11.956 -23.083 1.00 84.06 617 GLU A CA 1
ATOM 4672 C C . GLU A 1 617 ? 6.597 13.436 -23.435 1.00 84.06 617 GLU A C 1
ATOM 4674 O O . GLU A 1 617 ? 6.352 13.840 -24.576 1.00 84.06 617 GLU A O 1
ATOM 4679 N N . ILE A 1 618 ? 6.943 14.246 -22.444 1.00 78.69 618 ILE A N 1
ATOM 4680 C CA . ILE A 1 618 ? 7.148 15.674 -22.606 1.00 78.69 618 ILE A CA 1
ATOM 4681 C C . ILE A 1 618 ? 8.605 15.972 -22.263 1.00 78.69 618 ILE A C 1
ATOM 4683 O O . ILE A 1 618 ? 9.085 15.689 -21.165 1.00 78.69 618 ILE A O 1
ATOM 4687 N N . ASN A 1 619 ? 9.326 16.555 -23.214 1.00 75.56 619 ASN A N 1
ATOM 4688 C CA . ASN A 1 619 ? 10.679 17.037 -22.988 1.00 75.56 619 ASN A CA 1
ATOM 4689 C C . ASN A 1 619 ? 10.635 18.572 -22.908 1.00 75.56 619 ASN A C 1
ATOM 4691 O O . ASN A 1 619 ? 10.589 19.229 -23.955 1.00 75.56 619 ASN A O 1
ATOM 4695 N N . PRO A 1 620 ? 10.600 19.171 -21.700 1.00 67.00 620 PRO A N 1
ATOM 4696 C CA . PRO A 1 620 ? 10.565 20.620 -21.517 1.00 67.00 620 PRO A CA 1
ATOM 4697 C C . PRO A 1 620 ? 11.959 21.220 -21.770 1.00 67.00 620 PRO A C 1
ATOM 4699 O O . PRO A 1 620 ? 12.572 21.825 -20.891 1.00 67.00 620 PRO A O 1
ATOM 4702 N N . ALA A 1 621 ? 12.498 21.020 -22.971 1.00 61.59 621 ALA A N 1
ATOM 4703 C CA . ALA A 1 621 ? 13.830 21.461 -23.351 1.00 61.59 621 ALA A CA 1
ATOM 4704 C C . ALA A 1 621 ? 13.989 22.981 -23.187 1.00 61.59 621 ALA A C 1
ATOM 4706 O O . ALA A 1 621 ? 13.069 23.752 -23.457 1.00 61.59 621 ALA A O 1
ATOM 4707 N N . ALA A 1 622 ? 15.178 23.438 -22.791 1.00 56.72 622 ALA A N 1
ATOM 4708 C CA . ALA A 1 622 ? 15.479 24.865 -22.823 1.00 56.72 622 ALA A CA 1
ATOM 4709 C C . ALA A 1 622 ? 15.384 25.395 -24.275 1.00 56.72 622 ALA A C 1
ATOM 4711 O O . ALA A 1 622 ? 15.819 24.707 -25.206 1.00 56.72 622 ALA A O 1
ATOM 4712 N N . PRO A 1 623 ? 14.844 26.608 -24.507 1.00 53.28 623 PRO A N 1
ATOM 4713 C CA . PRO A 1 623 ? 14.765 27.177 -25.849 1.00 53.28 623 PRO A CA 1
ATOM 4714 C C . PRO A 1 623 ? 16.161 27.315 -26.477 1.00 53.28 623 PRO A C 1
ATOM 4716 O O . PRO A 1 623 ? 17.129 27.654 -25.800 1.00 53.28 623 PRO A O 1
ATOM 4719 N N . ALA A 1 624 ? 16.248 27.101 -27.796 1.00 46.72 624 ALA A N 1
ATOM 4720 C CA . ALA A 1 624 ? 17.497 26.886 -28.548 1.00 46.72 624 ALA A CA 1
ATOM 4721 C C . ALA A 1 624 ? 18.556 28.013 -28.485 1.00 46.72 624 ALA A C 1
ATOM 4723 O O . ALA A 1 624 ? 19.656 27.853 -29.015 1.00 46.72 624 ALA A O 1
ATOM 4724 N N . ALA A 1 625 ? 18.245 29.146 -27.854 1.00 45.03 625 ALA A N 1
ATOM 4725 C CA . ALA A 1 625 ? 19.219 30.147 -27.449 1.00 45.03 625 ALA A CA 1
ATOM 4726 C C . ALA A 1 625 ? 18.762 30.826 -26.140 1.00 45.03 625 ALA A C 1
ATOM 4728 O O . ALA A 1 625 ? 17.846 31.654 -26.188 1.00 45.03 625 ALA A O 1
ATOM 4729 N N . PRO A 1 626 ? 19.400 30.558 -24.983 1.00 43.03 626 PRO A N 1
ATOM 4730 C CA . PRO A 1 626 ? 19.234 31.370 -23.778 1.00 43.03 626 PRO A CA 1
ATOM 4731 C C . PRO A 1 626 ? 19.967 32.710 -23.965 1.00 43.03 626 PRO A C 1
ATOM 4733 O O . PRO A 1 626 ? 21.083 32.926 -23.489 1.00 43.03 626 PRO A O 1
ATOM 4736 N N . VAL A 1 627 ? 19.360 33.620 -24.732 1.00 37.69 627 VAL A N 1
ATOM 4737 C CA . VAL A 1 627 ? 19.947 34.930 -25.047 1.00 37.69 627 VAL A CA 1
ATOM 4738 C C . VAL A 1 627 ? 19.881 35.830 -23.813 1.00 37.69 627 VAL A C 1
ATOM 4740 O O . VAL A 1 627 ? 18.846 36.432 -23.546 1.00 37.69 627 VAL A O 1
ATOM 4743 N N . GLY A 1 628 ? 21.000 35.943 -23.091 1.00 40.53 628 GLY A N 1
ATOM 4744 C CA . GLY A 1 628 ? 21.151 36.854 -21.947 1.00 40.53 628 GLY A CA 1
ATOM 4745 C C . GLY A 1 628 ? 21.362 36.191 -20.582 1.00 40.53 628 GLY A C 1
ATOM 4746 O O . GLY A 1 628 ? 21.339 36.894 -19.583 1.00 40.53 628 GLY A O 1
ATOM 4747 N N . GLY A 1 629 ? 21.585 34.871 -20.515 1.00 41.00 629 GLY A N 1
ATOM 4748 C CA . GLY A 1 629 ? 21.912 34.186 -19.251 1.00 41.00 629 GLY A CA 1
ATOM 4749 C C . GLY A 1 629 ? 20.711 33.734 -18.410 1.00 41.00 629 GLY A C 1
ATOM 4750 O O . GLY A 1 629 ? 20.883 33.378 -17.250 1.00 41.00 629 GLY A O 1
ATOM 4751 N N . VAL A 1 630 ? 19.505 33.714 -18.986 1.00 41.22 630 VAL A N 1
ATOM 4752 C CA . VAL A 1 630 ? 18.298 33.177 -18.336 1.00 41.22 630 VAL A CA 1
ATOM 4753 C C . VAL A 1 630 ? 18.400 31.652 -18.218 1.00 41.22 630 VAL A C 1
ATOM 4755 O O . VAL A 1 630 ? 18.431 30.962 -19.237 1.00 41.22 630 VAL A O 1
ATOM 4758 N N . SER A 1 631 ? 18.438 31.129 -16.989 1.00 42.88 631 SER A N 1
ATOM 4759 C CA . SER A 1 631 ? 18.543 29.687 -16.701 1.00 42.88 631 SER A CA 1
ATOM 4760 C C . SER A 1 631 ? 17.199 28.987 -16.459 1.00 42.88 631 SER A C 1
ATOM 4762 O O . SER A 1 631 ? 17.096 27.785 -16.681 1.00 42.88 631 SER A O 1
ATOM 4764 N N . ASN A 1 632 ? 16.174 29.725 -16.016 1.00 48.69 632 ASN A N 1
ATOM 4765 C CA . ASN A 1 632 ? 14.922 29.163 -15.499 1.00 48.69 632 ASN A CA 1
ATOM 4766 C C . ASN A 1 632 ? 13.735 29.564 -16.393 1.00 48.69 632 ASN A C 1
ATOM 4768 O O . ASN A 1 632 ? 13.060 30.559 -16.131 1.00 48.69 632 ASN A O 1
ATOM 4772 N N . VAL A 1 633 ? 13.476 28.802 -17.459 1.00 54.19 633 VAL A N 1
ATOM 4773 C CA . VAL A 1 633 ? 12.219 28.902 -18.222 1.00 54.19 633 VAL A CA 1
ATOM 4774 C C . VAL A 1 633 ? 11.194 27.946 -17.596 1.00 54.19 633 VAL A C 1
ATOM 4776 O O . VAL A 1 633 ? 11.552 26.931 -17.000 1.00 54.19 633 VAL A O 1
ATOM 4779 N N . PHE A 1 634 ? 9.907 28.258 -17.710 1.00 59.00 634 PHE A N 1
ATOM 4780 C CA . PHE A 1 634 ? 8.818 27.372 -17.293 1.00 59.00 634 PHE A CA 1
ATOM 4781 C C . PHE A 1 634 ? 7.870 27.128 -18.470 1.00 59.00 634 PHE A C 1
ATOM 4783 O O . PHE A 1 634 ? 7.910 27.850 -19.463 1.00 59.00 634 PHE A O 1
ATOM 4790 N N . TYR A 1 635 ? 7.013 26.122 -18.348 1.00 64.69 635 TYR A N 1
ATOM 4791 C CA . TYR A 1 635 ? 5.922 25.805 -19.266 1.00 64.69 635 TYR A CA 1
ATOM 4792 C C . TYR A 1 635 ? 4.631 25.680 -18.456 1.00 64.69 635 TYR A C 1
ATOM 4794 O O . TYR A 1 635 ? 4.623 25.017 -17.418 1.00 64.69 635 TYR A O 1
ATOM 4802 N N . GLU A 1 636 ? 3.542 26.291 -18.914 1.00 69.31 636 GLU A N 1
ATOM 4803 C CA . GLU A 1 636 ? 2.189 25.983 -18.446 1.00 69.31 636 GLU A CA 1
ATOM 4804 C C . GLU A 1 636 ? 1.597 24.898 -19.353 1.00 69.31 636 GLU A C 1
ATOM 4806 O O . GLU A 1 636 ? 1.519 25.083 -20.567 1.00 69.31 636 GLU A O 1
ATOM 4811 N N . LEU A 1 637 ? 1.206 23.765 -18.763 1.00 73.19 637 LEU A N 1
ATOM 4812 C CA . LEU A 1 637 ? 0.471 22.704 -19.448 1.00 73.19 637 LEU A CA 1
ATOM 4813 C C . LEU A 1 637 ? -1.015 22.931 -19.201 1.00 73.19 637 LEU A C 1
ATOM 4815 O O . LEU A 1 637 ? -1.516 22.546 -18.146 1.00 73.19 637 LEU A O 1
ATOM 4819 N N . ALA A 1 638 ? -1.710 23.558 -20.145 1.00 73.00 638 ALA A N 1
ATOM 4820 C CA . ALA A 1 638 ? -3.140 23.821 -20.036 1.00 73.00 638 ALA A CA 1
ATOM 4821 C C . ALA A 1 638 ? -3.951 22.699 -20.701 1.00 73.00 638 ALA A C 1
ATOM 4823 O O . ALA A 1 638 ? -3.909 22.549 -21.922 1.00 73.00 638 ALA A O 1
ATOM 4824 N N . LEU A 1 639 ? -4.709 21.933 -19.912 1.00 79.69 639 LEU A N 1
ATOM 4825 C CA . LEU A 1 639 ? -5.680 20.954 -20.403 1.00 79.69 639 LEU A CA 1
ATOM 4826 C C . LEU A 1 639 ? -7.032 21.636 -20.639 1.00 79.69 639 LEU A C 1
ATOM 4828 O O . LEU A 1 639 ? -7.577 22.309 -19.763 1.00 79.69 639 LEU A O 1
ATOM 4832 N N . SER A 1 640 ? -7.578 21.447 -21.835 1.00 79.94 640 SER A N 1
ATOM 4833 C CA . SER A 1 640 ? -8.828 22.054 -22.291 1.00 79.94 640 SER A CA 1
ATOM 4834 C C . SER A 1 640 ? -9.639 21.088 -23.161 1.00 79.94 640 SER A C 1
ATOM 4836 O O . SER A 1 640 ? -9.106 20.131 -23.724 1.00 79.94 640 SER A O 1
ATOM 4838 N N . GLY A 1 641 ? -10.953 21.312 -23.259 1.00 81.88 641 GLY A N 1
ATOM 4839 C CA . GLY A 1 641 ? -11.875 20.451 -24.012 1.00 81.88 641 GLY A CA 1
ATOM 4840 C C . GLY A 1 641 ? -12.128 19.061 -23.409 1.00 81.88 641 GLY A C 1
ATOM 4841 O O . GLY A 1 641 ? -12.958 18.334 -23.946 1.00 81.88 641 GLY A O 1
ATOM 4842 N N . ALA A 1 642 ? -11.467 18.708 -22.304 1.00 83.81 642 ALA A N 1
ATOM 4843 C CA . ALA A 1 642 ? -11.617 17.426 -21.629 1.00 83.81 642 ALA A CA 1
ATOM 4844 C C . ALA A 1 642 ? -12.929 17.358 -20.814 1.00 83.81 642 ALA A C 1
ATOM 4846 O O . ALA A 1 642 ? -13.365 18.379 -20.259 1.00 83.81 642 ALA A O 1
ATOM 4847 N N . PRO A 1 643 ? -13.548 16.167 -20.683 1.00 83.06 643 PRO A N 1
ATOM 4848 C CA . PRO A 1 643 ? -14.603 15.909 -19.704 1.00 83.06 643 PRO A CA 1
ATOM 4849 C C . PRO A 1 643 ? -14.153 16.207 -18.264 1.00 83.06 643 PRO A C 1
ATOM 4851 O O . PRO A 1 643 ? -12.990 16.027 -17.907 1.00 83.06 643 PRO A O 1
ATOM 4854 N N . SER A 1 644 ? -15.079 16.633 -17.401 1.00 82.31 644 SER A N 1
ATOM 4855 C CA . SER A 1 644 ? -14.773 17.045 -16.018 1.00 82.31 644 SER A CA 1
ATOM 4856 C C . SER A 1 644 ? -14.303 15.913 -15.097 1.00 82.31 644 SER A C 1
ATOM 4858 O O . SER A 1 644 ? -13.798 16.188 -14.013 1.00 82.31 644 SER A O 1
ATOM 4860 N N . ASN A 1 645 ? -14.471 14.654 -15.505 1.00 79.56 645 ASN A N 1
ATOM 4861 C CA . ASN A 1 645 ? -13.988 13.472 -14.796 1.00 79.56 645 ASN A CA 1
ATOM 4862 C C . ASN A 1 645 ? -12.638 12.955 -15.326 1.00 79.56 645 ASN A C 1
ATOM 4864 O O . ASN A 1 645 ? -12.136 11.974 -14.793 1.00 79.56 645 ASN A O 1
ATOM 4868 N N . PHE A 1 646 ? -12.038 13.578 -16.346 1.00 88.38 646 PHE A N 1
ATOM 4869 C CA . PHE A 1 646 ? -10.687 13.211 -16.780 1.00 88.38 646 PHE A CA 1
ATOM 4870 C C . PHE A 1 646 ? -9.653 13.730 -15.779 1.00 88.38 646 PHE A C 1
ATOM 4872 O O . PHE A 1 646 ? -9.825 14.794 -15.186 1.00 88.38 646 PHE A O 1
ATOM 4879 N N . LEU A 1 647 ? -8.574 12.981 -15.610 1.00 86.38 647 LEU A N 1
ATOM 4880 C CA . LEU A 1 647 ? -7.433 13.289 -14.767 1.00 86.38 647 LEU A CA 1
ATOM 4881 C C . LEU A 1 647 ? -6.193 13.433 -15.638 1.00 86.38 647 LEU A C 1
ATOM 4883 O O . LEU A 1 647 ? -5.970 12.651 -16.560 1.00 86.38 647 LEU A O 1
ATOM 4887 N N . LEU A 1 648 ? -5.408 14.454 -15.327 1.00 85.44 648 LEU A N 1
ATOM 4888 C CA . LEU A 1 648 ? -4.129 14.779 -15.926 1.00 85.44 648 LEU A CA 1
ATOM 4889 C C . LEU A 1 648 ? -3.068 14.603 -14.850 1.00 85.44 648 LEU A C 1
ATOM 4891 O O . LEU A 1 648 ? -3.057 15.365 -13.883 1.00 85.44 648 LEU A O 1
ATOM 4895 N N . ARG A 1 649 ? -2.181 13.630 -15.017 1.00 85.69 649 ARG A N 1
ATOM 4896 C CA . ARG A 1 649 ? -1.096 13.357 -14.078 1.00 85.69 649 ARG A CA 1
ATOM 4897 C C . ARG A 1 649 ? 0.241 13.592 -14.732 1.00 85.69 649 ARG A C 1
ATOM 4899 O O . ARG A 1 649 ? 0.511 13.084 -15.816 1.00 85.69 649 ARG A O 1
ATOM 4906 N N . LEU A 1 650 ? 1.082 14.350 -14.048 1.00 81.44 650 LEU A N 1
ATOM 4907 C CA . LEU A 1 650 ? 2.452 14.590 -14.448 1.00 81.44 650 LEU A CA 1
ATOM 4908 C C . LEU A 1 650 ? 3.381 13.754 -13.571 1.00 81.44 650 LEU A C 1
ATOM 4910 O O . LEU A 1 650 ? 3.377 13.908 -12.352 1.00 81.44 650 LEU A O 1
ATOM 4914 N N . HIS A 1 651 ? 4.215 12.935 -14.194 1.00 80.81 651 HIS A N 1
ATOM 4915 C CA . HIS A 1 651 ? 5.167 12.049 -13.540 1.00 80.81 651 HIS A CA 1
ATOM 4916 C C . HIS A 1 651 ? 6.612 12.451 -13.869 1.00 80.81 651 HIS A C 1
ATOM 4918 O O . HIS A 1 651 ? 6.911 12.923 -14.969 1.00 80.81 651 HIS A O 1
ATOM 4924 N N . GLY A 1 652 ? 7.502 12.296 -12.889 1.00 71.75 652 GLY A N 1
ATOM 4925 C CA . GLY A 1 652 ? 8.938 12.552 -13.011 1.00 71.75 652 GLY A CA 1
ATOM 4926 C C . GLY A 1 652 ? 9.771 11.277 -13.100 1.00 71.75 652 GLY A C 1
ATOM 4927 O O . GLY A 1 652 ? 9.251 10.192 -13.363 1.00 71.75 652 GLY A O 1
ATOM 4928 N N . ASP A 1 653 ? 11.071 11.412 -12.829 1.00 64.50 653 ASP A N 1
ATOM 4929 C CA . ASP A 1 653 ? 11.991 10.276 -12.713 1.00 64.50 653 ASP A CA 1
ATOM 4930 C C . ASP A 1 653 ? 11.448 9.236 -11.714 1.00 64.50 653 ASP A C 1
ATOM 4932 O O . ASP A 1 653 ? 10.894 9.583 -10.669 1.00 64.50 653 ASP A O 1
ATOM 4936 N N . GLY A 1 654 ? 11.557 7.948 -12.053 1.00 56.91 654 GLY A N 1
ATOM 4937 C CA . GLY A 1 654 ? 10.956 6.865 -11.261 1.00 56.91 654 GLY A CA 1
ATOM 4938 C C . GLY A 1 654 ? 9.419 6.835 -11.281 1.00 56.91 654 GLY A C 1
ATOM 4939 O O . GLY A 1 654 ? 8.816 6.176 -10.443 1.00 56.91 654 GLY A O 1
ATOM 4940 N N . ASN A 1 655 ? 8.778 7.550 -12.214 1.00 59.75 655 ASN A N 1
ATOM 4941 C CA . ASN A 1 655 ? 7.323 7.687 -12.342 1.00 59.75 655 ASN A CA 1
ATOM 4942 C C . ASN A 1 655 ? 6.621 8.323 -11.120 1.00 59.75 655 ASN A C 1
ATOM 4944 O O . ASN A 1 655 ? 5.403 8.202 -10.962 1.00 59.75 655 ASN A O 1
ATOM 4948 N N . VAL A 1 656 ? 7.368 9.034 -10.267 1.00 60.12 656 VAL A N 1
ATOM 4949 C CA . VAL A 1 656 ? 6.820 9.754 -9.107 1.00 60.12 656 VAL A CA 1
ATOM 4950 C C . VAL A 1 656 ? 5.825 10.810 -9.586 1.00 60.12 656 VAL A C 1
ATOM 4952 O O . VAL A 1 656 ? 6.177 11.662 -10.403 1.00 60.12 656 VAL A O 1
ATOM 4955 N N . LEU A 1 657 ? 4.591 10.767 -9.075 1.00 67.94 657 LEU A N 1
ATOM 4956 C CA . LEU A 1 657 ? 3.559 11.763 -9.368 1.00 67.94 657 LEU A CA 1
ATOM 4957 C C . LEU A 1 657 ? 3.999 13.140 -8.838 1.00 67.94 657 LEU A C 1
ATOM 4959 O O . LEU A 1 657 ? 4.088 13.349 -7.631 1.00 67.94 657 LEU A O 1
ATOM 4963 N N . LEU A 1 658 ? 4.272 14.074 -9.748 1.00 62.69 658 LEU A N 1
ATOM 4964 C CA . LEU A 1 658 ? 4.696 15.447 -9.454 1.00 62.69 658 LEU A CA 1
ATOM 4965 C C . LEU A 1 658 ? 3.507 16.396 -9.270 1.00 62.69 658 LEU A C 1
ATOM 4967 O O . LEU A 1 658 ? 3.571 17.336 -8.474 1.00 62.69 658 LEU A O 1
ATOM 4971 N N . ASP A 1 659 ? 2.451 16.199 -10.062 1.00 69.94 659 ASP A N 1
ATOM 4972 C CA . ASP A 1 659 ? 1.252 17.034 -10.028 1.00 69.94 659 ASP A CA 1
ATOM 4973 C C . ASP A 1 659 ? 0.040 16.313 -10.646 1.00 69.94 659 ASP A C 1
ATOM 4975 O O . ASP A 1 659 ? 0.199 15.483 -11.543 1.00 69.94 659 ASP A O 1
ATOM 4979 N N . GLU A 1 660 ? -1.171 16.648 -10.194 1.00 78.94 660 GLU A N 1
ATOM 4980 C CA . GLU A 1 660 ? -2.435 16.111 -10.723 1.00 78.94 660 GLU A CA 1
ATOM 4981 C C . GLU A 1 660 ? -3.474 17.233 -10.888 1.00 78.94 660 GLU A C 1
ATOM 4983 O O . GLU A 1 660 ? -3.614 18.115 -10.038 1.00 78.94 660 GLU A O 1
ATOM 4988 N N . LEU A 1 661 ? -4.237 17.181 -11.979 1.00 77.06 661 LEU A N 1
ATOM 4989 C CA . LEU A 1 661 ? -5.375 18.052 -12.263 1.00 77.06 661 LEU A CA 1
ATOM 4990 C C . LEU A 1 661 ? -6.580 17.204 -12.688 1.00 77.06 661 LEU A C 1
ATOM 4992 O O . LEU A 1 661 ? -6.427 16.220 -13.405 1.00 77.06 661 LEU A O 1
ATOM 4996 N N . ARG A 1 662 ? -7.792 17.624 -12.309 1.00 80.31 662 ARG A N 1
ATOM 4997 C CA . ARG A 1 662 ? -9.054 17.034 -12.778 1.00 80.31 662 ARG A CA 1
ATOM 4998 C C . ARG A 1 662 ? -9.808 18.005 -13.689 1.00 80.31 662 ARG A C 1
ATOM 5000 O O . ARG A 1 662 ? -9.995 19.167 -13.334 1.00 80.31 662 ARG A O 1
ATOM 5007 N N . GLY A 1 663 ? -10.291 17.513 -14.826 1.00 76.25 663 GLY A N 1
ATOM 5008 C CA . GLY A 1 663 ? -10.980 18.298 -15.845 1.00 76.25 663 GLY A CA 1
ATOM 5009 C C . GLY A 1 663 ? -10.062 19.319 -16.524 1.00 76.25 663 GLY A C 1
ATOM 5010 O O . GLY A 1 663 ? -8.861 19.111 -16.661 1.00 76.25 663 GLY A O 1
ATOM 5011 N N . ASN A 1 664 ? -10.637 20.437 -16.967 1.00 76.62 664 ASN A N 1
ATOM 5012 C CA . ASN A 1 664 ? -9.884 21.514 -17.616 1.00 76.62 664 ASN A CA 1
ATOM 5013 C C . ASN A 1 664 ? -9.176 22.408 -16.580 1.00 76.62 664 ASN A C 1
ATOM 5015 O O . ASN A 1 664 ? -9.758 22.738 -15.548 1.00 76.62 664 ASN A O 1
ATOM 5019 N N . GLY A 1 665 ? -7.954 22.855 -16.875 1.00 66.88 665 GLY A N 1
ATOM 5020 C CA . GLY A 1 665 ? -7.106 23.629 -15.956 1.00 66.88 665 GLY A CA 1
ATOM 5021 C C . GLY A 1 665 ? -5.643 23.649 -16.410 1.00 66.88 665 GLY A C 1
ATOM 5022 O O . GLY A 1 665 ? -5.375 23.388 -17.580 1.00 66.88 665 GLY A O 1
ATOM 5023 N N . GLY A 1 666 ? -4.692 23.947 -15.514 1.00 67.88 666 GLY A N 1
ATOM 5024 C CA . GLY A 1 666 ? -3.274 24.036 -15.890 1.00 67.88 666 GLY A CA 1
ATOM 5025 C C . GLY A 1 666 ? -2.260 23.614 -14.820 1.00 67.88 666 GLY A C 1
ATOM 5026 O O . GLY A 1 666 ? -2.396 23.972 -13.649 1.00 67.88 666 GLY A O 1
ATOM 5027 N N . LEU A 1 667 ? -1.214 22.901 -15.250 1.00 64.44 667 LEU A N 1
ATOM 5028 C CA . LEU A 1 667 ? -0.031 22.522 -14.458 1.00 64.44 667 LEU A CA 1
ATOM 5029 C C . LEU A 1 667 ? 1.183 23.396 -14.840 1.00 64.44 667 LEU A C 1
ATOM 5031 O O . LEU A 1 667 ? 1.154 24.102 -15.849 1.00 64.44 667 LEU A O 1
ATOM 5035 N N . THR A 1 668 ? 2.279 23.372 -14.072 1.00 64.12 668 THR A N 1
ATOM 5036 C CA . THR A 1 668 ? 3.542 24.031 -14.481 1.00 64.12 668 THR A CA 1
ATOM 5037 C C . THR A 1 668 ? 4.743 23.114 -14.365 1.00 64.12 668 THR A C 1
ATOM 5039 O O . THR A 1 668 ? 4.924 22.428 -13.367 1.00 64.12 668 THR A O 1
ATOM 5042 N N . VAL A 1 669 ? 5.593 23.175 -15.385 1.00 65.00 669 VAL A N 1
ATOM 5043 C CA . VAL A 1 669 ? 6.817 22.390 -15.532 1.00 65.00 669 VAL A CA 1
ATOM 5044 C C . VAL A 1 669 ? 8.008 23.330 -15.694 1.00 65.00 669 VAL A C 1
ATOM 5046 O O . VAL A 1 669 ? 7.924 24.328 -16.406 1.00 65.00 669 VAL A O 1
ATOM 5049 N N . ALA A 1 670 ? 9.127 23.021 -15.039 1.00 60.72 670 ALA A N 1
ATOM 5050 C CA . ALA A 1 670 ? 10.392 23.723 -15.258 1.00 60.72 670 ALA A CA 1
ATOM 5051 C C . ALA A 1 670 ? 11.080 23.232 -16.539 1.00 60.72 670 ALA A C 1
ATOM 5053 O O . ALA A 1 670 ? 11.121 22.029 -16.801 1.00 60.72 670 ALA A O 1
ATOM 5054 N N . SER A 1 671 ? 11.657 24.157 -17.306 1.00 59.72 671 SER A N 1
ATOM 5055 C CA . SER A 1 671 ? 12.515 23.825 -18.442 1.00 59.72 671 SER A CA 1
ATOM 5056 C C . SER A 1 671 ? 13.812 23.164 -17.988 1.00 59.72 671 SER A C 1
ATOM 5058 O O . SER A 1 671 ? 14.298 23.458 -16.897 1.00 59.72 671 SER A O 1
ATOM 5060 N N . GLY A 1 672 ? 14.421 22.350 -18.844 1.00 57.16 672 GLY A N 1
ATOM 5061 C CA . GLY A 1 672 ? 15.707 21.711 -18.559 1.00 57.16 672 GLY A CA 1
ATOM 5062 C C . GLY A 1 672 ? 15.624 20.563 -17.549 1.00 57.16 672 GLY A C 1
ATOM 5063 O O . GLY A 1 672 ? 16.661 20.008 -17.191 1.00 57.16 672 GLY A O 1
ATOM 5064 N N . ARG A 1 673 ? 14.415 20.172 -17.117 1.00 63.47 673 ARG A N 1
ATOM 5065 C CA . ARG A 1 673 ? 14.192 18.850 -16.520 1.00 63.47 673 ARG A CA 1
ATOM 5066 C C . ARG A 1 673 ? 14.419 17.755 -17.568 1.00 63.47 673 ARG A C 1
ATOM 5068 O O . ARG A 1 673 ? 14.321 18.010 -18.769 1.00 63.47 673 ARG A O 1
ATOM 5075 N N . GLY A 1 674 ? 14.706 16.545 -17.087 1.00 65.06 674 GLY A N 1
ATOM 5076 C CA . GLY A 1 674 ? 14.666 15.334 -17.906 1.00 65.06 674 GLY A CA 1
ATOM 5077 C C . GLY A 1 674 ? 13.270 15.077 -18.499 1.00 65.06 674 GLY A C 1
ATOM 5078 O O . GLY A 1 674 ? 12.333 15.831 -18.211 1.00 65.06 674 GLY A O 1
ATOM 5079 N N . PRO A 1 675 ? 13.123 14.038 -19.339 1.00 74.50 675 PRO A N 1
ATOM 5080 C CA . PRO A 1 675 ? 11.825 13.661 -19.886 1.00 74.50 675 PRO A CA 1
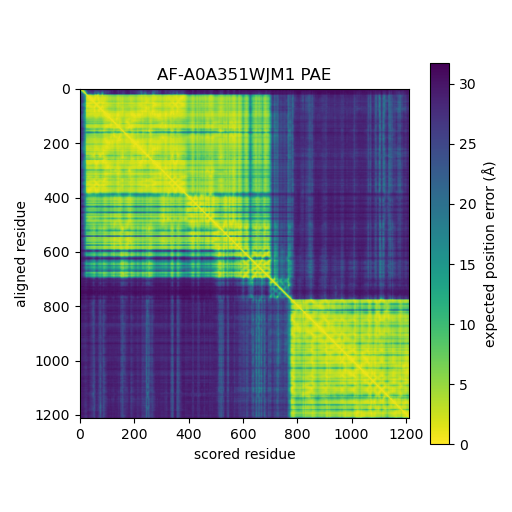ATOM 5081 C C . PRO A 1 675 ? 10.837 13.391 -18.746 1.00 74.50 675 PRO A C 1
ATOM 5083 O O . PRO A 1 675 ? 11.123 12.629 -17.827 1.00 74.50 675 PRO A O 1
ATOM 5086 N N . LEU A 1 676 ? 9.680 14.043 -18.804 1.00 80.25 676 LEU A N 1
ATOM 5087 C CA . LEU A 1 676 ? 8.560 13.795 -17.901 1.00 80.25 676 LEU A CA 1
ATOM 5088 C C . LEU A 1 676 ? 7.491 13.020 -18.669 1.00 80.25 676 LEU A C 1
ATOM 5090 O O . LEU A 1 676 ? 7.416 13.109 -19.897 1.00 80.25 676 LEU A O 1
ATOM 5094 N N . THR A 1 677 ? 6.624 12.305 -17.964 1.00 84.50 677 THR A N 1
ATOM 5095 C CA . THR A 1 677 ? 5.504 11.591 -18.585 1.00 84.50 677 THR A CA 1
ATOM 5096 C C . THR A 1 677 ? 4.172 12.148 -18.105 1.00 84.50 677 THR A C 1
ATOM 5098 O O . THR A 1 677 ? 3.989 12.495 -16.941 1.00 84.50 677 THR A O 1
ATOM 5101 N N . LEU A 1 678 ? 3.247 12.302 -19.045 1.00 85.31 678 LEU A N 1
ATOM 5102 C CA . LEU A 1 678 ? 1.931 12.884 -18.844 1.00 85.31 678 LEU A CA 1
ATOM 5103 C C . LEU A 1 678 ? 0.880 11.808 -19.119 1.00 85.31 678 LEU A C 1
ATOM 5105 O O . LEU A 1 678 ? 0.704 11.419 -20.273 1.00 85.31 678 LEU A O 1
ATOM 5109 N N . GLU A 1 679 ? 0.197 11.338 -18.079 1.00 89.50 679 GLU A N 1
ATOM 5110 C CA . GLU A 1 679 ? -0.971 10.463 -18.204 1.00 89.50 679 GLU A CA 1
ATOM 5111 C C . GLU A 1 679 ? -2.246 11.317 -18.287 1.00 89.50 679 GLU A C 1
ATOM 5113 O O . GLU A 1 679 ? -2.451 12.241 -17.496 1.00 89.50 679 GLU A O 1
ATOM 5118 N N . VAL A 1 680 ? -3.126 10.985 -19.233 1.00 89.75 680 VAL A N 1
ATOM 5119 C CA . VAL A 1 680 ? -4.505 11.480 -19.312 1.00 89.75 680 VAL A CA 1
ATOM 5120 C C . VAL A 1 680 ? -5.446 10.284 -19.199 1.00 89.75 680 VAL A C 1
ATOM 5122 O O . VAL A 1 680 ? -5.473 9.442 -20.091 1.00 89.75 680 VAL A O 1
ATOM 5125 N N . GLN A 1 681 ? -6.220 10.197 -18.118 1.00 91.44 681 GLN A N 1
ATOM 5126 C CA . GLN A 1 681 ? -7.041 9.028 -17.772 1.00 91.44 681 GLN A CA 1
ATOM 5127 C C . GLN A 1 681 ? -8.471 9.455 -17.391 1.00 91.44 681 GLN A C 1
ATOM 5129 O O . GLN A 1 681 ? -8.623 10.443 -16.675 1.00 91.44 681 GLN A O 1
ATOM 5134 N N . PRO A 1 682 ? -9.540 8.746 -17.799 1.00 88.19 682 PRO A N 1
ATOM 5135 C CA . PRO A 1 682 ? -10.868 8.972 -17.243 1.00 88.19 682 PRO A CA 1
ATOM 5136 C C . PRO A 1 682 ? -10.944 8.404 -15.820 1.00 88.19 682 PRO A C 1
ATOM 5138 O O . PRO A 1 682 ? -10.467 7.303 -15.546 1.00 88.19 682 PRO A O 1
ATOM 5141 N N . ASP A 1 683 ? -11.599 9.116 -14.907 1.00 83.94 683 ASP A N 1
ATOM 5142 C CA . ASP A 1 683 ? -12.077 8.485 -13.679 1.00 83.94 683 ASP A CA 1
ATOM 5143 C C . ASP A 1 683 ? -13.093 7.376 -14.021 1.00 83.94 683 ASP A C 1
ATOM 5145 O O . ASP A 1 683 ? -13.829 7.516 -14.997 1.00 83.94 683 ASP A O 1
ATOM 5149 N N . VAL A 1 684 ? -13.164 6.301 -13.228 1.00 75.19 684 VAL A N 1
ATOM 5150 C CA . VAL A 1 684 ? -14.120 5.188 -13.416 1.00 75.19 684 VAL A CA 1
ATOM 5151 C C . VAL A 1 684 ? -15.578 5.654 -13.388 1.00 75.19 684 VAL A C 1
ATOM 5153 O O . VAL A 1 684 ? -16.427 5.062 -14.052 1.00 75.19 684 VAL A O 1
ATOM 5156 N N . ASP A 1 685 ? -15.850 6.761 -12.695 1.00 74.19 685 ASP A N 1
ATOM 5157 C CA . ASP A 1 685 ? -17.159 7.401 -12.663 1.00 74.19 685 ASP A CA 1
ATOM 5158 C C . ASP A 1 685 ? -17.326 8.413 -13.807 1.00 74.19 685 ASP A C 1
ATOM 5160 O O . ASP A 1 685 ? -16.528 9.339 -13.987 1.00 74.19 685 ASP A O 1
ATOM 5164 N N . GLY A 1 686 ? -18.417 8.276 -14.565 1.00 80.12 686 GLY A N 1
ATOM 5165 C CA . GLY A 1 686 ? -18.803 9.207 -15.627 1.00 80.12 686 GLY A CA 1
ATOM 5166 C C . GLY A 1 686 ? -18.307 8.822 -17.025 1.00 80.12 686 GLY A C 1
ATOM 5167 O O . GLY A 1 686 ? -18.245 7.648 -17.392 1.00 80.12 686 GLY A O 1
ATOM 5168 N N . VAL A 1 687 ? -18.026 9.829 -17.856 1.00 82.81 687 VAL A N 1
ATOM 5169 C CA . VAL A 1 687 ? -17.703 9.653 -19.281 1.00 82.81 687 VAL A CA 1
ATOM 5170 C C . VAL A 1 687 ? -16.319 9.019 -19.447 1.00 82.81 687 VAL A C 1
ATOM 5172 O O . VAL A 1 687 ? -15.321 9.589 -19.023 1.00 82.81 687 VAL A O 1
ATOM 5175 N N . GLN A 1 688 ? -16.258 7.858 -20.102 1.00 86.81 688 GLN A N 1
ATOM 5176 C CA . GLN A 1 688 ? -15.030 7.061 -20.252 1.00 86.81 688 GLN A CA 1
ATOM 5177 C C . GLN A 1 688 ? -14.234 7.331 -21.540 1.00 86.81 688 GLN A C 1
ATOM 5179 O O . GLN A 1 688 ? -13.165 6.758 -21.728 1.00 86.81 688 GLN A O 1
ATOM 5184 N N . THR A 1 689 ? -14.764 8.144 -22.457 1.00 92.00 689 THR A N 1
ATOM 5185 C CA . THR A 1 689 ? -14.155 8.448 -23.763 1.00 92.00 689 THR A CA 1
ATOM 5186 C C . THR A 1 689 ? -14.358 9.913 -24.123 1.00 92.00 689 THR A C 1
ATOM 5188 O O . THR A 1 689 ? -15.400 10.498 -23.837 1.00 92.00 689 THR A O 1
ATOM 5191 N N . GLY A 1 690 ? -13.372 10.532 -24.766 1.00 90.00 690 GLY A N 1
ATOM 5192 C CA . GLY A 1 690 ? -13.448 11.957 -25.074 1.00 90.00 690 GLY A CA 1
ATOM 5193 C C . GLY A 1 690 ? -12.166 12.530 -25.655 1.00 90.00 690 GLY A C 1
ATOM 5194 O O . GLY A 1 690 ? -11.075 12.008 -25.430 1.00 90.00 690 GLY A O 1
ATOM 5195 N N . SER A 1 691 ? -12.312 13.617 -26.409 1.00 90.12 691 SER A N 1
ATOM 5196 C CA . SER A 1 691 ? -11.192 14.427 -26.887 1.00 90.12 691 SER A CA 1
ATOM 5197 C C . SER A 1 691 ? -10.685 15.362 -25.792 1.00 90.12 691 SER A C 1
ATOM 5199 O O . SER A 1 691 ? -11.431 15.749 -24.896 1.00 90.12 691 SER A O 1
ATOM 5201 N N . PHE A 1 692 ? -9.425 15.763 -25.902 1.00 88.81 692 PHE A N 1
ATOM 5202 C CA . PHE A 1 692 ? -8.804 16.759 -25.043 1.00 88.81 692 PHE A CA 1
ATOM 5203 C C . PHE A 1 692 ? -7.675 17.482 -25.783 1.00 88.81 692 PHE A C 1
ATOM 5205 O O . PHE A 1 692 ? -7.144 16.995 -26.781 1.00 88.81 692 PHE A O 1
ATOM 5212 N N . HIS A 1 693 ? -7.297 18.654 -25.291 1.00 86.31 693 HIS A N 1
ATOM 5213 C CA . HIS A 1 693 ? -6.246 19.486 -25.858 1.00 86.31 693 HIS A CA 1
ATOM 5214 C C . HIS A 1 693 ? -5.302 19.946 -24.748 1.00 86.31 693 HIS A C 1
ATOM 5216 O O . HIS A 1 693 ? -5.748 20.616 -23.816 1.00 86.31 693 HIS A O 1
ATOM 5222 N N . VAL A 1 694 ? -4.018 19.590 -24.847 1.00 80.25 694 VAL A N 1
ATOM 5223 C CA . VAL A 1 694 ? -2.963 20.068 -23.940 1.00 80.25 694 VAL A CA 1
ATOM 5224 C C . VAL A 1 694 ? -2.155 21.128 -24.676 1.00 80.25 694 VAL A C 1
ATOM 5226 O O . VAL A 1 694 ? -1.489 20.818 -25.662 1.00 80.25 694 VAL A O 1
ATOM 5229 N N . ALA A 1 695 ? -2.190 22.373 -24.213 1.00 76.75 695 ALA A N 1
ATOM 5230 C CA . ALA A 1 695 ? -1.316 23.431 -24.709 1.00 76.75 695 ALA A CA 1
ATOM 5231 C C . ALA A 1 695 ? -0.071 23.550 -23.821 1.00 76.75 695 ALA A C 1
ATOM 5233 O O . ALA A 1 695 ? -0.196 23.664 -22.604 1.00 76.75 695 ALA A O 1
ATOM 5234 N N . PHE A 1 696 ? 1.116 23.550 -24.431 1.00 70.25 696 PHE A N 1
ATOM 5235 C CA . PHE A 1 696 ? 2.393 23.873 -23.791 1.00 70.25 696 PHE A CA 1
ATOM 5236 C C . PHE A 1 696 ? 2.690 25.344 -24.035 1.00 70.25 696 PHE A C 1
ATOM 5238 O O . PHE A 1 696 ? 3.438 25.725 -24.942 1.00 70.25 696 PHE A O 1
ATOM 5245 N N . ASN A 1 697 ? 2.086 26.184 -23.209 1.00 62.78 697 ASN A N 1
ATOM 5246 C CA . ASN A 1 697 ? 2.314 27.611 -23.271 1.00 62.78 697 ASN A CA 1
ATOM 5247 C C . ASN A 1 697 ? 3.629 27.915 -22.555 1.00 62.78 697 ASN A C 1
ATOM 5249 O O . ASN A 1 697 ? 3.742 27.739 -21.342 1.00 62.78 697 ASN A O 1
ATOM 5253 N N . ILE A 1 698 ? 4.631 28.397 -23.293 1.00 56.09 698 ILE A N 1
ATOM 5254 C CA . ILE A 1 698 ? 5.745 29.123 -22.673 1.00 56.09 698 ILE A CA 1
ATOM 5255 C C . ILE A 1 698 ? 5.116 30.387 -22.064 1.00 56.09 698 ILE A C 1
ATOM 5257 O O . ILE A 1 698 ? 4.576 31.191 -22.832 1.00 56.09 698 ILE A O 1
ATOM 5261 N N . PRO A 1 699 ? 5.142 30.587 -20.730 1.00 49.88 699 PRO A N 1
ATOM 5262 C CA . PRO A 1 699 ? 4.710 31.833 -20.121 1.00 49.88 699 PRO A CA 1
ATOM 5263 C C . PRO A 1 699 ? 5.520 32.957 -20.749 1.00 49.88 699 PRO A C 1
ATOM 5265 O O . PRO A 1 699 ? 6.739 32.848 -20.887 1.00 49.88 699 PRO A O 1
ATOM 5268 N N . LEU A 1 700 ? 4.843 34.014 -21.175 1.00 45.62 700 LEU A N 1
ATOM 5269 C CA . LEU A 1 700 ? 5.466 35.100 -21.920 1.00 45.62 700 LEU A CA 1
ATOM 5270 C C . LEU A 1 700 ? 6.549 35.753 -21.043 1.00 45.62 700 LEU A C 1
ATOM 5272 O O . LEU A 1 700 ? 6.239 36.369 -20.023 1.00 45.62 700 LEU A O 1
ATOM 5276 N N . LEU A 1 701 ? 7.813 35.587 -21.440 1.00 46.19 701 LEU A N 1
ATOM 5277 C CA . LEU A 1 701 ? 8.973 36.135 -20.742 1.00 46.19 701 LEU A CA 1
ATOM 5278 C C . LEU A 1 701 ? 9.318 37.511 -21.317 1.00 46.19 701 LEU A C 1
ATOM 5280 O O . LEU A 1 701 ? 9.539 37.666 -22.525 1.00 46.19 701 LEU A O 1
ATOM 5284 N N . VAL A 1 702 ? 9.408 38.511 -20.439 1.00 44.81 702 VAL A N 1
ATOM 5285 C CA . VAL A 1 702 ? 10.012 39.804 -20.784 1.00 44.81 702 VAL A CA 1
ATOM 5286 C C . VAL A 1 702 ? 11.519 39.603 -20.921 1.00 44.81 702 VAL A C 1
ATOM 5288 O O . VAL A 1 702 ? 12.186 39.172 -19.986 1.00 44.81 702 VAL A O 1
ATOM 5291 N N . ARG A 1 703 ? 12.044 39.871 -22.118 1.00 42.31 703 ARG A N 1
ATOM 5292 C CA . ARG A 1 703 ? 13.439 39.616 -22.502 1.00 42.31 703 ARG A CA 1
ATOM 5293 C C . ARG A 1 703 ? 14.364 40.759 -22.094 1.00 42.31 703 ARG A C 1
ATOM 5295 O O . ARG A 1 703 ? 15.508 40.518 -21.731 1.00 42.31 703 ARG A O 1
ATOM 5302 N N . GLU A 1 704 ? 13.880 41.990 -22.217 1.00 39.19 704 GLU A N 1
ATOM 5303 C CA . GLU A 1 704 ? 14.598 43.220 -21.880 1.00 39.19 704 GLU A CA 1
ATOM 5304 C C . GLU A 1 704 ? 13.574 44.360 -21.753 1.00 39.19 704 GLU A C 1
ATOM 5306 O O . GLU A 1 704 ? 12.649 44.449 -22.565 1.00 39.19 704 GLU A O 1
ATOM 5311 N N . MET A 1 705 ? 13.754 45.261 -20.785 1.00 41.06 705 MET A N 1
ATOM 5312 C CA . MET A 1 705 ? 13.178 46.607 -20.849 1.00 41.06 705 MET A CA 1
ATOM 5313 C C . MET A 1 705 ? 14.318 47.598 -21.040 1.00 41.06 705 MET A C 1
ATOM 5315 O O . MET A 1 705 ? 15.191 47.702 -20.180 1.00 41.06 705 MET A O 1
ATOM 5319 N N . ARG A 1 706 ? 14.316 48.333 -22.153 1.00 41.59 706 ARG A N 1
ATOM 5320 C CA . ARG A 1 706 ? 15.392 49.275 -22.489 1.00 41.59 706 ARG A CA 1
ATOM 5321 C C . ARG A 1 706 ? 14.871 50.668 -22.785 1.00 41.59 706 ARG A C 1
ATOM 5323 O O . ARG A 1 706 ? 13.738 50.856 -23.221 1.00 41.59 706 ARG A O 1
ATOM 5330 N N . LYS A 1 707 ? 15.723 51.668 -22.575 1.00 39.25 707 LYS A N 1
ATOM 5331 C CA . LYS A 1 707 ? 15.364 53.076 -22.746 1.00 39.25 707 LYS A CA 1
ATOM 5332 C C . LYS A 1 707 ? 15.672 53.554 -24.168 1.00 39.25 707 LYS A C 1
ATOM 5334 O O . LYS A 1 707 ? 16.808 53.898 -24.491 1.00 39.25 707 LYS A O 1
ATOM 5339 N N . ALA A 1 708 ? 14.650 53.601 -25.017 1.00 38.47 708 ALA A N 1
ATOM 5340 C CA . ALA A 1 708 ? 14.720 54.110 -26.383 1.00 38.47 708 ALA A CA 1
ATOM 5341 C C . ALA A 1 708 ? 14.456 55.631 -26.395 1.00 38.47 708 ALA A C 1
ATOM 5343 O O . ALA A 1 708 ? 13.365 56.115 -26.705 1.00 38.47 708 ALA A O 1
ATOM 5344 N N . GLY A 1 709 ? 15.468 56.411 -26.004 1.00 51.84 709 GLY A N 1
ATOM 5345 C CA . GLY A 1 709 ? 15.351 57.866 -25.867 1.00 51.84 709 GLY A CA 1
ATOM 5346 C C . GLY A 1 709 ? 14.462 58.259 -24.682 1.00 51.84 709 GLY A C 1
ATOM 5347 O O . GLY A 1 709 ? 14.846 58.063 -23.530 1.00 51.84 709 GLY A O 1
ATOM 5348 N N . ASN A 1 710 ? 13.282 58.820 -24.964 1.00 41.31 710 ASN A N 1
ATOM 5349 C CA . ASN A 1 710 ? 12.312 59.243 -23.942 1.00 41.31 710 ASN A CA 1
ATOM 5350 C C . ASN A 1 710 ? 11.220 58.192 -23.654 1.00 41.31 710 ASN A C 1
ATOM 5352 O O . ASN A 1 710 ? 10.336 58.466 -22.848 1.00 41.31 710 ASN A O 1
ATOM 5356 N N . ALA A 1 711 ? 11.258 57.029 -24.311 1.00 35.78 711 ALA A N 1
ATOM 5357 C CA . ALA A 1 711 ? 10.298 55.943 -24.126 1.00 35.78 711 ALA A CA 1
ATOM 5358 C C . ALA A 1 711 ? 10.988 54.666 -23.625 1.00 35.78 711 ALA A C 1
ATOM 5360 O O . ALA A 1 711 ? 12.163 54.425 -23.918 1.00 35.78 711 ALA A O 1
ATOM 5361 N N . SER A 1 712 ? 10.237 53.839 -22.902 1.00 42.44 712 SER A N 1
ATOM 5362 C CA . SER A 1 712 ? 10.647 52.493 -22.499 1.00 42.44 712 SER A CA 1
ATOM 5363 C C . SER A 1 712 ? 10.152 51.484 -23.538 1.00 42.44 712 SER A C 1
ATOM 5365 O O . SER A 1 712 ? 8.963 51.433 -23.849 1.00 42.44 712 SER A O 1
ATOM 5367 N N . GLU A 1 713 ? 11.066 50.697 -24.098 1.00 43.06 713 GLU A N 1
ATOM 5368 C CA . GLU A 1 713 ? 10.787 49.632 -25.059 1.00 43.06 713 GLU A CA 1
ATOM 5369 C C . GLU A 1 713 ? 10.855 48.287 -24.329 1.00 43.06 713 GLU A C 1
ATOM 5371 O O . GLU A 1 713 ? 11.911 47.904 -23.819 1.00 43.06 713 GLU A O 1
ATOM 5376 N N . ILE A 1 714 ? 9.725 47.580 -24.271 1.00 45.03 714 ILE A N 1
ATOM 5377 C CA . ILE A 1 714 ? 9.654 46.207 -23.761 1.00 45.03 714 ILE A CA 1
ATOM 5378 C C . ILE A 1 714 ? 9.887 45.269 -24.941 1.00 45.03 714 ILE A C 1
ATOM 5380 O O . ILE A 1 714 ? 9.119 45.279 -25.903 1.00 45.03 714 ILE A O 1
ATOM 5384 N N . VAL A 1 715 ? 10.920 44.437 -24.856 1.00 44.25 715 VAL A N 1
ATOM 5385 C CA . VAL A 1 715 ? 11.146 43.333 -25.789 1.00 44.25 715 VAL A CA 1
ATOM 5386 C C . VAL A 1 715 ? 10.633 42.058 -25.125 1.00 44.25 715 VAL A C 1
ATOM 5388 O O . VAL A 1 715 ? 11.068 41.706 -24.031 1.00 44.25 715 VAL A O 1
ATOM 5391 N N . TRP A 1 716 ? 9.716 41.349 -25.779 1.00 48.56 716 TRP A N 1
ATOM 5392 C CA . TRP A 1 716 ? 9.163 40.077 -25.302 1.00 48.56 716 TRP A CA 1
ATOM 5393 C C . TRP A 1 716 ? 9.258 38.995 -26.381 1.00 48.56 716 TRP A C 1
ATOM 5395 O O . TRP A 1 716 ? 9.527 39.284 -27.550 1.00 48.56 716 TRP A O 1
ATOM 5405 N N . GLN A 1 717 ? 9.026 37.742 -25.993 1.00 43.62 717 GLN A N 1
ATOM 5406 C CA . GLN A 1 717 ? 8.931 36.614 -26.917 1.00 43.62 717 GLN A CA 1
ATOM 5407 C C . GLN A 1 717 ? 7.674 35.794 -26.600 1.00 43.62 717 GLN A C 1
ATOM 5409 O O . GLN A 1 717 ? 7.461 35.393 -25.461 1.00 43.62 717 GLN A O 1
ATOM 5414 N N . GLY A 1 718 ? 6.830 35.569 -27.609 1.00 45.22 718 GLY A N 1
ATOM 5415 C CA . GLY A 1 718 ? 5.549 34.872 -27.476 1.00 45.22 718 GLY A CA 1
ATOM 5416 C C . GLY A 1 718 ? 4.919 34.573 -28.838 1.00 45.22 718 GLY A C 1
ATOM 5417 O O . GLY A 1 718 ? 5.452 34.981 -29.874 1.00 45.22 718 GLY A O 1
ATOM 5418 N N . ALA A 1 719 ? 3.799 33.850 -28.842 1.00 40.28 719 ALA A N 1
ATOM 5419 C CA . ALA A 1 719 ? 3.075 33.512 -30.064 1.00 40.28 719 ALA A CA 1
ATOM 5420 C C . ALA A 1 719 ? 2.464 34.761 -30.729 1.00 40.28 719 ALA A C 1
ATOM 5422 O O . ALA A 1 719 ? 1.996 35.691 -30.070 1.00 40.28 719 ALA A O 1
ATOM 5423 N N . SER A 1 720 ? 2.458 34.791 -32.060 1.00 40.16 720 SER A N 1
ATOM 5424 C CA . SER A 1 720 ? 1.837 35.875 -32.827 1.00 40.16 720 SER A CA 1
ATOM 5425 C C . SER A 1 720 ? 0.306 35.849 -32.700 1.00 40.16 720 SER A C 1
ATOM 5427 O O . SER A 1 720 ? -0.293 34.791 -32.875 1.00 40.16 720 SER A O 1
ATOM 5429 N N . ASN A 1 721 ? -0.310 37.024 -32.518 1.00 40.50 721 ASN A N 1
ATOM 5430 C CA . ASN A 1 721 ? -1.757 37.273 -32.338 1.00 40.50 721 ASN A CA 1
ATOM 5431 C C . ASN A 1 721 ? -2.385 36.919 -30.972 1.00 40.50 721 ASN A C 1
ATOM 5433 O O . ASN A 1 721 ? -3.610 36.928 -30.864 1.00 40.50 721 ASN A O 1
ATOM 5437 N N . SER A 1 722 ? -1.598 36.671 -29.923 1.00 38.56 722 SER A N 1
ATOM 5438 C CA . SER A 1 722 ? -2.128 36.508 -28.558 1.00 38.56 722 SER A CA 1
ATOM 5439 C C . SER A 1 722 ? -2.409 37.854 -27.872 1.00 38.56 722 SER A C 1
ATOM 5441 O O . SER A 1 722 ? -1.568 38.753 -27.894 1.00 38.56 722 SER A O 1
ATOM 5443 N N . THR A 1 723 ? -3.562 37.978 -27.208 1.00 39.06 723 THR A N 1
ATOM 5444 C CA . THR A 1 723 ? -3.896 39.103 -26.313 1.00 39.06 723 THR A CA 1
ATOM 5445 C C . THR A 1 723 ? -3.465 38.756 -24.887 1.00 39.06 723 THR A C 1
ATOM 5447 O O . THR A 1 723 ? -3.787 37.669 -24.413 1.00 39.06 723 THR A O 1
ATOM 5450 N N . PHE A 1 724 ? -2.767 39.651 -24.184 1.00 39.56 724 PHE A N 1
ATOM 5451 C CA . PHE A 1 724 ? -2.199 39.364 -22.859 1.00 39.56 724 PHE A CA 1
ATOM 5452 C C . PHE A 1 724 ? -2.397 40.513 -21.862 1.00 39.56 724 PHE A C 1
ATOM 5454 O O . PHE A 1 724 ? -2.499 41.678 -22.247 1.00 39.56 724 PHE A O 1
ATOM 5461 N N . GLY A 1 725 ? -2.430 40.165 -20.573 1.00 37.44 725 GLY A N 1
ATOM 5462 C CA . GLY A 1 725 ? -2.379 41.101 -19.449 1.00 37.44 725 GLY A CA 1
ATOM 5463 C C . GLY A 1 725 ? -1.056 40.983 -18.689 1.00 37.44 725 GLY A C 1
ATOM 5464 O O . GLY A 1 725 ? -0.426 39.925 -18.696 1.00 37.44 725 GLY A O 1
ATOM 5465 N N . ILE A 1 726 ? -0.638 42.070 -18.035 1.00 38.88 726 ILE A N 1
ATOM 5466 C CA . ILE A 1 726 ? 0.532 42.089 -17.146 1.00 38.88 726 ILE A CA 1
ATOM 5467 C C . ILE A 1 726 ? 0.048 41.862 -15.712 1.00 38.88 726 ILE A C 1
ATOM 5469 O O . ILE A 1 726 ? -0.515 42.772 -15.106 1.00 38.88 726 ILE A O 1
ATOM 5473 N N . GLU A 1 727 ? 0.265 40.663 -15.167 1.00 33.16 727 GLU A N 1
ATOM 5474 C CA . GLU A 1 727 ? 0.117 40.427 -13.728 1.00 33.16 727 GLU A CA 1
ATOM 5475 C C . GLU A 1 727 ? 1.346 40.998 -13.013 1.00 33.16 727 GLU A C 1
ATOM 5477 O O . GLU A 1 727 ? 2.456 40.502 -13.176 1.00 33.16 727 GLU A O 1
ATOM 5482 N N . SER A 1 728 ? 1.121 42.083 -12.263 1.00 33.41 728 SER A N 1
ATOM 5483 C CA . SER A 1 728 ? 2.077 42.766 -11.378 1.00 33.41 728 SER A CA 1
ATOM 5484 C C . SER A 1 728 ? 3.487 42.996 -11.942 1.00 33.41 728 SER A C 1
ATOM 5486 O O . SER A 1 728 ? 4.373 42.149 -11.858 1.00 33.41 728 SER A O 1
ATOM 5488 N N . ALA A 1 729 ? 3.753 44.232 -12.360 1.00 30.73 729 ALA A N 1
ATOM 5489 C CA . ALA A 1 729 ? 5.090 44.780 -12.185 1.00 30.73 729 ALA A CA 1
ATOM 5490 C C . ALA A 1 729 ? 5.148 45.478 -10.822 1.00 30.73 729 ALA A C 1
ATOM 5492 O O . ALA A 1 729 ? 4.380 46.412 -10.599 1.00 30.73 729 ALA A O 1
ATOM 5493 N N . GLU A 1 730 ? 6.100 45.114 -9.959 1.00 33.19 730 GLU A N 1
ATOM 5494 C CA . GLU A 1 730 ? 6.339 45.811 -8.677 1.00 33.19 730 GLU A CA 1
ATOM 5495 C C . GLU A 1 730 ? 6.632 47.316 -8.855 1.00 33.19 730 GLU A C 1
ATOM 5497 O O . GLU A 1 730 ? 6.576 48.084 -7.896 1.00 33.19 730 GLU A O 1
ATOM 5502 N N . ARG A 1 731 ? 6.955 47.763 -10.082 1.00 35.81 731 ARG A N 1
ATOM 5503 C CA . ARG A 1 731 ? 7.328 49.151 -10.402 1.00 35.81 731 ARG A CA 1
ATOM 5504 C C . ARG A 1 731 ? 6.767 49.693 -11.724 1.00 35.81 731 ARG A C 1
ATOM 5506 O O . ARG A 1 731 ? 7.437 50.480 -12.383 1.00 35.81 731 ARG A O 1
ATOM 5513 N N . LEU A 1 732 ? 5.535 49.339 -12.099 1.00 32.44 732 LEU A N 1
ATOM 5514 C CA . LEU A 1 732 ? 4.767 50.160 -13.052 1.00 32.44 732 LEU A CA 1
ATOM 5515 C C . LEU A 1 732 ? 3.811 51.070 -12.283 1.00 32.44 732 LEU A C 1
ATOM 5517 O O . LEU A 1 732 ? 2.641 50.756 -12.073 1.00 32.44 732 LEU A O 1
ATOM 5521 N N . THR A 1 733 ? 4.331 52.216 -11.848 1.00 34.06 733 THR A N 1
ATOM 5522 C CA . THR A 1 733 ? 3.487 53.311 -11.369 1.00 34.06 733 THR A CA 1
ATOM 5523 C C . THR A 1 733 ? 2.846 54.032 -12.556 1.00 34.06 733 THR A C 1
ATOM 5525 O O . THR A 1 733 ? 3.088 53.731 -13.727 1.00 34.06 733 THR A O 1
ATOM 5528 N N . THR A 1 734 ? 1.990 55.006 -12.265 1.00 32.88 734 THR A N 1
ATOM 5529 C CA . THR A 1 734 ? 1.283 55.821 -13.253 1.00 32.88 734 THR A CA 1
ATOM 5530 C C . THR A 1 734 ? 2.231 56.846 -13.904 1.00 32.88 734 THR A C 1
ATOM 5532 O O . THR A 1 734 ? 2.026 58.055 -13.793 1.00 32.88 734 THR A O 1
ATOM 5535 N N . ALA A 1 735 ? 3.311 56.358 -14.517 1.00 31.48 735 ALA A N 1
ATOM 5536 C CA . ALA A 1 735 ? 4.569 57.085 -14.673 1.00 31.48 735 ALA A CA 1
ATOM 5537 C C . ALA A 1 735 ? 5.316 56.822 -16.001 1.00 31.48 735 ALA A C 1
ATOM 5539 O O . ALA A 1 735 ? 6.370 57.410 -16.235 1.00 31.48 735 ALA A O 1
ATOM 5540 N N . ASP A 1 736 ? 4.781 56.014 -16.916 1.00 35.94 736 ASP A N 1
ATOM 5541 C CA . ASP A 1 736 ? 5.464 55.676 -18.170 1.00 35.94 736 ASP A CA 1
ATOM 5542 C C . ASP A 1 736 ? 4.503 55.671 -19.363 1.00 35.94 736 ASP A C 1
ATOM 5544 O O . ASP A 1 736 ? 3.515 54.935 -19.405 1.00 35.94 736 ASP A O 1
ATOM 5548 N N . ALA A 1 737 ? 4.812 56.495 -20.368 1.00 32.47 737 ALA A N 1
ATOM 5549 C CA . ALA A 1 737 ? 4.049 56.537 -21.608 1.00 32.47 737 ALA A CA 1
ATOM 5550 C C . ALA A 1 737 ? 4.622 55.562 -22.632 1.00 32.47 737 ALA A C 1
ATOM 5552 O O . ALA A 1 737 ? 5.667 55.798 -23.243 1.00 32.47 737 ALA A O 1
ATOM 5553 N N . PHE A 1 738 ? 3.881 54.482 -22.849 1.00 36.06 738 PHE A N 1
ATOM 5554 C CA . PHE A 1 738 ? 4.183 53.478 -23.854 1.00 36.06 738 PHE A CA 1
ATOM 5555 C C . PHE A 1 738 ? 3.641 53.907 -25.218 1.00 36.06 738 PHE A C 1
ATOM 5557 O O . PHE A 1 738 ? 2.438 54.102 -25.396 1.00 36.06 738 PHE A O 1
ATOM 5564 N N . VAL A 1 739 ? 4.530 54.006 -26.207 1.00 30.38 739 VAL A N 1
ATOM 5565 C CA . VAL A 1 739 ? 4.146 54.037 -27.621 1.00 30.38 739 VAL A CA 1
ATOM 5566 C C . VAL A 1 739 ? 4.392 52.634 -28.176 1.00 30.38 739 VAL A C 1
ATOM 5568 O O . VAL A 1 739 ? 5.556 52.252 -28.311 1.00 30.38 739 VAL A O 1
ATOM 5571 N N . PRO A 1 740 ? 3.350 51.843 -28.492 1.00 33.31 740 PRO A N 1
ATOM 5572 C CA . PRO A 1 740 ? 3.545 50.523 -29.076 1.00 33.31 740 PRO A CA 1
ATOM 5573 C C . PRO A 1 740 ? 4.120 50.667 -30.490 1.00 33.31 740 PRO A C 1
ATOM 5575 O O . PRO A 1 740 ? 3.412 51.000 -31.442 1.00 33.31 740 PRO A O 1
ATOM 5578 N N . SER A 1 741 ? 5.422 50.414 -30.628 1.00 31.48 741 SER A N 1
ATOM 5579 C CA . SER A 1 741 ? 6.109 50.333 -31.918 1.00 31.48 741 SER A CA 1
ATOM 5580 C C . SER A 1 741 ? 5.747 49.019 -32.616 1.00 31.48 741 SER A C 1
ATOM 5582 O O . SER A 1 741 ? 6.495 48.045 -32.579 1.00 31.48 741 SER A O 1
ATOM 5584 N N . ILE A 1 742 ? 4.569 48.987 -33.238 1.00 31.25 742 ILE A N 1
ATOM 5585 C CA . ILE A 1 742 ? 4.072 47.831 -33.988 1.00 31.25 742 ILE A CA 1
ATOM 5586 C C . ILE A 1 742 ? 4.849 47.666 -35.301 1.00 31.25 742 ILE A C 1
ATOM 5588 O O . ILE A 1 742 ? 4.841 48.557 -36.150 1.00 31.25 742 ILE A O 1
ATOM 5592 N N . THR A 1 743 ? 5.344 46.454 -35.548 1.00 25.83 743 THR A N 1
ATOM 5593 C CA . THR A 1 743 ? 5.429 45.886 -36.902 1.00 25.83 743 THR A CA 1
ATOM 5594 C C . THR A 1 743 ? 4.749 44.514 -36.931 1.00 25.83 743 THR A C 1
ATOM 5596 O O . THR A 1 743 ? 5.395 43.489 -36.756 1.00 25.83 743 THR A O 1
ATOM 5599 N N . ASN A 1 744 ? 3.436 44.538 -37.219 1.00 27.14 744 ASN A N 1
ATOM 5600 C CA . ASN A 1 744 ? 2.486 43.416 -37.360 1.00 27.14 744 ASN A CA 1
ATOM 5601 C C . ASN A 1 744 ? 2.246 42.615 -36.050 1.00 27.14 744 ASN A C 1
ATOM 5603 O O . ASN A 1 744 ? 3.162 41.990 -35.540 1.00 27.14 744 ASN A O 1
ATOM 5607 N N . ILE A 1 745 ? 1.045 42.533 -35.455 1.00 29.75 745 ILE A N 1
ATOM 5608 C CA . ILE A 1 745 ? -0.345 42.702 -35.950 1.00 29.75 745 ILE A CA 1
ATOM 5609 C C . ILE A 1 745 ? -1.179 43.582 -34.964 1.00 29.75 745 ILE A C 1
ATOM 5611 O O . ILE A 1 745 ? -0.673 44.013 -33.933 1.00 29.75 745 ILE A O 1
ATOM 5615 N N . ALA A 1 746 ? -2.403 43.971 -35.348 1.00 25.06 746 ALA A N 1
ATOM 5616 C CA . ALA A 1 746 ? -3.156 45.137 -34.853 1.00 25.06 746 ALA A CA 1
ATOM 5617 C C . ALA A 1 746 ? -3.776 45.056 -33.433 1.00 25.06 746 ALA A C 1
ATOM 5619 O O . ALA A 1 746 ? -4.039 43.985 -32.899 1.00 25.06 746 ALA A O 1
ATOM 5620 N N . ALA A 1 747 ? -4.068 46.237 -32.868 1.00 32.66 747 ALA A N 1
ATOM 5621 C CA . ALA A 1 747 ? -4.493 46.478 -31.482 1.00 32.66 747 ALA A CA 1
ATOM 5622 C C . ALA A 1 747 ? -5.856 47.193 -31.369 1.00 32.66 747 ALA A C 1
ATOM 5624 O O . ALA A 1 747 ? -6.264 47.837 -32.330 1.00 32.66 747 ALA A O 1
ATOM 5625 N N . THR A 1 748 ? -6.458 47.214 -30.165 1.00 27.23 748 THR A N 1
ATOM 5626 C CA . THR A 1 748 ? -7.129 48.407 -29.574 1.00 27.23 748 THR A CA 1
ATOM 5627 C C . THR A 1 748 ? -7.419 48.231 -28.072 1.00 27.23 748 THR A C 1
ATOM 5629 O O . THR A 1 748 ? -8.112 47.289 -27.702 1.00 27.23 748 THR A O 1
ATOM 5632 N N . GLY A 1 749 ? -6.997 49.189 -27.233 1.00 27.47 749 GLY A N 1
ATOM 5633 C CA . GLY A 1 749 ? -7.399 49.311 -25.818 1.00 27.47 749 GLY A CA 1
ATOM 5634 C C . GLY A 1 749 ? -6.363 50.073 -24.978 1.00 27.47 749 GLY A C 1
ATOM 5635 O O . GLY A 1 749 ? -5.283 49.550 -24.737 1.00 27.47 749 GLY A O 1
ATOM 5636 N N . LEU A 1 750 ? -6.654 51.315 -24.573 1.00 24.12 750 LEU A N 1
ATOM 5637 C CA . LEU A 1 750 ? -5.694 52.245 -23.948 1.00 24.12 750 LEU A CA 1
ATOM 5638 C C . LEU A 1 750 ? -6.022 52.541 -22.477 1.00 24.12 750 LEU A C 1
ATOM 5640 O O . LEU A 1 750 ? -7.132 52.972 -22.176 1.00 24.12 750 LEU A O 1
ATOM 5644 N N . LEU A 1 751 ? -5.007 52.459 -21.615 1.00 24.17 751 LEU A N 1
ATOM 5645 C CA . LEU A 1 751 ? -4.868 53.196 -20.353 1.00 24.17 751 LEU A CA 1
ATOM 5646 C C . LEU A 1 751 ? -3.373 53.530 -20.200 1.00 24.17 751 LEU A C 1
ATOM 5648 O O . LEU A 1 751 ? -2.534 52.656 -20.384 1.00 24.17 751 LEU A O 1
ATOM 5652 N N . GLY A 1 752 ? -3.023 54.785 -19.922 1.00 29.72 752 GLY A N 1
ATOM 5653 C CA . GLY A 1 752 ? -1.628 55.226 -19.741 1.00 29.72 752 GLY A CA 1
ATOM 5654 C C . GLY A 1 752 ? -1.521 56.257 -18.620 1.00 29.72 752 GLY A C 1
ATOM 5655 O O . GLY A 1 752 ? -2.569 56.720 -18.189 1.00 29.72 752 GLY A O 1
ATOM 5656 N N . LEU A 1 753 ? -0.302 56.616 -18.178 1.00 25.95 753 LEU A N 1
ATOM 5657 C CA . LEU A 1 753 ? 0.062 57.755 -17.292 1.00 25.95 753 LEU A CA 1
ATOM 5658 C C . LEU A 1 753 ? 1.609 58.037 -17.386 1.00 25.95 753 LEU A C 1
ATOM 5660 O O . LEU A 1 753 ? 2.246 57.428 -18.236 1.00 25.95 753 LEU A O 1
ATOM 5664 N N . HIS A 1 754 ? 2.228 58.994 -16.650 1.00 26.73 754 HIS A N 1
ATOM 5665 C CA . HIS A 1 754 ? 3.506 59.669 -17.053 1.00 26.73 754 HIS A CA 1
ATOM 5666 C C . HIS A 1 754 ? 4.496 60.178 -15.942 1.00 26.73 754 HIS A C 1
ATOM 5668 O O . HIS A 1 754 ? 4.067 60.886 -15.036 1.00 26.73 754 HIS A O 1
ATOM 5674 N N . ASN A 1 755 ? 5.822 59.994 -16.170 1.00 26.28 755 ASN A N 1
ATOM 5675 C CA . ASN A 1 755 ? 7.079 60.373 -15.437 1.00 26.28 755 ASN A CA 1
ATOM 5676 C C . ASN A 1 755 ? 7.405 59.682 -14.070 1.00 26.28 755 ASN A C 1
ATOM 5678 O O . ASN A 1 755 ? 6.511 59.679 -13.235 1.00 26.28 755 ASN A O 1
ATOM 5682 N N . GLN A 1 756 ? 8.621 59.227 -13.641 1.00 27.17 756 GLN A N 1
ATOM 5683 C CA . GLN A 1 756 ? 10.029 58.935 -14.120 1.00 27.17 756 GLN A CA 1
ATOM 5684 C C . GLN A 1 756 ? 10.836 58.246 -12.946 1.00 27.17 756 GLN A C 1
ATOM 5686 O O . GLN A 1 756 ? 10.293 58.264 -11.840 1.00 27.17 756 GLN A O 1
ATOM 5691 N N . PRO A 1 757 ? 12.154 57.855 -13.002 1.00 32.78 757 PRO A N 1
ATOM 5692 C CA . PRO A 1 757 ? 13.031 57.238 -14.032 1.00 32.78 757 PRO A CA 1
ATOM 5693 C C . PRO A 1 757 ? 13.783 55.936 -13.566 1.00 32.78 757 PRO A C 1
ATOM 5695 O O . PRO A 1 757 ? 14.039 55.738 -12.382 1.00 32.78 757 PRO A O 1
ATOM 5698 N N . ALA A 1 758 ? 14.259 55.093 -14.499 1.00 34.38 758 ALA A N 1
ATOM 5699 C CA . ALA A 1 758 ? 15.000 53.841 -14.209 1.00 34.38 758 ALA A CA 1
ATOM 5700 C C . ALA A 1 758 ? 16.524 53.984 -13.927 1.00 34.38 758 ALA A C 1
ATOM 5702 O O . ALA A 1 758 ? 17.170 54.899 -14.448 1.00 34.38 758 ALA A O 1
ATOM 5703 N N . SER A 1 759 ? 17.099 53.035 -13.166 1.00 30.42 759 SER A N 1
ATOM 5704 C CA . SER A 1 759 ? 18.550 52.838 -12.946 1.00 30.42 759 SER A CA 1
ATOM 5705 C C . SER A 1 759 ? 19.183 51.873 -13.980 1.00 30.42 759 SER A C 1
ATOM 5707 O O . SER A 1 759 ? 18.439 51.193 -14.686 1.00 30.42 759 SER A O 1
ATOM 5709 N N . PRO A 1 760 ? 20.529 51.820 -14.135 1.00 35.31 760 PRO A N 1
ATOM 5710 C CA . PRO A 1 760 ? 21.137 51.243 -15.348 1.00 35.31 760 PRO A CA 1
ATOM 5711 C C . PRO A 1 760 ? 21.333 49.716 -15.399 1.00 35.31 760 PRO A C 1
ATOM 5713 O O . PRO A 1 760 ? 21.438 49.186 -16.501 1.00 35.31 760 PRO A O 1
ATOM 5716 N N . ASP A 1 761 ? 21.408 49.015 -14.260 1.00 33.62 761 ASP A N 1
ATOM 5717 C CA . ASP A 1 761 ? 22.131 47.725 -14.177 1.00 33.62 761 ASP A CA 1
ATOM 5718 C C . ASP A 1 761 ? 21.284 46.506 -13.738 1.00 33.62 761 ASP A C 1
ATOM 5720 O O . ASP A 1 761 ? 21.819 45.542 -13.192 1.00 33.62 761 ASP A O 1
ATOM 5724 N N . GLY A 1 762 ? 19.962 46.516 -13.955 1.00 32.84 762 GLY A N 1
ATOM 5725 C CA . GLY A 1 762 ? 19.074 45.413 -13.552 1.00 32.84 762 GLY A CA 1
ATOM 5726 C C . GLY A 1 762 ? 18.065 45.005 -14.624 1.00 32.84 762 GLY A C 1
ATOM 5727 O O . GLY A 1 762 ? 17.100 45.725 -14.873 1.00 32.84 762 GLY A O 1
ATOM 5728 N N . ALA A 1 763 ? 18.244 43.822 -15.219 1.00 28.62 763 ALA A N 1
ATOM 5729 C CA . ALA A 1 763 ? 17.214 43.194 -16.044 1.00 28.62 763 ALA A CA 1
ATOM 5730 C C . ALA A 1 763 ? 16.098 42.635 -15.141 1.00 28.62 763 ALA A C 1
ATOM 5732 O O . ALA A 1 763 ? 16.296 41.640 -14.447 1.00 28.62 763 ALA A O 1
ATOM 5733 N N . LEU A 1 764 ? 14.935 43.290 -15.142 1.00 34.38 764 LEU A N 1
ATOM 5734 C CA . LEU A 1 764 ? 13.732 42.828 -14.445 1.00 34.38 764 LEU A CA 1
ATOM 5735 C C . LEU A 1 764 ? 12.922 41.894 -15.355 1.00 34.38 764 LEU A C 1
ATOM 5737 O O . LEU A 1 764 ? 12.604 42.252 -16.492 1.00 34.38 764 LEU A O 1
ATOM 5741 N N . PHE A 1 765 ? 12.569 40.718 -14.838 1.00 32.97 765 PHE A N 1
ATOM 5742 C CA . PHE A 1 765 ? 11.736 39.728 -15.520 1.00 32.97 765 PHE A CA 1
ATOM 5743 C C . PHE A 1 765 ? 10.299 39.784 -14.987 1.00 32.97 765 PHE A C 1
ATOM 5745 O O . PHE A 1 765 ? 10.086 39.936 -13.788 1.00 32.97 765 PHE A O 1
ATOM 5752 N N . TYR A 1 766 ? 9.315 39.620 -15.875 1.00 37.03 766 TYR A N 1
ATOM 5753 C CA . TYR A 1 766 ? 7.889 39.588 -15.530 1.00 37.03 766 TYR A CA 1
ATOM 5754 C C . TYR A 1 766 ? 7.225 38.345 -16.126 1.00 37.03 766 TYR A C 1
ATOM 5756 O O . TYR A 1 766 ? 7.643 37.862 -17.183 1.00 37.03 766 TYR A O 1
ATOM 5764 N N . ARG A 1 767 ? 6.170 37.860 -15.462 1.00 34.00 767 ARG A N 1
ATOM 5765 C CA . ARG A 1 767 ? 5.335 36.733 -15.894 1.00 34.00 767 ARG A CA 1
ATOM 5766 C C . ARG A 1 767 ? 4.042 37.275 -16.505 1.00 34.00 767 ARG A C 1
ATOM 5768 O O . ARG A 1 767 ? 3.345 38.048 -15.860 1.00 34.00 767 ARG A O 1
ATOM 5775 N N . LEU A 1 768 ? 3.708 36.867 -17.729 1.00 36.47 768 LEU A N 1
ATOM 5776 C CA . LEU A 1 768 ? 2.438 37.223 -18.377 1.00 36.47 768 LEU A CA 1
ATOM 5777 C C . LEU A 1 768 ? 1.585 35.966 -18.595 1.00 36.47 768 LEU A C 1
ATOM 5779 O O . LEU A 1 768 ? 2.118 34.909 -18.948 1.00 36.47 768 LEU A O 1
ATOM 5783 N N . ARG A 1 769 ? 0.266 36.090 -18.402 1.00 38.84 769 ARG A N 1
ATOM 5784 C CA . ARG A 1 769 ? -0.712 34.994 -18.510 1.00 38.84 769 ARG A CA 1
ATOM 5785 C C . ARG A 1 769 ? -1.614 35.163 -19.737 1.00 38.84 769 ARG A C 1
ATOM 5787 O O . ARG A 1 769 ? -1.957 36.284 -20.119 1.00 38.84 769 ARG A O 1
ATOM 5794 N N . ASP A 1 770 ? -2.024 34.041 -20.328 1.00 36.31 770 ASP A N 1
ATOM 5795 C CA . ASP A 1 770 ? -3.117 34.004 -21.304 1.00 36.31 770 ASP A CA 1
ATOM 5796 C C . ASP A 1 770 ? -4.446 34.313 -20.593 1.00 36.31 770 ASP A C 1
ATOM 5798 O O . ASP A 1 770 ? -4.840 33.618 -19.654 1.00 36.31 770 ASP A O 1
ATOM 5802 N N . ALA A 1 771 ? -5.144 35.356 -21.043 1.00 34.62 771 ALA A N 1
ATOM 5803 C CA . ALA A 1 771 ? -6.392 35.823 -20.441 1.00 34.62 771 ALA A CA 1
ATOM 5804 C C . ALA A 1 771 ? -7.594 34.871 -20.643 1.00 34.62 771 ALA A C 1
ATOM 5806 O O . ALA A 1 771 ? -8.685 35.162 -20.155 1.00 34.62 771 ALA A O 1
ATOM 5807 N N . SER A 1 772 ? -7.423 33.763 -21.374 1.00 35.84 772 SER A N 1
ATOM 5808 C CA . SER A 1 772 ? -8.465 32.763 -21.641 1.00 35.84 772 SER A CA 1
ATOM 5809 C C . SER A 1 772 ? -8.385 31.498 -20.770 1.00 35.84 772 SER A C 1
ATOM 5811 O O . SER A 1 772 ? -9.340 30.719 -20.744 1.00 35.84 772 SER A O 1
ATOM 5813 N N . ALA A 1 773 ? -7.297 31.294 -20.016 1.00 32.47 773 ALA A N 1
ATOM 5814 C CA . ALA A 1 773 ? -7.154 30.145 -19.120 1.00 32.47 773 ALA A CA 1
ATOM 5815 C C . ALA A 1 773 ? -7.947 30.347 -17.805 1.00 32.47 773 ALA A C 1
ATOM 5817 O O . ALA A 1 773 ? -7.805 31.393 -17.166 1.00 32.47 773 ALA A O 1
ATOM 5818 N N . PRO A 1 774 ? -8.761 29.371 -17.346 1.00 36.69 774 PRO A N 1
ATOM 5819 C CA . PRO A 1 774 ? -9.590 29.540 -16.153 1.00 36.69 774 PRO A CA 1
ATOM 5820 C C . PRO A 1 774 ? -8.764 29.755 -14.871 1.00 36.69 774 PRO A C 1
ATOM 5822 O O . PRO A 1 774 ? -7.646 29.261 -14.716 1.00 36.69 774 PRO A O 1
ATOM 5825 N N . ALA A 1 775 ? -9.336 30.495 -13.919 1.00 35.50 775 ALA A N 1
ATOM 5826 C CA . ALA A 1 775 ? -8.643 30.967 -12.716 1.00 35.50 775 ALA A CA 1
ATOM 5827 C C . ALA A 1 775 ? -8.290 29.873 -11.682 1.00 35.50 775 ALA A C 1
ATOM 5829 O O . ALA A 1 775 ? -7.548 30.149 -10.741 1.00 35.50 775 ALA A O 1
ATOM 5830 N N . ASN A 1 776 ? -8.769 28.637 -11.855 1.00 45.91 776 ASN A N 1
ATOM 5831 C CA . ASN A 1 776 ? -8.610 27.556 -10.879 1.00 45.91 776 ASN A CA 1
ATOM 5832 C C . ASN A 1 776 ? -7.223 26.902 -10.942 1.00 45.91 776 ASN A C 1
ATOM 5834 O O . ASN A 1 776 ? -7.060 25.808 -11.481 1.00 45.91 776 ASN A O 1
ATOM 5838 N N . ARG A 1 777 ? -6.230 27.547 -10.328 1.00 54.22 777 ARG A N 1
ATOM 5839 C CA . ARG A 1 777 ? -4.980 26.888 -9.945 1.00 54.22 777 ARG A CA 1
ATOM 5840 C C . ARG A 1 777 ? -4.656 27.161 -8.483 1.00 54.22 777 ARG A C 1
ATOM 5842 O O . ARG A 1 777 ? -4.532 28.316 -8.079 1.00 54.22 777 ARG A O 1
ATOM 5849 N N . LEU A 1 778 ? -4.471 26.083 -7.722 1.00 71.56 778 LEU A N 1
ATOM 5850 C CA . LEU A 1 778 ? -3.981 26.175 -6.354 1.00 71.56 778 LEU A CA 1
ATOM 5851 C C . LEU A 1 778 ? -2.510 26.603 -6.350 1.00 71.56 778 LEU A C 1
ATOM 5853 O O . LEU A 1 778 ? -1.699 26.102 -7.134 1.00 71.56 778 LEU A O 1
ATOM 5857 N N . GLY A 1 779 ? -2.189 27.543 -5.472 1.00 80.19 779 GLY A N 1
ATOM 5858 C CA . GLY A 1 779 ? -0.827 27.909 -5.129 1.00 80.19 779 GLY A CA 1
ATOM 5859 C C . GLY A 1 779 ? -0.249 26.974 -4.076 1.00 80.19 779 GLY A C 1
ATOM 5860 O O . GLY A 1 779 ? -0.972 26.157 -3.496 1.00 80.19 779 GLY A O 1
ATOM 5861 N N . ARG A 1 780 ? 1.061 27.082 -3.846 1.00 89.44 780 ARG A N 1
ATOM 5862 C CA . ARG A 1 780 ? 1.788 26.301 -2.833 1.00 89.44 780 ARG A CA 1
ATOM 5863 C C . ARG A 1 780 ? 2.694 27.205 -2.015 1.00 89.44 780 ARG A C 1
ATOM 5865 O O . ARG A 1 780 ? 3.408 28.011 -2.597 1.00 89.44 780 ARG A O 1
ATOM 5872 N N . VAL A 1 781 ? 2.712 27.037 -0.699 1.00 94.44 781 VAL A N 1
ATOM 5873 C CA . VAL A 1 781 ? 3.717 27.647 0.185 1.00 94.44 781 VAL A CA 1
ATOM 5874 C C . VAL A 1 781 ? 4.323 26.599 1.102 1.00 94.44 781 VAL A C 1
ATOM 5876 O O . VAL A 1 781 ? 3.680 25.600 1.420 1.00 94.44 781 VAL A O 1
ATOM 5879 N N . ILE A 1 782 ? 5.569 26.817 1.507 1.00 95.38 782 ILE A N 1
ATOM 5880 C CA . ILE A 1 782 ? 6.270 25.962 2.470 1.00 95.38 782 ILE A CA 1
ATOM 5881 C C . ILE A 1 782 ? 6.266 26.682 3.813 1.00 95.38 782 ILE A C 1
ATOM 5883 O O . ILE A 1 782 ? 6.553 27.874 3.852 1.00 95.38 782 ILE A O 1
ATOM 5887 N N . MET A 1 783 ? 5.971 25.966 4.893 1.00 94.81 783 MET A N 1
ATOM 5888 C CA . MET A 1 783 ? 6.128 26.441 6.264 1.00 94.81 783 MET A CA 1
ATOM 5889 C C . MET A 1 783 ? 7.286 25.693 6.927 1.00 94.81 783 MET A C 1
ATOM 5891 O O . MET A 1 783 ? 7.305 24.459 6.966 1.00 94.81 783 MET A O 1
ATOM 5895 N N . LEU A 1 784 ? 8.243 26.458 7.445 1.00 93.94 784 LEU A N 1
ATOM 5896 C CA . LEU A 1 784 ? 9.357 25.997 8.270 1.00 93.94 784 LEU A CA 1
ATOM 5897 C C . LEU A 1 784 ? 9.297 26.765 9.593 1.00 93.94 784 LEU A C 1
ATOM 5899 O O . LEU A 1 784 ? 9.079 27.974 9.586 1.00 93.94 784 LEU A O 1
ATOM 5903 N N . SER A 1 785 ? 9.530 26.107 10.726 1.00 93.50 785 SER A N 1
ATOM 5904 C CA . SER A 1 785 ? 9.491 26.764 12.038 1.00 93.50 785 SER A CA 1
ATOM 5905 C C . SER A 1 785 ? 10.478 26.142 13.022 1.00 93.50 785 SER A C 1
ATOM 5907 O O . SER A 1 785 ? 10.951 25.022 12.799 1.00 93.50 785 SER A O 1
ATOM 5909 N N . ASP A 1 786 ? 10.800 26.886 14.084 1.00 93.62 786 ASP A N 1
ATOM 5910 C CA . ASP A 1 786 ? 11.540 26.423 15.263 1.00 93.62 786 ASP A CA 1
ATOM 5911 C C . ASP A 1 786 ? 12.838 25.713 14.849 1.00 93.62 786 ASP A C 1
ATOM 5913 O O . ASP A 1 786 ? 13.056 24.512 15.076 1.00 93.62 786 ASP A O 1
ATOM 5917 N N . PHE A 1 787 ? 13.679 26.461 14.125 1.00 91.31 787 PHE A N 1
ATOM 5918 C CA . PHE A 1 787 ? 14.888 25.927 13.506 1.00 91.31 787 PHE A CA 1
ATOM 5919 C C . PHE A 1 787 ? 15.888 25.539 14.590 1.00 91.31 787 PHE A C 1
ATOM 5921 O O . PHE A 1 787 ? 16.484 24.468 14.506 1.00 91.31 787 PHE A O 1
ATOM 5928 N N . HIS A 1 788 ? 16.088 26.411 15.583 1.00 91.81 788 HIS A N 1
ATOM 5929 C CA . HIS A 1 788 ? 17.098 26.295 16.637 1.00 91.81 788 HIS A CA 1
ATOM 5930 C C . HIS A 1 788 ? 18.466 25.834 16.129 1.00 91.81 788 HIS A C 1
ATOM 5932 O O . HIS A 1 788 ? 19.079 24.894 16.651 1.00 91.81 788 HIS A O 1
ATOM 5938 N N . MET A 1 789 ? 18.939 26.487 15.068 1.00 89.81 789 MET A N 1
ATOM 5939 C CA . MET A 1 789 ? 20.209 26.165 14.436 1.00 89.81 789 MET A CA 1
ATOM 5940 C C . MET A 1 789 ? 21.347 26.336 15.447 1.00 89.81 789 MET A C 1
ATOM 5942 O O . MET A 1 789 ? 21.593 27.436 15.950 1.00 89.81 789 MET A O 1
ATOM 5946 N N . SER A 1 790 ? 22.067 25.249 15.730 1.00 87.62 790 SER A N 1
ATOM 5947 C CA . SER A 1 790 ? 23.129 25.249 16.735 1.00 87.62 790 SER A CA 1
ATOM 5948 C C . SER A 1 790 ? 24.517 25.136 16.098 1.00 87.62 790 SER A C 1
ATOM 5950 O O . SER A 1 790 ? 24.885 24.060 15.613 1.00 87.62 790 SER A O 1
ATOM 5952 N N . PRO A 1 791 ? 25.352 26.193 16.156 1.00 86.25 791 PRO A N 1
ATOM 5953 C CA . PRO A 1 791 ? 26.775 26.083 15.831 1.00 86.25 791 PRO A CA 1
ATOM 5954 C C . PRO A 1 791 ? 27.561 25.313 16.913 1.00 86.25 791 PRO A C 1
ATOM 5956 O O . PRO A 1 791 ? 28.734 25.010 16.720 1.00 86.25 791 PRO A O 1
ATOM 5959 N N . PHE A 1 792 ? 26.930 24.983 18.047 1.00 82.69 792 PHE A N 1
ATOM 5960 C CA . PHE A 1 792 ? 27.578 24.404 19.228 1.00 82.69 792 PHE A CA 1
ATOM 5961 C C . PHE A 1 792 ? 27.610 22.869 19.250 1.00 82.69 792 PHE A C 1
ATOM 5963 O O . PHE A 1 792 ? 28.196 22.284 20.162 1.00 82.69 792 PHE A O 1
ATOM 5970 N N . ALA A 1 793 ? 27.031 22.209 18.239 1.00 73.50 793 ALA A N 1
ATOM 5971 C CA . ALA A 1 793 ? 27.049 20.751 18.080 1.00 73.50 793 ALA A CA 1
ATOM 5972 C C . ALA A 1 793 ? 28.471 20.149 18.158 1.00 73.50 793 ALA A C 1
ATOM 5974 O O . ALA A 1 793 ? 28.645 19.009 18.586 1.00 73.50 793 ALA A O 1
ATOM 5975 N N . ASN A 1 794 ? 29.491 20.932 17.790 1.00 76.44 794 ASN A N 1
ATOM 5976 C CA . ASN A 1 794 ? 30.891 20.638 18.064 1.00 76.44 794 ASN A CA 1
ATOM 5977 C C . ASN A 1 794 ? 31.609 21.905 18.562 1.00 76.44 794 ASN A C 1
ATOM 5979 O O . ASN A 1 794 ? 32.017 22.762 17.779 1.00 76.44 794 ASN A O 1
ATOM 5983 N N . ALA A 1 795 ? 31.811 21.991 19.879 1.00 74.56 795 ALA A N 1
ATOM 5984 C CA . ALA A 1 795 ? 32.440 23.136 20.541 1.00 74.56 795 ALA A CA 1
ATOM 5985 C C . ALA A 1 795 ? 33.846 23.497 20.012 1.00 74.56 795 ALA A C 1
ATOM 5987 O O . ALA A 1 795 ? 34.281 24.637 20.165 1.00 74.56 795 ALA A O 1
ATOM 5988 N N . ALA A 1 796 ? 34.562 22.557 19.379 1.00 80.12 796 ALA A N 1
ATOM 5989 C CA . ALA A 1 796 ? 35.906 22.798 18.856 1.00 80.12 796 ALA A CA 1
ATOM 5990 C C . ALA A 1 796 ? 35.933 23.680 17.593 1.00 80.12 796 ALA A C 1
ATOM 5992 O O . ALA A 1 796 ? 36.989 24.225 17.275 1.00 80.12 796 ALA A O 1
ATOM 5993 N N . ILE A 1 797 ? 34.805 23.835 16.884 1.00 84.31 797 ILE A N 1
ATOM 5994 C CA . ILE A 1 797 ? 34.715 24.656 15.661 1.00 84.31 797 ILE A CA 1
ATOM 5995 C C . ILE A 1 797 ? 33.974 25.987 15.853 1.00 84.31 797 ILE A C 1
ATOM 5997 O O . ILE A 1 797 ? 33.986 26.806 14.938 1.00 84.31 797 ILE A O 1
ATOM 6001 N N . THR A 1 798 ? 33.376 26.249 17.022 1.00 85.69 798 THR A N 1
ATOM 6002 C CA . THR A 1 798 ? 32.585 27.466 17.307 1.00 85.69 798 THR A CA 1
ATOM 6003 C C . THR A 1 798 ? 33.329 28.758 16.940 1.00 85.69 798 THR A C 1
ATOM 6005 O O . THR A 1 798 ? 32.777 29.635 16.277 1.00 85.69 798 THR A O 1
ATOM 6008 N N . GLU A 1 799 ? 34.612 28.855 17.302 1.00 87.44 799 GLU A N 1
ATOM 6009 C CA . GLU A 1 799 ? 35.461 30.015 16.990 1.00 87.44 799 GLU A CA 1
ATOM 6010 C C . GLU A 1 799 ? 35.817 30.103 15.494 1.00 87.44 799 GLU A C 1
ATOM 6012 O O . GLU A 1 799 ? 35.884 31.194 14.919 1.00 87.44 799 GLU A O 1
ATOM 6017 N N . SER A 1 800 ? 35.988 28.961 14.822 1.00 89.50 800 SER A N 1
ATOM 6018 C CA . SER A 1 800 ? 36.204 28.906 13.372 1.00 89.50 800 SER A CA 1
ATOM 6019 C C . SER A 1 800 ? 34.961 29.357 12.604 1.00 89.50 800 SER A C 1
ATOM 6021 O O . SER A 1 800 ? 35.085 30.143 11.670 1.00 89.50 800 SER A O 1
ATOM 6023 N N . LEU A 1 801 ? 33.759 28.948 13.024 1.00 90.19 801 LEU A N 1
ATOM 6024 C CA . LEU A 1 801 ? 32.493 29.436 12.461 1.00 90.19 801 LEU A CA 1
ATOM 6025 C C . LEU A 1 801 ? 32.335 30.949 12.687 1.00 90.19 801 LEU A C 1
ATOM 6027 O O . LEU A 1 801 ? 32.023 31.697 11.759 1.00 90.19 801 LEU A O 1
ATOM 6031 N N . ARG A 1 802 ? 32.635 31.438 13.897 1.00 92.25 802 ARG A N 1
ATOM 6032 C CA . ARG A 1 802 ? 32.554 32.871 14.217 1.00 92.25 802 ARG A CA 1
ATOM 6033 C C . ARG A 1 802 ? 33.478 33.722 13.345 1.00 92.25 802 ARG A C 1
ATOM 6035 O O . ARG A 1 802 ? 33.085 34.816 12.935 1.00 92.25 802 ARG A O 1
ATOM 6042 N N . THR A 1 803 ? 34.684 33.245 13.043 1.00 91.75 803 THR A N 1
ATOM 6043 C CA . THR A 1 803 ? 35.712 34.025 12.330 1.00 91.75 803 THR A CA 1
ATOM 6044 C C . THR A 1 803 ? 35.665 33.883 10.801 1.00 91.75 803 THR A C 1
ATOM 6046 O O . THR A 1 803 ? 35.872 34.882 10.113 1.00 91.75 803 THR A O 1
ATOM 6049 N N . SER A 1 804 ? 35.310 32.710 10.266 1.00 91.88 804 SER A N 1
ATOM 6050 C CA . SER A 1 804 ? 35.176 32.418 8.820 1.00 91.88 804 SER A CA 1
ATOM 6051 C C . SER A 1 804 ? 34.021 33.147 8.120 1.00 91.88 804 SER A C 1
ATOM 6053 O O . SER A 1 804 ? 33.105 33.672 8.763 1.00 91.88 804 SER A O 1
ATOM 6055 N N . ALA A 1 805 ? 34.032 33.186 6.785 1.00 89.44 805 ALA A N 1
ATOM 6056 C CA . ALA A 1 805 ? 32.876 33.644 6.009 1.00 89.44 805 ALA A CA 1
ATOM 6057 C C . ALA A 1 805 ? 31.743 32.598 6.033 1.00 89.44 805 ALA A C 1
ATOM 6059 O O . ALA A 1 805 ? 32.009 31.402 6.044 1.00 89.44 805 ALA A O 1
ATOM 6060 N N . ILE A 1 806 ? 30.474 33.024 5.969 1.00 88.62 806 ILE A N 1
ATOM 6061 C CA . ILE A 1 806 ? 29.312 32.103 5.975 1.00 88.62 806 ILE A CA 1
ATOM 6062 C C . ILE A 1 806 ? 29.383 31.089 4.814 1.00 88.62 806 ILE A C 1
ATOM 6064 O O . ILE A 1 806 ? 28.963 29.945 4.955 1.00 88.62 806 ILE A O 1
ATOM 6068 N N . SER A 1 807 ? 29.976 31.473 3.680 1.00 82.50 807 SER A N 1
ATOM 6069 C CA . SER A 1 807 ? 30.223 30.593 2.530 1.00 82.50 807 SER A CA 1
ATOM 6070 C C . SER A 1 807 ? 31.218 29.454 2.792 1.00 82.50 807 SER A C 1
ATOM 6072 O O . SER A 1 807 ? 31.251 28.505 2.022 1.00 82.50 807 SER A O 1
ATOM 6074 N N . GLU A 1 808 ? 32.036 29.548 3.843 1.00 85.62 808 GLU A N 1
ATOM 6075 C CA . GLU A 1 808 ? 33.014 28.526 4.256 1.00 85.62 808 GLU A CA 1
ATOM 6076 C C . GLU A 1 808 ? 32.435 27.577 5.322 1.00 85.62 808 GLU A C 1
ATOM 6078 O O . GLU A 1 808 ? 33.068 26.588 5.693 1.00 85.62 808 GLU A O 1
ATOM 6083 N N . TRP A 1 809 ? 31.232 27.865 5.839 1.00 87.69 809 TRP A N 1
ATOM 6084 C CA . TRP A 1 809 ? 30.649 27.101 6.941 1.00 87.69 809 TRP A CA 1
ATOM 6085 C C . TRP A 1 809 ? 30.367 25.648 6.558 1.00 87.69 809 TRP A C 1
ATOM 6087 O O . TRP A 1 809 ? 30.582 24.778 7.392 1.00 87.69 809 TRP A O 1
ATOM 6097 N N . ASP A 1 810 ? 29.952 25.353 5.321 1.00 83.25 810 ASP A N 1
ATOM 6098 C CA . ASP A 1 810 ? 29.658 23.973 4.902 1.00 83.25 810 ASP A CA 1
ATOM 6099 C C . ASP A 1 810 ? 30.863 23.035 5.080 1.00 83.25 810 ASP A C 1
ATOM 6101 O O . ASP A 1 810 ? 30.709 21.952 5.643 1.00 83.25 810 ASP A O 1
ATOM 6105 N N . ASP A 1 811 ? 32.063 23.469 4.681 1.00 81.94 811 ASP A N 1
ATOM 6106 C CA . ASP A 1 811 ? 33.297 22.683 4.814 1.00 81.94 811 ASP A CA 1
ATOM 6107 C C . ASP A 1 811 ? 33.697 22.501 6.289 1.00 81.94 811 ASP A C 1
ATOM 6109 O O . ASP A 1 811 ? 34.072 21.404 6.716 1.00 81.94 811 ASP A O 1
ATOM 6113 N N . LEU A 1 812 ? 33.575 23.565 7.095 1.00 81.50 812 LEU A N 1
ATOM 6114 C CA . LEU A 1 812 ? 33.857 23.535 8.536 1.00 81.50 812 LEU A CA 1
ATOM 6115 C C . LEU A 1 812 ? 32.889 22.618 9.299 1.00 81.50 812 LEU A C 1
ATOM 6117 O O . LEU A 1 812 ? 33.294 21.920 10.229 1.00 81.50 812 LEU A O 1
ATOM 6121 N N . LEU A 1 813 ? 31.617 22.615 8.901 1.00 76.56 813 LEU A N 1
ATOM 6122 C CA . LEU A 1 813 ? 30.554 21.822 9.511 1.00 76.56 813 LEU A CA 1
ATOM 6123 C C . LEU A 1 813 ? 30.627 20.355 9.078 1.00 76.56 813 LEU A C 1
ATOM 6125 O O . LEU A 1 813 ? 30.490 19.474 9.926 1.00 76.56 813 LEU A O 1
ATOM 6129 N N . ALA A 1 814 ? 30.902 20.072 7.801 1.00 68.81 814 ALA A N 1
ATOM 6130 C CA . ALA A 1 814 ? 31.050 18.712 7.277 1.00 68.81 814 ALA A CA 1
ATOM 6131 C C . ALA A 1 814 ? 32.183 17.932 7.968 1.00 68.81 814 ALA A C 1
ATOM 6133 O O . ALA A 1 814 ? 32.061 16.730 8.198 1.00 68.81 814 ALA A O 1
ATOM 6134 N N . ALA A 1 815 ? 33.256 18.617 8.375 1.00 63.72 815 ALA A N 1
ATOM 6135 C CA . ALA A 1 815 ? 34.344 18.029 9.157 1.00 63.72 815 ALA A CA 1
ATOM 6136 C C . ALA A 1 815 ? 33.961 17.671 10.615 1.00 63.72 815 ALA A C 1
ATOM 6138 O O . ALA A 1 815 ? 34.767 17.066 11.325 1.00 63.72 815 ALA A O 1
ATOM 6139 N N . ALA A 1 816 ? 32.764 18.050 11.080 1.00 61.59 816 ALA A N 1
ATOM 6140 C CA . ALA A 1 816 ? 32.387 18.066 12.494 1.00 61.59 816 ALA A CA 1
ATOM 6141 C C . ALA A 1 816 ? 31.093 17.298 12.855 1.00 61.59 816 ALA A C 1
ATOM 6143 O O . ALA A 1 816 ? 30.733 17.270 14.034 1.00 61.59 816 ALA A O 1
ATOM 6144 N N . THR A 1 817 ? 30.383 16.691 11.896 1.00 60.69 817 THR A N 1
ATOM 6145 C CA . THR A 1 817 ? 29.046 16.092 12.115 1.00 60.69 817 THR A CA 1
ATOM 6146 C C . THR A 1 817 ? 29.044 14.710 12.782 1.00 60.69 817 THR A C 1
ATOM 6148 O O . THR A 1 817 ? 29.757 13.812 12.340 1.00 60.69 817 THR A O 1
ATOM 6151 N N . ASN A 1 818 ? 28.116 14.490 13.727 1.00 63.28 818 ASN A N 1
ATOM 6152 C CA . ASN A 1 818 ? 27.826 13.198 14.375 1.00 63.28 818 ASN A CA 1
ATOM 6153 C C . ASN A 1 818 ? 26.368 12.726 14.136 1.00 63.28 818 ASN A C 1
ATOM 6155 O O . ASN A 1 818 ? 25.626 12.432 15.074 1.00 63.28 818 ASN A O 1
ATOM 6159 N N . GLY A 1 819 ? 25.945 12.624 12.871 1.00 74.25 819 GLY A N 1
ATOM 6160 C CA . GLY A 1 819 ? 24.615 12.106 12.516 1.00 74.25 819 GLY A CA 1
ATOM 6161 C C . GLY A 1 819 ? 23.462 13.104 12.687 1.00 74.25 819 GLY A C 1
ATOM 6162 O O . GLY A 1 819 ? 23.634 14.206 13.210 1.00 74.25 819 GLY A O 1
ATOM 6163 N N . TYR A 1 820 ? 22.274 12.720 12.208 1.00 81.56 820 TYR A N 1
ATOM 6164 C CA . TYR A 1 820 ? 21.100 13.606 12.144 1.00 81.56 820 TYR A CA 1
ATOM 6165 C C . TYR A 1 820 ? 20.679 14.153 13.509 1.00 81.56 820 TYR A C 1
ATOM 6167 O O . TYR A 1 820 ? 20.502 15.358 13.680 1.00 81.56 820 TYR A O 1
ATOM 6175 N N . PHE A 1 821 ? 20.595 13.263 14.495 1.00 86.88 821 PHE A N 1
ATOM 6176 C CA . PHE A 1 821 ? 20.162 13.577 15.852 1.00 86.88 821 PHE A CA 1
ATOM 6177 C C . PHE A 1 821 ? 21.360 13.728 16.788 1.00 86.88 821 PHE A C 1
ATOM 6179 O O . PHE A 1 821 ? 21.579 12.917 17.692 1.00 86.88 821 PHE A O 1
ATOM 6186 N N . THR A 1 822 ? 22.160 14.762 16.534 1.00 81.06 822 THR A N 1
ATOM 6187 C CA . THR A 1 822 ? 23.313 15.107 17.373 1.00 81.06 822 THR A CA 1
ATOM 6188 C C . THR A 1 822 ? 22.851 15.682 18.720 1.00 81.06 822 THR A C 1
ATOM 6190 O O . THR A 1 822 ? 21.822 16.357 18.817 1.00 81.06 822 THR A O 1
ATOM 6193 N N . LYS A 1 823 ? 23.641 15.418 19.765 1.00 83.00 823 LYS A N 1
ATOM 6194 C CA . LYS A 1 823 ? 23.577 16.109 21.055 1.00 83.00 823 LYS A CA 1
ATOM 6195 C C . LYS A 1 823 ? 24.829 16.954 21.249 1.00 83.00 823 LYS A C 1
ATOM 6197 O O . LYS A 1 823 ? 25.905 16.558 20.807 1.00 83.00 823 LYS A O 1
ATOM 6202 N N . ASP A 1 824 ? 24.669 18.092 21.905 1.00 78.00 824 ASP A N 1
ATOM 6203 C CA . ASP A 1 824 ? 25.760 18.992 22.266 1.00 78.00 824 ASP A CA 1
ATOM 6204 C C . ASP A 1 824 ? 26.598 18.476 23.456 1.00 78.00 824 ASP A C 1
ATOM 6206 O O . ASP A 1 824 ? 26.364 17.394 24.003 1.00 78.00 824 ASP A O 1
ATOM 6210 N N . ALA A 1 825 ? 27.577 19.280 23.884 1.00 73.50 825 ALA A N 1
ATOM 6211 C CA . ALA A 1 825 ? 28.458 18.967 25.010 1.00 73.50 825 ALA A CA 1
ATOM 6212 C C . ALA A 1 825 ? 27.746 18.893 26.382 1.00 73.50 825 ALA A C 1
ATOM 6214 O O . ALA A 1 825 ? 28.307 18.334 27.325 1.00 73.50 825 ALA A O 1
ATOM 6215 N N . THR A 1 826 ? 26.528 19.431 26.506 1.00 73.62 826 THR A N 1
ATOM 6216 C CA . THR A 1 826 ? 25.685 19.332 27.713 1.00 73.62 826 THR A CA 1
ATOM 6217 C C . THR A 1 826 ? 24.724 18.139 27.669 1.00 73.62 826 THR A C 1
ATOM 6219 O O . THR A 1 826 ? 24.139 17.768 28.687 1.00 73.62 826 THR A O 1
ATOM 6222 N N . GLY A 1 827 ? 24.590 17.495 26.506 1.00 76.81 827 GLY A N 1
ATOM 6223 C CA . GLY A 1 827 ? 23.690 16.374 26.270 1.00 76.81 827 GLY A CA 1
ATOM 6224 C C . GLY A 1 827 ? 22.282 16.781 25.829 1.00 76.81 827 GLY A C 1
ATOM 6225 O O . GLY A 1 827 ? 21.427 15.896 25.716 1.00 76.81 827 GLY A O 1
ATOM 6226 N N . GLN A 1 828 ? 22.016 18.060 25.554 1.00 80.62 828 GLN A N 1
ATOM 6227 C CA . GLN A 1 828 ? 20.781 18.493 24.893 1.00 80.62 828 GLN A CA 1
ATOM 6228 C C . GLN A 1 828 ? 20.856 18.181 23.394 1.00 80.62 828 GLN A C 1
ATOM 6230 O O . GLN A 1 828 ? 21.945 18.099 22.827 1.00 80.62 828 GLN A O 1
ATOM 6235 N N . SER A 1 829 ? 19.716 17.930 22.750 1.00 85.25 829 SER A N 1
ATOM 6236 C CA . SER A 1 829 ? 19.690 17.670 21.305 1.00 85.25 829 SER A CA 1
ATOM 6237 C C . SER A 1 829 ? 19.611 18.982 20.534 1.00 85.25 829 SER A C 1
ATOM 6239 O O . SER A 1 829 ? 19.003 19.937 21.007 1.00 85.25 829 SER A O 1
ATOM 6241 N N . VAL A 1 830 ? 20.233 19.026 19.358 1.00 86.31 830 VAL A N 1
ATOM 6242 C CA . VAL A 1 830 ? 20.418 20.267 18.598 1.00 86.31 830 VAL A CA 1
ATOM 6243 C C . VAL A 1 830 ? 20.071 20.084 17.126 1.00 86.31 830 VAL A C 1
ATOM 6245 O O . VAL A 1 830 ? 20.364 19.034 16.544 1.00 86.31 830 VAL A O 1
ATOM 6248 N N . THR A 1 831 ? 19.511 21.115 16.492 1.00 89.50 831 THR A N 1
ATOM 6249 C CA . THR A 1 831 ? 19.382 21.135 15.033 1.00 89.50 831 THR A CA 1
ATOM 6250 C C . THR A 1 831 ? 20.754 21.385 14.433 1.00 89.50 831 THR A C 1
ATOM 6252 O O . THR A 1 831 ? 21.347 22.455 14.595 1.00 89.50 831 THR A O 1
ATOM 6255 N N . THR A 1 832 ? 21.277 20.370 13.749 1.00 84.94 832 THR A N 1
ATOM 6256 C CA . THR A 1 832 ? 22.525 20.493 12.999 1.00 84.94 832 THR A CA 1
ATOM 6257 C C . THR A 1 832 ? 22.260 21.016 11.588 1.00 84.94 832 THR A C 1
ATOM 6259 O O . THR A 1 832 ? 21.206 20.733 11.013 1.00 84.94 832 THR A O 1
ATOM 6262 N N . PRO A 1 833 ? 23.253 21.660 10.957 1.00 80.81 833 PRO A N 1
ATOM 6263 C CA . PRO A 1 833 ? 23.223 21.971 9.531 1.00 80.81 833 PRO A CA 1
ATOM 6264 C C . PRO A 1 833 ? 22.945 20.760 8.631 1.00 80.81 833 PRO A C 1
ATOM 6266 O O . PRO A 1 833 ? 22.325 20.916 7.588 1.00 80.81 833 PRO A O 1
ATOM 6269 N N . MET A 1 834 ? 23.322 19.537 9.031 1.00 81.75 834 MET A N 1
ATOM 6270 C CA . MET A 1 834 ? 22.986 18.327 8.268 1.00 81.75 834 MET A CA 1
ATOM 6271 C C . MET A 1 834 ? 21.489 17.984 8.341 1.00 81.75 834 MET A C 1
ATOM 6273 O O . MET A 1 834 ? 20.897 17.632 7.321 1.00 81.75 834 MET A O 1
ATOM 6277 N N . LEU A 1 835 ? 20.866 18.116 9.519 1.00 88.19 835 LEU A N 1
ATOM 6278 C CA . LEU A 1 835 ? 19.419 17.944 9.681 1.00 88.19 835 LEU A CA 1
ATOM 6279 C C . LEU A 1 835 ? 18.650 19.031 8.920 1.00 88.19 835 LEU A C 1
ATOM 6281 O O . LEU A 1 835 ? 17.746 18.715 8.152 1.00 88.19 835 LEU A O 1
ATOM 6285 N N . PHE A 1 836 ? 19.069 20.289 9.062 1.00 90.44 836 PHE A N 1
ATOM 6286 C CA . PHE A 1 836 ? 18.471 21.432 8.376 1.00 90.44 836 PHE A CA 1
ATOM 6287 C C . PHE A 1 836 ? 18.579 21.316 6.849 1.00 90.44 836 PHE A C 1
ATOM 6289 O O . PHE A 1 836 ? 17.567 21.350 6.157 1.00 90.44 836 PHE A O 1
ATOM 6296 N N . ASN A 1 837 ? 19.777 21.074 6.307 1.00 87.31 837 ASN A N 1
ATOM 6297 C CA . ASN A 1 837 ? 19.970 20.927 4.861 1.00 87.31 837 ASN A CA 1
ATOM 6298 C C . ASN A 1 837 ? 19.216 19.706 4.303 1.00 87.31 837 ASN A C 1
ATOM 6300 O O . ASN A 1 837 ? 18.760 19.738 3.161 1.00 87.31 837 ASN A O 1
ATOM 6304 N N . SER A 1 838 ? 19.028 18.647 5.099 1.00 89.00 838 SER A N 1
ATOM 6305 C CA . SER A 1 838 ? 18.188 17.502 4.724 1.00 89.00 838 SER A CA 1
ATOM 6306 C C . SER A 1 838 ? 16.699 17.853 4.697 1.00 89.00 838 SER A C 1
ATOM 6308 O O . SER A 1 838 ? 16.028 17.453 3.744 1.00 89.00 838 SER A O 1
ATOM 6310 N N . ALA A 1 839 ? 16.210 18.643 5.658 1.00 92.00 839 ALA A N 1
ATOM 6311 C CA . ALA A 1 839 ? 14.855 19.192 5.637 1.00 92.00 839 ALA A CA 1
ATOM 6312 C C . ALA A 1 839 ? 14.635 20.044 4.379 1.00 92.00 839 ALA A C 1
ATOM 6314 O O . ALA A 1 839 ? 13.692 19.797 3.637 1.00 92.00 839 ALA A O 1
ATOM 6315 N N . LEU A 1 840 ? 15.557 20.965 4.066 1.00 92.19 840 LEU A N 1
ATOM 6316 C CA . LEU A 1 840 ? 15.491 21.789 2.852 1.00 92.19 840 LEU A CA 1
ATOM 6317 C C . LEU A 1 840 ? 15.530 20.953 1.564 1.00 92.19 840 LEU A C 1
ATOM 6319 O O . LEU A 1 840 ? 14.752 21.205 0.648 1.00 92.19 840 LEU A O 1
ATOM 6323 N N . THR A 1 841 ? 16.383 19.926 1.499 1.00 85.25 841 THR A N 1
ATOM 6324 C CA . THR A 1 841 ? 16.467 19.026 0.333 1.00 85.25 841 THR A CA 1
ATOM 6325 C C . THR A 1 841 ? 15.146 18.287 0.097 1.00 85.25 841 THR A C 1
ATOM 6327 O O . THR A 1 841 ? 14.672 18.210 -1.036 1.00 85.25 841 THR A O 1
ATOM 6330 N N . ASN A 1 842 ? 14.520 17.775 1.161 1.00 88.44 842 ASN A N 1
ATOM 6331 C CA . ASN A 1 842 ? 13.248 17.058 1.057 1.00 88.44 842 ASN A CA 1
ATOM 6332 C C . ASN A 1 842 ? 12.066 18.018 0.824 1.00 88.44 842 ASN A C 1
ATOM 6334 O O . ASN A 1 842 ? 11.184 17.715 0.023 1.00 88.44 842 ASN A O 1
ATOM 6338 N N . ALA A 1 843 ? 12.083 19.213 1.419 1.00 83.69 843 ALA A N 1
ATOM 6339 C CA . ALA A 1 843 ? 11.108 20.266 1.150 1.00 83.69 843 ALA A CA 1
ATOM 6340 C C . ALA A 1 843 ? 11.178 20.759 -0.302 1.00 83.69 843 ALA A C 1
ATOM 6342 O O . ALA A 1 843 ? 10.142 21.016 -0.912 1.00 83.69 843 ALA A O 1
ATOM 6343 N N . TRP A 1 844 ? 12.374 20.835 -0.895 1.00 82.81 844 TRP A N 1
ATOM 6344 C CA . TRP A 1 844 ? 12.541 21.139 -2.317 1.00 82.81 844 TRP A CA 1
ATOM 6345 C C . TRP A 1 844 ? 12.003 20.018 -3.208 1.00 82.81 844 TRP A C 1
ATOM 6347 O O . TRP A 1 844 ? 11.357 20.296 -4.216 1.00 82.81 844 TRP A O 1
ATOM 6357 N N . ALA A 1 845 ? 12.217 18.754 -2.828 1.00 64.75 845 ALA A N 1
ATOM 6358 C CA . ALA A 1 845 ? 11.647 17.614 -3.542 1.00 64.75 845 ALA A CA 1
ATOM 6359 C C . ALA A 1 845 ? 10.104 17.628 -3.501 1.00 64.75 845 ALA A C 1
ATOM 6361 O O . ALA A 1 845 ? 9.467 17.412 -4.532 1.00 64.75 845 ALA A O 1
ATOM 6362 N N . ALA A 1 846 ? 9.511 17.957 -2.347 1.00 66.06 846 ALA A N 1
ATOM 6363 C CA . ALA A 1 846 ? 8.064 18.094 -2.169 1.00 66.06 846 ALA A CA 1
ATOM 6364 C C . ALA A 1 846 ? 7.475 19.339 -2.867 1.00 66.06 846 ALA A C 1
ATOM 6366 O O . ALA A 1 846 ? 6.371 19.297 -3.413 1.00 66.06 846 ALA A O 1
ATOM 6367 N N . CYS A 1 847 ? 8.197 20.463 -2.864 1.00 78.38 847 CYS A N 1
ATOM 6368 C CA . CYS A 1 847 ? 7.754 21.727 -3.446 1.00 78.38 847 CYS A CA 1
ATOM 6369 C C . CYS A 1 847 ? 8.940 22.534 -4.026 1.00 78.38 847 CYS A C 1
ATOM 6371 O O . CYS A 1 847 ? 9.473 23.434 -3.376 1.00 78.38 847 CYS A O 1
ATOM 6373 N N . PRO A 1 848 ? 9.343 22.285 -5.287 1.00 63.22 848 PRO A N 1
ATOM 6374 C CA . PRO A 1 848 ? 10.495 22.958 -5.903 1.00 63.22 848 PRO A CA 1
ATOM 6375 C C . PRO A 1 848 ? 10.196 24.393 -6.377 1.00 63.22 848 PRO A C 1
ATOM 6377 O O . PRO A 1 848 ? 11.107 25.103 -6.794 1.00 63.22 848 PRO A O 1
ATOM 6380 N N . GLN A 1 849 ? 8.925 24.810 -6.372 1.00 74.94 849 GLN A N 1
ATOM 6381 C CA . GLN A 1 849 ? 8.451 26.135 -6.798 1.00 74.94 849 GLN A CA 1
ATOM 6382 C C . GLN A 1 849 ? 7.343 26.631 -5.847 1.00 74.94 849 GLN A C 1
ATOM 6384 O O . GLN A 1 849 ? 6.168 26.623 -6.228 1.00 74.94 849 GLN A O 1
ATOM 6389 N N . PRO A 1 850 ? 7.675 27.000 -4.598 1.00 83.31 850 PRO A N 1
ATOM 6390 C CA . PRO A 1 850 ? 6.726 27.672 -3.723 1.00 83.31 850 PRO A CA 1
ATOM 6391 C C . PRO A 1 850 ? 6.426 29.086 -4.242 1.00 83.31 850 PRO A C 1
ATOM 6393 O O . PRO A 1 850 ? 7.311 29.775 -4.745 1.00 83.31 850 PRO A O 1
ATOM 6396 N N . ASP A 1 851 ? 5.185 29.537 -4.072 1.00 86.75 851 ASP A N 1
ATOM 6397 C CA . ASP A 1 851 ? 4.782 30.937 -4.261 1.00 86.75 851 ASP A CA 1
ATOM 6398 C C . ASP A 1 851 ? 5.333 31.837 -3.135 1.00 86.75 851 ASP A C 1
ATOM 6400 O O . ASP A 1 851 ? 5.433 33.053 -3.289 1.00 86.75 851 ASP A O 1
ATOM 6404 N N . GLY A 1 852 ? 5.706 31.232 -2.003 1.00 91.06 852 GLY A N 1
ATOM 6405 C CA . GLY A 1 852 ? 6.377 31.862 -0.873 1.00 91.06 852 GLY A CA 1
ATOM 6406 C C . GLY A 1 852 ? 6.781 30.839 0.192 1.00 91.06 852 GLY A C 1
ATOM 6407 O O . GLY A 1 852 ? 6.234 29.735 0.261 1.00 91.06 852 GLY A O 1
ATOM 6408 N N . ILE A 1 853 ? 7.751 31.213 1.018 1.00 95.56 853 ILE A N 1
ATOM 6409 C CA . ILE A 1 853 ? 8.230 30.447 2.168 1.00 95.56 853 ILE A CA 1
ATOM 6410 C C . ILE A 1 853 ? 7.841 31.225 3.421 1.00 95.56 853 ILE A C 1
ATOM 6412 O O . ILE A 1 853 ? 8.149 32.409 3.538 1.00 95.56 853 ILE A O 1
ATOM 6416 N N . LEU A 1 854 ? 7.149 30.559 4.337 1.00 96.62 854 LEU A N 1
ATOM 6417 C CA . LEU A 1 854 ? 6.753 31.080 5.635 1.00 96.62 854 LEU A CA 1
ATOM 6418 C C . LEU A 1 854 ? 7.727 30.540 6.691 1.00 96.62 854 LEU A C 1
ATOM 6420 O O . LEU A 1 854 ? 8.002 29.339 6.738 1.00 96.62 854 LEU A O 1
ATOM 6424 N N . MET A 1 855 ? 8.266 31.435 7.514 1.00 94.94 855 MET A N 1
ATOM 6425 C CA . MET A 1 855 ? 9.176 31.125 8.613 1.00 94.94 855 MET A CA 1
ATOM 6426 C C . MET A 1 855 ? 8.523 31.480 9.944 1.00 94.94 855 MET A C 1
ATOM 6428 O O . MET A 1 855 ? 8.283 32.654 10.225 1.00 94.94 855 MET A O 1
ATOM 6432 N N . GLY A 1 856 ? 8.274 30.470 10.772 1.00 91.62 856 GLY A N 1
ATOM 6433 C CA . GLY A 1 856 ? 7.630 30.636 12.074 1.00 91.62 856 GLY A CA 1
ATOM 6434 C C . GLY A 1 856 ? 8.499 31.264 13.168 1.00 91.62 856 GLY A C 1
ATOM 6435 O O . GLY A 1 856 ? 7.976 31.505 14.247 1.00 91.62 856 GLY A O 1
ATOM 6436 N N . GLY A 1 857 ? 9.778 31.568 12.919 1.00 90.19 857 GLY A N 1
ATOM 6437 C CA . GLY A 1 857 ? 10.715 32.124 13.909 1.00 90.19 857 GLY A CA 1
ATOM 6438 C C . GLY A 1 857 ? 11.528 31.061 14.662 1.00 90.19 857 GLY A C 1
ATOM 6439 O O . GLY A 1 857 ? 11.517 29.886 14.289 1.00 90.19 857 GLY A O 1
ATOM 6440 N N . ASP A 1 858 ? 12.247 31.501 15.698 1.00 94.38 858 ASP A N 1
ATOM 6441 C CA . ASP A 1 858 ? 13.221 30.720 16.480 1.00 94.38 858 ASP A CA 1
ATOM 6442 C C . ASP A 1 858 ? 14.347 30.145 15.602 1.00 94.38 858 ASP A C 1
ATOM 6444 O O . ASP A 1 858 ? 14.547 28.936 15.433 1.00 94.38 858 ASP A O 1
ATOM 6448 N N . PHE A 1 859 ? 15.112 31.064 15.008 1.00 92.69 859 PHE A N 1
ATOM 6449 C CA . PHE A 1 859 ? 16.247 30.754 14.145 1.00 92.69 859 PHE A CA 1
ATOM 6450 C C . PHE A 1 859 ? 17.472 30.201 14.910 1.00 92.69 859 PHE A C 1
ATOM 6452 O O . PHE A 1 859 ? 18.023 29.185 14.464 1.00 92.69 859 PHE A O 1
ATOM 6459 N N . PRO A 1 860 ? 17.951 30.810 16.021 1.00 91.81 860 PRO A N 1
ATOM 6460 C CA . PRO A 1 860 ? 19.120 30.343 16.759 1.00 91.81 860 PRO A CA 1
ATOM 6461 C C . PRO A 1 860 ? 18.751 29.357 17.881 1.00 91.81 860 PRO A C 1
ATOM 6463 O O . PRO A 1 860 ? 17.608 29.250 18.320 1.00 91.81 860 PRO A O 1
ATOM 6466 N N . TYR A 1 861 ? 19.748 28.619 18.371 1.00 88.81 861 TYR A N 1
ATOM 6467 C CA . TYR A 1 861 ? 19.598 27.749 19.543 1.00 88.81 861 TYR A CA 1
ATOM 6468 C C . TYR A 1 861 ? 19.323 28.529 20.848 1.00 88.81 861 TYR A C 1
ATOM 6470 O O . TYR A 1 861 ? 19.713 29.692 20.955 1.00 88.81 861 TYR A O 1
ATOM 6478 N N . TYR A 1 862 ? 18.698 27.867 21.834 1.00 89.31 862 TYR A N 1
ATOM 6479 C CA . TYR A 1 862 ? 18.289 28.446 23.124 1.00 89.31 862 TYR A CA 1
ATOM 6480 C C . TYR A 1 862 ? 19.387 29.238 23.839 1.00 89.31 862 TYR A C 1
ATOM 6482 O O . TYR A 1 862 ? 20.553 28.832 23.835 1.00 89.31 862 TYR A O 1
ATOM 6490 N N . ASP A 1 863 ? 18.986 30.333 24.498 1.00 90.38 863 ASP A N 1
ATOM 6491 C CA . ASP A 1 863 ? 19.837 31.166 25.363 1.00 90.38 863 ASP A CA 1
ATOM 6492 C C . ASP A 1 863 ? 21.206 31.499 24.734 1.00 90.38 863 ASP A C 1
ATOM 6494 O O . ASP A 1 863 ? 22.246 31.454 25.395 1.00 90.38 863 ASP A O 1
ATOM 6498 N N . PHE A 1 864 ? 21.226 31.780 23.426 1.00 91.69 864 PHE A N 1
ATOM 6499 C CA . PHE A 1 864 ? 22.421 31.678 22.581 1.00 91.69 864 PHE A CA 1
ATOM 6500 C C . PHE A 1 864 ? 23.673 32.367 23.149 1.00 91.69 864 PHE A C 1
ATOM 6502 O O . PHE A 1 864 ? 24.777 31.823 23.068 1.00 91.69 864 PHE A O 1
ATOM 6509 N N . GLY A 1 865 ? 23.521 33.561 23.733 1.00 92.69 865 GLY A N 1
ATOM 6510 C CA . GLY A 1 865 ? 24.627 34.311 24.327 1.00 92.69 865 GLY A CA 1
ATOM 6511 C C . GLY A 1 865 ? 25.138 33.705 25.636 1.00 92.69 865 GLY A C 1
ATOM 6512 O O . GLY A 1 865 ? 26.350 33.602 25.827 1.00 92.69 865 GLY A O 1
ATOM 6513 N N . LEU A 1 866 ? 24.240 33.258 26.518 1.00 92.19 866 LEU A N 1
ATOM 6514 C CA . LEU A 1 866 ? 24.609 32.548 27.750 1.00 92.19 866 LEU A CA 1
ATOM 6515 C C . LEU A 1 866 ? 25.226 31.177 27.438 1.00 92.19 866 LEU A C 1
ATOM 6517 O O . LEU A 1 866 ? 26.234 30.793 28.034 1.00 92.19 866 LEU A O 1
ATOM 6521 N N . TYR A 1 867 ? 24.670 30.464 26.460 1.00 90.19 867 TYR A N 1
ATOM 6522 C CA . TYR A 1 867 ? 25.160 29.158 26.042 1.00 90.19 867 TYR A CA 1
ATOM 6523 C C . TYR A 1 867 ? 26.533 29.255 25.352 1.00 90.19 867 TYR A C 1
ATOM 6525 O O . TYR A 1 867 ? 27.434 28.465 25.646 1.00 90.19 867 TYR A O 1
ATOM 6533 N N . TYR A 1 868 ? 26.760 30.284 24.523 1.00 90.81 868 TYR A N 1
ATOM 6534 C CA . TYR A 1 868 ? 28.090 30.600 23.989 1.00 90.81 868 TYR A CA 1
ATOM 6535 C C . TYR A 1 868 ? 29.110 30.804 25.118 1.00 90.81 868 TYR A C 1
ATOM 6537 O O . TYR A 1 868 ? 30.178 30.187 25.085 1.00 90.81 868 TYR A O 1
ATOM 6545 N N . GLN A 1 869 ? 28.783 31.613 26.134 1.00 91.69 869 GLN A N 1
ATOM 6546 C CA . GLN A 1 869 ? 29.660 31.850 27.291 1.00 91.69 869 GLN A CA 1
ATOM 6547 C C . GLN A 1 869 ? 29.971 30.547 28.039 1.00 91.69 869 GLN A C 1
ATOM 6549 O O . GLN A 1 869 ? 31.120 30.302 28.406 1.00 91.69 869 GLN A O 1
ATOM 6554 N N . GLN A 1 870 ? 28.967 29.686 28.230 1.00 88.56 870 GLN A N 1
ATOM 6555 C CA . GLN A 1 870 ? 29.115 28.393 28.897 1.00 88.56 870 GLN A CA 1
ATOM 6556 C C . GLN A 1 870 ? 30.031 27.429 28.127 1.00 88.56 870 GLN A C 1
ATOM 6558 O O . GLN A 1 870 ? 30.853 26.748 28.742 1.00 88.56 870 GLN A O 1
ATOM 6563 N N . VAL A 1 871 ? 29.895 27.352 26.799 1.00 85.50 871 VAL A N 1
ATOM 6564 C CA . VAL A 1 871 ? 30.633 26.394 25.957 1.00 85.50 871 VAL A CA 1
ATOM 6565 C C . VAL A 1 871 ? 32.053 26.861 25.631 1.00 85.50 871 VAL A C 1
ATOM 6567 O O . VAL A 1 871 ? 32.961 26.036 25.545 1.00 85.50 871 VAL A O 1
ATOM 6570 N N . THR A 1 872 ? 32.262 28.165 25.444 1.00 86.38 872 THR A N 1
ATOM 6571 C CA . THR A 1 872 ? 33.559 28.725 25.016 1.00 86.38 872 THR A CA 1
ATOM 6572 C C . THR A 1 872 ? 34.395 29.293 26.165 1.00 86.38 872 THR A C 1
ATOM 6574 O O . THR A 1 872 ? 35.617 29.380 26.046 1.00 86.38 872 THR A O 1
ATOM 6577 N N . GLY A 1 873 ? 33.759 29.689 27.274 1.00 88.00 873 GLY A N 1
ATOM 6578 C CA . GLY A 1 873 ? 34.381 30.475 28.343 1.00 88.00 873 GLY A CA 1
ATOM 6579 C C . GLY A 1 873 ? 34.612 31.953 27.995 1.00 88.00 873 GLY A C 1
ATOM 6580 O O . GLY A 1 873 ? 35.207 32.672 28.798 1.00 88.00 873 GLY A O 1
ATOM 6581 N N . ASP A 1 874 ? 34.169 32.410 26.820 1.00 89.50 874 ASP A N 1
ATOM 6582 C CA . ASP A 1 874 ? 34.340 33.775 26.322 1.00 89.50 874 ASP A CA 1
ATOM 6583 C C . ASP A 1 874 ? 33.110 34.642 26.638 1.00 89.50 874 ASP A C 1
ATOM 6585 O O . ASP A 1 874 ? 31.975 34.292 26.315 1.00 89.50 874 ASP A O 1
ATOM 6589 N N . SER A 1 875 ? 33.353 35.781 27.293 1.00 91.06 875 SER A N 1
ATOM 6590 C CA . SER A 1 875 ? 32.338 36.726 27.768 1.00 91.06 875 SER A CA 1
ATOM 6591 C C . SER A 1 875 ? 32.349 38.088 27.051 1.00 91.06 875 SER A C 1
ATOM 6593 O O . SER A 1 875 ? 31.722 39.029 27.542 1.00 91.06 875 SER A O 1
ATOM 6595 N N . ASP A 1 876 ? 32.985 38.204 25.875 1.00 93.94 876 ASP A N 1
ATOM 6596 C CA . ASP A 1 876 ? 32.867 39.398 25.022 1.00 93.94 876 ASP A CA 1
ATOM 6597 C C . ASP A 1 876 ? 31.573 39.389 24.168 1.00 93.94 876 ASP A C 1
ATOM 6599 O O . ASP A 1 876 ? 31.442 38.573 23.246 1.00 93.94 876 ASP A O 1
ATOM 6603 N N . PRO A 1 877 ? 30.622 40.323 24.391 1.00 91.19 877 PRO A N 1
ATOM 6604 C CA . PRO A 1 877 ? 29.373 40.374 23.635 1.00 91.19 877 PRO A CA 1
ATOM 6605 C C . PRO A 1 877 ? 29.546 40.651 22.142 1.00 91.19 877 PRO A C 1
ATOM 6607 O O . PRO A 1 877 ? 28.620 40.379 21.382 1.00 91.19 877 PRO A O 1
ATOM 6610 N N . ALA A 1 878 ? 30.688 41.157 21.674 1.00 93.19 878 ALA A N 1
ATOM 6611 C CA . ALA A 1 878 ? 30.937 41.263 20.239 1.00 93.19 878 ALA A CA 1
ATOM 6612 C C . ALA A 1 878 ? 30.984 39.879 19.564 1.00 93.19 878 ALA A C 1
ATOM 6614 O O . ALA A 1 878 ? 30.609 39.746 18.397 1.00 93.19 878 ALA A O 1
ATOM 6615 N N . HIS A 1 879 ? 31.420 38.842 20.285 1.00 93.06 879 HIS A N 1
ATOM 6616 C CA . HIS A 1 879 ? 31.713 37.539 19.704 1.00 93.06 879 HIS A CA 1
ATOM 6617 C C . HIS A 1 879 ? 30.470 36.662 19.498 1.00 93.06 879 HIS A C 1
ATOM 6619 O O . HIS A 1 879 ? 30.246 36.208 18.371 1.00 93.06 879 HIS A O 1
ATOM 6625 N N . TRP A 1 880 ? 29.610 36.464 20.507 1.00 90.81 880 TRP A N 1
ATOM 6626 C CA . TRP A 1 880 ? 28.379 35.683 20.289 1.00 90.81 880 TRP A CA 1
ATOM 6627 C C . TRP A 1 880 ? 27.370 36.407 19.407 1.00 90.81 880 TRP A C 1
ATOM 6629 O O . TRP A 1 880 ? 26.723 35.752 18.598 1.00 90.81 880 TRP A O 1
ATOM 6639 N N . LYS A 1 881 ? 27.283 37.744 19.474 1.00 94.31 881 LYS A N 1
ATOM 6640 C CA . LYS A 1 881 ? 26.450 38.521 18.541 1.00 94.31 881 LYS A CA 1
ATOM 6641 C C . LYS A 1 881 ? 26.867 38.287 17.090 1.00 94.31 881 LYS A C 1
ATOM 6643 O O . LYS A 1 881 ? 26.021 38.014 16.244 1.00 94.31 881 LYS A O 1
ATOM 6648 N N . GLN A 1 882 ? 28.174 38.319 16.813 1.00 93.38 882 GLN A N 1
ATOM 6649 C CA . GLN A 1 882 ? 28.709 38.014 15.486 1.00 93.38 882 GLN A CA 1
ATOM 6650 C C . GLN A 1 882 ? 28.381 36.580 15.046 1.00 93.38 882 GLN A C 1
ATOM 6652 O O . GLN A 1 882 ? 28.004 36.379 13.892 1.00 93.38 882 GLN A O 1
ATOM 6657 N N . LEU A 1 883 ? 28.526 35.589 15.935 1.00 92.94 883 LEU A N 1
ATOM 6658 C CA . LEU A 1 883 ? 28.196 34.200 15.609 1.00 92.94 883 LEU A CA 1
ATOM 6659 C C . LEU A 1 883 ? 26.691 34.028 15.351 1.00 92.94 883 LEU A C 1
ATOM 6661 O O . LEU A 1 883 ? 26.336 33.397 14.364 1.00 92.94 883 LEU A O 1
ATOM 6665 N N . LEU A 1 884 ? 25.826 34.640 16.166 1.00 93.44 884 LEU A N 1
ATOM 6666 C CA . LEU A 1 884 ? 24.370 34.567 16.029 1.00 93.44 884 LEU A CA 1
ATOM 6667 C C . LEU A 1 884 ? 23.902 35.133 14.687 1.00 93.44 884 LEU A C 1
ATOM 6669 O O . LEU A 1 884 ? 23.206 34.442 13.944 1.00 93.44 884 LEU A O 1
ATOM 6673 N N . ILE A 1 885 ? 24.327 36.355 14.337 1.00 92.81 885 ILE A N 1
ATOM 6674 C CA . ILE A 1 885 ? 23.983 36.976 13.046 1.00 92.81 885 ILE A CA 1
ATOM 6675 C C . ILE A 1 885 ? 24.415 36.062 11.890 1.00 92.81 885 ILE A C 1
ATOM 6677 O O . ILE A 1 885 ? 23.672 35.892 10.923 1.00 92.81 885 ILE A O 1
ATOM 6681 N N . LYS A 1 886 ? 25.593 35.426 11.992 1.00 92.25 886 LYS A N 1
ATOM 6682 C CA . LYS A 1 886 ? 26.059 34.455 10.992 1.00 92.25 886 LYS A CA 1
ATOM 6683 C C . LYS A 1 886 ? 25.245 33.158 10.982 1.00 92.25 886 LYS A C 1
ATOM 6685 O O . LYS A 1 886 ? 25.035 32.620 9.903 1.00 92.25 886 LYS A O 1
ATOM 6690 N N . THR A 1 887 ? 24.748 32.679 12.120 1.00 91.44 887 THR A N 1
ATOM 6691 C CA . THR A 1 887 ? 23.869 31.499 12.212 1.00 91.44 887 THR A CA 1
ATOM 6692 C C . THR A 1 887 ? 22.514 31.742 11.540 1.00 91.44 887 THR A C 1
ATOM 6694 O O . THR A 1 887 ? 22.054 30.901 10.762 1.00 91.44 887 THR A O 1
ATOM 6697 N N . ILE A 1 888 ? 21.912 32.917 11.754 1.00 92.06 888 ILE A N 1
ATOM 6698 C CA . ILE A 1 888 ? 20.707 33.347 11.027 1.00 92.06 888 ILE A CA 1
ATOM 6699 C C . ILE A 1 888 ? 21.033 33.491 9.534 1.00 92.06 888 ILE A C 1
ATOM 6701 O O . ILE A 1 888 ? 20.379 32.878 8.693 1.00 92.06 888 ILE A O 1
ATOM 6705 N N . GLY A 1 889 ? 22.105 34.215 9.198 1.00 91.44 889 GLY A N 1
ATOM 6706 C CA . GLY A 1 889 ? 22.548 34.422 7.817 1.00 91.44 889 GLY A CA 1
ATOM 6707 C C . GLY A 1 889 ? 22.864 33.128 7.057 1.00 91.44 889 GLY A C 1
ATOM 6708 O O . GLY A 1 889 ? 22.560 33.042 5.872 1.00 91.44 889 GLY A O 1
ATOM 6709 N N . TYR A 1 890 ? 23.408 32.099 7.716 1.00 89.94 890 TYR A N 1
ATOM 6710 C CA . TYR A 1 890 ? 23.614 30.767 7.136 1.00 89.94 890 TYR A CA 1
ATOM 6711 C C . TYR A 1 890 ? 22.279 30.087 6.813 1.00 89.94 890 TYR A C 1
ATOM 6713 O O . TYR A 1 890 ? 22.101 29.578 5.709 1.00 89.94 890 TYR A O 1
ATOM 6721 N N . SER A 1 891 ? 21.320 30.132 7.740 1.00 90.81 891 SER A N 1
ATOM 6722 C CA . SER A 1 891 ? 19.993 29.531 7.559 1.00 90.81 891 SER A CA 1
ATOM 6723 C C . SER A 1 891 ? 19.233 30.186 6.394 1.00 90.81 891 SER A C 1
ATOM 6725 O O . SER A 1 891 ? 18.711 29.492 5.520 1.00 90.81 891 SER A O 1
ATOM 6727 N N . LEU A 1 892 ? 19.263 31.522 6.321 1.00 90.75 892 LEU A N 1
ATOM 6728 C CA . LEU A 1 892 ? 18.697 32.307 5.218 1.00 90.75 892 LEU A CA 1
ATOM 6729 C C . LEU A 1 892 ? 19.422 32.044 3.887 1.00 90.75 892 LEU A C 1
ATOM 6731 O O . LEU A 1 892 ? 18.773 31.826 2.863 1.00 90.75 892 LEU A O 1
ATOM 6735 N N . LEU A 1 893 ? 20.762 31.997 3.894 1.00 88.81 893 LEU A N 1
ATOM 6736 C CA . LEU A 1 893 ? 21.566 31.668 2.713 1.00 88.81 893 LEU A CA 1
ATOM 6737 C C . LEU A 1 893 ? 21.192 30.293 2.155 1.00 88.81 893 LEU A C 1
ATOM 6739 O O . LEU A 1 893 ? 21.044 30.155 0.945 1.00 88.81 893 LEU A O 1
ATOM 6743 N N . LYS A 1 894 ? 21.025 29.283 3.013 1.00 89.62 894 LYS A N 1
ATOM 6744 C CA . LYS A 1 894 ? 20.666 27.920 2.598 1.00 89.62 894 LYS A CA 1
ATOM 6745 C C . LYS A 1 894 ? 19.272 27.836 1.991 1.00 89.62 894 LYS A C 1
ATOM 6747 O O . LYS A 1 894 ? 19.081 27.132 1.001 1.00 89.62 894 LYS A O 1
ATOM 6752 N N . ILE A 1 895 ? 18.320 28.596 2.521 1.00 90.62 895 ILE A N 1
ATOM 6753 C CA . ILE A 1 895 ? 16.963 28.673 1.975 1.00 90.62 895 ILE A CA 1
ATOM 6754 C C . ILE A 1 895 ? 16.951 29.396 0.621 1.00 90.62 895 ILE A C 1
ATOM 6756 O O . ILE A 1 895 ? 16.410 28.849 -0.337 1.00 90.62 895 ILE A O 1
ATOM 6760 N N . ASN A 1 896 ? 17.655 30.522 0.477 1.00 85.75 896 ASN A N 1
ATOM 6761 C CA . ASN A 1 896 ? 17.812 31.196 -0.820 1.00 85.75 896 ASN A CA 1
ATOM 6762 C C . ASN A 1 896 ? 18.633 30.362 -1.834 1.00 85.75 896 ASN A C 1
ATOM 6764 O O . ASN A 1 896 ? 18.370 30.402 -3.029 1.00 85.75 896 ASN A O 1
ATOM 6768 N N . GLN A 1 897 ? 19.598 29.547 -1.388 1.00 82.56 897 GLN A N 1
ATOM 6769 C CA . GLN A 1 897 ? 20.287 28.572 -2.251 1.00 82.56 897 GLN A CA 1
ATOM 6770 C C . GLN A 1 897 ? 19.347 27.456 -2.737 1.00 82.56 897 GLN A C 1
ATOM 6772 O O . GLN A 1 897 ? 19.515 26.963 -3.851 1.00 82.56 897 GLN A O 1
ATOM 6777 N N . THR A 1 898 ? 18.370 27.067 -1.913 1.00 83.62 898 THR A N 1
ATOM 6778 C CA . THR A 1 898 ? 17.396 26.004 -2.216 1.00 83.62 898 THR A CA 1
ATOM 6779 C C . THR A 1 898 ? 16.285 26.506 -3.146 1.00 83.62 898 THR A C 1
ATOM 6781 O O . THR A 1 898 ? 15.935 25.820 -4.107 1.00 83.62 898 THR A O 1
ATOM 6784 N N . TRP A 1 899 ? 15.785 27.728 -2.931 1.00 85.31 899 TRP A N 1
ATOM 6785 C CA . TRP A 1 899 ? 14.802 28.385 -3.802 1.00 85.31 899 TRP A CA 1
ATOM 6786 C C . TRP A 1 899 ? 15.228 29.822 -4.162 1.00 85.31 899 TRP A C 1
ATOM 6788 O O . TRP A 1 899 ? 14.717 30.782 -3.580 1.00 85.31 899 TRP A O 1
ATOM 6798 N N . PRO A 1 900 ? 16.137 29.997 -5.142 1.00 77.44 900 PRO A N 1
ATOM 6799 C CA . PRO A 1 900 ? 16.620 31.318 -5.537 1.00 77.44 900 PRO A CA 1
ATOM 6800 C C . PRO A 1 900 ? 15.488 32.236 -6.005 1.00 77.44 900 PRO A C 1
ATOM 6802 O O . PRO A 1 900 ? 14.848 31.976 -7.027 1.00 77.44 900 PRO A O 1
ATOM 6805 N N . GLY A 1 901 ? 15.264 33.326 -5.268 1.00 70.31 901 GLY A N 1
ATOM 6806 C CA . GLY A 1 901 ? 14.235 34.324 -5.578 1.00 70.31 901 GLY A CA 1
ATOM 6807 C C . GLY A 1 901 ? 12.797 33.931 -5.217 1.00 70.31 901 GLY A C 1
ATOM 6808 O O . GLY A 1 901 ? 11.871 34.613 -5.655 1.00 70.31 901 GLY A O 1
ATOM 6809 N N . ALA A 1 902 ? 12.580 32.868 -4.433 1.00 79.25 902 ALA A N 1
ATOM 6810 C CA . ALA A 1 902 ? 11.283 32.656 -3.792 1.00 79.25 902 ALA A CA 1
ATOM 6811 C C . ALA A 1 902 ? 11.093 33.673 -2.646 1.00 79.25 902 ALA A C 1
ATOM 6813 O O . ALA A 1 902 ? 12.006 33.829 -1.833 1.00 79.25 902 ALA A O 1
ATOM 6814 N N . PRO A 1 903 ? 9.934 34.348 -2.540 1.00 88.00 903 PRO A N 1
ATOM 6815 C CA . PRO A 1 903 ? 9.635 35.237 -1.421 1.00 88.00 903 PRO A CA 1
ATOM 6816 C C . PRO A 1 903 ? 9.741 34.540 -0.063 1.00 88.00 903 PRO A C 1
ATOM 6818 O O . PRO A 1 903 ? 9.202 33.445 0.111 1.00 88.00 903 PRO A O 1
ATOM 6821 N N . VAL A 1 904 ? 10.373 35.196 0.911 1.00 93.31 904 VAL A N 1
ATOM 6822 C CA . VAL A 1 904 ? 10.513 34.690 2.285 1.00 93.31 904 VAL A CA 1
ATOM 6823 C C . VAL A 1 904 ? 9.818 35.652 3.239 1.00 93.31 904 VAL A C 1
ATOM 6825 O O . VAL A 1 904 ? 10.211 36.810 3.362 1.00 93.31 904 VAL A O 1
ATOM 6828 N N . TYR A 1 905 ? 8.795 35.154 3.925 1.00 96.06 905 TYR A N 1
ATOM 6829 C CA . TYR A 1 905 ? 8.078 35.858 4.982 1.00 96.06 905 TYR A CA 1
ATOM 6830 C C . TYR A 1 905 ? 8.426 35.211 6.315 1.00 96.06 905 TYR A C 1
ATOM 6832 O O . TYR A 1 905 ? 8.476 33.987 6.414 1.00 96.06 905 TYR A O 1
ATOM 6840 N N . PHE A 1 906 ? 8.646 36.017 7.343 1.00 95.38 906 PHE A N 1
ATOM 6841 C CA . PHE A 1 906 ? 9.067 35.551 8.653 1.00 95.38 906 PHE A CA 1
ATOM 6842 C C . PHE A 1 906 ? 8.346 36.306 9.765 1.00 95.38 906 PHE A C 1
ATOM 6844 O O . PHE A 1 906 ? 7.931 37.452 9.609 1.00 95.38 906 PHE A O 1
ATOM 6851 N N . CYS A 1 907 ? 8.253 35.665 10.918 1.00 94.88 907 CYS A N 1
ATOM 6852 C CA . CYS A 1 907 ? 8.068 36.330 12.197 1.00 94.88 907 CYS A CA 1
ATOM 6853 C C . CYS A 1 907 ? 9.260 36.021 13.106 1.00 94.88 907 CYS A C 1
ATOM 6855 O O . CYS A 1 907 ? 10.047 35.118 12.828 1.00 94.88 907 CYS A O 1
ATOM 6857 N N . MET A 1 908 ? 9.384 36.782 14.189 1.00 93.38 908 MET A N 1
ATOM 6858 C CA . MET A 1 908 ? 10.406 36.554 15.205 1.00 93.38 908 MET A CA 1
ATOM 6859 C C . MET A 1 908 ? 9.823 35.706 16.339 1.00 93.38 908 MET A C 1
ATOM 6861 O O . MET A 1 908 ? 8.693 35.953 16.770 1.00 93.38 908 MET A O 1
ATOM 6865 N N . GLY A 1 909 ? 10.591 34.731 16.813 1.00 94.06 909 GLY A N 1
ATOM 6866 C CA . GLY A 1 909 ? 10.289 33.929 17.992 1.00 94.06 909 GLY A CA 1
ATOM 6867 C C . GLY A 1 909 ? 10.947 34.444 19.271 1.00 94.06 909 GLY A C 1
ATOM 6868 O O . GLY A 1 909 ? 11.547 35.522 19.294 1.00 94.06 909 GLY A O 1
ATOM 6869 N N . ASN A 1 910 ? 10.780 33.707 20.369 1.00 93.75 910 ASN A N 1
ATOM 6870 C CA . ASN A 1 910 ? 11.284 34.106 21.686 1.00 93.75 910 ASN A CA 1
ATOM 6871 C C . ASN A 1 910 ? 12.792 33.887 21.874 1.00 93.75 910 ASN A C 1
ATOM 6873 O O . ASN A 1 910 ? 13.409 34.630 22.640 1.00 93.75 910 ASN A O 1
ATOM 6877 N N . ASN A 1 911 ? 13.402 32.981 21.105 1.00 93.25 911 ASN A N 1
ATOM 6878 C CA . ASN A 1 911 ? 14.852 32.794 21.061 1.00 93.25 911 ASN A CA 1
ATOM 6879 C C . ASN A 1 911 ? 15.553 33.686 20.029 1.00 93.25 911 ASN A C 1
ATOM 6881 O O . ASN A 1 911 ? 16.783 33.739 20.007 1.00 93.25 911 ASN A O 1
ATOM 6885 N N . ASP A 1 912 ? 14.810 34.442 19.214 1.00 94.00 912 ASP A N 1
ATOM 6886 C CA . ASP A 1 912 ? 15.360 35.421 18.269 1.00 94.00 912 ASP A CA 1
ATOM 6887 C C . ASP A 1 912 ? 15.822 36.710 18.978 1.00 94.00 912 ASP A C 1
ATOM 6889 O O . ASP A 1 912 ? 15.347 37.817 18.726 1.00 94.00 912 ASP A O 1
ATOM 6893 N N . THR A 1 913 ? 16.773 36.546 19.896 1.00 92.56 913 THR A N 1
ATOM 6894 C CA . THR A 1 913 ? 17.425 37.591 20.687 1.00 92.56 913 THR A CA 1
ATOM 6895 C C . THR A 1 913 ? 18.894 37.230 20.954 1.00 92.56 913 THR A C 1
ATOM 6897 O O . THR A 1 913 ? 19.363 36.135 20.659 1.00 92.56 913 THR A O 1
ATOM 6900 N N . TYR A 1 914 ? 19.677 38.177 21.472 1.00 92.62 914 TYR A N 1
ATOM 6901 C CA . TYR A 1 914 ? 21.123 38.053 21.624 1.00 92.62 914 TYR A CA 1
ATOM 6902 C C . TYR A 1 914 ? 21.625 37.301 22.855 1.00 92.62 914 TYR A C 1
ATOM 6904 O O . TYR A 1 914 ? 22.777 36.859 22.828 1.00 92.62 914 TYR A O 1
ATOM 6912 N N . LEU A 1 915 ? 20.864 37.248 23.951 1.00 89.56 915 LEU A N 1
ATOM 6913 C CA . LEU A 1 915 ? 21.400 36.813 25.246 1.00 89.56 915 LEU A CA 1
ATOM 6914 C C . LEU A 1 915 ? 20.664 35.611 25.834 1.00 89.56 915 LEU A C 1
ATOM 6916 O O . LEU A 1 915 ? 21.295 34.569 26.000 1.00 89.56 915 LEU A O 1
ATOM 6920 N N . ALA A 1 916 ? 19.383 35.780 26.153 1.00 88.94 916 ALA A N 1
ATOM 6921 C CA . ALA A 1 916 ? 18.555 34.814 26.866 1.00 88.94 916 ALA A CA 1
ATOM 6922 C C . ALA A 1 916 ? 17.128 34.819 26.306 1.00 88.94 916 ALA A C 1
ATOM 6924 O O . ALA A 1 916 ? 16.702 35.831 25.751 1.00 88.94 916 ALA A O 1
ATOM 6925 N N . ASP A 1 917 ? 16.403 33.719 26.478 1.00 90.81 917 ASP A N 1
ATOM 6926 C CA . ASP A 1 917 ? 15.021 33.562 26.020 1.00 90.81 917 ASP A CA 1
ATOM 6927 C C . ASP A 1 917 ? 14.106 34.723 26.485 1.00 90.81 917 ASP A C 1
ATOM 6929 O O . ASP A 1 917 ? 14.231 35.241 27.599 1.00 90.81 917 ASP A O 1
ATOM 6933 N N . TYR A 1 918 ? 13.205 35.166 25.605 1.00 92.75 918 TYR A N 1
ATOM 6934 C CA . TYR A 1 918 ? 12.322 36.337 25.751 1.00 92.75 918 TYR A CA 1
ATOM 6935 C C . TYR A 1 918 ? 12.996 37.718 25.972 1.00 92.75 918 TYR A C 1
ATOM 6937 O O . TYR A 1 918 ? 12.284 38.722 26.110 1.00 92.75 918 TYR A O 1
ATOM 6945 N N . ASP A 1 919 ? 14.331 37.844 25.976 1.00 90.50 919 ASP A N 1
ATOM 6946 C CA . ASP A 1 919 ? 15.031 39.119 26.230 1.00 90.50 919 ASP A CA 1
ATOM 6947 C C . ASP A 1 919 ? 15.099 40.037 24.992 1.00 90.50 919 ASP A C 1
ATOM 6949 O O . ASP A 1 919 ? 16.177 40.350 24.493 1.00 90.50 919 ASP A O 1
ATOM 6953 N N . ILE A 1 920 ? 13.953 40.477 24.465 1.00 89.81 920 ILE A N 1
ATOM 6954 C CA . ILE A 1 920 ? 13.885 41.466 23.373 1.00 89.81 920 ILE A CA 1
ATOM 6955 C C . ILE A 1 920 ? 12.983 42.651 23.725 1.00 89.81 920 ILE A C 1
ATOM 6957 O O . ILE A 1 920 ? 12.062 42.552 24.538 1.00 89.81 920 ILE A O 1
ATOM 6961 N N . THR A 1 921 ? 13.264 43.813 23.135 1.00 90.38 921 THR A N 1
ATOM 6962 C CA . THR A 1 921 ? 12.625 45.091 23.485 1.00 90.38 921 THR A CA 1
ATOM 6963 C C . THR A 1 921 ? 12.100 45.852 22.273 1.00 90.38 921 THR A C 1
ATOM 6965 O O . THR A 1 921 ? 12.411 45.520 21.134 1.00 90.38 921 THR A O 1
ATOM 6968 N N . VAL A 1 922 ? 11.258 46.865 22.490 1.00 91.06 922 VAL A N 1
ATOM 6969 C CA . VAL A 1 922 ? 10.905 47.823 21.428 1.00 91.06 922 VAL A CA 1
ATOM 6970 C C . VAL A 1 922 ? 12.140 48.670 21.116 1.00 91.06 922 VAL A C 1
ATOM 6972 O O . VAL A 1 922 ? 12.714 49.284 22.014 1.00 91.06 922 VAL A O 1
ATOM 6975 N N . GLY A 1 923 ? 12.540 48.699 19.845 1.00 91.50 923 GLY A N 1
ATOM 6976 C CA . GLY A 1 923 ? 13.758 49.357 19.375 1.00 91.50 923 GLY A CA 1
ATOM 6977 C C . GLY A 1 923 ? 15.045 48.573 19.647 1.00 91.50 923 GLY A C 1
ATOM 6978 O O . GLY A 1 923 ? 16.109 49.189 19.715 1.00 91.50 923 GLY A O 1
ATOM 6979 N N . ASP A 1 924 ? 14.965 47.251 19.842 1.00 93.50 924 ASP A N 1
ATOM 6980 C CA . ASP A 1 924 ? 16.147 46.439 20.135 1.00 93.50 924 ASP A CA 1
ATOM 6981 C C . ASP A 1 924 ? 17.195 46.487 19.012 1.00 93.50 924 ASP A C 1
ATOM 6983 O O . ASP A 1 924 ? 16.872 46.475 17.820 1.00 93.50 924 ASP A O 1
ATOM 6987 N N . ALA A 1 925 ? 18.472 46.467 19.402 1.00 92.44 925 ALA A N 1
ATOM 6988 C CA . ALA A 1 925 ? 19.581 46.379 18.461 1.00 92.44 925 ALA A CA 1
ATOM 6989 C C . ALA A 1 925 ? 19.494 45.104 17.609 1.00 92.44 925 ALA A C 1
ATOM 6991 O O . ALA A 1 925 ? 19.856 45.144 16.438 1.00 92.44 925 ALA A O 1
ATOM 6992 N N . PHE A 1 926 ? 18.949 44.008 18.155 1.00 94.00 926 PHE A N 1
ATOM 6993 C CA . PHE A 1 926 ? 18.742 42.767 17.407 1.00 94.00 926 PHE A CA 1
ATOM 6994 C C . PHE A 1 926 ? 17.972 42.988 16.096 1.00 94.00 926 PHE A C 1
ATOM 6996 O O . PHE A 1 926 ? 18.403 42.508 15.047 1.00 94.00 926 PHE A O 1
ATOM 7003 N N . TYR A 1 927 ? 16.872 43.754 16.118 1.00 95.19 927 TYR A N 1
ATOM 7004 C CA . TYR A 1 927 ? 16.103 44.029 14.902 1.00 95.19 927 TYR A CA 1
ATOM 7005 C C . TYR A 1 927 ? 16.914 44.850 13.896 1.00 95.19 927 TYR A C 1
ATOM 7007 O O . TYR A 1 927 ? 16.913 44.547 12.707 1.00 95.19 927 TYR A O 1
ATOM 7015 N N . ALA A 1 928 ? 17.625 45.882 14.358 1.00 93.56 928 ALA A N 1
ATOM 7016 C CA . ALA A 1 928 ? 18.435 46.734 13.489 1.00 93.56 928 ALA A CA 1
ATOM 7017 C C . ALA A 1 928 ? 19.608 45.971 12.844 1.00 93.56 928 ALA A C 1
ATOM 7019 O O . ALA A 1 928 ? 19.885 46.159 11.660 1.00 93.56 928 ALA A O 1
ATOM 7020 N N . ASP A 1 929 ? 20.259 45.090 13.607 1.00 94.06 929 ASP A N 1
ATOM 7021 C CA . ASP A 1 929 ? 21.419 44.309 13.173 1.00 94.06 929 ASP A CA 1
ATOM 7022 C C . ASP A 1 929 ? 21.037 43.157 12.216 1.00 94.06 929 ASP A C 1
ATOM 7024 O O . ASP A 1 929 ? 21.840 42.767 11.367 1.00 94.06 929 ASP A O 1
ATOM 7028 N N . THR A 1 930 ? 19.814 42.618 12.322 1.00 92.69 930 THR A N 1
ATOM 7029 C CA . THR A 1 930 ? 19.318 41.510 11.476 1.00 92.69 930 THR A CA 1
ATOM 7030 C C . THR A 1 930 ? 18.488 41.960 10.269 1.00 92.69 930 THR A C 1
ATOM 7032 O O . THR A 1 930 ? 18.405 41.215 9.289 1.00 92.69 930 THR A O 1
ATOM 7035 N N . ALA A 1 931 ? 17.924 43.177 10.290 1.00 93.88 931 ALA A N 1
ATOM 7036 C CA . ALA A 1 931 ? 17.001 43.692 9.271 1.00 93.88 931 ALA A CA 1
ATOM 7037 C C . ALA A 1 931 ? 17.508 43.557 7.827 1.00 93.88 931 ALA A C 1
ATOM 7039 O O . ALA A 1 931 ? 16.739 43.165 6.953 1.00 93.88 931 ALA A O 1
ATOM 7040 N N . ALA A 1 932 ? 18.784 43.861 7.566 1.00 91.06 932 ALA A N 1
ATOM 7041 C CA . ALA A 1 932 ? 19.354 43.763 6.221 1.00 91.06 932 ALA A CA 1
ATOM 7042 C C . ALA A 1 932 ? 19.341 42.315 5.703 1.00 91.06 932 ALA A C 1
ATOM 7044 O O . ALA A 1 932 ? 18.798 42.051 4.636 1.00 91.06 932 ALA A O 1
ATOM 7045 N N . SER A 1 933 ? 19.852 41.367 6.497 1.00 88.12 933 SER A N 1
ATOM 7046 C CA . SER A 1 933 ? 19.902 39.944 6.132 1.00 88.12 933 SER A CA 1
ATOM 7047 C C . SER A 1 933 ? 18.511 39.348 5.916 1.00 88.12 933 SER A C 1
ATOM 7049 O O . SER A 1 933 ? 18.308 38.595 4.969 1.00 88.12 933 SER A O 1
ATOM 7051 N N . LEU A 1 934 ? 17.554 39.689 6.785 1.00 90.12 934 LEU A N 1
ATOM 7052 C CA . LEU A 1 934 ? 16.170 39.214 6.703 1.00 90.12 934 LEU A CA 1
ATOM 7053 C C . LEU A 1 934 ? 15.425 39.798 5.493 1.00 90.12 934 LEU A C 1
ATOM 7055 O O . LEU A 1 934 ? 14.681 39.087 4.821 1.00 90.12 934 LEU A O 1
ATOM 7059 N N . TYR A 1 935 ? 15.657 41.073 5.173 1.00 92.50 935 TYR A N 1
ATOM 7060 C CA . TYR A 1 935 ? 15.087 41.707 3.987 1.00 92.50 935 TYR A CA 1
ATOM 7061 C C . TYR A 1 935 ? 15.677 41.133 2.690 1.00 92.50 935 TYR A C 1
ATOM 7063 O O . TYR A 1 935 ? 14.925 40.719 1.802 1.00 92.50 935 TYR A O 1
ATOM 7071 N N . ASP A 1 936 ? 17.008 41.051 2.596 1.00 85.12 936 ASP A N 1
ATOM 7072 C CA . ASP A 1 936 ? 17.724 40.553 1.414 1.00 85.12 936 ASP A CA 1
ATOM 7073 C C . ASP A 1 936 ? 17.427 39.069 1.124 1.00 85.12 936 ASP A C 1
ATOM 7075 O O . ASP A 1 936 ? 17.532 38.632 -0.021 1.00 85.12 936 ASP A O 1
ATOM 7079 N N . ALA A 1 937 ? 17.025 38.293 2.138 1.00 77.38 937 ALA A N 1
ATOM 7080 C CA . ALA A 1 937 ? 16.678 36.881 1.991 1.00 77.38 937 ALA A CA 1
ATOM 7081 C C . ALA A 1 937 ? 15.371 36.619 1.222 1.00 77.38 937 ALA A C 1
ATOM 7083 O O . ALA A 1 937 ? 15.208 35.514 0.707 1.00 77.38 937 ALA A O 1
ATOM 7084 N N . GLY A 1 938 ? 14.450 37.590 1.133 1.00 71.12 938 GLY A N 1
ATOM 7085 C CA . GLY A 1 938 ? 13.200 37.385 0.387 1.00 71.12 938 GLY A CA 1
ATOM 7086 C C . GLY A 1 938 ? 12.100 38.448 0.489 1.00 71.12 938 GLY A C 1
ATOM 7087 O O . GLY A 1 938 ? 11.040 38.233 -0.097 1.00 71.12 938 GLY A O 1
ATOM 7088 N N . LEU A 1 939 ? 12.319 39.580 1.174 1.00 83.12 939 LEU A N 1
ATOM 7089 C CA . LEU A 1 939 ? 11.433 40.758 1.099 1.00 83.12 939 LEU A CA 1
ATOM 7090 C C . LEU A 1 939 ? 11.924 41.809 0.087 1.00 83.12 939 LEU A C 1
ATOM 7092 O O . LEU A 1 939 ? 11.161 42.692 -0.312 1.00 83.12 939 LEU A O 1
ATOM 7096 N N . GLY A 1 940 ? 13.186 41.714 -0.343 1.00 74.31 940 GLY A N 1
ATOM 7097 C CA . GLY A 1 940 ? 13.777 42.552 -1.382 1.00 74.31 940 GLY A CA 1
ATOM 7098 C C . GLY A 1 940 ? 13.048 42.420 -2.721 1.00 74.31 940 GLY A C 1
ATOM 7099 O O . GLY A 1 940 ? 13.196 41.423 -3.418 1.00 74.31 940 GLY A O 1
ATOM 7100 N N . GLY A 1 941 ? 12.283 43.454 -3.077 1.00 72.19 941 GLY A N 1
ATOM 7101 C CA . GLY A 1 941 ? 11.372 43.476 -4.231 1.00 72.19 941 GLY A CA 1
ATOM 7102 C C . GLY A 1 941 ? 9.955 43.829 -3.782 1.00 72.19 941 GLY A C 1
ATOM 7103 O O . GLY A 1 941 ? 9.453 44.905 -4.115 1.00 72.19 941 GLY A O 1
ATOM 7104 N N . LEU A 1 942 ? 9.398 42.993 -2.897 1.00 79.88 942 LEU A N 1
ATOM 7105 C CA . LEU A 1 942 ? 8.012 43.062 -2.414 1.00 79.88 942 LEU A CA 1
ATOM 7106 C C . LEU A 1 942 ? 7.640 44.391 -1.746 1.00 79.88 942 LEU A C 1
ATOM 7108 O O . LEU A 1 942 ? 6.505 44.858 -1.854 1.00 79.88 942 LEU A O 1
ATOM 7112 N N . MET A 1 943 ? 8.574 44.975 -0.994 1.00 88.12 943 MET A N 1
ATOM 7113 C CA . MET A 1 943 ? 8.384 46.231 -0.266 1.00 88.12 943 MET A CA 1
ATOM 7114 C C . MET A 1 943 ? 9.691 47.026 -0.206 1.00 88.12 943 MET A C 1
ATOM 7116 O O . MET A 1 943 ? 10.770 46.472 -0.406 1.00 88.12 943 MET A O 1
ATOM 7120 N N . ASN A 1 944 ? 9.632 48.332 0.072 1.00 89.69 944 ASN A N 1
ATOM 7121 C CA . ASN A 1 944 ? 10.858 49.118 0.217 1.00 89.69 944 ASN A CA 1
ATOM 7122 C C . ASN A 1 944 ? 11.518 48.845 1.574 1.00 89.69 944 ASN A C 1
ATOM 7124 O O . ASN A 1 944 ? 10.844 48.800 2.603 1.00 89.69 944 ASN A O 1
ATOM 7128 N N . TYR A 1 945 ? 12.852 48.788 1.594 1.00 93.12 945 TYR A N 1
ATOM 7129 C CA . TYR A 1 945 ? 13.638 48.647 2.825 1.00 93.12 945 TYR A CA 1
ATOM 7130 C C . TYR A 1 945 ? 13.294 49.701 3.893 1.00 93.12 945 TYR A C 1
ATOM 7132 O O . TYR A 1 945 ? 13.271 49.387 5.080 1.00 93.12 945 TYR A O 1
ATOM 7140 N N . SER A 1 946 ? 12.973 50.937 3.488 1.00 92.81 946 SER A N 1
ATOM 7141 C CA . SER A 1 946 ? 12.516 52.003 4.395 1.00 92.81 946 SER A CA 1
ATOM 7142 C C . SER A 1 946 ? 11.206 51.671 5.102 1.00 92.81 946 SER A C 1
ATOM 7144 O O . SER A 1 946 ? 11.042 51.994 6.273 1.00 92.81 946 SER A O 1
ATOM 7146 N N . ASP A 1 947 ? 10.282 51.027 4.396 1.00 91.56 947 ASP A N 1
ATOM 7147 C CA . ASP A 1 947 ? 8.918 50.787 4.865 1.00 91.56 947 ASP A CA 1
ATOM 7148 C C . ASP A 1 947 ? 8.899 49.548 5.772 1.00 91.56 947 ASP A C 1
ATOM 7150 O O . ASP A 1 947 ? 8.239 49.533 6.811 1.00 91.56 947 ASP A O 1
ATOM 7154 N N . PHE A 1 948 ? 9.720 48.550 5.422 1.00 95.31 948 PHE A N 1
ATOM 7155 C CA . PHE A 1 948 ? 10.044 47.411 6.277 1.00 95.31 948 PHE A CA 1
ATOM 7156 C C . PHE A 1 948 ? 10.701 47.878 7.583 1.00 95.31 948 PHE A C 1
ATOM 7158 O O . PHE A 1 948 ? 10.164 47.648 8.665 1.00 95.31 948 PHE A O 1
ATOM 7165 N N . THR A 1 949 ? 11.821 48.604 7.501 1.00 95.75 949 THR A N 1
ATOM 7166 C CA . THR A 1 949 ? 12.561 49.036 8.699 1.00 95.75 949 THR A CA 1
ATOM 7167 C C . THR A 1 949 ? 11.768 49.992 9.590 1.00 95.75 949 THR A C 1
ATOM 7169 O O . THR A 1 949 ? 11.881 49.887 10.807 1.00 95.75 949 THR A O 1
ATOM 7172 N N . ALA A 1 950 ? 10.901 50.848 9.033 1.00 93.12 950 ALA A N 1
ATOM 7173 C CA . ALA A 1 950 ? 10.056 51.763 9.809 1.00 93.12 950 ALA A CA 1
ATOM 7174 C C . ALA A 1 950 ? 9.147 51.066 10.842 1.00 93.12 950 ALA A C 1
ATOM 7176 O O . ALA A 1 950 ? 8.799 51.678 11.853 1.00 93.12 950 ALA A O 1
ATOM 7177 N N . THR A 1 951 ? 8.772 49.805 10.603 1.00 94.06 951 THR A N 1
ATOM 7178 C CA . THR A 1 951 ? 7.970 48.989 11.531 1.00 94.06 951 THR A CA 1
ATOM 7179 C C . THR A 1 951 ? 8.833 47.933 12.224 1.00 94.06 951 THR A C 1
ATOM 7181 O O . THR A 1 951 ? 8.883 47.887 13.459 1.00 94.06 951 THR A O 1
ATOM 7184 N N . PHE A 1 952 ? 9.629 47.188 11.454 1.00 96.06 952 PHE A N 1
ATOM 7185 C CA . PHE A 1 952 ? 10.426 46.072 11.953 1.00 96.06 952 PHE A CA 1
ATOM 7186 C C . PHE A 1 952 ? 11.490 46.485 12.976 1.00 96.06 952 PHE A C 1
ATOM 7188 O O . PHE A 1 952 ? 11.546 45.895 14.053 1.00 96.06 952 PHE A O 1
ATOM 7195 N N . THR A 1 953 ? 12.298 47.527 12.720 1.00 95.69 953 THR A N 1
ATOM 7196 C CA . THR A 1 953 ? 13.382 47.888 13.661 1.00 95.69 953 THR A CA 1
ATOM 7197 C C . THR A 1 953 ? 12.867 48.495 14.962 1.00 95.69 953 THR A C 1
ATOM 7199 O O . THR A 1 953 ? 13.617 48.600 15.927 1.00 95.69 953 THR A O 1
ATOM 7202 N N . ASN A 1 954 ? 11.599 48.911 14.998 1.00 92.12 954 ASN A N 1
ATOM 7203 C CA . ASN A 1 954 ? 10.949 49.402 16.203 1.00 92.12 954 ASN A CA 1
ATOM 7204 C C . ASN A 1 954 ? 10.236 48.277 16.970 1.00 92.12 954 ASN A C 1
ATOM 7206 O O . ASN A 1 954 ? 10.357 48.216 18.187 1.00 92.12 954 ASN A O 1
ATOM 7210 N N . ALA A 1 955 ? 9.482 47.405 16.297 1.00 91.75 955 ALA A N 1
ATOM 7211 C CA . ALA A 1 955 ? 8.547 46.503 16.975 1.00 91.75 955 ALA A CA 1
ATOM 7212 C C . ALA A 1 955 ? 8.470 45.081 16.388 1.00 91.75 955 ALA A C 1
ATOM 7214 O O . ALA A 1 955 ? 7.499 44.380 16.668 1.00 91.75 955 ALA A O 1
ATOM 7215 N N . GLY A 1 956 ? 9.442 44.663 15.570 1.00 93.94 956 GLY A N 1
ATOM 7216 C CA . GLY A 1 956 ? 9.535 43.309 15.005 1.00 93.94 956 GLY A CA 1
ATOM 7217 C C . GLY A 1 956 ? 8.413 42.911 14.036 1.00 93.94 956 GLY A C 1
ATOM 7218 O O . GLY A 1 956 ? 8.385 41.772 13.584 1.00 93.94 956 GLY A O 1
ATOM 7219 N N . ASN A 1 957 ? 7.491 43.824 13.717 1.00 96.44 957 ASN A N 1
ATOM 7220 C CA . ASN A 1 957 ? 6.328 43.582 12.867 1.00 96.44 957 ASN A CA 1
ATOM 7221 C C . ASN A 1 957 ? 6.474 44.258 11.500 1.00 96.44 957 ASN A C 1
ATOM 7223 O O . ASN A 1 957 ? 7.228 45.218 11.354 1.00 96.44 957 ASN A O 1
ATOM 7227 N N . TYR A 1 958 ? 5.769 43.738 10.496 1.00 97.19 958 TYR A N 1
ATOM 7228 C CA . TYR A 1 958 ? 5.683 44.336 9.163 1.00 97.19 958 TYR A CA 1
ATOM 7229 C C . TYR A 1 958 ? 4.471 43.786 8.391 1.00 97.19 958 TYR A C 1
ATOM 7231 O O . TYR A 1 958 ? 3.796 42.852 8.818 1.00 97.19 958 TYR A O 1
ATOM 7239 N N . THR A 1 959 ? 4.170 44.374 7.234 1.00 96.56 959 THR A N 1
ATOM 7240 C CA . THR A 1 959 ? 3.177 43.849 6.286 1.00 96.56 959 THR A CA 1
ATOM 7241 C C . THR A 1 959 ? 3.791 43.862 4.895 1.00 96.56 959 THR A C 1
ATOM 7243 O O . THR A 1 959 ? 4.325 44.891 4.482 1.00 96.56 959 THR A O 1
ATOM 7246 N N . ALA A 1 960 ? 3.715 42.741 4.180 1.00 95.12 960 ALA A N 1
ATOM 7247 C CA . ALA A 1 960 ? 4.249 42.590 2.828 1.00 95.12 960 ALA A CA 1
ATOM 7248 C C . ALA A 1 960 ? 3.172 42.038 1.869 1.00 95.12 960 ALA A C 1
ATOM 7250 O O . ALA A 1 960 ? 2.356 41.216 2.294 1.00 95.12 960 ALA A O 1
ATOM 7251 N N . PRO A 1 961 ? 3.144 42.453 0.589 1.00 94.00 961 PRO A N 1
ATOM 7252 C CA . PRO A 1 961 ? 2.228 41.889 -0.404 1.00 94.00 961 PRO A CA 1
ATOM 7253 C C . PRO A 1 961 ? 2.457 40.389 -0.623 1.00 94.00 961 PRO A C 1
ATOM 7255 O O . PRO A 1 961 ? 3.599 39.949 -0.646 1.00 94.00 961 PRO A O 1
ATOM 7258 N N . PHE A 1 962 ? 1.387 39.623 -0.858 1.00 91.12 962 PHE A N 1
ATOM 7259 C CA . PHE A 1 962 ? 1.456 38.218 -1.275 1.00 91.12 962 PHE A CA 1
ATOM 7260 C C . PHE A 1 962 ? 0.273 37.859 -2.186 1.00 91.12 962 PHE A C 1
ATOM 7262 O O . PHE A 1 962 ? -0.883 37.859 -1.758 1.00 91.12 962 PHE A O 1
ATOM 7269 N N . GLY A 1 963 ? 0.550 37.531 -3.451 1.00 85.50 963 GLY A N 1
ATOM 7270 C CA . GLY A 1 963 ? -0.487 37.198 -4.433 1.00 85.50 963 GLY A CA 1
ATOM 7271 C C . GLY A 1 963 ? -1.508 38.330 -4.608 1.00 85.50 963 GLY A C 1
ATOM 7272 O O . GLY A 1 963 ? -1.144 39.461 -4.923 1.00 85.50 963 GLY A O 1
ATOM 7273 N N . THR A 1 964 ? -2.793 38.031 -4.400 1.00 85.88 964 THR A N 1
ATOM 7274 C CA . THR A 1 964 ? -3.888 39.021 -4.406 1.00 85.88 964 THR A CA 1
ATOM 7275 C C . THR A 1 964 ? -4.033 39.798 -3.091 1.00 85.88 964 THR A C 1
ATOM 7277 O O . THR A 1 964 ? -4.813 40.751 -3.032 1.00 85.88 964 THR A O 1
ATOM 7280 N N . GLY A 1 965 ? -3.305 39.406 -2.044 1.00 93.19 965 GLY A N 1
ATOM 7281 C CA . GLY A 1 965 ? -3.464 39.878 -0.672 1.00 93.19 965 GLY A CA 1
ATOM 7282 C C . GLY A 1 965 ? -2.162 40.341 -0.018 1.00 93.19 965 GLY A C 1
ATOM 7283 O O . GLY A 1 965 ? -1.252 40.830 -0.689 1.00 93.19 965 GLY A O 1
ATOM 7284 N N . ASN A 1 966 ? -2.080 40.199 1.307 1.00 96.44 966 ASN A N 1
ATOM 7285 C CA . ASN A 1 966 ? -0.893 40.527 2.105 1.00 96.44 966 ASN A CA 1
ATOM 7286 C C . ASN A 1 966 ? -0.586 39.437 3.146 1.00 96.44 966 ASN A C 1
ATOM 7288 O O . ASN A 1 966 ? -1.498 38.785 3.650 1.00 96.44 966 ASN A O 1
ATOM 7292 N N . VAL A 1 967 ? 0.683 39.318 3.539 1.00 97.88 967 VAL A N 1
ATOM 7293 C CA . VAL A 1 967 ? 1.102 38.688 4.800 1.00 97.88 967 VAL A CA 1
ATOM 7294 C C . VAL A 1 967 ? 1.322 39.793 5.834 1.00 97.88 967 VAL A C 1
ATOM 7296 O O . VAL A 1 967 ? 2.093 40.725 5.598 1.00 97.88 967 VAL A O 1
ATOM 7299 N N . ILE A 1 968 ? 0.643 39.691 6.977 1.00 98.25 968 ILE A N 1
ATOM 7300 C CA . ILE A 1 968 ? 0.790 40.577 8.136 1.00 98.25 968 ILE A CA 1
ATOM 7301 C C . ILE A 1 968 ? 1.595 39.812 9.191 1.00 98.25 968 ILE A C 1
ATOM 7303 O O . ILE A 1 968 ? 1.082 38.882 9.816 1.00 98.25 968 ILE A O 1
ATOM 7307 N N . ALA A 1 969 ? 2.858 40.196 9.374 1.00 97.50 969 ALA A N 1
ATOM 7308 C CA . ALA A 1 969 ? 3.759 39.596 10.348 1.00 97.50 969 ALA A CA 1
ATOM 7309 C C . ALA A 1 969 ? 3.697 40.368 11.675 1.00 97.50 969 ALA A C 1
ATOM 7311 O O . ALA A 1 969 ? 3.944 41.578 11.698 1.00 97.50 969 ALA A O 1
ATOM 7312 N N . LEU A 1 970 ? 3.374 39.688 12.780 1.00 96.44 970 LEU A N 1
ATOM 7313 C CA . LEU A 1 970 ? 3.311 40.289 14.120 1.00 96.44 970 LEU A CA 1
ATOM 7314 C C . LEU A 1 970 ? 4.454 39.798 15.009 1.00 96.44 970 LEU A C 1
ATOM 7316 O O . LEU A 1 970 ? 4.893 38.653 14.909 1.00 96.44 970 LEU A O 1
ATOM 7320 N N . GLN A 1 971 ? 4.855 40.644 15.958 1.00 94.94 971 GLN A N 1
ATOM 7321 C CA . GLN A 1 971 ? 5.743 40.241 17.044 1.00 94.94 971 GLN A CA 1
ATOM 7322 C C . GLN A 1 971 ? 4.910 39.716 18.223 1.00 94.94 971 GLN A C 1
ATOM 7324 O O . GLN A 1 971 ? 4.562 40.458 19.146 1.00 94.94 971 GLN A O 1
ATOM 7329 N N . SER A 1 972 ? 4.565 38.427 18.175 1.00 95.06 972 SER A N 1
ATOM 7330 C CA . SER A 1 972 ? 3.759 37.745 19.202 1.00 95.06 972 SER A CA 1
ATOM 7331 C C . SER A 1 972 ? 4.423 37.676 20.577 1.00 95.06 972 SER A C 1
ATOM 7333 O O . SER A 1 972 ? 3.726 37.494 21.572 1.00 95.06 972 SER A O 1
ATOM 7335 N N . LEU A 1 973 ? 5.744 37.857 20.677 1.00 94.12 973 LEU A N 1
ATOM 7336 C CA . LEU A 1 973 ? 6.423 37.868 21.973 1.00 94.12 973 LEU A CA 1
ATOM 7337 C C . LEU A 1 973 ? 5.826 38.917 22.922 1.00 94.12 973 LEU A C 1
ATOM 7339 O O . LEU A 1 973 ? 5.618 38.621 24.092 1.00 94.12 973 LEU A O 1
ATOM 7343 N N . TYR A 1 974 ? 5.452 40.104 22.433 1.00 94.75 974 TYR A N 1
ATOM 7344 C CA . TYR A 1 974 ? 4.905 41.167 23.288 1.00 94.75 974 TYR A CA 1
ATOM 7345 C C . TYR A 1 974 ? 3.493 40.894 23.834 1.00 94.75 974 TYR A C 1
ATOM 7347 O O . TYR A 1 974 ? 3.044 41.610 24.732 1.00 94.75 974 TYR A O 1
ATOM 7355 N N . VAL A 1 975 ? 2.785 39.895 23.295 1.00 94.81 975 VAL A N 1
ATOM 7356 C CA . VAL A 1 975 ? 1.499 39.417 23.830 1.00 94.81 975 VAL A CA 1
ATOM 7357 C C . VAL A 1 975 ? 1.638 38.130 24.649 1.00 94.81 975 VAL A C 1
ATOM 7359 O O . VAL A 1 975 ? 0.658 37.706 25.259 1.00 94.81 975 VAL A O 1
ATOM 7362 N N . SER A 1 976 ? 2.832 37.530 24.722 1.00 95.06 976 SER A N 1
ATOM 7363 C CA . SER A 1 976 ? 3.063 36.290 25.468 1.00 95.06 976 SER A CA 1
ATOM 7364 C C . SER A 1 976 ? 2.853 36.450 26.976 1.00 95.06 976 SER A C 1
ATOM 7366 O O . SER A 1 976 ? 3.188 37.484 27.554 1.00 95.06 976 SER A O 1
ATOM 7368 N N . ALA A 1 977 ? 2.366 35.393 27.632 1.00 92.75 977 ALA A N 1
ATOM 7369 C CA . ALA A 1 977 ? 2.304 35.316 29.091 1.00 92.75 977 ALA A CA 1
ATOM 7370 C C . ALA A 1 977 ? 3.699 35.319 29.755 1.00 92.75 977 ALA A C 1
ATOM 7372 O O . ALA A 1 977 ? 3.825 35.737 30.905 1.00 92.75 977 ALA A O 1
ATOM 7373 N N . ASN A 1 978 ? 4.742 34.901 29.028 1.00 91.81 978 ASN A N 1
ATOM 7374 C CA . ASN A 1 978 ? 6.121 34.825 29.522 1.00 91.81 978 ASN A CA 1
ATOM 7375 C C . ASN A 1 978 ? 6.924 36.125 29.330 1.00 91.81 978 ASN A C 1
ATOM 7377 O O . ASN A 1 978 ? 8.045 36.230 29.828 1.00 91.81 978 ASN A O 1
ATOM 7381 N N . TYR A 1 979 ? 6.383 37.130 28.630 1.00 91.75 979 TYR A N 1
ATOM 7382 C CA . TYR A 1 979 ? 7.103 38.378 28.374 1.00 91.75 979 TYR A CA 1
ATOM 7383 C C . TYR A 1 979 ? 7.281 39.191 29.672 1.00 91.75 979 TYR A C 1
ATOM 7385 O O . TYR A 1 979 ? 6.293 39.636 30.258 1.00 91.75 979 TYR A O 1
ATOM 7393 N N . PRO A 1 980 ? 8.518 39.456 30.140 1.00 83.88 980 PRO A N 1
ATOM 7394 C CA . PRO A 1 980 ? 8.760 39.958 31.498 1.00 83.88 980 PRO A CA 1
ATOM 7395 C C . PRO A 1 980 ? 8.509 41.470 31.677 1.00 83.88 980 PRO A C 1
ATOM 7397 O O . PRO A 1 980 ? 9.031 42.079 32.615 1.00 83.88 980 PRO A O 1
ATOM 7400 N N . ARG A 1 981 ? 7.779 42.118 30.758 1.00 85.56 981 ARG A N 1
ATOM 7401 C CA . ARG A 1 981 ? 7.626 43.584 30.686 1.00 85.56 981 ARG A CA 1
ATOM 7402 C C . ARG A 1 981 ? 6.148 44.001 30.652 1.00 85.56 981 ARG A C 1
ATOM 7404 O O . ARG A 1 981 ? 5.264 43.237 31.021 1.00 85.56 981 ARG A O 1
ATOM 7411 N N . GLY A 1 982 ? 5.887 45.271 30.340 1.00 76.44 982 GLY A N 1
ATOM 7412 C CA . GLY A 1 982 ? 4.551 45.862 30.408 1.00 76.44 982 GLY A CA 1
ATOM 7413 C C . GLY A 1 982 ? 3.602 45.404 29.295 1.00 76.44 982 GLY A C 1
ATOM 7414 O O . GLY A 1 982 ? 4.000 44.795 28.308 1.00 76.44 982 GLY A O 1
ATOM 7415 N N . MET A 1 983 ? 2.322 45.754 29.453 1.00 87.19 983 MET A N 1
ATOM 7416 C CA . MET A 1 983 ? 1.262 45.403 28.499 1.00 87.19 983 MET A CA 1
ATOM 7417 C C . MET A 1 983 ? 1.071 46.400 27.337 1.00 87.19 983 MET A C 1
ATOM 7419 O O . MET A 1 983 ? 0.176 46.243 26.500 1.00 87.19 983 MET A O 1
ATOM 7423 N N . ALA A 1 984 ? 1.860 47.475 27.284 1.00 88.88 984 ALA A N 1
ATOM 7424 C CA . ALA A 1 984 ? 1.689 48.501 26.256 1.00 88.88 984 ALA A CA 1
ATOM 7425 C C . ALA A 1 984 ? 2.119 47.972 24.879 1.00 88.88 984 ALA A C 1
ATOM 7427 O O . ALA A 1 984 ? 1.470 48.225 23.868 1.00 88.88 984 ALA A O 1
ATOM 7428 N N . GLU A 1 985 ? 3.192 47.191 24.859 1.00 91.62 985 GLU A N 1
ATOM 7429 C CA . GLU A 1 985 ? 3.816 46.605 23.685 1.00 91.62 985 GLU A CA 1
ATOM 7430 C C . GLU A 1 985 ? 2.880 45.608 22.983 1.00 91.62 985 GLU A C 1
ATOM 7432 O O . GLU A 1 985 ? 2.671 45.722 21.775 1.00 91.62 985 GLU A O 1
ATOM 7437 N N . GLY A 1 986 ? 2.240 44.700 23.730 1.00 92.62 986 GLY A N 1
ATOM 7438 C CA . GLY A 1 986 ? 1.249 43.766 23.183 1.00 92.62 986 GLY A CA 1
ATOM 7439 C C . GLY A 1 986 ? -0.020 44.467 22.690 1.00 92.62 986 GLY A C 1
ATOM 7440 O O . GLY A 1 986 ? -0.504 44.186 21.593 1.00 92.62 986 GLY A O 1
ATOM 7441 N N . SER A 1 987 ? -0.496 45.475 23.431 1.00 95.12 987 SER A N 1
ATOM 7442 C CA . SER A 1 987 ? -1.617 46.325 22.999 1.00 95.12 987 SER A CA 1
ATOM 7443 C C . SER A 1 987 ? -1.331 47.025 21.660 1.00 95.12 987 SER A C 1
ATOM 7445 O O . SER A 1 987 ? -2.212 47.120 20.805 1.00 95.12 987 SER A O 1
ATOM 7447 N N . ASN A 1 988 ? -0.087 47.469 21.442 1.00 95.06 988 ASN A N 1
ATOM 7448 C CA . ASN A 1 988 ? 0.338 48.085 20.183 1.00 95.06 988 ASN A CA 1
ATOM 7449 C C . ASN A 1 988 ? 0.372 47.082 19.012 1.00 95.06 988 ASN A C 1
ATOM 7451 O O . ASN A 1 988 ? 0.051 47.469 17.889 1.00 95.06 988 ASN A O 1
ATOM 7455 N N . GLN A 1 989 ? 0.705 45.805 19.248 1.00 96.12 989 GLN A N 1
ATOM 7456 C CA . GLN A 1 989 ? 0.642 44.761 18.210 1.00 96.12 989 GLN A CA 1
ATOM 7457 C C . GLN A 1 989 ? -0.801 44.486 17.768 1.00 96.12 989 GLN A C 1
ATOM 7459 O O . GLN A 1 989 ? -1.067 44.398 16.571 1.00 96.12 989 GLN A O 1
ATOM 7464 N N . LEU A 1 990 ? -1.753 44.421 18.707 1.00 97.62 990 LEU A N 1
ATOM 7465 C CA . LEU A 1 990 ? -3.173 44.261 18.372 1.00 97.62 990 LEU A CA 1
ATOM 7466 C C . LEU A 1 990 ? -3.746 45.491 17.654 1.00 97.62 990 LEU A C 1
ATOM 7468 O O . LEU A 1 990 ? -4.518 45.345 16.707 1.00 97.62 990 LEU A O 1
ATOM 7472 N N . ALA A 1 991 ? -3.337 46.700 18.052 1.00 97.38 991 ALA A N 1
ATOM 7473 C CA . ALA A 1 991 ? -3.705 47.925 17.345 1.00 97.38 991 ALA A CA 1
ATOM 7474 C C . ALA A 1 991 ? -3.181 47.923 15.896 1.00 97.38 991 ALA A C 1
ATOM 7476 O O . ALA A 1 991 ? -3.945 48.218 14.978 1.00 97.38 991 ALA A O 1
ATOM 7477 N N . TYR A 1 992 ? -1.921 47.521 15.687 1.00 97.38 992 TYR A N 1
ATOM 7478 C CA . TYR A 1 992 ? -1.325 47.356 14.358 1.00 97.38 992 TYR A CA 1
ATOM 7479 C C . TYR A 1 992 ? -2.065 46.304 13.518 1.00 97.38 992 TYR A C 1
ATOM 7481 O O . TYR A 1 992 ? -2.410 46.578 12.370 1.00 97.38 992 TYR A O 1
ATOM 7489 N N . LEU A 1 993 ? -2.378 45.135 14.090 1.00 98.31 993 LEU A N 1
ATOM 7490 C CA . LEU A 1 993 ? -3.165 44.094 13.420 1.00 98.31 993 LEU A CA 1
ATOM 7491 C C . LEU A 1 993 ? -4.534 44.625 12.968 1.00 98.31 993 LEU A C 1
ATOM 7493 O O . LEU A 1 993 ? -4.911 44.439 11.811 1.00 98.31 993 LEU A O 1
ATOM 7497 N N . GLN A 1 994 ? -5.265 45.307 13.857 1.00 98.44 994 GLN A N 1
ATOM 7498 C CA . GLN A 1 994 ? -6.574 45.879 13.530 1.00 98.44 994 GLN A CA 1
ATOM 7499 C C . GLN A 1 994 ? -6.472 46.925 12.409 1.00 98.44 994 GLN A C 1
ATOM 7501 O O . GLN A 1 994 ? -7.328 46.963 11.529 1.00 98.44 994 GLN A O 1
ATOM 7506 N N . GLU A 1 995 ? -5.433 47.764 12.431 1.00 98.06 995 GLU A N 1
ATOM 7507 C CA . GLU A 1 995 ? -5.177 48.781 11.408 1.00 98.06 995 GLU A CA 1
ATOM 7508 C C . GLU A 1 995 ? -4.894 48.140 10.038 1.00 98.06 995 GLU A C 1
ATOM 7510 O O . GLU A 1 995 ? -5.541 48.478 9.048 1.00 98.06 995 GLU A O 1
ATOM 7515 N N . ARG A 1 996 ? -3.993 47.150 9.981 1.00 98.00 996 ARG A N 1
ATOM 7516 C CA . ARG A 1 996 ? -3.618 46.465 8.733 1.00 98.00 996 ARG A CA 1
ATOM 7517 C C . ARG A 1 996 ? -4.745 45.601 8.165 1.00 98.00 996 ARG A C 1
ATOM 7519 O O . ARG A 1 996 ? -4.899 45.543 6.946 1.00 98.00 996 ARG A O 1
ATOM 7526 N N . LEU A 1 997 ? -5.566 44.970 9.008 1.00 98.38 997 LEU A N 1
ATOM 7527 C CA . LEU A 1 997 ? -6.763 44.258 8.548 1.00 98.38 997 LEU A CA 1
ATOM 7528 C C . LEU A 1 997 ? -7.839 45.216 8.024 1.00 98.38 997 LEU A C 1
ATOM 7530 O O . LEU A 1 997 ? -8.430 44.927 6.986 1.00 98.38 997 LEU A O 1
ATOM 7534 N N . ALA A 1 998 ? -8.035 46.378 8.657 1.00 98.06 998 ALA A N 1
ATOM 7535 C CA . ALA A 1 998 ? -8.917 47.420 8.131 1.00 98.06 998 ALA A CA 1
ATOM 7536 C C . ALA A 1 998 ? -8.442 47.942 6.761 1.00 98.06 998 ALA A C 1
ATOM 7538 O O . ALA A 1 998 ? -9.262 48.124 5.862 1.00 98.06 998 ALA A O 1
ATOM 7539 N N . ASP A 1 999 ? -7.129 48.126 6.576 1.00 97.06 999 ASP A N 1
ATOM 7540 C CA . ASP A 1 999 ? -6.547 48.505 5.283 1.00 97.06 999 ASP A CA 1
ATOM 7541 C C . ASP A 1 999 ? -6.795 47.439 4.201 1.00 97.06 999 ASP A C 1
ATOM 7543 O O . ASP A 1 999 ? -7.051 47.787 3.046 1.00 97.06 999 ASP A O 1
ATOM 7547 N N . CYS A 1 1000 ? -6.710 46.149 4.551 1.00 96.38 1000 CYS A N 1
ATOM 7548 C CA . CYS A 1 1000 ? -6.958 45.034 3.631 1.00 96.38 1000 CYS A CA 1
ATOM 7549 C C . CYS A 1 1000 ? -8.443 44.924 3.255 1.00 96.38 1000 CYS A C 1
ATOM 7551 O O . CYS A 1 1000 ? -8.767 44.855 2.068 1.00 96.38 1000 CYS A O 1
ATOM 7553 N N . ASP A 1 1001 ? -9.338 44.987 4.243 1.00 96.25 1001 ASP A N 1
ATOM 7554 C CA . ASP A 1 1001 ? -10.795 44.949 4.070 1.00 96.25 1001 ASP A CA 1
ATOM 7555 C C . ASP A 1 1001 ? -11.295 46.114 3.199 1.00 96.25 1001 ASP A C 1
ATOM 7557 O O . ASP A 1 1001 ? -11.975 45.903 2.195 1.00 96.25 1001 ASP A O 1
ATOM 7561 N N . ALA A 1 1002 ? -10.836 47.340 3.478 1.00 95.31 1002 ALA A N 1
ATOM 7562 C CA . ALA A 1 1002 ? -11.150 48.524 2.674 1.00 95.31 1002 ALA A CA 1
ATOM 7563 C C . ALA A 1 1002 ? -10.636 48.443 1.220 1.00 95.31 1002 ALA A C 1
ATOM 7565 O O . ALA A 1 1002 ? -11.148 49.142 0.343 1.00 95.31 1002 ALA A O 1
ATOM 7566 N N . GLN A 1 1003 ? -9.633 47.598 0.953 1.00 92.50 1003 GLN A N 1
ATOM 7567 C CA . GLN A 1 1003 ? -9.108 47.308 -0.387 1.00 92.50 1003 GLN A CA 1
ATOM 7568 C C . GLN A 1 1003 ? -9.732 46.059 -1.034 1.00 92.50 1003 GLN A C 1
ATOM 7570 O O . GLN A 1 1003 ? -9.420 45.774 -2.190 1.00 92.50 1003 GLN A O 1
ATOM 7575 N N . GLY A 1 1004 ? -10.581 45.307 -0.323 1.00 91.81 1004 GLY A N 1
ATOM 7576 C CA . GLY A 1 1004 ? -11.110 44.018 -0.780 1.00 91.81 1004 GLY A CA 1
ATOM 7577 C C . GLY A 1 1004 ? -10.032 42.942 -0.964 1.00 91.81 1004 GLY A C 1
ATOM 7578 O O . GLY A 1 1004 ? -10.179 42.074 -1.824 1.00 91.81 1004 GLY A O 1
ATOM 7579 N N . LYS A 1 1005 ? -8.930 43.025 -0.209 1.00 92.00 1005 LYS A N 1
ATOM 7580 C CA . LYS A 1 1005 ? -7.784 42.110 -0.294 1.00 92.00 1005 LYS A CA 1
ATOM 7581 C C . LYS A 1 1005 ? -7.812 41.086 0.842 1.00 92.00 1005 LYS A C 1
ATOM 7583 O O . LYS A 1 1005 ? -7.956 41.500 1.991 1.00 92.00 1005 LYS A O 1
ATOM 7588 N N . PRO A 1 1006 ? -7.599 39.788 0.572 1.00 96.31 1006 PRO A N 1
ATOM 7589 C CA . PRO A 1 1006 ? -7.389 38.808 1.630 1.00 96.31 1006 PRO A CA 1
ATOM 7590 C C . PRO A 1 1006 ? -6.052 39.040 2.355 1.00 96.31 1006 PRO A C 1
ATOM 7592 O O . PRO A 1 1006 ? -5.134 39.675 1.828 1.00 96.31 1006 PRO A O 1
ATOM 7595 N N . ALA A 1 1007 ? -5.927 38.498 3.561 1.00 97.44 1007 ALA A N 1
ATOM 7596 C CA . ALA A 1 1007 ? -4.734 38.585 4.389 1.00 97.44 1007 ALA A CA 1
ATOM 7597 C C . ALA A 1 1007 ? -4.409 37.239 5.048 1.00 97.44 1007 ALA A C 1
ATOM 7599 O O . ALA A 1 1007 ? -5.300 36.532 5.523 1.00 97.44 1007 ALA A O 1
ATOM 7600 N N . TRP A 1 1008 ? -3.120 36.920 5.122 1.00 98.44 1008 TRP A N 1
ATOM 7601 C CA . TRP A 1 1008 ? -2.582 35.893 6.007 1.00 98.44 1008 TRP A CA 1
ATOM 7602 C C . TRP A 1 1008 ? -1.900 36.542 7.206 1.00 98.44 1008 TRP A C 1
ATOM 7604 O O . TRP A 1 1008 ? -1.216 37.554 7.056 1.00 98.44 1008 TRP A O 1
ATOM 7614 N N . LEU A 1 1009 ? -2.069 35.955 8.388 1.00 98.50 1009 LEU A N 1
ATOM 7615 C CA . LEU A 1 1009 ? -1.358 36.373 9.597 1.00 98.50 1009 LEU A CA 1
ATOM 7616 C C . LEU A 1 1009 ? -0.190 35.416 9.860 1.00 98.50 1009 LEU A C 1
ATOM 7618 O O . LEU A 1 1009 ? -0.364 34.205 9.747 1.00 98.50 1009 LEU A O 1
ATOM 7622 N N . LEU A 1 1010 ? 0.977 35.950 10.220 1.00 98.19 1010 LEU A N 1
ATOM 7623 C CA . LEU A 1 1010 ? 2.173 35.172 10.557 1.00 98.19 1010 LEU A CA 1
ATOM 7624 C C . LEU A 1 1010 ? 2.761 35.679 11.878 1.00 98.19 1010 LEU A C 1
ATOM 7626 O O . LEU A 1 1010 ? 3.075 36.863 12.003 1.00 98.19 1010 LEU A O 1
ATOM 7630 N N . PHE A 1 1011 ? 2.892 34.807 12.872 1.00 96.94 1011 PHE A N 1
ATOM 7631 C CA . PHE A 1 1011 ? 3.489 35.144 14.167 1.00 96.94 1011 PHE A CA 1
ATOM 7632 C C . PHE A 1 1011 ? 3.895 33.880 14.929 1.00 96.94 1011 PHE A C 1
ATOM 7634 O O . PHE A 1 1011 ? 3.249 32.852 14.785 1.00 96.94 1011 PHE A O 1
ATOM 7641 N N . HIS A 1 1012 ? 4.949 33.938 15.742 1.00 97.00 1012 HIS A N 1
ATOM 7642 C CA . HIS A 1 1012 ? 5.566 32.738 16.314 1.00 97.00 1012 HIS A CA 1
ATOM 7643 C C . HIS A 1 1012 ? 4.676 32.039 17.353 1.00 97.00 1012 HIS A C 1
ATOM 7645 O O . HIS A 1 1012 ? 4.284 30.887 17.173 1.00 97.00 1012 HIS A O 1
ATOM 7651 N N . ILE A 1 1013 ? 4.328 32.754 18.424 1.00 96.25 1013 ILE A N 1
ATOM 7652 C CA . ILE A 1 1013 ? 3.619 32.211 19.588 1.00 96.25 1013 ILE A CA 1
ATOM 7653 C C . ILE A 1 1013 ? 2.117 32.182 19.273 1.00 96.25 1013 ILE A C 1
ATOM 7655 O O . ILE A 1 1013 ? 1.545 33.255 19.040 1.00 96.25 1013 ILE A O 1
ATOM 7659 N N . PRO A 1 1014 ? 1.453 31.013 19.267 1.00 95.62 1014 PRO A N 1
ATOM 7660 C CA . PRO A 1 1014 ? 0.029 30.915 18.963 1.00 95.62 1014 PRO A CA 1
ATOM 7661 C C . PRO A 1 1014 ? -0.842 31.527 20.079 1.00 95.62 1014 PRO A C 1
ATOM 7663 O O . PRO A 1 1014 ? -0.463 31.484 21.249 1.00 95.62 1014 PRO A O 1
ATOM 7666 N N . PRO A 1 1015 ? -2.021 32.092 19.761 1.00 94.25 1015 PRO A N 1
ATOM 7667 C CA . PRO A 1 1015 ? -3.000 32.486 20.762 1.00 94.25 1015 PRO A CA 1
ATOM 7668 C C . PRO A 1 1015 ? -3.728 31.259 21.316 1.00 94.25 1015 PRO A C 1
ATOM 7670 O O . PRO A 1 1015 ? -4.108 30.354 20.573 1.00 94.25 1015 PRO A O 1
ATOM 7673 N N . GLY A 1 1016 ? -4.037 31.296 22.609 1.00 92.25 1016 GLY A N 1
ATOM 7674 C CA . GLY A 1 1016 ? -4.961 30.365 23.246 1.00 92.25 1016 GLY A CA 1
ATOM 7675 C C . GLY A 1 1016 ? -4.344 29.554 24.371 1.00 92.25 1016 GLY A C 1
ATOM 7676 O O . GLY A 1 1016 ? -3.421 30.007 25.049 1.00 92.25 1016 GLY A O 1
ATOM 7677 N N . VAL A 1 1017 ? -4.930 28.380 24.606 1.00 93.88 1017 VAL A N 1
ATOM 7678 C CA . VAL A 1 1017 ? -4.616 27.506 25.738 1.00 93.88 1017 VAL A CA 1
ATOM 7679 C C . VAL A 1 1017 ? -3.445 26.589 25.406 1.00 93.88 1017 VAL A C 1
ATOM 7681 O O . VAL A 1 1017 ? -3.524 25.762 24.497 1.00 93.88 1017 VAL A O 1
ATOM 7684 N N . ASN A 1 1018 ? -2.399 26.663 26.225 1.00 93.19 1018 ASN A N 1
ATOM 7685 C CA . ASN A 1 1018 ? -1.322 25.689 26.227 1.00 93.19 1018 ASN A CA 1
ATOM 7686 C C . ASN A 1 1018 ? -1.840 24.397 26.877 1.00 93.19 1018 ASN A C 1
ATOM 7688 O O . ASN A 1 1018 ? -1.969 24.289 28.104 1.00 93.19 1018 ASN A O 1
ATOM 7692 N N . ALA A 1 1019 ? -2.190 23.418 26.042 1.00 92.25 1019 ALA A N 1
ATOM 7693 C CA . ALA A 1 1019 ? -2.788 22.164 26.491 1.00 92.25 1019 ALA A CA 1
ATOM 7694 C C . ALA A 1 1019 ? -1.840 21.321 27.366 1.00 92.25 1019 ALA A C 1
ATOM 7696 O O . ALA A 1 1019 ? -2.295 20.628 28.279 1.00 92.25 1019 ALA A O 1
ATOM 7697 N N . TYR A 1 1020 ? -0.527 21.386 27.121 1.00 90.81 1020 TYR A N 1
ATOM 7698 C CA . TYR A 1 1020 ? 0.468 20.607 27.858 1.00 90.81 1020 TYR A CA 1
ATOM 7699 C C . TYR A 1 1020 ? 0.663 21.124 29.290 1.00 90.81 1020 TYR A C 1
ATOM 7701 O O . TYR A 1 1020 ? 0.627 20.334 30.243 1.00 90.81 1020 TYR A O 1
ATOM 7709 N N . ASP A 1 1021 ? 0.802 22.439 29.459 1.00 92.00 1021 ASP A N 1
ATOM 7710 C CA . ASP A 1 1021 ? 0.971 23.060 30.774 1.00 92.00 1021 ASP A CA 1
ATOM 7711 C C . ASP A 1 1021 ? -0.333 23.032 31.577 1.00 92.00 1021 ASP A C 1
ATOM 7713 O O . ASP A 1 1021 ? -0.330 22.628 32.744 1.00 92.00 1021 ASP A O 1
ATOM 7717 N N . THR A 1 1022 ? -1.471 23.307 30.928 1.00 94.38 1022 THR A N 1
ATOM 7718 C CA . THR A 1 1022 ? -2.803 23.161 31.542 1.00 94.38 1022 THR A CA 1
ATOM 7719 C C . THR A 1 1022 ? -3.009 21.736 32.059 1.00 94.38 1022 THR A C 1
ATOM 7721 O O . THR A 1 1022 ? -3.352 21.533 33.227 1.00 94.38 1022 THR A O 1
ATOM 7724 N N . TRP A 1 1023 ? -2.703 20.716 31.244 1.00 93.75 1023 TRP A N 1
ATOM 7725 C CA . TRP A 1 1023 ? -2.759 19.326 31.698 1.00 93.75 1023 TRP A CA 1
ATOM 7726 C C . TRP A 1 1023 ? -1.774 19.035 32.837 1.00 93.75 1023 TRP A C 1
ATOM 7728 O O . TRP A 1 1023 ? -2.083 18.252 33.739 1.00 93.75 1023 TRP A O 1
ATOM 7738 N N . SER A 1 1024 ? -0.597 19.664 32.833 1.00 92.25 1024 SER A N 1
ATOM 7739 C CA . SER A 1 1024 ? 0.404 19.484 33.885 1.00 92.25 1024 SER A CA 1
ATOM 7740 C C . SER A 1 1024 ? -0.039 20.004 35.252 1.00 92.25 1024 SER A C 1
ATOM 7742 O O . SER A 1 1024 ? 0.321 19.383 36.255 1.00 92.25 1024 SER A O 1
ATOM 7744 N N . HIS A 1 1025 ? -0.887 21.034 35.300 1.00 92.06 1025 HIS A N 1
ATOM 7745 C CA . HIS A 1 1025 ? -1.612 21.428 36.510 1.00 92.06 1025 HIS A CA 1
ATOM 7746 C C . HIS A 1 1025 ? -2.747 20.446 36.839 1.00 92.06 1025 HIS A C 1
ATOM 7748 O O . HIS A 1 1025 ? -2.773 19.863 37.931 1.00 92.06 1025 HIS A O 1
ATOM 7754 N N . TRP A 1 1026 ? -3.638 20.173 35.880 1.00 93.75 1026 TRP A N 1
ATOM 7755 C CA . TRP A 1 1026 ? -4.857 19.382 36.105 1.00 93.75 1026 TRP A CA 1
ATOM 7756 C C . TRP A 1 1026 ? -4.567 17.962 36.599 1.00 93.75 1026 TRP A C 1
ATOM 7758 O O . TRP A 1 1026 ? -5.219 17.484 37.530 1.00 93.75 1026 TRP A O 1
ATOM 7768 N N . ARG A 1 1027 ? -3.524 17.304 36.073 1.00 90.94 1027 ARG A N 1
ATOM 7769 C CA . ARG A 1 1027 ? -3.097 15.957 36.505 1.00 90.94 1027 ARG A CA 1
ATOM 7770 C C . ARG A 1 1027 ? -2.594 15.881 37.952 1.00 90.94 1027 ARG A C 1
ATOM 7772 O O . ARG A 1 1027 ? -2.361 14.783 38.452 1.00 90.94 1027 ARG A O 1
ATOM 7779 N N . THR A 1 1028 ? -2.397 17.022 38.615 1.00 90.81 1028 THR A N 1
ATOM 7780 C CA . THR A 1 1028 ? -2.047 17.112 40.045 1.00 90.81 1028 THR A CA 1
ATOM 7781 C C . THR A 1 1028 ? -3.239 17.467 40.943 1.00 90.81 1028 THR A C 1
ATOM 7783 O O . THR A 1 1028 ? -3.090 17.511 42.163 1.00 90.81 1028 THR A O 1
ATOM 7786 N N . GLY A 1 1029 ? -4.430 17.653 40.361 1.00 85.69 1029 GLY A N 1
ATOM 7787 C CA . GLY A 1 1029 ? -5.678 17.982 41.057 1.00 85.69 1029 GLY A CA 1
ATOM 7788 C C . GLY A 1 1029 ? -6.083 19.458 40.987 1.00 85.69 1029 GLY A C 1
ATOM 7789 O O . GLY A 1 1029 ? -7.168 19.804 41.447 1.00 85.69 1029 GLY A O 1
ATOM 7790 N N . ASP A 1 1030 ? -5.254 20.320 40.395 1.00 90.00 1030 ASP A N 1
ATOM 7791 C CA . ASP A 1 1030 ? -5.568 21.730 40.153 1.00 90.00 1030 ASP A CA 1
ATOM 7792 C C . ASP A 1 1030 ? -6.285 21.903 38.804 1.00 90.00 1030 ASP A C 1
ATOM 7794 O O . ASP A 1 1030 ? -5.690 22.288 37.802 1.00 90.00 1030 ASP A O 1
ATOM 7798 N N . THR A 1 1031 ? -7.575 21.561 38.770 1.00 85.25 1031 THR A N 1
ATOM 7799 C CA . THR A 1 1031 ? -8.405 21.579 37.549 1.00 85.25 1031 THR A CA 1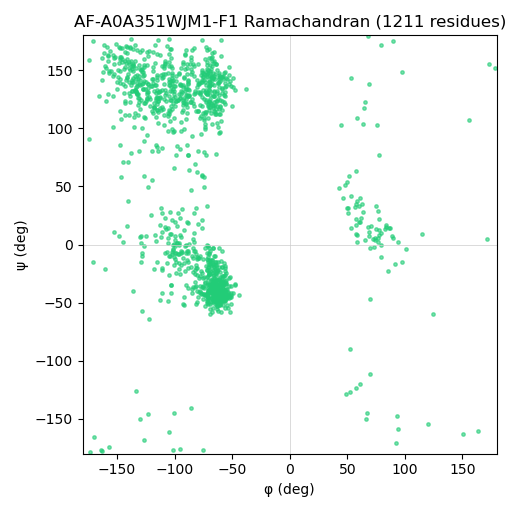
ATOM 7800 C C . THR A 1 1031 ? -8.981 22.955 37.194 1.00 85.25 1031 THR A C 1
ATOM 7802 O O . THR A 1 1031 ? -9.879 23.036 36.362 1.00 85.25 1031 THR A O 1
ATOM 7805 N N . HIS A 1 1032 ? -8.539 24.026 37.863 1.00 85.62 1032 HIS A N 1
ATOM 7806 C CA . HIS A 1 1032 ? -9.024 25.394 37.621 1.00 85.62 1032 HIS A CA 1
ATOM 7807 C C . HIS A 1 1032 ? -7.954 26.289 36.985 1.00 85.62 1032 HIS A C 1
ATOM 7809 O O . HIS A 1 1032 ? -8.294 27.295 36.365 1.00 85.62 1032 HIS A O 1
ATOM 7815 N N . THR A 1 1033 ? -6.672 25.932 37.104 1.00 92.31 1033 THR A N 1
ATOM 7816 C CA . THR A 1 1033 ? -5.588 26.629 36.407 1.00 92.31 1033 THR A CA 1
ATOM 7817 C C . THR A 1 1033 ? -5.615 26.303 34.917 1.00 92.31 1033 THR A C 1
ATOM 7819 O O . THR A 1 1033 ? -5.520 25.140 34.529 1.00 92.31 1033 THR A O 1
ATOM 7822 N N . VAL A 1 1034 ? -5.717 27.333 34.078 1.00 93.50 1034 VAL A N 1
ATOM 7823 C CA . VAL A 1 1034 ? -5.536 27.241 32.625 1.00 93.50 1034 VAL A CA 1
ATOM 7824 C C . VAL A 1 1034 ? -4.314 28.060 32.248 1.00 93.50 1034 VAL A C 1
ATOM 7826 O O . VAL A 1 1034 ? -4.211 29.232 32.610 1.00 93.50 1034 VAL A O 1
ATOM 7829 N N . CYS A 1 1035 ? -3.389 27.430 31.536 1.00 94.44 1035 CYS A N 1
ATOM 7830 C CA . CYS A 1 1035 ? -2.175 28.054 31.035 1.00 94.44 1035 CYS A CA 1
ATOM 7831 C C . CYS A 1 1035 ? -2.423 28.525 29.600 1.00 94.44 1035 CYS A C 1
ATOM 7833 O O . CYS A 1 1035 ? -2.935 27.765 28.779 1.00 94.44 1035 CYS A O 1
ATOM 7835 N N . THR A 1 1036 ? -2.057 29.764 29.287 1.00 94.62 1036 THR A N 1
ATOM 7836 C CA . THR A 1 1036 ? -2.166 30.335 27.940 1.00 94.62 1036 THR A CA 1
ATOM 7837 C C . THR A 1 1036 ? -0.821 30.869 27.484 1.00 94.62 1036 THR A C 1
ATOM 7839 O O . THR A 1 1036 ? -0.111 31.495 28.267 1.00 94.62 1036 THR A O 1
ATOM 7842 N N . ASP A 1 1037 ? -0.487 30.666 26.211 1.00 93.62 1037 ASP A N 1
ATOM 7843 C CA . ASP A 1 1037 ? 0.790 31.133 25.656 1.00 93.62 1037 ASP A CA 1
ATOM 7844 C C . ASP A 1 1037 ? 0.830 32.670 25.537 1.00 93.62 1037 ASP A C 1
ATOM 7846 O O . ASP A 1 1037 ? 1.895 33.291 25.600 1.00 93.62 1037 ASP A O 1
ATOM 7850 N N . TRP A 1 1038 ? -0.346 33.301 25.428 1.00 95.56 1038 TRP A N 1
ATOM 7851 C CA . TRP A 1 1038 ? -0.554 34.752 25.505 1.00 95.56 1038 TRP A CA 1
ATOM 7852 C C . TRP A 1 1038 ? -1.138 35.168 26.858 1.00 95.56 1038 TRP A C 1
ATOM 7854 O O . TRP A 1 1038 ? -1.871 34.410 27.494 1.00 95.56 1038 TRP A O 1
ATOM 7864 N N . HIS A 1 1039 ? -0.885 36.409 27.278 1.00 94.25 1039 HIS A N 1
ATOM 7865 C CA . HIS A 1 1039 ? -1.566 37.003 28.428 1.00 94.25 1039 HIS A CA 1
ATOM 7866 C C . HIS A 1 1039 ? -3.077 37.110 28.145 1.00 94.25 1039 HIS A C 1
ATOM 7868 O O . HIS A 1 1039 ? -3.481 37.614 27.093 1.00 94.25 1039 HIS A O 1
ATOM 7874 N N . ALA A 1 1040 ? -3.913 36.648 29.082 1.00 90.25 1040 ALA A N 1
ATOM 7875 C CA . ALA A 1 1040 ? -5.346 36.424 28.850 1.00 90.25 1040 ALA A CA 1
ATOM 7876 C C . ALA A 1 1040 ? -6.097 37.662 28.317 1.00 90.25 1040 ALA A C 1
ATOM 7878 O O . ALA A 1 1040 ? -6.911 37.544 27.401 1.00 90.25 1040 ALA A O 1
ATOM 7879 N N . ASP A 1 1041 ? -5.749 38.850 28.820 1.00 92.50 1041 ASP A N 1
ATOM 7880 C CA . ASP A 1 1041 ? -6.314 40.148 28.415 1.00 92.50 1041 ASP A CA 1
ATOM 7881 C C . ASP A 1 1041 ? -6.198 40.465 26.908 1.00 92.50 1041 ASP A C 1
ATOM 7883 O O . ASP A 1 1041 ? -6.920 41.328 26.410 1.00 92.50 1041 ASP A O 1
ATOM 7887 N N . TYR A 1 1042 ? -5.311 39.795 26.162 1.00 96.19 1042 TYR A N 1
ATOM 7888 C CA . TYR A 1 1042 ? -5.167 39.972 24.710 1.00 96.19 1042 TYR A CA 1
ATOM 7889 C C . TYR A 1 1042 ? -6.027 39.018 23.879 1.00 96.19 1042 TYR A C 1
ATOM 7891 O O . TYR A 1 1042 ? -6.324 39.320 22.722 1.00 96.19 1042 TYR A O 1
ATOM 7899 N N . LEU A 1 1043 ? -6.432 37.879 24.446 1.00 95.50 1043 LEU A N 1
ATOM 7900 C CA . LEU A 1 1043 ? -7.079 36.799 23.700 1.00 95.50 1043 LEU A CA 1
ATOM 7901 C C . LEU A 1 1043 ? -8.471 37.208 23.206 1.00 95.50 1043 LEU A C 1
ATOM 7903 O O . LEU A 1 1043 ? -8.776 37.029 22.027 1.00 95.50 1043 LEU A O 1
ATOM 7907 N N . GLN A 1 1044 ? -9.295 37.820 24.064 1.00 95.62 1044 GLN A N 1
ATOM 7908 C CA . GLN A 1 1044 ? -10.613 38.309 23.649 1.00 95.62 1044 GLN A CA 1
ATOM 7909 C C . GLN A 1 1044 ? -10.510 39.445 22.609 1.00 95.62 1044 GLN A C 1
ATOM 7911 O O . GLN A 1 1044 ? -11.119 39.296 21.548 1.00 95.62 1044 GLN A O 1
ATOM 7916 N N . PRO A 1 1045 ? -9.723 40.524 22.813 1.00 97.12 1045 PRO A N 1
ATOM 7917 C CA . PRO A 1 1045 ? -9.522 41.546 21.784 1.00 97.12 1045 PRO A CA 1
ATOM 7918 C C . PRO A 1 1045 ? -9.012 40.991 20.447 1.00 97.12 1045 PRO A C 1
ATOM 7920 O O . PRO A 1 1045 ? -9.470 41.431 19.394 1.00 97.12 1045 PRO A O 1
ATOM 7923 N N . PHE A 1 1046 ? -8.118 39.996 20.459 1.00 97.69 1046 PHE A N 1
ATOM 7924 C CA . PHE A 1 1046 ? -7.678 39.312 19.240 1.00 97.69 1046 PHE A CA 1
ATOM 7925 C C . PHE A 1 1046 ? -8.838 38.592 18.531 1.00 97.69 1046 PHE A C 1
ATOM 7927 O O . PHE A 1 1046 ? -9.036 38.793 17.331 1.00 97.69 1046 PHE A O 1
ATOM 7934 N N . CYS A 1 1047 ? -9.649 37.823 19.265 1.00 97.19 1047 CYS A N 1
ATOM 7935 C CA . CYS A 1 1047 ? -10.834 37.158 18.715 1.00 97.19 1047 CYS A CA 1
ATOM 7936 C C . CYS A 1 1047 ? -11.841 38.163 18.127 1.00 97.19 1047 CYS A C 1
ATOM 7938 O O . CYS A 1 1047 ? -12.359 37.946 17.035 1.00 97.19 1047 CYS A O 1
ATOM 7940 N N . GLU A 1 1048 ? -12.083 39.290 18.806 1.00 97.69 1048 GLU A N 1
ATOM 7941 C CA . GLU A 1 1048 ? -12.965 40.363 18.323 1.00 97.69 1048 GLU A CA 1
ATOM 7942 C C . GLU A 1 1048 ? -12.445 41.025 17.034 1.00 97.69 1048 GLU A C 1
ATOM 7944 O O . GLU A 1 1048 ? -13.238 41.352 16.146 1.00 97.69 1048 GLU A O 1
ATOM 7949 N N . ILE A 1 1049 ? -11.125 41.209 16.904 1.00 98.31 1049 ILE A N 1
ATOM 7950 C CA . ILE A 1 1049 ? -10.489 41.729 15.684 1.00 98.31 1049 ILE A CA 1
ATOM 7951 C C . ILE A 1 1049 ? -10.634 40.721 14.535 1.00 98.31 1049 ILE A C 1
ATOM 7953 O O . ILE A 1 1049 ? -11.091 41.093 13.455 1.00 98.31 1049 ILE A O 1
ATOM 7957 N N . VAL A 1 1050 ? -10.295 39.448 14.758 1.00 97.94 1050 VAL A N 1
ATOM 7958 C CA . VAL A 1 1050 ? -10.373 38.403 13.721 1.00 97.94 1050 VAL A CA 1
ATOM 7959 C C . VAL A 1 1050 ? -11.819 38.167 13.276 1.00 97.94 1050 VAL A C 1
ATOM 7961 O O . VAL A 1 1050 ? -12.079 38.097 12.078 1.00 97.94 1050 VAL A O 1
ATOM 7964 N N . ALA A 1 1051 ? -12.782 38.135 14.201 1.00 97.06 1051 ALA A N 1
ATOM 7965 C CA . ALA A 1 1051 ? -14.201 37.997 13.875 1.00 97.06 1051 ALA A CA 1
ATOM 7966 C C . ALA A 1 1051 ? -14.726 39.158 13.017 1.00 97.06 1051 ALA A C 1
ATOM 7968 O O . ALA A 1 1051 ? -15.436 38.926 12.033 1.00 97.06 1051 ALA A O 1
ATOM 7969 N N . ARG A 1 1052 ? -14.329 40.399 13.338 1.00 97.88 1052 ARG A N 1
ATOM 7970 C CA . ARG A 1 1052 ? -14.689 41.602 12.569 1.00 97.88 1052 ARG A CA 1
ATOM 7971 C C . ARG A 1 1052 ? -14.196 41.548 11.120 1.00 97.88 1052 ARG A C 1
ATOM 7973 O O . ARG A 1 1052 ? -14.901 42.034 10.242 1.00 97.88 1052 ARG A O 1
ATOM 7980 N N . TYR A 1 1053 ? -13.029 40.951 10.880 1.00 98.06 1053 TYR A N 1
ATOM 7981 C CA . TYR A 1 1053 ? -12.386 40.850 9.563 1.00 98.06 1053 TYR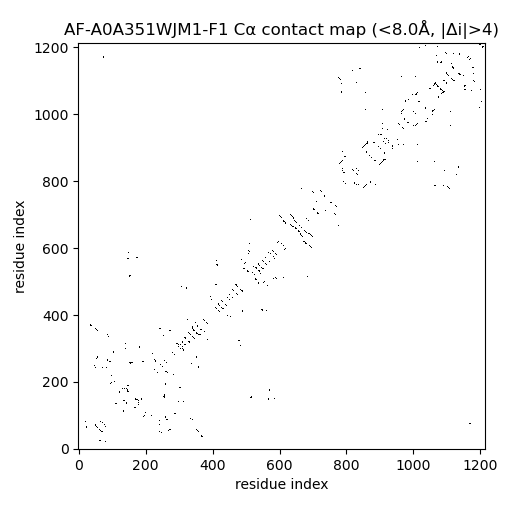 A CA 1
ATOM 7982 C C . TYR A 1 1053 ? -12.347 39.408 9.029 1.00 98.06 1053 TYR A C 1
ATOM 7984 O O . TYR A 1 1053 ? -11.440 39.021 8.295 1.00 98.06 1053 TYR A O 1
ATOM 7992 N N . SER A 1 1054 ? -13.347 38.597 9.377 1.00 95.00 1054 SER A N 1
ATOM 7993 C CA . SER A 1 1054 ? -13.421 37.167 9.033 1.00 95.00 1054 SER A CA 1
ATOM 7994 C C . SER A 1 1054 ? -13.553 36.874 7.530 1.00 95.00 1054 SER A C 1
ATOM 7996 O O . SER A 1 1054 ? -13.148 35.810 7.078 1.00 95.00 1054 SER A O 1
ATOM 7998 N N . ASN A 1 1055 ? -14.039 37.829 6.728 1.00 92.81 1055 ASN A N 1
ATOM 7999 C CA . ASN A 1 1055 ? -14.009 37.739 5.258 1.00 92.81 1055 ASN A CA 1
ATOM 8000 C C . ASN A 1 1055 ? -12.642 38.120 4.651 1.00 92.81 1055 ASN A C 1
ATOM 8002 O O . ASN A 1 1055 ? -12.426 37.942 3.453 1.00 92.81 1055 ASN A O 1
ATOM 8006 N N . THR A 1 1056 ? -11.744 38.687 5.459 1.00 97.06 1056 THR A N 1
ATOM 8007 C CA . THR A 1 1056 ? -10.427 39.204 5.063 1.00 97.06 1056 THR A CA 1
ATOM 8008 C C . THR A 1 1056 ? -9.320 38.237 5.484 1.00 97.06 1056 THR A C 1
ATOM 8010 O O . THR A 1 1056 ? -8.396 37.993 4.714 1.00 97.06 1056 THR A O 1
ATOM 8013 N N . VAL A 1 1057 ? -9.403 37.665 6.691 1.00 97.75 1057 VAL A N 1
ATOM 8014 C CA . VAL A 1 1057 ? -8.428 36.695 7.217 1.00 97.75 1057 VAL A CA 1
ATOM 8015 C C . VAL A 1 1057 ? -8.610 35.341 6.523 1.00 97.75 1057 VAL A C 1
ATOM 8017 O O . VAL A 1 1057 ? -9.528 34.589 6.829 1.00 97.75 1057 VAL A O 1
ATOM 8020 N N . ALA A 1 1058 ? -7.710 35.020 5.594 1.00 95.25 1058 ALA A N 1
ATOM 8021 C CA . ALA A 1 1058 ? -7.761 33.808 4.773 1.00 95.25 1058 ALA A CA 1
ATOM 8022 C C . ALA A 1 1058 ? -6.891 32.649 5.308 1.00 95.25 1058 ALA A C 1
ATOM 8024 O O . ALA A 1 1058 ? -6.946 31.538 4.781 1.00 95.25 1058 ALA A O 1
ATOM 8025 N N . GLY A 1 1059 ? -6.078 32.911 6.337 1.00 95.56 1059 GLY A N 1
ATOM 8026 C CA . GLY A 1 1059 ? -5.165 31.955 6.966 1.00 95.56 1059 GLY A CA 1
ATOM 8027 C C . GLY A 1 1059 ? -4.353 32.604 8.091 1.00 95.56 1059 GLY A C 1
ATOM 8028 O O . GLY A 1 1059 ? -4.121 33.814 8.083 1.00 95.56 1059 GLY A O 1
ATOM 8029 N N . ILE A 1 1060 ? -3.942 31.809 9.075 1.00 98.06 1060 ILE A N 1
ATOM 8030 C CA . ILE A 1 1060 ? -3.120 32.230 10.217 1.00 98.06 1060 ILE A CA 1
ATOM 8031 C C . ILE A 1 1060 ? -2.057 31.144 10.429 1.00 98.06 1060 ILE A C 1
ATOM 8033 O O . ILE A 1 1060 ? -2.410 29.968 10.455 1.00 98.06 1060 ILE A O 1
ATOM 8037 N N . PHE A 1 1061 ? -0.785 31.518 10.578 1.00 97.81 1061 PHE A N 1
ATOM 8038 C CA . PHE A 1 1061 ? 0.352 30.596 10.674 1.00 97.81 1061 PHE A CA 1
ATOM 8039 C C . PHE A 1 1061 ? 1.217 30.882 11.907 1.00 97.81 1061 PHE A C 1
ATOM 8041 O O . PHE A 1 1061 ? 1.560 32.040 12.165 1.00 97.81 1061 PHE A O 1
ATOM 8048 N N . CYS A 1 1062 ? 1.577 29.823 12.639 1.00 95.38 1062 CYS A N 1
ATOM 8049 C CA . CYS A 1 1062 ? 2.302 29.875 13.911 1.00 95.38 1062 CYS A CA 1
ATOM 8050 C C . CYS A 1 1062 ? 3.393 28.798 14.031 1.00 95.38 1062 CYS A C 1
ATOM 8052 O O . CYS A 1 1062 ? 3.441 27.867 13.228 1.00 95.38 1062 CYS A O 1
ATOM 8054 N N . GLY A 1 1063 ? 4.234 28.917 15.059 1.00 92.62 1063 GLY A N 1
ATOM 8055 C CA . GLY A 1 1063 ? 5.286 27.969 15.442 1.00 92.62 1063 GLY A CA 1
ATOM 8056 C C . GLY A 1 1063 ? 5.267 27.699 16.950 1.00 92.62 1063 GLY A C 1
ATOM 8057 O O . GLY A 1 1063 ? 4.209 27.384 17.505 1.00 92.62 1063 GLY A O 1
ATOM 8058 N N . HIS A 1 1064 ? 6.415 27.881 17.609 1.00 94.44 1064 HIS A N 1
ATOM 8059 C CA . HIS A 1 1064 ? 6.641 27.934 19.062 1.00 94.44 1064 HIS A CA 1
ATOM 8060 C C . HIS A 1 1064 ? 6.475 26.618 19.823 1.00 94.44 1064 HIS A C 1
ATOM 8062 O O . HIS A 1 1064 ? 7.302 26.248 20.649 1.00 94.44 1064 HIS A O 1
ATOM 8068 N N . SER A 1 1065 ? 5.393 25.885 19.571 1.00 89.44 1065 SER A N 1
ATOM 8069 C CA . SER A 1 1065 ? 5.074 24.674 20.334 1.00 89.44 1065 SER A CA 1
ATOM 8070 C C . SER A 1 1065 ? 5.942 23.464 19.970 1.00 89.44 1065 SER A C 1
ATOM 8072 O O . SER A 1 1065 ? 5.903 22.460 20.677 1.00 89.44 1065 SER A O 1
ATOM 8074 N N . HIS A 1 1066 ? 6.695 23.528 18.861 1.00 91.50 1066 HIS A N 1
ATOM 8075 C CA . HIS A 1 1066 ? 7.378 22.393 18.218 1.00 91.50 1066 HIS A CA 1
ATOM 8076 C C . HIS A 1 1066 ? 6.469 21.188 17.898 1.00 91.50 1066 HIS A C 1
ATOM 8078 O O . HIS A 1 1066 ? 6.969 20.094 17.644 1.00 91.50 1066 HIS A O 1
ATOM 8084 N N . LEU A 1 1067 ? 5.147 21.346 17.939 1.00 90.50 1067 LEU A N 1
ATOM 8085 C CA . LEU A 1 1067 ? 4.176 20.255 17.897 1.00 90.50 1067 LEU A CA 1
ATOM 8086 C C . LEU A 1 1067 ? 3.089 20.621 16.880 1.00 90.50 1067 LEU A C 1
ATOM 8088 O O . LEU A 1 1067 ? 2.576 21.739 16.884 1.00 90.50 1067 LEU A O 1
ATOM 8092 N N . ARG A 1 1068 ? 2.760 19.704 15.963 1.00 90.44 1068 ARG A N 1
ATOM 8093 C CA . ARG A 1 1068 ? 1.862 20.006 14.835 1.00 90.44 1068 ARG A CA 1
ATOM 8094 C C . ARG A 1 1068 ? 0.443 20.196 15.355 1.00 90.44 1068 ARG A C 1
ATOM 8096 O O . ARG A 1 1068 ? -0.140 19.258 15.893 1.00 90.44 1068 ARG A O 1
ATOM 8103 N N . ASN A 1 1069 ? -0.139 21.375 15.184 1.00 90.06 1069 ASN A N 1
ATOM 8104 C CA . ASN A 1 1069 ? -1.449 21.665 15.759 1.00 90.06 1069 ASN A CA 1
ATOM 8105 C C . ASN A 1 1069 ? -2.245 22.694 14.934 1.00 90.06 1069 ASN A C 1
ATOM 8107 O O . ASN A 1 1069 ? -1.728 23.304 14.004 1.00 90.06 1069 ASN A O 1
ATOM 8111 N N . TRP A 1 1070 ? -3.509 22.906 15.282 1.00 93.62 1070 TRP A N 1
ATOM 8112 C CA . TRP A 1 1070 ? -4.349 23.992 14.797 1.00 93.62 1070 TRP A CA 1
ATOM 8113 C C . TRP A 1 1070 ? -5.315 24.464 15.884 1.00 93.62 1070 TRP A C 1
ATOM 8115 O O . TRP A 1 1070 ? -5.651 23.719 16.800 1.00 93.62 1070 TRP A O 1
ATOM 8125 N N . ALA A 1 1071 ? -5.796 25.702 15.784 1.00 95.19 1071 ALA A N 1
ATOM 8126 C CA . ALA A 1 1071 ? -6.783 26.243 16.718 1.00 95.19 1071 ALA A CA 1
ATOM 8127 C C . ALA A 1 1071 ? -7.843 27.077 15.993 1.00 95.19 1071 ALA A C 1
ATOM 8129 O O . ALA A 1 1071 ? -7.520 27.964 15.200 1.00 95.19 1071 ALA A O 1
ATOM 8130 N N . LEU A 1 1072 ? -9.119 26.812 16.275 1.00 96.81 1072 LEU A N 1
ATOM 8131 C CA . LEU A 1 1072 ? -10.236 27.615 15.784 1.00 96.81 1072 LEU A CA 1
ATOM 8132 C C . LEU A 1 1072 ? -10.326 28.913 16.583 1.00 96.81 1072 LEU A C 1
ATOM 8134 O O . LEU A 1 1072 ? -10.430 28.908 17.809 1.00 96.81 1072 LEU A O 1
ATOM 8138 N N . ILE A 1 1073 ? -10.344 30.030 15.865 1.00 96.56 1073 ILE A N 1
ATOM 8139 C CA . ILE A 1 1073 ? -10.628 31.343 16.433 1.00 96.56 1073 ILE A CA 1
ATOM 8140 C C . ILE A 1 1073 ? -12.139 31.538 16.350 1.00 96.56 1073 ILE A C 1
ATOM 8142 O O . ILE A 1 1073 ? -12.699 31.538 15.249 1.00 96.56 1073 ILE A O 1
ATOM 8146 N N . ASN A 1 1074 ? -12.802 31.684 17.497 1.00 94.56 1074 ASN A N 1
ATOM 8147 C CA . ASN A 1 1074 ? -14.246 31.910 17.553 1.00 94.56 1074 ASN A CA 1
ATOM 8148 C C . ASN A 1 1074 ? -14.571 33.400 17.683 1.00 94.56 1074 ASN A C 1
ATOM 8150 O O . ASN A 1 1074 ? -13.871 34.140 18.369 1.00 94.56 1074 ASN A O 1
ATOM 8154 N N . ASP A 1 1075 ? -15.692 33.818 17.102 1.00 94.69 1075 ASP A N 1
ATOM 8155 C CA . ASP A 1 1075 ? -16.335 35.091 17.426 1.00 94.69 1075 ASP A CA 1
ATOM 8156 C C . ASP A 1 1075 ? -16.868 35.047 18.874 1.00 94.69 1075 ASP A C 1
ATOM 8158 O O . ASP A 1 1075 ? -17.774 34.251 19.145 1.00 94.69 1075 ASP A O 1
ATOM 8162 N N . PRO A 1 1076 ? -16.381 35.892 19.807 1.00 90.56 1076 PRO A N 1
ATOM 8163 C CA . PRO A 1 1076 ? -16.828 35.868 21.203 1.00 90.56 1076 PRO A CA 1
ATOM 8164 C C . PRO A 1 1076 ? -18.321 36.172 21.387 1.00 90.56 1076 PRO A C 1
ATOM 8166 O O . PRO A 1 1076 ? -18.888 35.833 22.422 1.00 90.56 1076 PRO A O 1
ATOM 8169 N N . SER A 1 1077 ? -18.970 36.802 20.400 1.00 89.19 1077 SER A N 1
ATOM 8170 C CA . SER A 1 1077 ? -20.389 37.163 20.458 1.00 89.19 1077 SER A CA 1
ATOM 8171 C C . SER A 1 1077 ? -21.340 36.071 19.951 1.00 89.19 1077 SER A C 1
ATOM 8173 O O . SER A 1 1077 ? -22.520 36.088 20.307 1.00 89.19 1077 SER A O 1
ATOM 8175 N N . THR A 1 1078 ? -20.851 35.116 19.148 1.00 89.75 1078 THR A N 1
ATOM 8176 C CA . THR A 1 1078 ? -21.679 34.041 18.561 1.00 89.75 1078 THR A CA 1
ATOM 8177 C C . THR A 1 1078 ? -21.147 32.621 18.774 1.00 89.75 1078 THR A C 1
ATOM 8179 O O . THR A 1 1078 ? -21.865 31.664 18.485 1.00 89.75 1078 THR A O 1
ATOM 8182 N N . SER A 1 1079 ? -19.917 32.458 19.271 1.00 85.88 1079 SER A N 1
ATOM 8183 C CA . SER A 1 1079 ? -19.199 31.178 19.426 1.00 85.88 1079 SER A CA 1
ATOM 8184 C C . SER A 1 1079 ? -19.021 30.367 18.128 1.00 85.88 1079 SER A C 1
ATOM 8186 O O . SER A 1 1079 ? -18.702 29.171 18.168 1.00 85.88 1079 SER A O 1
ATOM 8188 N N . ASN A 1 1080 ? -19.205 31.014 16.972 1.00 91.50 1080 ASN A N 1
ATOM 8189 C CA . ASN A 1 1080 ? -18.917 30.448 15.658 1.00 91.50 1080 ASN A CA 1
ATOM 8190 C C . ASN A 1 1080 ? -17.417 30.521 15.366 1.00 91.50 1080 ASN A C 1
ATOM 8192 O O . ASN A 1 1080 ? -16.798 31.559 15.600 1.00 91.50 1080 ASN A O 1
ATOM 8196 N N . ALA A 1 1081 ? -16.858 29.456 14.790 1.00 93.81 1081 ALA A N 1
ATOM 8197 C CA . ALA A 1 1081 ? -15.494 29.464 14.275 1.00 93.81 1081 ALA A CA 1
ATOM 8198 C C . ALA A 1 1081 ? -15.408 30.352 13.023 1.00 93.81 1081 ALA A C 1
ATOM 8200 O O . ALA A 1 1081 ? -16.127 30.127 12.048 1.00 93.81 1081 ALA A O 1
ATOM 8201 N N . VAL A 1 1082 ? -14.535 31.360 13.060 1.00 95.75 1082 VAL A N 1
ATOM 8202 C CA . VAL A 1 1082 ? -14.398 32.402 12.025 1.00 95.75 1082 VAL A CA 1
ATOM 8203 C C . VAL A 1 1082 ? -13.031 32.412 11.342 1.00 95.75 1082 VAL A C 1
ATOM 8205 O O . VAL A 1 1082 ? -12.922 32.902 10.224 1.00 95.75 1082 VAL A O 1
ATOM 8208 N N . ALA A 1 1083 ? -12.004 31.846 11.976 1.00 96.50 1083 ALA A N 1
ATOM 8209 C CA . ALA A 1 1083 ? -10.691 31.602 11.381 1.00 96.50 1083 ALA A CA 1
ATOM 8210 C C . ALA A 1 1083 ? -10.058 30.342 11.997 1.00 96.50 1083 ALA A C 1
ATOM 8212 O O . ALA A 1 1083 ? -10.555 29.821 12.998 1.00 96.50 1083 ALA A O 1
ATOM 8213 N N . ALA A 1 1084 ? -8.954 29.871 11.420 1.00 95.62 1084 ALA A N 1
ATOM 8214 C CA . ALA A 1 1084 ? -8.145 28.791 11.975 1.00 95.62 1084 ALA A CA 1
ATOM 8215 C C . ALA A 1 1084 ? -6.657 29.166 11.932 1.00 95.62 1084 ALA A C 1
ATOM 8217 O O . ALA A 1 1084 ? -6.162 29.620 10.898 1.00 95.62 1084 ALA A O 1
ATOM 8218 N N . ALA A 1 1085 ? -5.967 28.979 13.055 1.00 95.62 1085 ALA A N 1
ATOM 8219 C CA . ALA A 1 1085 ? -4.516 29.048 13.166 1.00 95.62 1085 ALA A CA 1
ATOM 8220 C C . ALA A 1 1085 ? -3.899 27.687 12.862 1.00 95.62 1085 ALA A C 1
ATOM 8222 O O . ALA A 1 1085 ? -4.362 26.682 13.389 1.00 95.62 1085 ALA A O 1
ATOM 8223 N N . GLN A 1 1086 ? -2.867 27.678 12.024 1.00 95.12 1086 GLN A N 1
ATOM 8224 C CA . GLN A 1 1086 ? -2.078 26.519 11.624 1.00 95.12 1086 GLN A CA 1
ATOM 8225 C C . GLN A 1 1086 ? -0.726 26.597 12.335 1.00 95.12 1086 GLN A C 1
ATOM 8227 O O 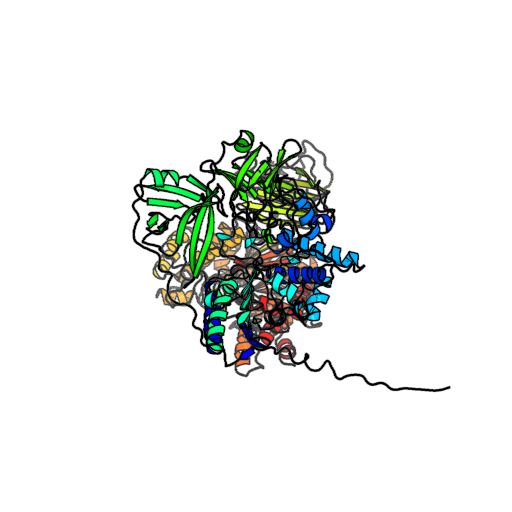. GLN A 1 1086 ? 0.052 27.518 12.090 1.00 95.12 1086 GLN A O 1
ATOM 8232 N N . ILE A 1 1087 ? -0.466 25.670 13.254 1.00 93.44 1087 ILE A N 1
ATOM 8233 C CA . ILE A 1 1087 ? 0.683 25.683 14.164 1.00 93.44 1087 ILE A CA 1
ATOM 8234 C C . ILE A 1 1087 ? 1.677 24.621 13.685 1.00 93.44 1087 ILE A C 1
ATOM 8236 O O . ILE A 1 1087 ? 1.414 23.418 13.744 1.00 93.44 1087 ILE A O 1
ATOM 8240 N N . ALA A 1 1088 ? 2.812 25.080 13.167 1.00 89.81 1088 ALA A N 1
ATOM 8241 C CA . ALA A 1 1088 ? 3.828 24.227 12.578 1.00 89.81 1088 ALA A CA 1
ATOM 8242 C C . ALA A 1 1088 ? 4.583 23.404 13.635 1.00 89.81 1088 ALA A C 1
ATOM 8244 O O . ALA A 1 1088 ? 4.884 23.878 14.730 1.00 89.81 1088 ALA A O 1
ATOM 8245 N N . ASN A 1 1089 ? 4.945 22.175 13.264 1.00 88.25 1089 ASN A N 1
ATOM 8246 C CA . ASN A 1 1089 ? 5.942 21.388 13.988 1.00 88.25 1089 ASN A CA 1
ATOM 8247 C C . ASN A 1 1089 ? 7.351 21.928 13.673 1.00 88.25 1089 ASN A C 1
ATOM 8249 O O . ASN A 1 1089 ? 7.610 22.432 12.578 1.00 88.25 1089 ASN A O 1
ATOM 8253 N N . GLY A 1 1090 ? 8.241 21.838 14.657 1.00 90.94 1090 GLY A N 1
ATOM 8254 C CA . GLY A 1 1090 ? 9.592 22.376 14.597 1.00 90.94 1090 GLY A CA 1
ATOM 8255 C C . GLY A 1 1090 ? 10.611 21.434 13.963 1.00 90.94 1090 GLY A C 1
ATOM 8256 O O . GLY A 1 1090 ? 10.433 20.215 13.925 1.00 90.94 1090 GLY A O 1
ATOM 8257 N N . LEU A 1 1091 ? 11.752 21.983 13.538 1.00 91.25 1091 LEU A N 1
ATOM 8258 C CA . LEU A 1 1091 ? 12.911 21.167 13.146 1.00 91.25 1091 LEU A CA 1
ATOM 8259 C C . LEU A 1 1091 ? 13.685 20.635 14.360 1.00 91.25 1091 LEU A C 1
ATOM 8261 O O . LEU A 1 1091 ? 14.307 19.571 14.284 1.00 91.25 1091 LEU A O 1
ATOM 8265 N N . LEU A 1 1092 ? 13.632 21.334 15.497 1.00 90.19 1092 LEU A N 1
ATOM 8266 C CA . LEU A 1 1092 ? 14.207 20.836 16.741 1.00 90.19 1092 LEU A CA 1
ATOM 8267 C C . LEU A 1 1092 ? 13.299 19.793 17.408 1.00 90.19 1092 LEU A C 1
ATOM 8269 O O . LEU A 1 1092 ? 12.122 20.038 17.655 1.00 90.19 1092 LEU A O 1
ATOM 8273 N N . PHE A 1 1093 ? 13.898 18.661 17.784 1.00 88.81 1093 PHE A N 1
ATOM 8274 C CA . PHE A 1 1093 ? 13.245 17.437 18.270 1.00 88.81 1093 PHE A CA 1
ATOM 8275 C C . PHE A 1 1093 ? 13.347 17.233 19.800 1.00 88.81 1093 PHE A C 1
ATOM 8277 O O . PHE A 1 1093 ? 13.384 16.098 20.297 1.00 88.81 1093 PHE A O 1
ATOM 8284 N N . ASN A 1 1094 ? 13.460 18.325 20.568 1.00 84.69 1094 ASN A N 1
ATOM 8285 C CA . ASN A 1 1094 ? 13.603 18.279 22.031 1.00 84.69 1094 ASN A CA 1
ATOM 8286 C C . ASN A 1 1094 ? 12.270 18.111 22.778 1.00 84.69 1094 ASN A C 1
ATOM 8288 O O . ASN A 1 1094 ? 12.278 17.571 23.883 1.00 84.69 1094 ASN A O 1
ATOM 8292 N N . HIS A 1 1095 ? 11.137 18.465 22.165 1.00 80.88 1095 HIS A N 1
ATOM 8293 C CA . HIS A 1 1095 ? 9.805 18.416 22.784 1.00 80.88 1095 HIS A CA 1
ATOM 8294 C C . HIS A 1 1095 ? 9.095 17.065 22.624 1.00 80.88 1095 HIS A C 1
ATOM 8296 O O . HIS A 1 1095 ? 7.885 16.949 22.785 1.00 80.88 1095 HIS A O 1
ATOM 8302 N N . GLY A 1 1096 ? 9.855 16.013 22.310 1.00 83.31 1096 GLY A N 1
ATOM 8303 C CA . GLY A 1 1096 ? 9.293 14.691 22.047 1.00 83.31 1096 GLY A CA 1
ATOM 8304 C C . GLY A 1 1096 ? 8.670 14.544 20.659 1.00 83.31 1096 GLY A C 1
ATOM 8305 O O . GLY A 1 1096 ? 8.098 13.499 20.380 1.00 83.31 1096 GLY A O 1
ATOM 8306 N N . ASN A 1 1097 ? 8.838 15.539 19.786 1.00 90.38 1097 ASN A N 1
ATOM 8307 C CA . ASN A 1 1097 ? 8.457 15.547 18.375 1.00 90.38 1097 ASN A CA 1
ATOM 8308 C C . ASN A 1 1097 ? 9.537 14.927 17.461 1.00 90.38 1097 ASN A C 1
ATOM 8310 O O . ASN A 1 1097 ? 10.716 14.865 17.825 1.00 90.38 1097 ASN A O 1
ATOM 8314 N N . ASN A 1 1098 ? 9.157 14.479 16.265 1.00 92.50 1098 ASN A N 1
ATOM 8315 C CA . ASN A 1 1098 ? 10.070 14.314 15.129 1.00 92.50 1098 ASN A CA 1
ATOM 8316 C C . ASN A 1 1098 ? 10.246 15.665 14.407 1.00 92.50 1098 ASN A C 1
ATOM 8318 O O . ASN A 1 1098 ? 9.257 16.397 14.309 1.00 92.50 1098 ASN A O 1
ATOM 8322 N N . PRO A 1 1099 ? 11.441 15.988 13.861 1.00 93.69 1099 PRO A N 1
ATOM 8323 C CA . PRO A 1 1099 ? 11.623 17.150 12.992 1.00 93.69 1099 PRO A CA 1
ATOM 8324 C C . PRO A 1 1099 ? 10.656 17.101 11.816 1.00 93.69 1099 PRO A C 1
ATOM 8326 O O . PRO A 1 1099 ? 10.531 16.043 11.192 1.00 93.69 1099 PRO A O 1
ATOM 8329 N N . ALA A 1 1100 ? 10.029 18.228 11.482 1.00 92.50 1100 ALA A N 1
ATOM 8330 C CA . ALA A 1 1100 ? 9.081 18.293 10.375 1.00 92.50 1100 ALA A CA 1
ATOM 8331 C C . ALA A 1 1100 ? 9.134 19.603 9.577 1.00 92.50 1100 ALA A C 1
ATOM 8333 O O . ALA A 1 1100 ? 9.698 20.606 10.010 1.00 92.50 1100 ALA A O 1
ATOM 8334 N N . PHE A 1 1101 ? 8.516 19.576 8.398 1.00 93.38 1101 PHE A N 1
ATOM 8335 C CA . PHE A 1 1101 ? 8.134 20.755 7.622 1.00 93.38 1101 PHE A CA 1
ATOM 8336 C C . PHE A 1 1101 ? 6.774 20.510 6.961 1.00 93.38 1101 PHE A C 1
ATOM 8338 O O . PHE A 1 1101 ? 6.376 19.359 6.761 1.00 93.38 1101 PHE A O 1
ATOM 8345 N N . SER A 1 1102 ? 6.085 21.581 6.565 1.00 93.44 1102 SER A N 1
ATOM 8346 C CA . SER A 1 1102 ? 4.763 21.473 5.937 1.00 93.44 1102 SER A CA 1
ATOM 8347 C C . SER A 1 1102 ? 4.677 22.210 4.603 1.00 93.44 1102 SER A C 1
ATOM 8349 O O . SER A 1 1102 ? 5.274 23.269 4.413 1.00 93.44 1102 SER A O 1
ATOM 8351 N N . VAL A 1 1103 ? 3.898 21.663 3.669 1.00 93.50 1103 VAL A N 1
ATOM 8352 C CA . VAL A 1 1103 ? 3.552 22.293 2.387 1.00 93.50 1103 VAL A CA 1
ATOM 8353 C C . VAL A 1 1103 ? 2.053 22.567 2.365 1.00 93.50 1103 VAL A C 1
ATOM 8355 O O . VAL A 1 1103 ? 1.247 21.638 2.361 1.00 93.50 1103 VAL A O 1
ATOM 8358 N N . PHE A 1 1104 ? 1.662 23.836 2.311 1.00 93.62 1104 PHE A N 1
ATOM 8359 C CA . PHE A 1 1104 ? 0.263 24.241 2.206 1.00 93.62 1104 PHE A CA 1
ATOM 8360 C C . PHE A 1 1104 ? -0.124 24.496 0.750 1.00 93.62 1104 PHE A C 1
ATOM 8362 O O . PHE A 1 1104 ? 0.605 25.141 -0.002 1.00 93.62 1104 PHE A O 1
ATOM 8369 N N . THR A 1 1105 ? -1.311 24.037 0.361 1.00 91.06 1105 THR A N 1
ATOM 8370 C CA . THR A 1 1105 ? -1.985 24.430 -0.883 1.00 91.06 1105 THR A CA 1
ATOM 8371 C C . THR A 1 1105 ? -3.085 25.434 -0.582 1.00 91.06 1105 THR A C 1
ATOM 8373 O O . THR A 1 1105 ? -3.801 25.296 0.412 1.00 91.06 1105 THR A O 1
ATOM 8376 N N . TYR A 1 1106 ? -3.242 26.432 -1.447 1.00 90.44 1106 TYR A N 1
ATOM 8377 C CA . TYR A 1 1106 ? -4.196 27.520 -1.242 1.00 90.44 1106 TYR A CA 1
ATOM 8378 C C . TYR A 1 1106 ? -4.805 28.004 -2.559 1.00 90.44 1106 TYR A C 1
ATOM 8380 O O . TYR A 1 1106 ? -4.260 27.793 -3.639 1.00 90.44 1106 TYR A O 1
ATOM 8388 N N . ASP A 1 1107 ? -5.952 28.660 -2.486 1.00 84.44 1107 ASP A N 1
ATOM 8389 C CA . ASP A 1 1107 ? -6.622 29.278 -3.625 1.00 84.44 1107 ASP A CA 1
ATOM 8390 C C . ASP A 1 1107 ? -5.970 30.632 -3.963 1.00 84.44 1107 ASP A C 1
ATOM 8392 O O . ASP A 1 1107 ? -6.023 31.560 -3.162 1.00 84.44 1107 ASP A O 1
ATOM 8396 N N . ARG A 1 1108 ? -5.332 30.778 -5.135 1.00 82.81 1108 ARG A N 1
ATOM 8397 C CA . ARG A 1 1108 ? -4.550 31.995 -5.449 1.00 82.81 1108 ARG A CA 1
ATOM 8398 C C . ARG A 1 1108 ? -5.366 33.282 -5.573 1.00 82.81 1108 ARG A C 1
ATOM 8400 O O . ARG A 1 1108 ? -4.775 34.353 -5.492 1.00 82.81 1108 ARG A O 1
ATOM 8407 N N . ALA A 1 1109 ? -6.680 33.200 -5.783 1.00 77.31 1109 ALA A N 1
ATOM 8408 C CA . ALA A 1 1109 ? -7.528 34.385 -5.882 1.00 77.31 1109 ALA A CA 1
ATOM 8409 C C . ALA A 1 1109 ? -7.969 34.878 -4.497 1.00 77.31 1109 ALA A C 1
ATOM 8411 O O . ALA A 1 1109 ? -7.957 36.081 -4.237 1.00 77.31 1109 ALA A O 1
ATOM 8412 N N . THR A 1 1110 ? -8.333 33.946 -3.613 1.00 83.94 1110 THR A N 1
ATOM 8413 C CA . THR A 1 1110 ? -8.937 34.229 -2.295 1.00 83.94 1110 THR A CA 1
ATOM 8414 C C . THR A 1 1110 ? -7.977 34.072 -1.113 1.00 83.94 1110 THR A C 1
ATOM 8416 O O . THR A 1 1110 ? -8.326 34.428 0.006 1.00 83.94 1110 THR A O 1
ATOM 8419 N N . LEU A 1 1111 ? -6.784 33.521 -1.349 1.00 91.50 1111 LEU A N 1
ATOM 8420 C CA . LEU A 1 1111 ? -5.824 33.036 -0.351 1.00 91.50 1111 LEU A CA 1
ATOM 8421 C C . LEU A 1 1111 ? -6.356 31.946 0.605 1.00 91.50 1111 LEU A C 1
ATOM 8423 O O . LEU A 1 1111 ? -5.662 31.571 1.548 1.00 91.50 1111 LEU A O 1
ATOM 8427 N N . ALA A 1 1112 ? -7.546 31.389 0.357 1.00 89.12 1112 ALA A N 1
ATOM 8428 C CA . ALA A 1 1112 ? -8.148 30.374 1.219 1.00 89.12 1112 ALA A CA 1
ATOM 8429 C C . ALA A 1 1112 ? -7.336 29.065 1.215 1.00 89.12 1112 ALA A C 1
ATOM 8431 O O . ALA A 1 1112 ? -7.045 28.504 0.152 1.00 89.12 1112 ALA A O 1
ATOM 8432 N N . LEU A 1 1113 ? -6.991 28.565 2.404 1.00 93.06 1113 LEU A N 1
ATOM 8433 C CA . LEU A 1 1113 ? -6.219 27.331 2.571 1.00 93.06 1113 LEU A CA 1
ATOM 8434 C C . LEU A 1 1113 ? -7.040 26.093 2.189 1.00 93.06 1113 LEU A C 1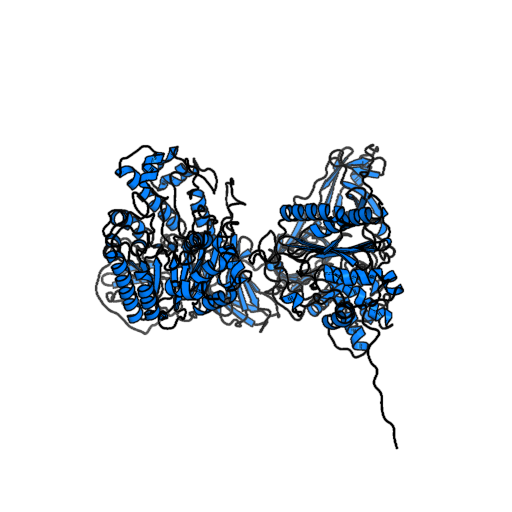
ATOM 8436 O O . LEU A 1 1113 ? -8.213 25.964 2.540 1.00 93.06 1113 LEU A O 1
ATOM 8440 N N . ARG A 1 1114 ? -6.413 25.164 1.460 1.00 87.19 1114 ARG A N 1
ATOM 8441 C CA . ARG A 1 1114 ? -7.057 23.945 0.950 1.00 87.19 1114 ARG A CA 1
ATOM 8442 C C . ARG A 1 1114 ? -6.532 22.673 1.594 1.00 87.19 1114 ARG A C 1
ATOM 8444 O O . ARG A 1 1114 ? -7.342 21.846 1.982 1.00 87.19 1114 ARG A O 1
ATOM 8451 N N . ARG A 1 1115 ? -5.214 22.495 1.699 1.00 86.50 1115 ARG A N 1
ATOM 8452 C CA . ARG A 1 1115 ? -4.590 21.295 2.294 1.00 86.50 1115 ARG A CA 1
ATOM 8453 C C . ARG A 1 1115 ? -3.228 21.628 2.878 1.00 86.50 1115 ARG A C 1
ATOM 8455 O O . ARG A 1 1115 ? -2.515 22.419 2.268 1.00 86.50 1115 ARG A O 1
ATOM 8462 N N . GLU A 1 1116 ? -2.850 20.963 3.960 1.00 90.31 1116 GLU A N 1
ATOM 8463 C CA . GLU A 1 1116 ? -1.481 20.893 4.483 1.00 90.31 1116 GLU A CA 1
ATOM 8464 C C . GLU A 1 1116 ? -0.945 19.487 4.229 1.00 90.31 1116 GLU A C 1
ATOM 8466 O O . GLU A 1 1116 ? -1.641 18.533 4.554 1.00 90.31 1116 GLU A O 1
ATOM 8471 N N . TYR A 1 1117 ? 0.271 19.347 3.707 1.00 85.50 1117 TYR A N 1
ATOM 8472 C CA . TYR A 1 1117 ? 1.020 18.090 3.654 1.00 85.50 1117 TYR A CA 1
ATOM 8473 C C . TYR A 1 1117 ? 2.199 18.193 4.622 1.00 85.50 1117 TYR A C 1
ATOM 8475 O O . TYR A 1 1117 ? 3.060 19.049 4.411 1.00 85.50 1117 TYR A O 1
ATOM 8483 N N . SER A 1 1118 ? 2.238 17.359 5.664 1.00 87.19 1118 SER A N 1
ATOM 8484 C CA . SER A 1 1118 ? 3.308 17.397 6.670 1.00 87.19 1118 SER A CA 1
ATOM 8485 C C . SER A 1 1118 ? 4.295 16.248 6.462 1.00 87.19 1118 SER A C 1
ATOM 8487 O O . SER A 1 1118 ? 3.904 15.093 6.270 1.00 87.19 1118 SER A O 1
ATOM 8489 N N . TYR A 1 1119 ? 5.583 16.577 6.470 1.00 89.88 1119 TYR A N 1
ATOM 8490 C CA . TYR A 1 1119 ? 6.689 15.655 6.228 1.00 89.88 1119 TYR A CA 1
ATOM 8491 C C . TYR A 1 1119 ? 7.588 15.621 7.454 1.00 89.88 1119 TYR A C 1
ATOM 8493 O O . TYR A 1 1119 ? 7.929 16.680 7.979 1.00 89.88 1119 TYR A O 1
ATOM 8501 N N . SER A 1 1120 ? 8.023 14.437 7.884 1.00 91.69 1120 SER A N 1
ATOM 8502 C CA . SER A 1 1120 ? 8.867 14.305 9.080 1.00 91.69 1120 SER A CA 1
ATOM 8503 C C . SER A 1 1120 ? 10.012 13.313 8.908 1.00 91.69 1120 SER A C 1
ATOM 8505 O O . SER A 1 1120 ? 9.940 12.405 8.078 1.00 91.69 1120 SER A O 1
ATOM 8507 N N . LEU A 1 1121 ? 11.054 13.465 9.725 1.00 92.19 1121 LEU A N 1
ATOM 8508 C CA . LEU A 1 1121 ? 12.149 12.502 9.829 1.00 92.19 1121 LEU A CA 1
ATOM 8509 C C . LEU A 1 1121 ? 12.019 11.686 11.120 1.00 92.19 1121 LEU A C 1
ATOM 8511 O O . LEU A 1 1121 ? 12.225 12.229 12.206 1.00 92.19 1121 LEU A O 1
ATOM 8515 N N . ASP A 1 1122 ? 11.736 10.382 11.021 1.00 88.56 1122 ASP A N 1
ATOM 8516 C CA . ASP A 1 1122 ? 11.599 9.536 12.214 1.00 88.56 1122 ASP A CA 1
ATOM 8517 C C . ASP A 1 1122 ? 12.902 9.470 13.031 1.00 88.56 1122 ASP A C 1
ATOM 8519 O O . ASP A 1 1122 ? 13.932 8.934 12.598 1.00 88.56 1122 ASP A O 1
ATOM 8523 N N . TYR A 1 1123 ? 12.819 9.983 14.262 1.00 88.00 1123 TYR A N 1
ATOM 8524 C CA . TYR A 1 1123 ? 13.867 9.925 15.267 1.00 88.00 1123 TYR A CA 1
ATOM 8525 C C . TYR A 1 1123 ? 14.371 8.503 15.504 1.00 88.00 1123 TYR A C 1
ATOM 8527 O O . TYR A 1 1123 ? 15.580 8.292 15.596 1.00 88.00 1123 TYR A O 1
ATOM 8535 N N . ASN A 1 1124 ? 13.474 7.523 15.610 1.00 86.19 1124 ASN A N 1
ATOM 8536 C CA . ASN A 1 1124 ? 13.846 6.159 15.967 1.00 86.19 1124 ASN A CA 1
ATOM 8537 C C . ASN A 1 1124 ? 14.555 5.449 14.807 1.00 86.19 1124 ASN A C 1
ATOM 8539 O O . ASN A 1 1124 ? 15.600 4.832 15.031 1.00 86.19 1124 ASN A O 1
ATOM 8543 N N . ALA A 1 1125 ? 14.060 5.596 13.575 1.00 83.06 1125 ALA A N 1
ATOM 8544 C CA . ALA A 1 1125 ? 14.716 5.071 12.382 1.00 83.06 1125 ALA A CA 1
ATOM 8545 C C . ALA A 1 1125 ? 16.101 5.694 12.135 1.00 83.06 1125 ALA A C 1
ATOM 8547 O O . ALA A 1 1125 ? 17.043 4.966 11.814 1.00 83.06 1125 ALA A O 1
ATOM 8548 N N . TRP A 1 1126 ? 16.256 7.015 12.290 1.00 83.31 1126 TRP A N 1
ATOM 8549 C CA . TRP A 1 1126 ? 17.465 7.738 11.863 1.00 83.31 1126 TRP A CA 1
ATOM 8550 C C . TRP A 1 1126 ? 18.468 8.079 12.986 1.00 83.31 1126 TRP A C 1
ATOM 8552 O O . TRP A 1 1126 ? 19.546 8.623 12.717 1.00 83.31 1126 TRP A O 1
ATOM 8562 N N . LYS A 1 1127 ? 18.198 7.702 14.244 1.00 85.25 1127 LYS A N 1
ATOM 8563 C CA . LYS A 1 1127 ? 19.146 7.844 15.366 1.00 85.25 1127 LYS A CA 1
ATOM 8564 C C . LYS A 1 1127 ? 20.477 7.141 15.095 1.00 85.25 1127 LYS A C 1
ATOM 8566 O O . LYS A 1 1127 ? 20.543 5.928 14.925 1.00 85.25 1127 LYS A O 1
ATOM 8571 N N . GLY A 1 1128 ? 21.560 7.920 15.116 1.00 80.12 1128 GLY A N 1
ATOM 8572 C CA . GLY A 1 1128 ? 22.922 7.429 14.882 1.00 80.12 1128 GLY A CA 1
ATOM 8573 C C . GLY A 1 1128 ? 23.270 7.154 13.413 1.00 80.12 1128 GLY A C 1
ATOM 8574 O O . GLY A 1 1128 ? 24.360 6.653 13.153 1.00 80.12 1128 GLY A O 1
ATOM 8575 N N . ARG A 1 1129 ? 22.386 7.482 12.457 1.00 79.75 1129 ARG A N 1
ATOM 8576 C CA . ARG A 1 1129 ? 22.644 7.337 11.015 1.00 79.75 1129 ARG A CA 1
ATOM 8577 C C . ARG A 1 1129 ? 23.214 8.619 10.388 1.00 79.75 1129 ARG A C 1
ATOM 8579 O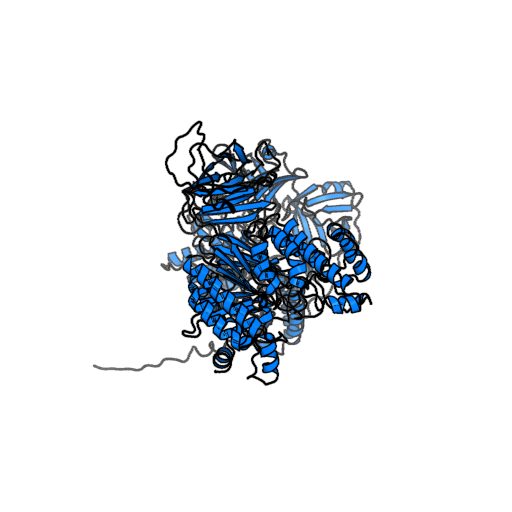 O . ARG A 1 1129 ? 23.021 9.729 10.892 1.00 79.75 1129 ARG A O 1
ATOM 8586 N N . THR A 1 1130 ? 23.896 8.437 9.260 1.00 76.12 1130 THR A N 1
ATOM 8587 C CA . THR A 1 1130 ? 24.463 9.462 8.364 1.00 76.12 1130 THR A CA 1
ATOM 8588 C C . THR A 1 1130 ? 24.168 9.083 6.903 1.00 76.12 1130 THR A C 1
ATOM 8590 O O . THR A 1 1130 ? 23.748 7.958 6.632 1.00 76.12 1130 THR A O 1
ATOM 8593 N N . GLY A 1 1131 ? 24.399 10.002 5.957 1.00 69.75 1131 GLY A N 1
ATOM 8594 C CA . GLY A 1 1131 ? 24.038 9.828 4.539 1.00 69.75 1131 GLY A CA 1
ATOM 8595 C C . GLY A 1 1131 ? 22.624 10.332 4.232 1.00 69.75 1131 GLY A C 1
ATOM 8596 O O . GLY A 1 1131 ? 21.929 10.757 5.142 1.00 69.75 1131 GLY A O 1
ATOM 8597 N N . SER A 1 1132 ? 22.208 10.332 2.963 1.00 73.88 1132 SER A N 1
ATOM 8598 C CA . SER A 1 1132 ? 20.943 10.950 2.533 1.00 73.88 1132 SER A CA 1
ATOM 8599 C C . SER A 1 1132 ? 19.708 10.337 3.204 1.00 73.88 1132 SER A C 1
ATOM 8601 O O . SER A 1 1132 ? 19.411 9.163 2.988 1.00 73.88 1132 SER A O 1
ATOM 8603 N N . ALA A 1 1133 ? 18.963 11.151 3.954 1.00 71.94 1133 ALA A N 1
ATOM 8604 C CA . ALA A 1 1133 ? 17.667 10.783 4.512 1.00 71.94 1133 ALA A CA 1
ATOM 8605 C C . ALA A 1 1133 ? 16.490 11.180 3.613 1.00 71.94 1133 ALA A C 1
ATOM 8607 O O . ALA A 1 1133 ? 16.432 12.303 3.098 1.00 71.94 1133 ALA A O 1
ATOM 8608 N N . VAL A 1 1134 ? 15.539 10.254 3.499 1.00 72.88 1134 VAL A N 1
ATOM 8609 C CA . VAL A 1 1134 ? 14.187 10.484 2.979 1.00 72.88 1134 VAL A CA 1
ATOM 8610 C C . VAL A 1 1134 ? 13.307 10.901 4.154 1.00 72.88 1134 VAL A C 1
ATOM 8612 O O . VAL A 1 1134 ? 13.399 10.303 5.226 1.00 72.88 1134 VAL A O 1
ATOM 8615 N N . TRP A 1 1135 ? 12.509 11.948 3.962 1.00 85.62 1135 TRP A N 1
ATOM 8616 C CA . TRP A 1 1135 ? 11.509 12.399 4.927 1.00 85.62 1135 TRP A CA 1
ATOM 8617 C C . TRP A 1 1135 ? 10.146 11.884 4.482 1.00 85.62 1135 TRP A C 1
ATOM 8619 O O . TRP A 1 1135 ? 9.740 12.108 3.340 1.00 85.62 1135 TRP A O 1
ATOM 8629 N N . ASP A 1 1136 ? 9.448 11.201 5.379 1.00 77.69 1136 ASP A N 1
ATOM 8630 C CA . ASP A 1 1136 ? 8.189 10.547 5.052 1.00 77.69 1136 ASP A CA 1
ATOM 8631 C C . ASP A 1 1136 ? 7.057 11.579 5.042 1.00 77.69 1136 ASP A C 1
ATOM 8633 O O . ASP A 1 1136 ? 6.906 12.353 5.994 1.00 77.69 1136 ASP A O 1
ATOM 8637 N N . LEU A 1 1137 ? 6.241 11.576 3.980 1.00 78.69 1137 LEU A N 1
ATOM 8638 C CA . LEU A 1 1137 ? 4.929 12.223 4.002 1.00 78.69 1137 LEU A CA 1
ATOM 8639 C C . LEU A 1 1137 ? 4.077 11.469 5.020 1.00 78.69 1137 LEU A C 1
ATOM 8641 O O . LEU A 1 1137 ? 3.758 10.302 4.804 1.00 78.69 1137 LEU A O 1
ATOM 8645 N N . ARG A 1 1138 ? 3.716 12.127 6.118 1.00 70.25 1138 ARG A N 1
ATOM 8646 C CA . ARG A 1 1138 ? 2.992 11.476 7.211 1.00 70.25 1138 ARG A CA 1
ATOM 8647 C C . ARG A 1 1138 ? 1.502 11.368 6.906 1.00 70.25 1138 ARG A C 1
ATOM 8649 O O . ARG A 1 1138 ? 0.954 10.274 6.956 1.00 70.25 1138 ARG A O 1
ATOM 8656 N N . TYR A 1 1139 ? 0.885 12.477 6.491 1.00 62.22 1139 TYR A N 1
ATOM 8657 C CA . TYR A 1 1139 ? -0.367 12.520 5.724 1.00 62.22 1139 TYR A CA 1
ATOM 8658 C C . TYR A 1 1139 ? -0.625 13.955 5.221 1.00 62.22 1139 TYR A C 1
ATOM 8660 O O . TYR A 1 1139 ? 0.258 14.814 5.297 1.00 62.22 1139 TYR A O 1
ATOM 8668 N N . SER A 1 1140 ? -1.847 14.246 4.755 1.00 68.38 1140 SER A N 1
ATOM 8669 C CA . SER A 1 1140 ? -2.341 15.629 4.684 1.00 68.38 1140 SER A CA 1
ATOM 8670 C C . SER A 1 1140 ? -3.470 15.880 5.681 1.00 68.38 1140 SER A C 1
ATOM 8672 O O . SER A 1 1140 ? -4.321 15.011 5.854 1.00 68.38 1140 SER A O 1
ATOM 8674 N N . GLU A 1 1141 ? -3.529 17.068 6.292 1.00 74.75 1141 GLU A N 1
ATOM 8675 C CA . GLU A 1 1141 ? -4.569 17.412 7.281 1.00 74.75 1141 GLU A CA 1
ATOM 8676 C C . GLU A 1 1141 ? -5.979 17.198 6.719 1.00 74.75 1141 GLU A C 1
ATOM 8678 O O . GLU A 1 1141 ? -6.832 16.577 7.352 1.00 74.75 1141 GLU A O 1
ATOM 8683 N N . SER A 1 1142 ? -6.204 17.674 5.493 1.00 74.94 1142 SER A N 1
ATOM 8684 C CA . SER A 1 1142 ? -7.487 17.529 4.812 1.00 74.94 1142 SER A CA 1
ATOM 8685 C C . SER A 1 1142 ? -7.872 16.066 4.609 1.00 74.94 1142 SER A C 1
ATOM 8687 O O . SER A 1 1142 ? -9.041 15.734 4.707 1.00 74.94 1142 SER A O 1
ATOM 8689 N N . GLN A 1 1143 ? -6.915 15.171 4.345 1.00 67.56 1143 GLN A N 1
ATOM 8690 C CA . GLN A 1 1143 ? -7.226 13.745 4.235 1.00 67.56 1143 GLN A CA 1
ATOM 8691 C C . GLN A 1 1143 ? -7.396 13.116 5.629 1.00 67.56 1143 GLN A C 1
ATOM 8693 O O . GLN A 1 1143 ? -8.264 12.269 5.806 1.00 67.56 1143 GLN A O 1
ATOM 8698 N N . GLY A 1 1144 ? -6.621 13.559 6.629 1.00 70.50 1144 GLY A N 1
ATOM 8699 C CA . GLY A 1 1144 ? -6.607 13.030 8.002 1.00 70.50 1144 GLY A CA 1
ATOM 8700 C C . GLY A 1 1144 ? -7.952 13.078 8.708 1.00 70.50 1144 GLY A C 1
ATOM 8701 O O . GLY A 1 1144 ? -8.297 12.158 9.448 1.00 70.50 1144 GLY A O 1
ATOM 8702 N N . TYR A 1 1145 ? -8.723 14.124 8.423 1.00 78.25 1145 TYR A N 1
ATOM 8703 C CA . TYR A 1 1145 ? -10.058 14.341 8.971 1.00 78.25 1145 TYR A CA 1
ATOM 8704 C C . TYR A 1 1145 ? -11.189 14.211 7.925 1.00 78.25 1145 TYR A C 1
ATOM 8706 O O . TYR A 1 1145 ? -12.316 14.598 8.226 1.00 78.25 1145 TYR A O 1
ATOM 8714 N N . ASP A 1 1146 ? -10.897 13.705 6.717 1.00 76.81 1146 ASP A N 1
ATOM 8715 C CA . ASP A 1 1146 ? -11.817 13.624 5.559 1.00 76.81 1146 ASP A CA 1
ATOM 8716 C C . ASP A 1 1146 ? -12.545 14.954 5.240 1.00 76.81 1146 ASP A C 1
ATOM 8718 O O . ASP A 1 1146 ? -13.771 15.064 5.182 1.00 76.81 1146 ASP A O 1
ATOM 8722 N N . LEU A 1 1147 ? -11.756 16.018 5.075 1.00 77.12 1147 LEU A N 1
ATOM 8723 C CA . LEU A 1 1147 ? -12.205 17.382 4.814 1.00 77.12 1147 LEU A CA 1
ATOM 8724 C C . LEU A 1 1147 ? -11.996 17.795 3.356 1.00 77.12 1147 LEU A C 1
ATOM 8726 O O . LEU A 1 1147 ? -10.958 17.547 2.740 1.00 77.12 1147 LEU A O 1
ATOM 8730 N N . ALA A 1 1148 ? -12.959 18.559 2.837 1.00 72.56 1148 ALA A N 1
ATOM 8731 C CA . ALA A 1 1148 ? -12.856 19.187 1.522 1.00 72.56 1148 ALA A CA 1
ATOM 8732 C C . ALA A 1 1148 ? -11.762 20.274 1.452 1.00 72.56 1148 ALA A C 1
ATOM 8734 O O . ALA A 1 1148 ? -11.107 20.411 0.415 1.00 72.56 1148 ALA A O 1
ATOM 8735 N N . ASP A 1 1149 ? -11.574 21.042 2.531 1.00 85.25 1149 ASP A N 1
ATOM 8736 C CA . ASP A 1 1149 ? -10.527 22.055 2.680 1.00 85.25 1149 ASP A CA 1
ATOM 8737 C C . ASP A 1 1149 ? -10.193 22.358 4.158 1.00 85.25 1149 ASP A C 1
ATOM 8739 O O . ASP A 1 1149 ? -10.691 21.686 5.061 1.00 85.25 1149 ASP A O 1
ATOM 8743 N N . LEU A 1 1150 ? -9.336 23.360 4.406 1.00 90.81 1150 LEU A N 1
ATOM 8744 C CA . LEU A 1 1150 ? -8.941 23.814 5.748 1.00 90.81 1150 LEU A CA 1
ATOM 8745 C C . LEU A 1 1150 ? -9.749 25.035 6.224 1.00 90.81 1150 LEU A C 1
ATOM 8747 O O . LEU A 1 1150 ? -9.258 25.848 7.009 1.00 90.81 1150 LEU A O 1
ATOM 8751 N N . SER A 1 1151 ? -10.979 25.210 5.729 1.00 92.31 1151 SER A N 1
ATOM 8752 C CA . SER A 1 1151 ? -11.854 26.287 6.200 1.00 92.31 1151 SER A CA 1
ATOM 8753 C C . SER A 1 1151 ? -12.222 26.111 7.684 1.00 92.31 1151 SER A C 1
ATOM 8755 O O . SER A 1 1151 ? -12.274 24.979 8.179 1.00 92.31 1151 SER A O 1
ATOM 8757 N N . PRO A 1 1152 ? -12.573 27.195 8.408 1.00 93.56 1152 PRO A N 1
ATOM 8758 C CA . PRO A 1 1152 ? -13.028 27.102 9.798 1.00 93.56 1152 PRO A CA 1
ATOM 8759 C C . PRO A 1 1152 ? -14.241 26.179 9.972 1.00 93.56 1152 PRO A C 1
ATOM 8761 O O . PRO A 1 1152 ? -14.353 25.499 10.985 1.00 93.56 1152 PRO A O 1
ATOM 8764 N N . SER A 1 1153 ? -15.122 26.089 8.968 1.00 91.94 1153 SER A N 1
ATOM 8765 C CA . SER A 1 1153 ? -16.242 25.139 8.933 1.00 91.94 1153 SER A CA 1
ATOM 8766 C C . SER A 1 1153 ? -15.799 23.677 8.820 1.00 91.94 1153 SER A C 1
ATOM 8768 O O . SER A 1 1153 ? -16.363 22.806 9.486 1.00 91.94 1153 SER A O 1
ATOM 8770 N N . SER A 1 1154 ? -14.782 23.396 8.006 1.00 92.81 1154 SER A N 1
ATOM 8771 C CA . SER A 1 1154 ? -14.232 22.050 7.846 1.00 92.81 1154 SER A CA 1
ATOM 8772 C C . SER A 1 1154 ? -13.466 21.615 9.094 1.00 92.81 1154 SER A C 1
ATOM 8774 O O . SER A 1 1154 ? -13.741 20.549 9.640 1.00 92.81 1154 SER A O 1
ATOM 8776 N N . LEU A 1 1155 ? -12.606 22.474 9.641 1.00 93.88 1155 LEU A N 1
ATOM 8777 C CA . LEU A 1 1155 ? -11.891 22.189 10.888 1.00 93.88 1155 LEU A CA 1
ATOM 8778 C C . LEU A 1 1155 ? -12.833 22.134 12.106 1.00 93.88 1155 LEU A C 1
ATOM 8780 O O . LEU A 1 1155 ? -12.643 21.301 12.985 1.00 93.88 1155 LEU A O 1
ATOM 8784 N N . LEU A 1 1156 ? -13.933 22.896 12.134 1.00 94.44 1156 LEU A N 1
ATOM 8785 C CA . LEU A 1 1156 ? -15.002 22.703 13.126 1.00 94.44 1156 LEU A CA 1
ATOM 8786 C C . LEU A 1 1156 ? -15.700 21.340 12.979 1.00 94.44 1156 LEU A C 1
ATOM 8788 O O . LEU A 1 1156 ? -16.084 20.733 13.978 1.00 94.44 1156 LEU A O 1
ATOM 8792 N N . THR A 1 1157 ? -15.845 20.830 11.754 1.00 90.94 1157 THR A N 1
ATOM 8793 C CA . THR A 1 1157 ? -16.375 19.477 11.515 1.00 90.94 1157 THR A CA 1
ATOM 8794 C C . THR A 1 1157 ? -15.413 18.419 12.056 1.00 90.94 1157 THR A C 1
ATOM 8796 O O . THR A 1 1157 ? -15.842 17.557 12.822 1.00 90.94 1157 THR A O 1
ATOM 8799 N N . ALA A 1 1158 ? -14.110 18.548 11.780 1.00 91.31 1158 ALA A N 1
ATOM 8800 C CA . ALA A 1 1158 ? -13.078 17.716 12.399 1.00 91.31 1158 ALA A CA 1
ATOM 8801 C C . ALA A 1 1158 ? -13.131 17.788 13.933 1.00 91.31 1158 ALA A C 1
ATOM 8803 O O . ALA A 1 1158 ? -13.153 16.748 14.588 1.00 91.31 1158 ALA A O 1
ATOM 8804 N N . TRP A 1 1159 ? -13.248 18.994 14.503 1.00 94.94 1159 TRP A N 1
ATOM 8805 C CA . TRP A 1 1159 ? -13.357 19.226 15.946 1.00 94.94 1159 TRP A CA 1
ATOM 8806 C C . TRP A 1 1159 ? -14.535 18.489 16.581 1.00 94.94 1159 TRP A C 1
ATOM 8808 O O . TRP A 1 1159 ? -14.352 17.808 17.589 1.00 94.94 1159 TRP A O 1
ATOM 8818 N N . ASN A 1 1160 ? -15.726 18.564 15.981 1.00 92.31 1160 ASN A N 1
ATOM 8819 C CA . ASN A 1 1160 ? -16.890 17.818 16.463 1.00 92.31 1160 ASN A CA 1
ATOM 8820 C C . ASN A 1 1160 ? -16.651 16.298 16.375 1.00 92.31 1160 ASN A C 1
ATOM 8822 O O . ASN A 1 1160 ? -16.955 15.570 17.320 1.00 92.31 1160 ASN A O 1
ATOM 8826 N N . ASN A 1 1161 ? -16.059 15.827 15.273 1.00 87.00 1161 ASN A N 1
ATOM 8827 C CA . ASN A 1 1161 ? -15.796 14.406 15.028 1.00 87.00 1161 ASN A CA 1
ATOM 8828 C C . ASN A 1 1161 ? -14.731 13.811 15.967 1.00 87.00 1161 ASN A C 1
ATOM 8830 O O . ASN A 1 1161 ? -14.731 12.600 16.187 1.00 87.00 1161 ASN A O 1
ATOM 8834 N N . MET A 1 1162 ? -13.851 14.638 16.543 1.00 92.19 1162 MET A N 1
ATOM 8835 C CA . MET A 1 1162 ? -12.816 14.197 17.483 1.00 92.19 1162 MET A CA 1
ATOM 8836 C C . MET A 1 1162 ? -13.142 14.418 18.970 1.00 92.19 1162 MET A C 1
ATOM 8838 O O . MET A 1 1162 ? -12.294 14.162 19.820 1.00 92.19 1162 MET A O 1
ATOM 8842 N N . ALA A 1 1163 ? -14.364 14.834 19.321 1.00 85.38 1163 ALA A N 1
ATOM 8843 C CA . ALA A 1 1163 ? -14.752 15.080 20.718 1.00 85.38 1163 ALA A CA 1
ATOM 8844 C C . ALA A 1 1163 ? -14.651 13.843 21.635 1.00 85.38 1163 ALA A C 1
ATOM 8846 O O . ALA A 1 1163 ? -14.481 13.971 22.846 1.00 85.38 1163 ALA A O 1
ATOM 8847 N N . VAL A 1 1164 ? -14.718 12.635 21.068 1.00 80.56 1164 VAL A N 1
ATOM 8848 C CA . VAL A 1 1164 ? -14.525 11.379 21.804 1.00 80.56 1164 VAL A CA 1
ATOM 8849 C C . VAL A 1 1164 ? -13.085 10.892 21.629 1.00 80.56 1164 VAL A C 1
ATOM 8851 O O . VAL A 1 1164 ? -12.624 10.666 20.506 1.00 80.56 1164 VAL A O 1
ATOM 8854 N N . ALA A 1 1165 ? -12.387 10.684 22.748 1.00 73.00 1165 ALA A N 1
ATOM 8855 C CA . ALA A 1 1165 ? -11.076 10.043 22.761 1.00 73.00 1165 ALA A CA 1
ATOM 8856 C C . ALA A 1 1165 ? -11.182 8.606 22.212 1.00 73.00 1165 ALA A C 1
ATOM 8858 O O . ALA A 1 1165 ? -12.021 7.830 22.668 1.00 73.00 1165 ALA A O 1
ATOM 8859 N N . GLY A 1 1166 ? -10.335 8.256 21.243 1.00 67.62 1166 GLY A N 1
ATOM 8860 C CA . GLY A 1 1166 ? -10.412 6.998 20.482 1.00 67.62 1166 GLY A CA 1
ATOM 8861 C C . GLY A 1 1166 ? -11.190 7.088 19.160 1.00 67.62 1166 GLY A C 1
ATOM 8862 O O . GLY A 1 1166 ? -11.338 6.084 18.472 1.00 67.62 1166 GLY A O 1
ATOM 8863 N N . SER A 1 1167 ? -11.681 8.269 18.775 1.00 80.31 1167 SER A N 1
ATOM 8864 C CA . SER A 1 1167 ? -12.135 8.525 17.399 1.00 80.31 1167 SER A CA 1
ATOM 8865 C C . SER A 1 1167 ? -10.954 8.547 16.414 1.00 80.31 1167 SER A C 1
ATOM 8867 O O . SER A 1 1167 ? -9.835 8.902 16.787 1.00 80.31 1167 SER A O 1
ATOM 8869 N N . ALA A 1 1168 ? -11.204 8.248 15.134 1.00 75.12 1168 ALA A N 1
ATOM 8870 C CA . ALA A 1 1168 ? -10.178 8.330 14.086 1.00 75.12 1168 ALA A CA 1
ATOM 8871 C C . ALA A 1 1168 ? -9.558 9.740 13.970 1.00 75.12 1168 ALA A C 1
ATOM 8873 O O . ALA A 1 1168 ? -8.355 9.871 13.755 1.00 75.12 1168 ALA A O 1
ATOM 8874 N N . GLY A 1 1169 ? -10.361 10.792 14.189 1.00 79.38 1169 GLY A N 1
ATOM 8875 C CA . GLY A 1 1169 ? -9.890 12.180 14.225 1.00 79.38 1169 GLY A CA 1
ATOM 8876 C C . GLY A 1 1169 ? -8.973 12.476 15.418 1.00 79.38 1169 GLY A C 1
ATOM 8877 O O . GLY A 1 1169 ? -7.901 13.041 15.222 1.00 79.38 1169 GLY A O 1
ATOM 8878 N N . TYR A 1 1170 ? -9.333 12.033 16.633 1.00 86.19 1170 TYR A N 1
ATOM 8879 C CA . TYR A 1 1170 ? -8.422 12.079 17.790 1.00 86.19 1170 TYR A CA 1
ATOM 8880 C C . TYR A 1 1170 ? -7.111 11.356 17.482 1.00 86.19 1170 TYR A C 1
ATOM 8882 O O . TYR A 1 1170 ? -6.037 11.822 17.851 1.00 86.19 1170 TYR A O 1
ATOM 8890 N N . GLY A 1 1171 ? -7.212 10.215 16.807 1.00 82.69 1171 GLY A N 1
ATOM 8891 C CA . GLY A 1 1171 ? -6.070 9.391 16.482 1.00 82.69 1171 GLY A CA 1
ATOM 8892 C C . GLY A 1 1171 ? -5.067 10.063 15.572 1.00 82.69 1171 GLY A C 1
ATOM 8893 O O . GLY A 1 1171 ? -3.895 10.214 15.911 1.00 82.69 1171 GLY A O 1
ATOM 8894 N N . TYR A 1 1172 ? -5.569 10.515 14.426 1.00 83.50 1172 TYR A N 1
ATOM 8895 C CA . TYR A 1 1172 ? -4.792 11.279 13.467 1.00 83.50 1172 TYR A CA 1
ATOM 8896 C C . TYR A 1 1172 ? -4.169 12.521 14.121 1.00 83.50 1172 TYR A C 1
ATOM 8898 O O . TYR A 1 1172 ? -2.966 12.744 13.983 1.00 83.50 1172 TYR A O 1
ATOM 8906 N N . TYR A 1 1173 ? -4.953 13.271 14.909 1.00 88.06 1173 TYR A N 1
ATOM 8907 C CA . TYR A 1 1173 ? -4.439 14.389 15.698 1.00 88.06 1173 TYR A CA 1
ATOM 8908 C C . TYR A 1 1173 ? -3.275 13.951 16.598 1.00 88.06 1173 TYR A C 1
ATOM 8910 O O . TYR A 1 1173 ? -2.214 14.566 16.581 1.00 88.06 1173 TYR A O 1
ATOM 8918 N N . SER A 1 1174 ? -3.464 12.891 17.387 1.00 86.62 1174 SER A N 1
ATOM 8919 C CA . SER A 1 1174 ? -2.509 12.452 18.405 1.00 86.62 1174 SER A CA 1
ATOM 8920 C C . SER A 1 1174 ? -1.187 11.977 17.791 1.00 86.62 1174 SER A C 1
ATOM 8922 O O . SER A 1 1174 ? -0.110 12.379 18.245 1.00 86.62 1174 SER A O 1
ATOM 8924 N N . ALA A 1 1175 ? -1.261 11.194 16.711 1.00 82.81 1175 ALA A N 1
ATOM 8925 C CA . ALA A 1 1175 ? -0.098 10.751 15.953 1.00 82.81 1175 ALA A CA 1
ATOM 8926 C C . ALA A 1 1175 ? 0.679 11.941 15.365 1.00 82.81 1175 ALA A C 1
ATOM 8928 O O . ALA A 1 1175 ? 1.885 12.071 15.595 1.00 82.81 1175 ALA A O 1
ATOM 8929 N N . GLU A 1 1176 ? -0.005 12.849 14.666 1.00 86.12 1176 GLU A N 1
ATOM 8930 C CA . GLU A 1 1176 ? 0.656 13.951 13.967 1.00 86.12 1176 GLU A CA 1
ATOM 8931 C C . GLU A 1 1176 ? 1.121 15.076 14.890 1.00 86.12 1176 GLU A C 1
ATOM 8933 O O . GLU A 1 1176 ? 2.116 15.723 14.572 1.00 86.12 1176 GLU A O 1
ATOM 8938 N N . TYR A 1 1177 ? 0.513 15.253 16.068 1.00 89.88 1177 TYR A N 1
ATOM 8939 C CA . TYR A 1 1177 ? 0.914 16.262 17.057 1.00 89.88 1177 TYR A CA 1
ATOM 8940 C C . TYR A 1 1177 ? 2.413 16.211 17.389 1.00 89.88 1177 TYR A C 1
ATOM 8942 O O . TYR A 1 1177 ? 3.060 17.243 17.536 1.00 89.88 1177 TYR A O 1
ATOM 8950 N N . THR A 1 1178 ? 2.993 15.009 17.419 1.00 89.06 1178 THR A N 1
ATOM 8951 C CA . THR A 1 1178 ? 4.433 14.779 17.649 1.00 89.06 1178 THR A CA 1
ATOM 8952 C C . THR A 1 1178 ? 5.216 14.441 16.373 1.00 89.06 1178 THR A C 1
ATOM 8954 O O . THR A 1 1178 ? 6.369 14.019 16.452 1.00 89.06 1178 THR A O 1
ATOM 8957 N N . GLY A 1 1179 ? 4.613 14.555 15.187 1.00 83.62 1179 GLY A N 1
ATOM 8958 C CA . GLY A 1 1179 ? 5.178 14.038 13.936 1.00 83.62 1179 GLY A CA 1
ATOM 8959 C C . GLY A 1 1179 ? 5.394 12.517 13.957 1.00 83.62 1179 GLY A C 1
ATOM 8960 O O . GLY A 1 1179 ? 6.379 12.029 13.411 1.00 83.62 1179 GLY A O 1
ATOM 8961 N N . GLY A 1 1180 ? 4.533 11.763 14.649 1.00 81.69 1180 GLY A N 1
ATOM 8962 C CA . GLY A 1 1180 ? 4.602 10.301 14.769 1.00 81.69 1180 GLY A CA 1
ATOM 8963 C C . GLY A 1 1180 ? 5.478 9.756 15.908 1.00 81.69 1180 GLY A C 1
ATOM 8964 O O . GLY A 1 1180 ? 5.797 8.567 15.907 1.00 81.69 1180 GLY A O 1
ATOM 8965 N N . ARG A 1 1181 ? 5.890 10.574 16.887 1.00 83.75 1181 ARG A N 1
ATOM 8966 C CA . ARG A 1 1181 ? 6.843 10.173 17.939 1.00 83.75 1181 ARG A CA 1
ATOM 8967 C C . ARG A 1 1181 ? 6.175 9.849 19.283 1.00 83.75 1181 ARG A C 1
ATOM 8969 O O . ARG A 1 1181 ? 5.970 10.690 20.158 1.00 83.75 1181 ARG A O 1
ATOM 8976 N N . THR A 1 1182 ? 5.934 8.561 19.508 1.00 74.69 1182 THR A N 1
ATOM 8977 C CA . THR A 1 1182 ? 5.539 8.029 20.824 1.00 74.69 1182 THR A CA 1
ATOM 8978 C C . THR A 1 1182 ? 6.707 8.099 21.832 1.00 74.69 1182 THR A C 1
ATOM 8980 O O . THR A 1 1182 ? 7.870 7.979 21.432 1.00 74.69 1182 THR A O 1
ATOM 8983 N N . PRO A 1 1183 ? 6.464 8.300 23.148 1.00 67.69 1183 PRO A N 1
ATOM 8984 C CA . PRO A 1 1183 ? 5.179 8.322 23.858 1.00 67.69 1183 PRO A CA 1
ATOM 8985 C C . PRO A 1 1183 ? 4.620 9.734 24.149 1.00 67.69 1183 PRO A C 1
ATOM 8987 O O . PRO A 1 1183 ? 3.803 9.876 25.052 1.00 67.69 1183 PRO A O 1
ATOM 8990 N N . TYR A 1 1184 ? 5.071 10.783 23.453 1.00 73.06 1184 TYR A N 1
ATOM 8991 C CA . TYR A 1 1184 ? 4.744 12.181 23.797 1.00 73.06 1184 TYR A CA 1
ATOM 8992 C C . TYR A 1 1184 ? 3.386 12.671 23.262 1.00 73.06 1184 TYR A C 1
ATOM 8994 O O . TYR A 1 1184 ? 3.019 13.828 23.446 1.00 73.06 1184 TYR A O 1
ATOM 9002 N N . ALA A 1 1185 ? 2.644 11.786 22.601 1.00 84.25 1185 ALA A N 1
ATOM 9003 C CA . ALA A 1 1185 ? 1.357 12.069 21.991 1.00 84.25 1185 ALA A CA 1
ATOM 9004 C C . ALA A 1 1185 ? 0.227 12.262 23.038 1.00 84.25 1185 ALA A C 1
ATOM 9006 O O . ALA A 1 1185 ? 0.278 11.665 24.121 1.00 84.25 1185 ALA A O 1
ATOM 9007 N N . PRO A 1 1186 ? -0.813 13.064 22.734 1.00 89.19 1186 PRO A N 1
ATOM 9008 C CA . PRO A 1 1186 ? -2.025 13.179 23.541 1.00 89.19 1186 PRO A CA 1
ATOM 9009 C C . PRO A 1 1186 ? -2.632 11.809 23.864 1.00 89.19 1186 PRO A C 1
ATOM 9011 O O . PRO A 1 1186 ? -2.754 10.935 23.009 1.00 89.19 1186 PRO A O 1
ATOM 9014 N N . THR A 1 1187 ? -3.038 11.631 25.116 1.00 89.62 1187 THR A N 1
ATOM 9015 C CA . THR A 1 1187 ? -3.608 10.389 25.647 1.00 89.62 1187 THR A CA 1
ATOM 9016 C C . THR A 1 1187 ? -5.099 10.560 25.897 1.00 89.62 1187 THR A C 1
ATOM 9018 O O . THR A 1 1187 ? -5.568 11.666 26.156 1.00 89.62 1187 THR A O 1
ATOM 9021 N N . THR A 1 1188 ? -5.855 9.465 25.950 1.00 87.94 1188 THR A N 1
ATOM 9022 C CA . THR A 1 1188 ? -7.294 9.516 26.263 1.00 87.94 1188 THR A CA 1
ATOM 9023 C C . THR A 1 1188 ? -7.597 10.220 27.594 1.00 87.94 1188 THR A C 1
ATOM 9025 O O . THR A 1 1188 ? -8.625 10.878 27.722 1.00 87.94 1188 THR A O 1
ATOM 9028 N N . THR A 1 1189 ? -6.674 10.144 28.558 1.00 89.56 1189 THR A N 1
ATOM 9029 C CA . THR A 1 1189 ? -6.756 10.797 29.873 1.00 89.56 1189 THR A CA 1
ATOM 9030 C C . THR A 1 1189 ? -6.639 12.321 29.803 1.00 89.56 1189 THR A C 1
ATOM 9032 O O . THR A 1 1189 ? -7.307 13.008 30.570 1.00 89.56 1189 THR A O 1
ATOM 9035 N N . ASN A 1 1190 ? -5.788 12.856 28.919 1.00 91.69 1190 ASN A N 1
ATOM 9036 C CA . ASN A 1 1190 ? -5.596 14.304 28.766 1.00 91.69 1190 ASN A CA 1
ATOM 9037 C C . ASN A 1 1190 ? -6.380 14.899 27.591 1.00 91.69 1190 ASN A C 1
ATOM 9039 O O . ASN A 1 1190 ? -6.460 16.121 27.474 1.00 91.69 1190 ASN A O 1
ATOM 9043 N N . TRP A 1 1191 ? -7.003 14.055 26.765 1.00 93.75 1191 TRP A N 1
ATOM 9044 C CA . TRP A 1 1191 ? -7.684 14.468 25.548 1.00 93.75 1191 TRP A CA 1
ATOM 9045 C C . TRP A 1 1191 ? -8.691 15.612 25.716 1.00 93.75 1191 TRP A C 1
ATOM 9047 O O . TRP A 1 1191 ? -8.627 16.516 24.892 1.00 93.75 1191 TRP A O 1
ATOM 9057 N N . PRO A 1 1192 ? -9.542 15.683 26.763 1.00 92.31 1192 PRO A N 1
ATOM 9058 C CA . PRO A 1 1192 ? -10.458 16.816 26.928 1.00 92.31 1192 PRO A CA 1
ATOM 9059 C C . PRO A 1 1192 ? -9.750 18.179 26.973 1.00 92.31 1192 PRO A C 1
ATOM 9061 O O . PRO A 1 1192 ? -10.269 19.158 26.444 1.00 92.31 1192 PRO A O 1
ATOM 9064 N N . VAL A 1 1193 ? -8.539 18.239 27.543 1.00 93.88 1193 VAL A N 1
ATOM 9065 C CA . VAL A 1 1193 ? -7.722 19.464 27.592 1.00 93.88 1193 VAL A CA 1
ATOM 9066 C C . VAL A 1 1193 ? -7.159 19.806 26.215 1.00 93.88 1193 VAL A C 1
ATOM 9068 O O . VAL A 1 1193 ? -7.227 20.959 25.796 1.00 93.88 1193 VAL A O 1
ATOM 9071 N N . TYR A 1 1194 ? -6.640 18.810 25.492 1.00 94.38 1194 TYR A N 1
ATOM 9072 C CA . TYR A 1 1194 ? -6.110 19.011 24.141 1.00 94.38 1194 TYR A CA 1
ATOM 9073 C C . TYR A 1 1194 ? -7.232 19.388 23.175 1.00 94.38 1194 TYR A C 1
ATOM 9075 O O . TYR A 1 1194 ? -7.176 20.466 22.602 1.00 94.38 1194 TYR A O 1
ATOM 9083 N N . HIS A 1 1195 ? -8.292 18.581 23.084 1.00 94.94 1195 HIS A N 1
ATOM 9084 C CA . HIS A 1 1195 ? -9.497 18.841 22.291 1.00 94.94 1195 HIS A CA 1
ATOM 9085 C C . HIS A 1 1195 ? -10.119 20.209 22.568 1.00 94.94 1195 HIS A C 1
ATOM 9087 O O . HIS A 1 1195 ? -10.455 20.940 21.634 1.00 94.94 1195 HIS A O 1
ATOM 9093 N N . GLY A 1 1196 ? -10.235 20.578 23.847 1.00 94.56 1196 GLY A N 1
ATOM 9094 C CA . GLY A 1 1196 ? -10.733 21.880 24.263 1.00 94.56 1196 GLY A CA 1
ATOM 9095 C C . GLY A 1 1196 ? -9.899 23.031 23.703 1.00 94.56 1196 GLY A C 1
ATOM 9096 O O . GLY A 1 1196 ? -10.469 23.997 23.201 1.00 94.56 1196 GLY A O 1
ATOM 9097 N N . ALA A 1 1197 ? -8.568 22.913 23.710 1.00 94.75 1197 ALA A N 1
ATOM 9098 C CA . ALA A 1 1197 ? -7.658 23.974 23.271 1.00 94.75 1197 ALA A CA 1
ATOM 9099 C C . ALA A 1 1197 ? -7.753 24.258 21.760 1.00 94.75 1197 ALA A C 1
ATOM 9101 O O . ALA A 1 1197 ? -7.513 25.382 21.329 1.00 94.75 1197 ALA A O 1
ATOM 9102 N N . LEU A 1 1198 ? -8.197 23.275 20.966 1.00 95.31 1198 LEU A N 1
ATOM 9103 C CA . LEU A 1 1198 ? -8.401 23.393 19.512 1.00 95.31 1198 LEU A CA 1
ATOM 9104 C C . LEU A 1 1198 ? -9.592 24.284 19.133 1.00 95.31 1198 LEU A C 1
ATOM 9106 O O . LEU A 1 1198 ? -9.766 24.607 17.957 1.00 95.31 1198 LEU A O 1
ATOM 9110 N N . ARG A 1 1199 ? -10.430 24.674 20.103 1.00 94.31 1199 ARG A N 1
ATOM 9111 C CA . ARG A 1 1199 ? -11.597 25.540 19.874 1.00 94.31 1199 ARG A CA 1
ATOM 9112 C C . ARG A 1 1199 ? -11.773 26.640 20.909 1.00 94.31 1199 ARG A C 1
ATOM 9114 O O . ARG A 1 1199 ? -12.172 27.744 20.553 1.00 94.31 1199 ARG A O 1
ATOM 9121 N N . TRP A 1 1200 ? -11.542 26.359 22.181 1.00 94.00 1200 TRP A N 1
ATOM 9122 C CA . TRP A 1 1200 ? -11.810 27.282 23.278 1.00 94.00 1200 TRP A CA 1
ATOM 9123 C C . TRP A 1 1200 ? -10.522 27.985 23.689 1.00 94.00 1200 TRP A C 1
ATOM 9125 O O . TRP A 1 1200 ? -9.891 27.645 24.683 1.00 94.00 1200 TRP A O 1
ATOM 9135 N N . ILE A 1 1201 ? -10.118 28.974 22.892 1.00 92.81 1201 ILE A N 1
ATOM 9136 C CA . ILE A 1 1201 ? -8.878 29.722 23.139 1.00 92.81 1201 ILE A CA 1
ATOM 9137 C C . ILE A 1 1201 ? -9.004 30.790 24.239 1.00 92.81 1201 ILE A C 1
ATOM 9139 O O . ILE A 1 1201 ? -7.988 31.298 24.699 1.00 92.81 1201 ILE A O 1
ATOM 9143 N N . LEU A 1 1202 ? -10.219 31.124 24.697 1.00 93.75 1202 LEU A N 1
ATOM 9144 C CA . LEU A 1 1202 ? -10.430 31.975 25.876 1.00 93.75 1202 LEU A CA 1
ATOM 9145 C C . LEU A 1 1202 ? -10.469 31.108 27.151 1.00 93.75 1202 LEU A C 1
ATOM 9147 O O . LEU A 1 1202 ? -11.289 30.188 27.194 1.00 93.75 1202 LEU A O 1
ATOM 9151 N N . PRO A 1 1203 ? -9.685 31.403 28.211 1.00 92.62 1203 PRO A N 1
ATOM 9152 C CA . PRO A 1 1203 ? -9.645 30.594 29.437 1.00 92.62 1203 PRO A CA 1
ATOM 9153 C C . PRO A 1 1203 ? -11.009 30.342 30.082 1.00 92.62 1203 PRO A C 1
ATOM 9155 O O . PRO A 1 1203 ? -11.289 29.230 30.517 1.00 92.62 1203 PRO A O 1
ATOM 9158 N N . GLU A 1 1204 ? -11.876 31.355 30.117 1.00 90.56 1204 GLU A N 1
ATOM 9159 C CA . GLU A 1 1204 ? -13.213 31.243 30.710 1.00 90.56 1204 GLU A CA 1
ATOM 9160 C C . GLU A 1 1204 ? -14.096 30.265 29.920 1.00 90.56 1204 GLU A C 1
ATOM 9162 O O . GLU A 1 1204 ? -14.679 29.353 30.505 1.00 90.56 1204 GLU A O 1
ATOM 9167 N N . GLN A 1 1205 ? -14.111 30.385 28.585 1.00 90.94 1205 GLN A N 1
ATOM 9168 C CA . GLN A 1 1205 ? -14.826 29.457 27.700 1.00 90.94 1205 GLN A CA 1
ATOM 9169 C C . GLN A 1 1205 ? -14.243 28.042 27.780 1.00 90.94 1205 GLN A C 1
ATOM 9171 O O . GLN A 1 1205 ? -14.996 27.070 27.764 1.00 90.94 1205 GLN A O 1
ATOM 9176 N N . PHE A 1 1206 ? -12.918 27.919 27.881 1.00 93.62 1206 PHE A N 1
ATOM 9177 C CA . PHE A 1 1206 ? -12.241 26.637 28.033 1.00 93.62 1206 PHE A CA 1
ATOM 9178 C C . PHE A 1 1206 ? -12.677 25.936 29.321 1.00 93.62 1206 PHE A C 1
ATOM 9180 O O . PHE A 1 1206 ? -13.127 24.796 29.270 1.00 93.62 1206 PHE A O 1
ATOM 9187 N N . ILE A 1 1207 ? -12.621 26.621 30.470 1.00 91.75 1207 ILE A N 1
ATOM 9188 C CA . ILE A 1 1207 ? -13.073 26.054 31.748 1.00 91.75 1207 ILE A CA 1
ATOM 9189 C C . ILE A 1 1207 ? -14.551 25.667 31.653 1.00 91.75 1207 ILE A C 1
ATOM 9191 O O . ILE A 1 1207 ? -14.897 24.532 31.982 1.00 91.75 1207 ILE A O 1
ATOM 9195 N N . GLU A 1 1208 ? -15.409 26.564 31.158 1.00 89.94 1208 GLU A N 1
ATOM 9196 C CA . GLU A 1 1208 ? -16.851 26.323 31.043 1.00 89.94 1208 GLU A CA 1
ATOM 9197 C C . GLU A 1 1208 ? -17.168 25.071 30.209 1.00 89.94 1208 GLU A C 1
ATOM 9199 O O . GLU A 1 1208 ? -17.966 24.242 30.643 1.00 89.94 1208 GLU A O 1
ATOM 9204 N N . ASN A 1 1209 ? -16.513 24.897 29.057 1.00 88.88 1209 ASN A N 1
ATOM 9205 C CA . ASN A 1 1209 ? -16.831 23.838 28.092 1.00 88.88 1209 ASN A CA 1
ATOM 9206 C C . ASN A 1 1209 ? -16.029 22.535 28.281 1.00 88.88 1209 ASN A C 1
ATOM 9208 O O . ASN A 1 1209 ? -16.412 21.518 27.710 1.00 88.88 1209 ASN A O 1
ATOM 9212 N N . VAL A 1 1210 ? -14.929 22.544 29.046 1.00 89.56 1210 VAL A N 1
ATOM 9213 C CA . VAL A 1 1210 ? -14.079 21.356 29.287 1.00 89.56 1210 VAL A CA 1
ATOM 9214 C C . VAL A 1 1210 ? -14.282 20.768 30.691 1.00 89.56 1210 VAL A C 1
ATOM 9216 O O . VAL A 1 1210 ? -14.078 19.570 30.881 1.00 89.56 1210 VAL A O 1
ATOM 9219 N N . THR A 1 1211 ? -14.695 21.570 31.685 1.00 81.38 1211 THR A N 1
ATOM 9220 C CA . THR A 1 1211 ? -14.929 21.080 33.065 1.00 81.38 1211 THR A CA 1
ATOM 9221 C C . THR A 1 1211 ? -16.396 20.786 33.395 1.00 81.38 1211 THR A C 1
ATOM 9223 O O . THR A 1 1211 ? -16.662 20.092 34.380 1.00 81.38 1211 THR A O 1
ATOM 9226 N N . SER A 1 1212 ? -17.347 21.265 32.585 1.00 61.00 1212 SER A N 1
ATOM 9227 C CA . SER A 1 1212 ? -18.773 20.944 32.738 1.00 61.00 1212 SER A CA 1
ATOM 9228 C C . SER A 1 1212 ? -19.111 19.601 32.063 1.00 61.00 1212 SER A C 1
ATOM 9230 O O . SER A 1 1212 ? -18.745 19.426 30.902 1.00 61.00 1212 SER A O 1
ATOM 9232 N N . PRO A 1 1213 ? -19.788 18.662 32.755 1.00 42.91 1213 PRO A N 1
ATOM 9233 C CA . PRO A 1 1213 ? -20.147 17.341 32.222 1.00 42.91 1213 PRO A CA 1
ATOM 9234 C C . PRO A 1 1213 ? -21.395 17.331 31.322 1.00 42.91 1213 PRO A C 1
ATOM 9236 O O . PRO A 1 1213 ? -22.282 18.195 31.515 1.00 42.91 1213 PRO A O 1
#

Radius of gyration: 35.38 Å; Cα contacts (8 Å, |Δi|>4): 2808; chains: 1; bounding box: 108×102×78 Å

Foldseek 3Di:
DDDDDDDDDDDDPPPPPPPPPDQAKAAAPLLVVLVVVLVVVLQVQCVVQVFAKKWKWKDQQQDTNTTFIDHALEQLLRHTGGLLFKEFQFLLLLLLLLLLLLLLVVVVLFDQADALCVLVVLAAADDDDPPADHQGNVLLLQQQRQAFAFLCFVQKFLDDDQCRLVLLRVLRRYFYRLDGGQAARFHHLSSQLSSQVSSQSSCVVVPRNDGSFVSSCVLPCVQLVQQFKTLDCPGPSVVVRYRFADEPNATDRDIAGNSRSRTRMMHGFVSVSSCLSCLLVLNPPSHHVVSSCQQLDFPNVSHQPCVQFQARGGRSFSHQDDLQCVVLDTKTKDWRDDQRKTKMWIASRVSGMIMIMMGSGDRCCHVPSGSSSVQSVCCSVPVDHGDQDFDDDAPAFDDDDQVRQVVVFAWWFFQAAIKGWDGDDQWIWIAPRPPPPGDIDTRFTQHPVQWTADPVCRQKIWHWDAGPNWTWIWIWGDDRRGTGIDTGTTGDDADADDPLLVVQAPFKWFWWQRAPRRVCVVVFFHRIWHWHDDPNWIWIAGRDPHGIFTWHDPDSFWTATDTPNDNHTGIWGWDADPNFTWIDGSSTITGTAADADEQDQKDKDKQADFNTKDKHWYQLADPPDPPPPDDKWKWKWWKPQDDQQKKKFKAAVSRHTQDMDGYTAIDMDIHPGGIIMIIIAGHPPDDRIGMMMIGGFRFKKFPAFDDPDQATDTDIDGDAPADWDFDDDLPPDLAGDDDPPDDDDDDDDDDGHHHDDDDDDDGDIGTIDRPPGDQDDWAKEWEAEQQQEEPQLPLVCLVVLLVDDLVCVVVSQVVRDQFQFGAGPVRFTGGYPQLLLLQLVQVCVNPVDHLAYEYQANQHHAQQLVVCCVSNVDNDLVRSVSSLLSSSLNSLVSNCVSHPAHAYHYAYAQRLDRGHGLPDDFQGVSQVSNLVSRCVSHVVSQDDSCQCCVDCNGQRWHWTDGQQAIETYFACSLQFPPNPDDNVNVVVRLVVLLVRLVVCVVVVHAYEYHHAQDFFFPLVVQVVCVVVPNNQDTDTRGDQVVLLSNLCSCQVSLQRHQAYEYEHLLFFAKAFRANPVPLQGSYMYTYDHHQDCRLLAFGKMWMWIASSNRRHTFKIFMWGDDCVVGPSDDDNDHTDRSDIPCVQQVHRGDGSVRVVSLLVQPQQSSGSSLSSNQCRRRPNGPDSGDDNVSSLSVSLRRRPRNSVSSSVVSVDD

Nearest PDB structures (foldseek):
  7v21-assembly1_B  TM=8.148E-01  e=1.470E-16  Homo sapiens
  7v21-assembly1_C  TM=8.020E-01  e=9.250E-17  Homo sapiens
  7atl-assembly1_AAA  TM=8.090E-01  e=3.303E-17  uncultured bacterium pCosCE1
  1ci9-assembly1_A  TM=7.988E-01  e=5.250E-17  Burkholderia gladioli
  7v1y-assembly1_B  TM=8.201E-01  e=3.528E-16  Homo sapiens

Solvent-accessible surface area (backbone atoms only — not comparable to full-atom values): 63456 Å² total; per-residue (Å²): 133,88,86,86,88,85,90,87,80,92,91,86,72,92,84,79,81,83,78,75,85,65,97,56,70,41,79,40,77,76,39,47,67,32,51,56,54,44,53,55,49,50,57,50,51,27,66,76,64,49,42,49,16,32,29,34,21,34,32,51,53,86,41,75,41,32,28,38,39,41,62,22,26,30,72,48,24,66,35,63,20,31,54,67,36,14,35,52,27,5,32,39,31,23,37,54,44,34,47,53,47,49,39,38,37,74,68,74,64,46,57,54,84,41,46,44,52,76,75,37,74,87,64,56,54,43,89,75,63,90,85,53,74,77,47,25,46,44,26,33,38,40,24,19,38,21,53,38,8,43,51,61,61,56,25,42,15,60,55,87,61,101,48,22,60,62,43,42,56,59,37,40,42,73,37,35,50,63,45,54,58,35,44,41,72,33,66,39,45,49,39,29,40,51,50,36,53,51,46,32,47,46,36,43,75,74,72,41,81,60,54,48,62,60,52,44,38,60,61,44,28,64,70,60,67,26,72,38,46,39,51,59,91,78,41,66,51,30,68,79,26,51,38,51,33,20,53,98,67,42,82,53,74,63,85,31,41,37,37,39,33,34,32,25,20,34,32,24,29,60,44,54,44,44,55,51,30,19,51,66,59,39,19,42,91,62,34,52,52,66,57,36,50,57,32,59,36,66,54,34,83,72,25,72,54,27,87,52,37,51,59,24,18,6,43,24,28,63,16,30,44,53,64,81,45,57,95,67,53,52,29,37,32,25,59,15,51,60,85,24,18,15,17,26,40,40,34,36,59,78,73,28,38,33,34,22,28,38,25,25,17,57,61,63,61,30,84,57,44,47,59,59,38,48,48,35,43,44,25,59,73,69,68,54,76,68,74,77,61,66,70,84,73,78,79,55,73,42,94,71,56,62,70,64,41,53,70,66,34,47,42,26,19,21,70,38,23,26,27,43,33,44,56,51,95,73,28,32,32,40,34,38,36,40,93,53,98,41,66,70,47,61,63,26,32,45,17,76,86,68,36,31,34,27,93,91,47,74,62,57,33,38,31,80,49,74,56,100,85,43,48,33,33,36,34,39,39,64,55,71,46,20,69,44,38,31,74,51,28,24,63,50,85,65,66,86,74,52,72,60,55,59,76,41,48,79,43,53,24,32,54,22,53,67,51,78,48,31,39,56,60,72,79,68,30,40,62,43,39,35,34,45,71,57,97,62,37,38,30,43,39,37,40,45,91,69,57,32,38,34,44,48,72,80,53,88,45,39,25,33,56,47,43,81,55,55,40,44,47,22,43,45,34,55,44,78,56,101,88,42,68,26,38,40,43,45,69,38,40,22,36,59,50,47,67,82,39,72,77,52,58,54,52,76,53,60,35,86,47,72,51,28,39,48,64,40,32,43,34,42,62,63,67,98,68,61,84,84,76,68,80,81,52,53,31,35,42,34,37,36,81,38,54,73,46,27,33,41,35,36,22,40,80,94,64,42,79,75,48,76,46,65,26,56,35,63,50,78,45,61,31,66,49,70,71,26,41,37,42,40,31,34,35,87,64,74,70,34,55,46,48,31,32,42,30,41,42,62,56,34,42,45,74,42,74,44,75,63,82,95,32,67,44,77,42,68,57,74,76,89,91,72,71,72,52,81,60,72,64,95,79,71,62,74,24,56,61,75,74,85,85,78,82,84,82,90,88,90,87,89,86,82,38,61,69,84,86,88,80,93,89,72,91,72,73,50,62,33,51,66,79,82,64,73,86,74,46,72,40,38,31,38,43,43,18,29,38,24,44,34,72,53,59,38,67,92,45,40,68,56,60,49,71,48,58,70,90,53,40,64,65,62,47,67,78,55,70,67,39,47,69,28,48,30,93,87,66,52,70,44,21,34,70,70,39,50,54,43,50,52,52,46,47,36,70,77,48,75,75,42,74,28,36,40,33,19,19,18,51,42,28,73,30,43,31,56,48,42,27,72,74,69,71,54,84,58,69,73,53,46,48,50,31,50,56,42,51,46,47,42,55,43,49,52,49,35,70,74,37,74,87,38,37,41,46,62,19,45,28,51,33,61,38,64,42,40,64,55,63,71,59,79,53,31,64,63,41,60,76,42,46,61,62,58,33,70,46,24,34,67,73,70,50,57,70,70,66,44,44,70,36,24,30,41,54,54,20,46,74,43,67,45,90,64,26,32,40,40,23,35,40,30,52,48,38,24,54,78,41,93,65,71,68,64,59,23,53,50,50,53,51,49,50,51,51,55,49,50,56,28,50,79,67,74,22,30,30,34,40,32,23,4,57,51,85,22,41,36,37,68,59,20,44,62,39,32,79,74,71,42,76,80,61,72,38,41,51,29,36,69,88,51,46,58,60,49,26,51,48,49,42,76,39,33,92,21,48,29,42,31,42,20,14,73,70,33,31,36,46,56,32,34,40,33,23,84,91,74,71,45,56,42,33,43,39,42,25,35,25,4,42,35,50,76,84,44,19,20,25,30,39,35,40,35,33,23,36,53,81,57,52,38,44,36,37,40,38,39,30,25,42,56,56,81,84,41,57,80,37,74,78,95,72,82,57,48,74,76,53,34,58,22,67,56,52,75,33,94,29,58,42,30,68,40,50,49,50,37,50,64,60,26,71,48,71,61,25,62,38,33,5,41,50,24,35,44,27,14,49,64,27,81,86,65,38,73,42,72,89,51,30,59,47,44,61,34,28,37,48,32,36,45,65,69,56,26,50,59,69,56,72,55,133

Mean predicted aligned error: 17.53 Å

Secondary structure (DSSP, 8-state):
----------SS-TTS------SS-EE-GGGHHHHHHHHHHHHHHHHHTT--EEEEEEEETTEEEEEEEEEEEETTTTEEP-TT-BEE-GGGHHHHHHHHHHHHHHTTS--TTSBHHHH-TT-----S-TTSPPPBHHHHHTT-S---S---TTTEESS--TTHHHHHHHHHTTS--SS-TTSS----HHHHHHHHHHHHHHHHHTT----HHHHHIIIIIHHHT-TT-BSSS-SHHHHTTBPPPEETTEE-PPPEES-HHHH--EE-HHHHHHHHHHHHTTTTTTS-HHHHHHHTS-GGGGSSSGGG-S---BTTBSBS--TTTGGG--EEEEEEE-SS-EEEEEEETTTTEEEEEEESB--SHHHHHHHHHHHHHHHHHH--PPP--------PBPP--HHHHHTT-EEEE-SSBEEEEEEETTEEEEEEEETSSPPEEEEEEEBTTS-EE-SS-TTEEEEEEEETTEEEEEEEEEETTEEEEEEEEEE--PPPPPHHHHTTTT-EEEES---TTBGGGTTT--SEEEEEEETTEEEEEESSSSS-EEEEEEETTEEEE-STT--S-SEEEEEEETTEEEEEETTEEEEEPPPEE---SEEEEEE-STT--EEEEE--PPPS--TTS----EEEEEEES--TTEEEEEE-GGG-EEEEEESSEEEEEETT---EEEEEEE-SSS---EEEEEEEE--EEEEEEEEETTEEEEEEE--TT--EEE---TT--TT-------SSS--------------SS-----EEEETTS-S--EEEEEEE----B-GGGSTTTHHHHHHS-GGGHHHHHHTT---TT-B-TTS-B-B-HHHHHHHHHHHHHH-SS-SEEEE-S--BPTTHHHHHHHHH----HHHHHHHHHHHHHHHHHHHHHHSTT--EEE---SS-SSSSTT---TT-HHHHHHHHHHHHTTTBTTB-HHHHHHHHHHHS-EEEEETTEEEEE--GGGGBTT--S-SHHHHHHHHHHHHHHHHHHHTT--EEEE-SSPSSB-HHHHHHHHTTT-TT---BSB-HHHHHHHHHHHHHTTTTEEEEEE-SSSS-EEEEEEPTTT--EEEEEEEPPPS--TTSPPPEEEEEEEETTT--EEEEEEEE--HHHHTT--SPPPPEEEEEHHHHTT-SSS-HHHHHHHHHHTSSTTSHHHHHHHHHHTTS-TTSS--TTTHHHHHHHTT--SHHHHHHHHH--